Protein AF-A0A9P6FZC4-F1 (afdb_monomer_lite)

Secondary structure (DSSP, 8-state):
-PPPHHHHHHHHHHHHHHHTT-GGGHHHHHHHHHHH-TTTHHHHHHHHHHHHHHHHHHHHHHHTT--GGGGGG--SS-PPPPPPBPGGGTHHHHHHHHTTGGGS-HHHHHHHHHHHHHHHHHB--TTHHHHHHHHHTT--SS-SS---THHHHHHHHHHHHHHHHHHHTT-HHHHHHHHHHHHHHHHH-TT---HHHHHHHHHHHHHHHHHHHHTT-HHHHHHHHHHHHHHHTTS-TTTTHHHHHHHHHHHHHHHHHHHHHHHHHHHTT-S-S--SS-S-TTSGGGG-HHHHHHHHHHHHHHHHHHHHHHPPPPPTT---HHHHHHHHHHHHHHHHH-S--HHHHHHHHHHHHHHHTTSSS-HHHHHHHHHHHHHHT-HHHHHHHHHHHHHHHHHHHHHHTTS--PPPPHHHHHHHT---HHHHHHHHHHHHHIIIIIS--HHHHHHHHHHHHHHHHHH--HHHHHHHHHHHHHHHHHHHHHHHHH-S-TTHHHHHHHHHHHHHHHHHHH-TT-HHHHHHHHHHHHHTT-HHHHHHHHHHHHHH-TT-HHHHHHHHHHHHHTT-HHHHHHHHHHHHHTSGGG-TT--TTSS-HHHHHHHHHHHHHHHHHHHHHH-HHHHHHHHHHHHHHHHHHTPPPTT--S--TT-GGGGGGSS-------SS--------PPPP-S---------------------------------------------------PPPPP----------SS-------PPPHHHHHHHHHHHHHHHHHHHHHHHHHHHTT-HHHHHHHHHHHHHH-TT-HHHHHHHHHHHHHTT-HHHHHHHHHHHHHH-TT-HHHHHHHHHHHHHTT-HHHHHHHHHHHHHTGGGG-HHHHHHHHHHHHHTT-HHHHHHHHHHHHHHH----S-EEEEEEEEE-SSEEEEEETTTTTEEEEEEGGGS-SS--S-GGGT--TT-EEEEEEEEEETTTTEEEEESTT--HHHHHHHHHHHHHHHHHHHHHHHHHHHHT--HHHHIIIIIHHHHHHHSSHHHHHHHHHH-HHHHSTT----HHHHHHHHHHSPPPEEEEEEEEEE--STTHHHHHHHHHHHHHTT-BTTB-EEEEEEETTEEEEEEEESSHHHHHHHHHHHHHHHHHHHHHTT-EEEEEE-

Radius of gyration: 45.79 Å; chains: 1; bounding box: 102×119×135 Å

Organism: NCBI:txid979761

Structure (mmCIF, N/CA/C/O backbone):
data_AF-A0A9P6FZC4-F1
#
_entry.id   AF-A0A9P6FZC4-F1
#
loop_
_atom_site.group_PDB
_atom_site.id
_atom_site.type_symbol
_atom_site.label_atom_id
_atom_site.label_alt_id
_atom_site.label_comp_id
_atom_site.label_asym_id
_atom_site.label_entity_id
_atom_site.label_seq_id
_atom_site.pdbx_PDB_ins_code
_atom_site.Cartn_x
_atom_site.Cartn_y
_atom_site.Cartn_z
_atom_site.occupancy
_atom_site.B_iso_or_equiv
_atom_site.auth_seq_id
_atom_site.auth_comp_id
_atom_site.auth_asym_id
_atom_site.auth_atom_id
_atom_site.pdbx_PDB_model_num
ATOM 1 N N . MET A 1 1 ? 31.944 25.048 -71.766 1.00 45.25 1 MET A N 1
ATOM 2 C CA . MET A 1 1 ? 31.003 24.607 -72.821 1.00 45.25 1 MET A CA 1
ATOM 3 C C . MET A 1 1 ? 29.687 24.255 -72.150 1.00 45.25 1 MET A C 1
ATOM 5 O O . MET A 1 1 ? 29.721 23.552 -71.151 1.00 45.25 1 MET A O 1
ATOM 9 N N . ALA A 1 2 ? 28.556 24.783 -72.624 1.00 48.16 2 ALA A N 1
ATOM 10 C CA . ALA A 1 2 ? 27.257 24.478 -72.027 1.00 48.16 2 ALA A CA 1
ATOM 11 C C . ALA A 1 2 ? 26.899 23.003 -72.275 1.00 48.16 2 ALA A C 1
ATOM 13 O O . ALA A 1 2 ? 26.945 22.526 -73.409 1.00 48.16 2 ALA A O 1
ATOM 14 N N . MET A 1 3 ? 26.583 22.284 -71.200 1.00 60.06 3 MET A N 1
ATOM 15 C CA . MET A 1 3 ? 26.191 20.879 -71.238 1.00 60.06 3 MET A CA 1
ATOM 16 C C . MET A 1 3 ? 24.911 20.708 -72.079 1.00 60.06 3 MET A C 1
ATOM 18 O O . MET A 1 3 ? 24.000 21.530 -72.000 1.00 60.06 3 MET A O 1
ATOM 22 N N . SER A 1 4 ? 24.816 19.655 -72.900 1.00 73.00 4 SER A N 1
ATOM 23 C CA . SER A 1 4 ? 23.597 19.390 -73.683 1.00 73.00 4 SER A CA 1
ATOM 24 C C . SER A 1 4 ? 22.404 19.123 -72.754 1.00 73.00 4 SER A C 1
ATOM 26 O O . SER A 1 4 ? 22.538 18.355 -71.806 1.00 73.00 4 SER A O 1
ATOM 28 N N . VAL A 1 5 ? 21.214 19.655 -73.063 1.00 74.44 5 VAL A N 1
ATOM 29 C CA . VAL A 1 5 ? 19.967 19.415 -72.292 1.00 74.44 5 VAL A CA 1
ATOM 30 C C . VAL A 1 5 ? 19.691 17.914 -72.094 1.00 74.44 5 VAL A C 1
ATOM 32 O O . VAL A 1 5 ? 19.241 17.477 -71.034 1.00 74.44 5 VAL A O 1
ATOM 35 N N . LYS A 1 6 ? 20.033 17.086 -73.094 1.00 76.25 6 LYS A N 1
ATOM 36 C CA . LYS A 1 6 ? 19.938 15.620 -72.994 1.00 76.25 6 LYS A CA 1
ATOM 37 C C . LYS A 1 6 ? 20.945 15.032 -72.000 1.00 76.25 6 LYS A C 1
ATOM 39 O O . LYS A 1 6 ? 20.594 14.107 -71.279 1.00 76.25 6 LYS A O 1
ATOM 44 N N . ALA A 1 7 ? 22.165 15.566 -71.943 1.00 75.31 7 ALA A N 1
ATOM 45 C CA . ALA A 1 7 ? 23.179 15.140 -70.980 1.00 75.31 7 ALA A CA 1
ATOM 46 C C . ALA A 1 7 ? 22.784 15.509 -69.540 1.00 75.31 7 ALA A C 1
ATOM 48 O O . ALA A 1 7 ? 22.883 14.653 -68.671 1.00 75.31 7 ALA A O 1
ATOM 49 N N . GLN A 1 8 ? 22.235 16.709 -69.319 1.00 78.50 8 GLN A N 1
ATOM 50 C CA . GLN A 1 8 ? 21.722 17.145 -68.009 1.00 78.50 8 GLN A CA 1
ATOM 51 C C . GLN A 1 8 ? 20.563 16.269 -67.511 1.00 78.50 8 GLN A C 1
ATOM 53 O O . GLN A 1 8 ? 20.477 15.948 -66.329 1.00 78.50 8 GLN A O 1
ATOM 58 N N . THR A 1 9 ? 19.677 15.843 -68.418 1.00 82.81 9 THR A N 1
ATOM 59 C CA . THR A 1 9 ? 18.570 14.937 -68.068 1.00 82.81 9 THR A CA 1
ATOM 60 C C . THR A 1 9 ? 19.100 13.565 -67.638 1.00 82.81 9 THR A C 1
ATOM 62 O O . THR A 1 9 ? 18.697 13.050 -66.601 1.00 82.81 9 THR A O 1
ATOM 65 N N . ILE A 1 10 ? 20.057 13.005 -68.391 1.00 83.81 10 ILE A N 1
ATOM 66 C CA . ILE A 1 10 ? 20.676 11.706 -68.081 1.00 83.81 10 ILE A CA 1
ATOM 67 C C . ILE A 1 10 ? 21.492 11.772 -66.782 1.00 83.81 10 ILE A C 1
ATOM 69 O O . ILE A 1 10 ? 21.484 10.817 -66.012 1.00 83.81 10 ILE A O 1
ATOM 73 N N . GLU A 1 11 ? 22.180 12.884 -66.521 1.00 82.62 11 GLU A N 1
ATOM 74 C CA . GLU A 1 11 ? 22.896 13.112 -65.262 1.00 82.62 11 GLU A CA 1
ATOM 75 C C . GLU A 1 11 ? 21.939 13.119 -64.069 1.00 82.62 11 GLU A C 1
ATOM 77 O O . GLU A 1 11 ? 22.190 12.438 -63.075 1.00 82.62 11 GLU A O 1
ATOM 82 N N . ARG A 1 12 ? 20.801 13.813 -64.195 1.00 83.00 12 ARG A N 1
ATOM 83 C CA . ARG A 1 12 ? 19.753 13.821 -63.169 1.00 83.00 12 ARG A CA 1
ATOM 84 C C . ARG A 1 12 ? 19.180 12.425 -62.939 1.00 83.00 12 ARG A C 1
ATOM 86 O O . ARG A 1 12 ? 18.972 12.030 -61.796 1.00 83.00 12 ARG A O 1
ATOM 93 N N . ASP A 1 13 ? 18.941 11.667 -64.006 1.00 84.50 13 ASP A N 1
ATOM 94 C CA . ASP A 1 13 ? 18.450 10.289 -63.912 1.00 84.50 13 ASP A CA 1
ATOM 95 C C . ASP A 1 13 ? 19.483 9.363 -63.250 1.00 84.50 13 ASP A C 1
ATOM 97 O O . ASP A 1 13 ? 19.116 8.536 -62.416 1.00 84.50 13 ASP A O 1
ATOM 101 N N . LEU A 1 14 ? 20.776 9.542 -63.547 1.00 84.62 14 LEU A N 1
ATOM 102 C CA . LEU A 1 14 ? 21.874 8.813 -62.909 1.00 84.62 14 LEU A CA 1
ATOM 103 C C . LEU A 1 14 ? 21.989 9.152 -61.416 1.00 84.62 14 LEU A C 1
ATOM 105 O O . LEU A 1 14 ? 22.097 8.247 -60.594 1.00 84.62 14 LEU A O 1
ATOM 109 N N . GLN A 1 15 ? 21.924 10.430 -61.042 1.00 81.88 15 GLN A N 1
ATOM 110 C CA . GLN A 1 15 ? 21.951 10.859 -59.639 1.00 81.88 15 GLN A CA 1
ATOM 111 C C . GLN A 1 15 ? 20.711 10.383 -58.866 1.00 81.88 15 GLN A C 1
ATOM 113 O O . GLN A 1 15 ? 20.834 9.940 -57.727 1.00 81.88 15 GLN A O 1
ATOM 118 N N . ASN A 1 16 ? 19.530 10.386 -59.491 1.00 83.00 16 ASN A N 1
ATOM 119 C CA . ASN A 1 16 ? 18.314 9.815 -58.908 1.00 83.00 16 ASN A CA 1
ATOM 120 C C . ASN A 1 16 ? 18.419 8.295 -58.721 1.00 83.00 16 ASN A C 1
ATOM 122 O O . ASN A 1 16 ? 17.957 7.769 -57.709 1.00 83.00 16 ASN A O 1
ATOM 126 N N . ALA A 1 17 ? 19.021 7.584 -59.681 1.00 83.62 17 ALA A N 1
ATOM 127 C CA . ALA A 1 17 ? 19.270 6.149 -59.567 1.00 83.62 17 ALA A CA 1
ATOM 128 C C . ALA A 1 17 ? 20.257 5.842 -58.430 1.00 83.62 17 ALA A C 1
ATOM 130 O O . ALA A 1 17 ? 20.026 4.894 -57.679 1.00 83.62 17 ALA A O 1
ATOM 131 N N . ARG A 1 18 ? 21.300 6.669 -58.262 1.00 82.56 18 ARG A N 1
ATOM 132 C CA . ARG A 1 18 ? 22.241 6.602 -57.130 1.00 82.56 18 ARG A CA 1
ATOM 133 C C . ARG A 1 18 ? 21.545 6.854 -55.793 1.00 82.56 18 ARG A C 1
ATOM 135 O O . ARG A 1 18 ? 21.647 6.033 -54.893 1.00 82.56 18 ARG A O 1
ATOM 142 N N . ALA A 1 19 ? 20.715 7.891 -55.697 1.00 79.69 19 ALA A N 1
ATOM 143 C CA . ALA A 1 19 ? 19.947 8.188 -54.484 1.00 79.69 19 ALA A CA 1
ATOM 144 C C . ALA A 1 19 ? 18.959 7.076 -54.076 1.00 79.69 19 ALA A C 1
ATOM 146 O O . ALA A 1 19 ? 18.718 6.870 -52.889 1.00 79.69 19 ALA A O 1
ATOM 147 N N . LYS A 1 20 ? 18.391 6.346 -55.043 1.00 79.44 20 LYS A N 1
ATOM 148 C CA . LYS A 1 20 ? 17.453 5.234 -54.799 1.00 79.44 20 LYS A CA 1
ATOM 149 C C . LYS A 1 20 ? 18.121 3.856 -54.723 1.00 79.44 20 LYS A C 1
ATOM 151 O O . LYS A 1 20 ? 17.406 2.857 -54.737 1.00 79.44 20 LYS A O 1
ATOM 156 N N . ALA A 1 21 ? 19.455 3.783 -54.729 1.00 77.44 21 ALA A N 1
ATOM 157 C CA . ALA A 1 21 ? 20.206 2.524 -54.746 1.00 77.44 21 ALA A CA 1
ATOM 158 C C . ALA A 1 21 ? 19.789 1.562 -55.892 1.00 77.44 21 ALA A C 1
ATOM 160 O O . ALA A 1 21 ? 19.752 0.339 -55.742 1.00 77.44 21 ALA A O 1
ATOM 161 N N . GLN A 1 22 ? 19.451 2.100 -57.072 1.00 83.88 22 GLN A N 1
ATOM 162 C CA . GLN A 1 22 ? 19.023 1.323 -58.246 1.00 83.88 22 GLN A CA 1
ATOM 163 C C . GLN A 1 22 ? 20.218 0.902 -59.115 1.00 83.88 22 GLN A C 1
ATOM 165 O O . GLN A 1 22 ? 20.363 1.324 -60.265 1.00 83.88 22 GLN A O 1
ATOM 170 N N . TYR A 1 23 ? 21.074 0.041 -58.565 1.00 82.25 23 TYR A N 1
ATOM 171 C CA . TYR A 1 23 ? 22.364 -0.334 -59.161 1.00 82.25 23 TYR A CA 1
ATOM 172 C C . TYR A 1 23 ? 22.265 -1.014 -60.542 1.00 82.25 23 TYR A C 1
ATOM 174 O O . TYR A 1 23 ? 23.171 -0.883 -61.362 1.00 82.25 23 TYR A O 1
ATOM 182 N N . SER A 1 24 ? 21.146 -1.675 -60.863 1.00 82.94 24 SER A N 1
ATOM 183 C CA . SER A 1 24 ? 20.941 -2.331 -62.168 1.00 82.94 24 SER A CA 1
ATOM 184 C C . SER A 1 24 ? 20.888 -1.357 -63.351 1.00 82.94 24 SER A C 1
ATOM 186 O O . SER A 1 24 ? 21.183 -1.749 -64.479 1.00 82.94 24 SER A O 1
ATOM 188 N N . ALA A 1 25 ? 20.543 -0.089 -63.110 1.00 84.44 25 ALA A N 1
ATOM 189 C CA . ALA A 1 25 ? 20.461 0.936 -64.148 1.00 84.44 25 ALA A CA 1
ATOM 190 C C . ALA A 1 25 ? 21.814 1.624 -64.428 1.00 84.44 25 ALA A C 1
ATOM 192 O O . ALA A 1 25 ? 21.958 2.313 -65.442 1.00 84.44 25 ALA A O 1
ATOM 193 N N . PHE A 1 26 ? 22.819 1.445 -63.560 1.00 85.50 26 PHE A N 1
ATOM 194 C CA . PHE A 1 26 ? 24.077 2.200 -63.620 1.00 85.50 26 PHE A CA 1
ATOM 195 C C . PHE A 1 26 ? 24.881 1.939 -64.904 1.00 85.50 26 PHE A C 1
ATOM 197 O O . PHE A 1 26 ? 25.299 2.919 -65.527 1.00 85.50 26 PHE A O 1
ATOM 204 N N . PRO A 1 27 ? 25.076 0.691 -65.385 1.00 86.56 27 PRO A N 1
ATOM 205 C CA . PRO A 1 27 ? 25.880 0.442 -66.588 1.00 86.56 27 PRO A CA 1
ATOM 206 C C . PRO A 1 27 ? 25.305 1.082 -67.860 1.00 86.56 27 PRO A C 1
ATOM 208 O O . PRO A 1 27 ? 26.043 1.547 -68.731 1.00 86.56 27 PRO A O 1
ATOM 211 N N . GLU A 1 28 ? 23.976 1.135 -67.980 1.00 86.12 28 GLU A N 1
ATOM 212 C CA . GLU A 1 28 ? 23.313 1.726 -69.142 1.00 86.12 28 GLU A CA 1
ATOM 213 C C . GLU A 1 28 ? 23.305 3.260 -69.076 1.00 86.12 28 GLU A C 1
ATOM 215 O O . GLU A 1 28 ? 23.623 3.925 -70.069 1.00 86.12 28 GLU A O 1
ATOM 220 N N . LEU A 1 29 ? 22.987 3.828 -67.908 1.00 85.25 29 LEU A N 1
ATOM 221 C CA . LEU A 1 29 ? 22.948 5.277 -67.698 1.00 85.25 29 LEU A CA 1
ATOM 222 C C . LEU A 1 29 ? 24.336 5.911 -67.823 1.00 85.25 29 LEU A C 1
ATOM 224 O O . LEU A 1 29 ? 24.477 6.923 -68.505 1.00 85.25 29 LEU A O 1
ATOM 228 N N . THR A 1 30 ? 25.377 5.286 -67.266 1.00 85.19 30 THR A N 1
ATOM 229 C CA . THR A 1 30 ? 26.770 5.757 -67.388 1.00 85.19 30 THR A CA 1
ATOM 230 C C . THR A 1 30 ? 27.254 5.728 -68.840 1.00 85.19 30 THR A C 1
ATOM 232 O O . THR A 1 30 ? 27.820 6.710 -69.323 1.00 85.19 30 THR A O 1
ATOM 235 N N . ARG A 1 31 ? 26.949 4.662 -69.597 1.00 85.69 31 ARG A N 1
ATOM 236 C CA . ARG A 1 31 ? 27.270 4.579 -71.034 1.00 85.69 31 ARG A CA 1
ATOM 237 C C . ARG A 1 31 ? 26.568 5.670 -71.846 1.00 85.69 31 ARG A C 1
ATOM 239 O O . ARG A 1 31 ? 27.184 6.277 -72.726 1.00 85.69 31 ARG A O 1
ATOM 246 N N . ARG A 1 32 ? 25.281 5.921 -71.575 1.00 83.75 32 ARG A N 1
ATOM 247 C CA . ARG A 1 32 ? 24.506 6.994 -72.224 1.00 83.75 32 ARG A CA 1
ATOM 248 C C . ARG A 1 32 ? 25.035 8.379 -71.837 1.00 83.75 32 ARG A C 1
ATOM 250 O O . ARG A 1 32 ? 25.128 9.241 -72.708 1.00 83.75 32 ARG A O 1
ATOM 257 N N . TYR A 1 33 ? 25.437 8.568 -70.582 1.00 84.25 33 TYR A N 1
ATOM 258 C CA . TYR A 1 33 ? 25.995 9.820 -70.080 1.00 84.25 33 TYR A CA 1
ATOM 259 C C . TYR A 1 33 ? 27.316 10.169 -70.775 1.00 84.25 33 TYR A C 1
ATOM 261 O O . TYR A 1 33 ? 27.410 11.224 -71.399 1.00 84.25 33 TYR A O 1
ATOM 269 N N . VAL A 1 34 ? 28.281 9.242 -70.809 1.00 84.00 34 VAL A N 1
ATOM 270 C CA . VAL A 1 34 ? 29.589 9.445 -71.467 1.00 84.00 34 VAL A CA 1
ATOM 271 C C . VAL A 1 34 ? 29.448 9.703 -72.973 1.00 84.00 34 VAL A C 1
ATOM 273 O O . VAL A 1 34 ? 30.215 10.467 -73.558 1.00 84.00 34 VAL A O 1
ATOM 276 N N . LYS A 1 35 ? 28.435 9.112 -73.624 1.00 82.69 35 LYS A N 1
ATOM 277 C CA . LYS A 1 35 ? 28.147 9.354 -75.048 1.00 82.69 35 LYS A CA 1
ATOM 278 C C . LYS A 1 35 ? 27.730 10.804 -75.329 1.00 82.69 35 LYS A C 1
ATOM 280 O O . LYS A 1 35 ? 28.059 11.328 -76.393 1.00 82.69 35 LYS A O 1
ATOM 285 N N . HIS A 1 36 ? 26.989 11.428 -74.414 1.00 79.25 36 HIS A N 1
ATOM 286 C CA . HIS A 1 36 ? 26.444 12.781 -74.574 1.00 79.25 36 HIS A CA 1
ATOM 287 C C . HIS A 1 36 ? 27.256 13.866 -73.846 1.00 79.25 36 HIS A C 1
ATOM 289 O O . HIS A 1 36 ? 27.104 15.041 -74.179 1.00 79.25 36 HIS A O 1
ATOM 295 N N . ASN A 1 37 ? 28.135 13.483 -72.915 1.00 78.88 37 ASN A N 1
ATOM 296 C CA . ASN A 1 37 ? 29.068 14.354 -72.208 1.00 78.88 37 ASN A CA 1
ATOM 297 C C . ASN A 1 37 ? 30.448 13.678 -72.084 1.00 78.88 37 ASN A C 1
ATOM 299 O O . ASN A 1 37 ? 30.665 12.841 -71.208 1.00 78.88 37 ASN A O 1
ATOM 303 N N . LYS A 1 38 ? 31.393 14.055 -72.958 1.00 70.38 38 LYS A N 1
ATOM 304 C CA . LYS A 1 38 ? 32.759 13.497 -72.964 1.00 70.38 38 LYS A CA 1
ATOM 305 C C . LYS A 1 38 ? 33.607 13.940 -71.766 1.00 70.38 38 LYS A C 1
ATOM 307 O O . LYS A 1 38 ? 34.591 13.271 -71.479 1.00 70.38 38 LYS A O 1
ATOM 312 N N . ASP A 1 39 ? 33.211 14.999 -71.062 1.00 69.19 39 ASP A N 1
ATOM 313 C CA . ASP A 1 39 ? 33.913 15.505 -69.874 1.00 69.19 39 ASP A CA 1
ATOM 314 C C . ASP A 1 39 ? 33.372 14.863 -68.575 1.00 69.19 39 ASP A C 1
ATOM 316 O O . ASP A 1 39 ? 34.003 14.911 -67.524 1.00 69.19 39 ASP A O 1
ATOM 320 N N . GLY A 1 40 ? 32.230 14.165 -68.647 1.00 73.88 40 GLY A N 1
ATOM 321 C CA . GLY A 1 40 ? 31.575 13.481 -67.523 1.00 73.88 40 GLY A CA 1
ATOM 322 C C . GLY A 1 40 ? 32.153 12.104 -67.158 1.00 73.88 40 GLY A C 1
ATOM 323 O O . GLY A 1 40 ? 31.487 11.315 -66.487 1.00 73.88 40 GLY A O 1
ATOM 324 N N . ILE A 1 41 ? 33.367 11.771 -67.613 1.00 82.19 41 ILE A N 1
ATOM 325 C CA . ILE A 1 41 ? 33.946 10.420 -67.461 1.00 82.19 41 ILE A CA 1
ATOM 326 C C . ILE A 1 41 ? 34.233 10.093 -65.987 1.00 82.19 41 ILE A C 1
ATOM 328 O O . ILE A 1 41 ? 34.060 8.947 -65.576 1.00 82.19 41 ILE A O 1
ATOM 332 N N . VAL A 1 42 ? 34.616 11.086 -65.174 1.00 84.25 42 VAL A N 1
ATOM 333 C CA . VAL A 1 42 ? 34.869 10.887 -63.734 1.00 84.25 42 VAL A CA 1
ATOM 334 C C . VAL A 1 42 ? 33.598 10.430 -63.019 1.00 84.25 42 VAL A C 1
ATOM 336 O O . VAL A 1 42 ? 33.615 9.381 -62.387 1.00 84.25 42 VAL A O 1
ATOM 339 N N . LEU A 1 43 ? 32.475 11.132 -63.205 1.00 83.75 43 LEU A N 1
ATOM 340 C CA . LEU A 1 43 ? 31.184 10.773 -62.601 1.00 83.75 43 LEU A CA 1
ATOM 341 C C . LEU A 1 43 ? 30.672 9.392 -63.056 1.00 83.75 43 LEU A C 1
ATOM 343 O O . LEU A 1 43 ? 30.041 8.663 -62.295 1.00 83.75 43 LEU A O 1
ATOM 347 N N . ALA A 1 44 ? 30.939 9.016 -64.308 1.00 85.12 44 ALA A N 1
ATOM 348 C CA . ALA A 1 44 ? 30.576 7.694 -64.808 1.00 85.12 44 ALA A CA 1
ATOM 349 C C . ALA A 1 44 ? 31.399 6.582 -64.136 1.00 85.12 44 ALA A C 1
ATOM 351 O O . ALA A 1 44 ? 30.840 5.564 -63.732 1.00 85.12 44 ALA A O 1
ATOM 352 N N . ASN A 1 45 ? 32.712 6.782 -63.983 1.00 87.50 45 ASN A N 1
ATOM 353 C CA . ASN A 1 45 ? 33.590 5.812 -63.331 1.00 87.50 45 ASN A CA 1
ATOM 354 C C . ASN A 1 45 ? 33.371 5.738 -61.812 1.00 87.50 45 ASN A C 1
ATOM 356 O O . ASN A 1 45 ? 33.512 4.653 -61.256 1.00 87.50 45 ASN A O 1
ATOM 360 N N . THR A 1 46 ? 32.980 6.830 -61.144 1.00 87.50 46 THR A N 1
ATOM 361 C CA . THR A 1 46 ? 32.605 6.782 -59.718 1.00 87.50 46 THR A CA 1
ATOM 362 C C . THR A 1 46 ? 31.353 5.941 -59.494 1.00 87.50 46 THR A C 1
ATOM 364 O O . THR A 1 46 ? 31.353 5.085 -58.615 1.00 87.50 46 THR A O 1
ATOM 367 N N . ALA A 1 47 ? 30.323 6.095 -60.332 1.00 85.94 47 ALA A N 1
ATOM 368 C CA . ALA A 1 47 ? 29.123 5.259 -60.259 1.00 85.94 47 ALA A CA 1
ATOM 369 C C . ALA A 1 47 ? 29.423 3.774 -60.556 1.00 85.94 47 ALA A C 1
ATOM 371 O O . ALA A 1 47 ? 28.871 2.883 -59.914 1.00 85.94 47 ALA A O 1
ATOM 372 N N . LEU A 1 48 ? 30.322 3.481 -61.504 1.00 88.25 48 LEU A N 1
ATOM 373 C CA . LEU A 1 48 ? 30.756 2.102 -61.776 1.00 88.25 48 LEU A CA 1
ATOM 374 C C . LEU A 1 48 ? 31.573 1.501 -60.623 1.00 88.25 48 LEU A C 1
ATOM 376 O O . LEU A 1 48 ? 31.461 0.305 -60.362 1.00 88.25 48 LEU A O 1
ATOM 380 N N . LEU A 1 49 ? 32.365 2.314 -59.922 1.00 89.44 49 LEU A N 1
ATOM 381 C CA . LEU A 1 49 ? 33.078 1.889 -58.721 1.00 89.44 49 LEU A CA 1
ATOM 382 C C . LEU A 1 49 ? 32.101 1.562 -57.583 1.00 89.44 49 LEU A C 1
ATOM 384 O O . LEU A 1 49 ? 32.241 0.521 -56.953 1.00 89.44 49 LEU A O 1
ATOM 388 N N . GLU A 1 50 ? 31.070 2.383 -57.368 1.00 87.50 50 GLU A N 1
ATOM 389 C CA . GLU A 1 50 ? 29.998 2.098 -56.399 1.00 87.50 50 GLU A CA 1
ATOM 390 C C . GLU A 1 50 ? 29.270 0.784 -56.701 1.00 87.50 50 GLU A C 1
ATOM 392 O O . GLU A 1 50 ? 29.030 -0.008 -55.790 1.00 87.50 50 GLU A O 1
ATOM 397 N N . LEU A 1 51 ? 28.974 0.516 -57.978 1.00 89.25 51 LEU A N 1
ATOM 398 C CA . LEU A 1 51 ? 28.401 -0.762 -58.406 1.00 89.25 51 LEU A CA 1
ATOM 399 C C . LEU A 1 51 ? 29.325 -1.935 -58.046 1.00 89.25 51 LEU A C 1
ATOM 401 O O . LEU A 1 51 ? 28.862 -2.915 -57.464 1.00 89.25 51 LEU A O 1
ATOM 405 N N . ALA A 1 52 ? 30.625 -1.818 -58.337 1.00 88.19 52 ALA A N 1
ATOM 406 C CA . ALA A 1 52 ? 31.607 -2.858 -58.034 1.00 88.19 52 ALA A CA 1
ATOM 407 C C . ALA A 1 52 ? 31.715 -3.141 -56.523 1.00 88.19 52 ALA A C 1
ATOM 409 O O . ALA A 1 52 ? 31.823 -4.301 -56.126 1.00 88.19 52 ALA A O 1
ATOM 410 N N . ILE A 1 53 ? 31.630 -2.106 -55.675 1.00 87.00 53 ILE A N 1
ATOM 411 C CA . ILE A 1 53 ? 31.579 -2.265 -54.212 1.00 87.00 53 ILE A CA 1
ATOM 412 C C . ILE A 1 53 ? 30.362 -3.101 -53.821 1.00 87.00 53 ILE A C 1
ATOM 414 O O . ILE A 1 53 ? 30.505 -4.111 -53.140 1.00 87.00 53 ILE A O 1
ATOM 418 N N . VAL A 1 54 ? 29.168 -2.709 -54.270 1.00 85.62 54 VAL A N 1
ATOM 419 C CA . VAL A 1 54 ? 27.910 -3.347 -53.857 1.00 85.62 54 VAL A CA 1
ATOM 420 C C . VAL A 1 54 ? 27.817 -4.790 -54.355 1.00 85.62 54 VAL A C 1
ATOM 422 O O . VAL A 1 54 ? 27.344 -5.672 -53.637 1.00 85.62 54 VAL A O 1
ATOM 425 N N . GLU A 1 55 ? 28.283 -5.077 -55.570 1.00 86.56 55 GLU A N 1
ATOM 426 C CA . GLU A 1 55 ? 28.372 -6.449 -56.080 1.00 86.56 55 GLU A CA 1
ATOM 427 C C . GLU A 1 55 ? 29.302 -7.311 -55.219 1.00 86.56 55 GLU A C 1
ATOM 429 O O . GLU A 1 55 ? 28.962 -8.452 -54.881 1.00 86.56 55 GLU A O 1
ATOM 434 N N . ALA A 1 56 ? 30.437 -6.751 -54.802 1.00 84.75 56 ALA A N 1
ATOM 435 C CA . ALA A 1 56 ? 31.396 -7.444 -53.961 1.00 84.75 56 ALA A CA 1
ATOM 436 C C . ALA A 1 56 ? 30.887 -7.632 -52.514 1.00 84.75 56 ALA A C 1
ATOM 438 O O . ALA A 1 56 ? 31.008 -8.732 -51.972 1.00 84.75 56 ALA A O 1
ATOM 439 N N . GLU A 1 57 ? 30.223 -6.636 -51.915 1.00 82.00 57 GLU A N 1
ATOM 440 C CA . GLU A 1 57 ? 29.547 -6.746 -50.608 1.00 82.00 57 GLU A CA 1
ATOM 441 C C . GLU A 1 57 ? 28.458 -7.829 -50.624 1.00 82.00 57 GLU A C 1
ATOM 443 O O . GLU A 1 57 ? 28.362 -8.650 -49.705 1.00 82.00 57 GLU A O 1
ATOM 448 N N . ASN A 1 58 ? 27.661 -7.888 -51.696 1.00 82.62 58 ASN A N 1
ATOM 449 C CA . ASN A 1 58 ? 26.625 -8.906 -51.872 1.00 82.62 58 ASN A CA 1
ATOM 450 C C . ASN A 1 58 ? 27.216 -10.314 -52.030 1.00 82.62 58 ASN A C 1
ATOM 452 O O . ASN A 1 58 ? 26.656 -11.283 -51.508 1.00 82.62 58 ASN A O 1
ATOM 456 N N . ALA A 1 59 ? 28.348 -10.448 -52.728 1.00 82.06 59 ALA A N 1
ATOM 457 C CA . ALA A 1 59 ? 29.050 -11.721 -52.867 1.00 82.06 59 ALA A CA 1
ATOM 458 C C . ALA A 1 59 ? 29.601 -12.217 -51.516 1.00 82.06 59 ALA A C 1
ATOM 460 O O . ALA A 1 59 ? 29.420 -13.388 -51.162 1.00 82.06 59 ALA A O 1
ATOM 461 N N . VAL A 1 60 ? 30.212 -11.328 -50.727 1.00 79.88 60 VAL A N 1
ATOM 462 C CA . VAL A 1 60 ? 30.726 -11.649 -49.384 1.00 79.88 60 VAL A CA 1
ATOM 463 C C . VAL A 1 60 ? 29.584 -11.994 -48.421 1.00 79.88 60 VAL A C 1
ATOM 465 O O . VAL A 1 60 ? 29.633 -13.018 -47.741 1.00 79.88 60 VAL A O 1
ATOM 468 N N . SER A 1 61 ? 28.496 -11.225 -48.436 1.00 73.94 61 SER A N 1
ATOM 469 C CA . SER A 1 61 ? 27.333 -11.472 -47.573 1.00 73.94 61 SER A CA 1
ATOM 470 C C . SER A 1 61 ? 26.685 -12.840 -47.831 1.00 73.94 61 SER A C 1
ATOM 472 O O . SER A 1 61 ? 26.340 -13.553 -46.887 1.00 73.94 61 SER A O 1
ATOM 474 N N . ARG A 1 62 ? 26.570 -13.257 -49.104 1.00 74.94 62 ARG A N 1
ATOM 475 C CA . ARG A 1 62 ? 26.040 -14.583 -49.485 1.00 74.94 62 ARG A CA 1
ATOM 476 C C . ARG A 1 62 ? 26.954 -15.730 -49.060 1.00 74.94 62 ARG A C 1
ATOM 478 O O . ARG A 1 62 ? 26.464 -16.775 -48.643 1.00 74.94 62 ARG A O 1
ATOM 485 N N . THR A 1 63 ? 28.266 -15.545 -49.186 1.00 69.75 63 THR A N 1
ATOM 486 C CA . THR A 1 63 ? 29.260 -16.589 -48.885 1.00 69.75 63 THR A CA 1
ATOM 487 C C . THR A 1 63 ? 29.462 -16.795 -47.389 1.00 69.75 63 THR A C 1
ATOM 489 O O . THR A 1 63 ? 29.571 -17.935 -46.949 1.00 69.75 63 THR A O 1
ATOM 492 N N . GLN A 1 64 ? 29.446 -15.722 -46.597 1.00 62.56 64 GLN A N 1
ATOM 493 C CA . GLN A 1 64 ? 29.646 -15.781 -45.146 1.00 62.56 64 GLN A CA 1
ATOM 494 C C . GLN A 1 64 ? 28.342 -15.923 -44.343 1.00 62.56 64 GLN A C 1
ATOM 496 O O . GLN A 1 64 ? 28.384 -15.889 -43.117 1.00 62.56 64 GLN A O 1
ATOM 501 N N . LYS A 1 65 ? 27.185 -16.087 -45.010 1.00 60.09 65 LYS A N 1
ATOM 502 C CA . LYS A 1 65 ? 25.848 -16.065 -44.377 1.00 60.09 65 LYS A CA 1
ATOM 503 C C . LYS A 1 65 ? 25.698 -14.877 -43.416 1.00 60.09 65 LYS A C 1
ATOM 505 O O . LYS A 1 65 ? 25.147 -15.016 -42.326 1.00 60.09 65 LYS A O 1
ATOM 510 N N . TRP A 1 66 ? 26.217 -13.715 -43.809 1.00 55.75 66 TRP A N 1
ATOM 511 C CA . TRP A 1 66 ? 26.175 -12.531 -42.964 1.00 55.75 66 TRP A CA 1
ATOM 512 C C . TRP A 1 66 ? 24.728 -12.049 -42.860 1.00 55.75 66 TRP A C 1
ATOM 514 O O . TRP A 1 66 ? 24.118 -11.633 -43.847 1.00 55.75 66 TRP A O 1
ATOM 524 N N . THR A 1 67 ? 24.159 -12.144 -41.662 1.00 59.94 67 THR A N 1
ATOM 525 C CA . THR A 1 67 ? 22.822 -11.637 -41.359 1.00 59.94 67 THR A CA 1
ATOM 526 C C . THR A 1 67 ? 22.943 -10.379 -40.522 1.00 59.94 67 THR A C 1
ATOM 528 O O . THR A 1 67 ? 23.696 -10.364 -39.551 1.00 59.94 67 THR A O 1
ATOM 531 N N . GLN A 1 68 ? 22.118 -9.369 -40.812 1.00 59.19 68 GLN A N 1
ATOM 532 C CA . GLN A 1 68 ? 22.006 -8.164 -39.978 1.00 59.19 68 GLN A CA 1
ATOM 533 C C . GLN A 1 68 ? 21.711 -8.488 -38.500 1.00 59.19 68 GLN A C 1
ATOM 535 O O . GLN A 1 68 ? 21.976 -7.663 -37.640 1.00 59.19 68 GLN A O 1
ATOM 540 N N . ALA A 1 69 ? 21.213 -9.691 -38.191 1.00 57.62 69 ALA A N 1
ATOM 541 C CA . ALA A 1 69 ? 21.005 -10.174 -36.829 1.00 57.62 69 ALA A CA 1
ATOM 542 C C . ALA A 1 69 ? 22.286 -10.251 -35.972 1.00 57.62 69 ALA A C 1
ATOM 544 O O . ALA A 1 69 ? 22.172 -10.243 -34.755 1.00 57.62 69 ALA A O 1
ATOM 545 N N . ILE A 1 70 ? 23.484 -10.285 -36.570 1.00 65.31 70 ILE A N 1
ATOM 546 C CA . ILE A 1 70 ? 24.760 -10.319 -35.830 1.00 65.31 70 ILE A CA 1
ATOM 547 C C . ILE A 1 70 ? 24.978 -9.018 -35.036 1.00 65.31 70 ILE A C 1
ATOM 549 O O . ILE A 1 70 ? 25.568 -9.051 -33.964 1.00 65.31 70 ILE A O 1
ATOM 553 N N . SER A 1 71 ? 24.429 -7.885 -35.494 1.00 69.88 71 SER A N 1
ATOM 554 C CA . SER A 1 71 ? 24.554 -6.610 -34.771 1.00 69.88 71 SER A CA 1
ATOM 555 C C . SER A 1 71 ? 23.688 -6.525 -33.506 1.00 69.88 71 SER A C 1
ATOM 557 O O . SER A 1 71 ? 23.715 -5.509 -32.819 1.00 69.88 71 SER A O 1
ATOM 559 N N . LEU A 1 72 ? 22.887 -7.554 -33.198 1.00 72.25 72 LEU A N 1
ATOM 560 C CA . LEU A 1 72 ? 22.206 -7.676 -31.900 1.00 72.25 72 LEU A CA 1
ATOM 561 C C . LEU A 1 72 ? 23.179 -8.004 -30.760 1.00 72.25 72 LEU A C 1
ATOM 563 O O . LEU A 1 72 ? 22.800 -7.867 -29.603 1.00 72.25 72 LEU A O 1
ATOM 567 N N . ASP A 1 73 ? 24.384 -8.478 -31.084 1.00 74.19 73 ASP A N 1
ATOM 568 C CA . ASP A 1 73 ? 25.435 -8.793 -30.110 1.00 74.19 73 ASP A CA 1
ATOM 569 C C . ASP A 1 73 ? 26.432 -7.637 -29.929 1.00 74.19 73 ASP A C 1
ATOM 571 O O . ASP A 1 73 ? 27.432 -7.788 -29.228 1.00 74.19 73 ASP A O 1
ATOM 575 N N . ASP A 1 74 ? 26.164 -6.485 -30.553 1.00 84.31 74 ASP A N 1
ATOM 576 C CA . ASP A 1 74 ? 26.984 -5.287 -30.403 1.00 84.31 74 ASP A CA 1
ATOM 577 C C . ASP A 1 74 ? 26.918 -4.759 -28.967 1.00 84.31 74 ASP A C 1
ATOM 579 O O . ASP A 1 74 ? 25.842 -4.592 -28.390 1.00 84.31 74 ASP A O 1
ATOM 583 N N . THR A 1 75 ? 28.082 -4.419 -28.425 1.00 84.06 75 THR A N 1
ATOM 584 C CA . THR A 1 75 ? 28.229 -3.724 -27.144 1.00 84.06 75 THR A CA 1
ATOM 585 C C . THR A 1 75 ? 28.994 -2.412 -27.353 1.00 84.06 75 THR A C 1
ATOM 587 O O . THR A 1 75 ? 29.652 -2.242 -28.382 1.00 84.06 75 THR A O 1
ATOM 590 N N . PRO A 1 76 ? 28.973 -1.464 -26.395 1.00 84.25 76 PRO A N 1
ATOM 591 C CA . PRO A 1 76 ? 29.784 -0.248 -26.475 1.00 84.25 76 PRO A CA 1
ATOM 592 C C . PRO A 1 76 ? 31.282 -0.517 -26.680 1.00 84.25 76 PRO A C 1
ATOM 594 O O . PRO A 1 76 ? 31.992 0.324 -27.228 1.00 84.25 76 PRO A O 1
ATOM 597 N N . GLU A 1 77 ? 31.766 -1.684 -26.246 1.00 83.12 77 GLU A N 1
ATOM 598 C CA . GLU A 1 77 ? 33.157 -2.112 -26.405 1.00 83.12 77 GLU A CA 1
ATOM 599 C C . GLU A 1 77 ? 33.413 -2.815 -27.742 1.00 83.12 77 GLU A C 1
ATOM 601 O O . GLU A 1 77 ? 34.494 -2.662 -28.311 1.00 83.12 77 GLU A O 1
ATOM 606 N N . LEU A 1 78 ? 32.426 -3.553 -28.259 1.00 84.38 78 LEU A N 1
ATOM 607 C CA . LEU A 1 78 ? 32.539 -4.332 -29.486 1.00 84.38 78 LEU A CA 1
ATOM 608 C C . LEU A 1 78 ? 31.412 -3.977 -30.462 1.00 84.38 78 LEU A C 1
ATOM 610 O O . LEU A 1 78 ? 30.299 -4.488 -30.364 1.00 84.38 78 LEU A O 1
ATOM 614 N N . ILE A 1 79 ? 31.734 -3.144 -31.452 1.00 83.81 79 ILE A N 1
ATOM 615 C CA . ILE A 1 79 ? 30.822 -2.783 -32.542 1.00 83.81 79 ILE A CA 1
ATOM 616 C C . ILE A 1 79 ? 31.133 -3.660 -33.757 1.00 83.81 79 ILE A C 1
ATOM 618 O O . ILE A 1 79 ? 32.222 -3.572 -34.333 1.00 83.81 79 ILE A O 1
ATOM 622 N N . THR A 1 80 ? 30.182 -4.491 -34.190 1.00 80.00 80 THR A N 1
ATOM 623 C CA . THR A 1 80 ? 30.381 -5.356 -35.357 1.00 80.00 80 THR A CA 1
ATOM 624 C C . THR A 1 80 ? 30.602 -4.536 -36.630 1.00 80.00 80 THR A C 1
ATOM 626 O O . THR A 1 80 ? 29.884 -3.587 -36.969 1.00 80.00 80 THR A O 1
ATOM 629 N N . THR A 1 81 ? 31.648 -4.906 -37.367 1.00 76.12 81 THR A N 1
ATOM 630 C CA . THR A 1 81 ? 31.962 -4.338 -38.679 1.00 76.12 81 THR A CA 1
ATOM 631 C C . THR A 1 81 ? 31.401 -5.233 -39.778 1.00 76.12 81 THR A C 1
ATOM 633 O O . THR A 1 81 ? 31.283 -6.451 -39.625 1.00 76.12 81 THR A O 1
ATOM 636 N N . SER A 1 82 ? 31.006 -4.624 -40.898 1.00 72.19 82 SER A N 1
ATOM 637 C CA . SER A 1 82 ? 30.616 -5.377 -42.089 1.00 72.19 82 SER A CA 1
ATOM 638 C C . SER A 1 82 ? 31.794 -6.223 -42.582 1.00 72.19 82 SER A C 1
ATOM 640 O O . SER A 1 82 ? 32.944 -5.783 -42.478 1.00 72.19 82 SER A O 1
ATOM 642 N N . PRO A 1 83 ? 31.536 -7.416 -43.140 1.00 77.25 83 PRO A N 1
ATOM 643 C CA . PRO A 1 83 ? 32.601 -8.285 -43.604 1.00 77.25 83 PRO A CA 1
ATOM 644 C C . PRO A 1 83 ? 33.383 -7.610 -44.734 1.00 77.25 83 PRO A C 1
ATOM 646 O O . PRO A 1 83 ? 32.801 -7.051 -45.665 1.00 77.25 83 PRO A O 1
ATOM 649 N N . LYS A 1 84 ? 34.712 -7.648 -44.628 1.00 83.69 84 LYS A N 1
ATOM 650 C CA . LYS A 1 84 ? 35.610 -6.936 -45.541 1.00 83.69 84 LYS A CA 1
ATOM 651 C C . LYS A 1 84 ? 35.665 -7.610 -46.909 1.00 83.69 84 LYS A C 1
ATOM 653 O O . LYS A 1 84 ? 35.653 -8.836 -47.038 1.00 83.69 84 LYS A O 1
ATOM 658 N N . ILE A 1 85 ? 35.740 -6.786 -47.946 1.00 87.06 85 ILE A N 1
ATOM 659 C CA . ILE A 1 85 ? 35.781 -7.204 -49.343 1.00 87.06 85 ILE A CA 1
ATOM 660 C C . ILE A 1 85 ? 37.222 -7.544 -49.740 1.00 87.06 85 ILE A C 1
ATOM 662 O O . ILE A 1 85 ? 38.174 -6.858 -49.363 1.00 87.06 85 ILE A O 1
ATOM 666 N N . LYS A 1 86 ? 37.405 -8.571 -50.578 1.00 84.50 86 LYS A N 1
ATOM 667 C CA . LYS A 1 86 ? 38.716 -8.867 -51.176 1.00 84.50 86 LYS A CA 1
ATOM 668 C C . LYS A 1 86 ? 39.142 -7.730 -52.107 1.00 84.50 86 LYS A C 1
ATOM 670 O O . LYS A 1 86 ? 38.470 -7.487 -53.109 1.00 84.50 86 LYS A O 1
ATOM 675 N N . GLN A 1 87 ? 40.298 -7.117 -51.848 1.00 83.19 87 GLN A N 1
ATOM 676 C CA . GLN A 1 87 ? 40.822 -5.988 -52.634 1.00 83.19 87 GLN A CA 1
ATOM 677 C C . GLN A 1 87 ? 40.848 -6.268 -54.151 1.00 83.19 87 GLN A C 1
ATOM 679 O O . GLN A 1 87 ? 40.457 -5.417 -54.947 1.00 83.19 87 GLN A O 1
ATOM 684 N N . ALA A 1 88 ? 41.211 -7.491 -54.555 1.00 82.38 88 ALA A N 1
ATOM 685 C CA . ALA A 1 88 ? 41.287 -7.899 -55.961 1.00 82.38 88 ALA A CA 1
ATOM 686 C C . ALA A 1 88 ? 39.968 -7.738 -56.745 1.00 82.38 88 ALA A C 1
ATOM 688 O O . ALA A 1 88 ? 40.005 -7.567 -57.958 1.00 82.38 88 ALA A O 1
ATOM 689 N N . SER A 1 89 ? 38.811 -7.780 -56.073 1.00 84.19 89 SER A N 1
ATOM 690 C CA . SER A 1 89 ? 37.500 -7.670 -56.732 1.00 84.19 89 SER A CA 1
ATOM 691 C C . SER A 1 89 ? 37.143 -6.248 -57.177 1.00 84.19 89 SER A C 1
ATOM 693 O O . SER A 1 89 ? 36.359 -6.086 -58.105 1.00 84.19 89 SER A O 1
ATOM 695 N N . VAL A 1 90 ? 37.738 -5.227 -56.552 1.00 86.19 90 VAL A N 1
ATOM 696 C CA . VAL A 1 90 ? 37.426 -3.809 -56.812 1.00 86.19 90 VAL A CA 1
ATOM 697 C C . VAL A 1 90 ? 38.616 -3.077 -57.454 1.00 86.19 90 VAL A C 1
ATOM 699 O O . VAL A 1 90 ? 38.437 -2.016 -58.051 1.00 86.19 90 VAL A O 1
ATOM 702 N N . GLN A 1 91 ? 39.821 -3.662 -57.413 1.00 86.25 91 GLN A N 1
ATOM 703 C CA . GLN A 1 91 ? 41.064 -3.036 -57.881 1.00 86.25 91 GLN A CA 1
ATOM 704 C C . GLN A 1 91 ? 40.986 -2.526 -59.329 1.00 86.25 91 GLN A C 1
ATOM 706 O O . GLN A 1 91 ? 41.404 -1.407 -59.601 1.00 86.25 91 GLN A O 1
ATOM 711 N N . GLU A 1 92 ? 40.381 -3.284 -60.250 1.00 87.94 92 GLU A N 1
ATOM 712 C CA . GLU A 1 92 ? 40.255 -2.846 -61.647 1.00 87.94 92 GLU A CA 1
ATOM 713 C C . GLU A 1 92 ? 39.426 -1.555 -61.783 1.00 87.94 92 GLU A C 1
ATOM 715 O O . GLU A 1 92 ? 39.747 -0.683 -62.595 1.00 87.94 92 GLU A O 1
ATOM 720 N N . ALA A 1 93 ? 38.362 -1.413 -60.989 1.00 85.75 93 ALA A N 1
ATOM 721 C CA . ALA A 1 93 ? 37.521 -0.221 -60.987 1.00 85.75 93 ALA A CA 1
ATOM 722 C C . ALA A 1 93 ? 38.228 0.973 -60.320 1.00 85.75 93 ALA A C 1
ATOM 724 O O . ALA A 1 93 ? 38.119 2.093 -60.824 1.00 85.75 93 ALA A O 1
ATOM 725 N N . VAL A 1 94 ? 39.001 0.730 -59.253 1.00 87.69 94 VAL A N 1
ATOM 726 C CA . VAL A 1 94 ? 39.848 1.742 -58.592 1.00 87.69 94 VAL A CA 1
ATOM 727 C C . VAL A 1 94 ? 40.886 2.292 -59.573 1.00 87.69 94 VAL A C 1
ATOM 729 O O . VAL A 1 94 ? 40.904 3.495 -59.831 1.00 87.69 94 VAL A O 1
ATOM 732 N N . ASP A 1 95 ? 41.651 1.415 -60.231 1.00 88.81 95 ASP A N 1
ATOM 733 C CA . ASP A 1 95 ? 42.695 1.805 -61.187 1.00 88.81 95 ASP A CA 1
ATOM 734 C C . ASP A 1 95 ? 42.123 2.590 -62.381 1.00 88.81 95 ASP A C 1
ATOM 736 O O . ASP A 1 95 ? 42.794 3.433 -62.984 1.00 88.81 95 ASP A O 1
ATOM 740 N N . ARG A 1 96 ? 40.886 2.279 -62.800 1.00 86.75 96 ARG A N 1
ATOM 741 C CA . ARG A 1 96 ? 40.182 3.013 -63.865 1.00 86.75 96 ARG A CA 1
ATOM 742 C C . ARG A 1 96 ? 39.796 4.424 -63.422 1.00 86.75 96 ARG A C 1
ATOM 744 O O . ARG A 1 96 ? 39.902 5.342 -64.235 1.00 86.75 96 ARG A O 1
ATOM 751 N N . LEU A 1 97 ? 39.359 4.602 -62.175 1.00 86.94 97 LEU A N 1
ATOM 752 C CA . LEU A 1 97 ? 38.979 5.909 -61.644 1.00 86.94 97 LEU A CA 1
ATOM 753 C C . LEU A 1 97 ? 40.206 6.797 -61.391 1.00 86.94 97 LEU A C 1
ATOM 755 O O . LEU A 1 97 ? 40.216 7.941 -61.842 1.00 86.94 97 LEU A O 1
ATOM 759 N N . GLU A 1 98 ? 41.265 6.266 -60.772 1.00 87.81 98 GLU A N 1
ATOM 760 C CA . GLU A 1 98 ? 42.497 7.018 -60.478 1.00 87.81 98 GLU A CA 1
ATOM 761 C C . GLU A 1 98 ? 43.165 7.568 -61.748 1.00 87.81 98 GLU A C 1
ATOM 763 O O . GLU A 1 98 ? 43.569 8.730 -61.791 1.00 87.81 98 GLU A O 1
ATOM 768 N N . ARG A 1 99 ? 43.184 6.787 -62.839 1.00 87.31 99 ARG A N 1
ATOM 769 C CA . ARG A 1 99 ? 43.710 7.227 -64.148 1.00 87.31 99 ARG A CA 1
ATOM 770 C C . ARG A 1 99 ? 42.959 8.409 -64.761 1.00 87.31 99 ARG A C 1
ATOM 772 O O . ARG A 1 99 ? 43.506 9.104 -65.618 1.00 87.31 99 ARG A O 1
ATOM 779 N N . VAL A 1 100 ? 41.690 8.593 -64.402 1.00 85.00 100 VAL A N 1
ATOM 780 C CA . VAL A 1 100 ? 40.805 9.601 -65.004 1.00 85.00 100 VAL A CA 1
ATOM 781 C C . VAL A 1 100 ? 40.551 10.780 -64.060 1.00 85.00 100 VAL A C 1
ATOM 783 O O . VAL A 1 100 ? 40.062 11.812 -64.515 1.00 85.00 100 VAL A O 1
ATOM 786 N N . LEU A 1 101 ? 40.943 10.678 -62.787 1.00 82.94 101 LEU A N 1
ATOM 787 C CA . LEU A 1 101 ? 40.678 11.670 -61.742 1.00 82.94 101 LEU A CA 1
ATOM 788 C C . LEU A 1 101 ? 41.116 13.094 -62.143 1.00 82.94 101 LEU A C 1
ATOM 790 O O . LEU A 1 101 ? 40.344 14.039 -62.000 1.00 82.94 101 LEU A O 1
ATOM 794 N N . SER A 1 102 ? 42.287 13.244 -62.773 1.00 80.12 102 SER A N 1
ATOM 795 C CA . SER A 1 102 ? 42.822 14.544 -63.225 1.00 80.12 102 SER A CA 1
ATOM 796 C C . SER A 1 102 ? 42.023 15.228 -64.344 1.00 80.12 102 SER A C 1
ATOM 798 O O . SER A 1 102 ? 42.253 16.401 -64.621 1.00 80.12 102 SER A O 1
ATOM 800 N N . LYS A 1 103 ? 41.082 14.525 -64.991 1.00 80.31 103 LYS A N 1
ATOM 801 C CA . LYS A 1 103 ? 40.266 15.045 -66.105 1.00 80.31 103 LYS A CA 1
ATOM 802 C C . LYS A 1 103 ? 38.909 15.617 -65.667 1.00 80.31 103 LYS A C 1
ATOM 804 O O . LYS A 1 103 ? 38.171 16.105 -66.518 1.00 80.31 103 LYS A O 1
ATOM 809 N N . GLY A 1 104 ? 38.551 15.501 -64.386 1.00 74.56 104 GLY A N 1
ATOM 810 C CA . GLY A 1 104 ? 37.284 15.995 -63.833 1.00 74.56 104 GLY A CA 1
ATOM 811 C C . GLY A 1 104 ? 37.328 17.451 -63.371 1.00 74.56 104 GLY A C 1
ATOM 812 O O . GLY A 1 104 ? 38.395 18.043 -63.247 1.00 74.56 104 GLY A O 1
ATOM 813 N N . THR A 1 105 ? 36.153 18.012 -63.080 1.00 79.25 105 THR A N 1
ATOM 814 C CA . THR A 1 105 ? 36.019 19.265 -62.318 1.00 79.25 105 THR A CA 1
ATOM 815 C C . THR A 1 105 ? 36.432 19.053 -60.859 1.00 79.25 105 THR A C 1
ATOM 817 O O . THR A 1 105 ? 36.357 17.924 -60.372 1.00 79.25 105 THR A O 1
ATOM 820 N N . GLU A 1 106 ? 36.809 20.124 -60.152 1.00 78.81 106 GLU A N 1
ATOM 821 C CA . GLU A 1 106 ? 37.194 20.073 -58.727 1.00 78.81 106 GLU A CA 1
ATOM 822 C C . GLU A 1 106 ? 36.123 19.367 -57.871 1.00 78.81 106 GLU A C 1
ATOM 824 O O . GLU A 1 106 ? 36.430 18.398 -57.182 1.00 78.81 106 GLU A O 1
ATOM 829 N N . GLU A 1 107 ? 34.840 19.718 -58.034 1.00 78.50 107 GLU A N 1
ATOM 830 C CA . GLU A 1 107 ? 33.726 19.056 -57.328 1.00 78.50 107 GLU A CA 1
ATOM 831 C C . GLU A 1 107 ? 33.656 17.538 -57.610 1.00 78.50 107 GLU A C 1
ATOM 833 O O . GLU A 1 107 ? 33.465 16.726 -56.706 1.00 78.50 107 GLU A O 1
ATOM 838 N N . HIS A 1 108 ? 33.845 17.109 -58.865 1.00 81.31 108 HIS A N 1
ATOM 839 C CA . HIS A 1 108 ? 33.826 15.682 -59.203 1.00 81.31 108 HIS A CA 1
ATOM 840 C C . HIS A 1 108 ? 35.044 14.931 -58.652 1.00 81.31 108 HIS A C 1
ATOM 842 O O . HIS A 1 108 ? 34.925 13.738 -58.371 1.00 81.31 108 HIS A O 1
ATOM 848 N N . GLN A 1 109 ? 36.192 15.597 -58.505 1.00 82.94 109 GLN A N 1
ATOM 849 C CA . GLN A 1 109 ? 37.391 15.021 -57.895 1.00 82.94 109 GLN A CA 1
ATOM 850 C C . GLN A 1 109 ? 37.199 14.800 -56.394 1.00 82.94 109 GLN A C 1
ATOM 852 O O . GLN A 1 109 ? 37.512 13.715 -55.905 1.00 82.94 109 GLN A O 1
ATOM 857 N N . GLU A 1 110 ? 36.617 15.771 -55.688 1.00 84.69 110 GLU A N 1
ATOM 858 C CA . GLU A 1 110 ? 36.300 15.659 -54.259 1.00 84.69 110 GLU A CA 1
ATOM 859 C C . GLU A 1 110 ? 35.338 14.493 -53.984 1.00 84.69 110 GLU A C 1
ATOM 861 O O . GLU A 1 110 ? 35.620 13.619 -53.160 1.00 84.69 110 GLU A O 1
ATOM 866 N N . TYR A 1 111 ? 34.227 14.404 -54.724 1.00 87.31 111 TYR A N 1
ATOM 867 C CA . TYR A 1 111 ? 33.268 13.309 -54.548 1.00 87.31 111 TYR A CA 1
ATOM 868 C C . TYR A 1 111 ? 33.834 11.947 -54.971 1.00 87.31 111 TYR A C 1
ATOM 870 O O . TYR A 1 111 ? 33.535 10.934 -54.337 1.00 87.31 111 TYR A O 1
ATOM 878 N N . ALA A 1 112 ? 34.675 11.899 -56.010 1.00 87.06 112 ALA A N 1
ATOM 879 C CA . ALA A 1 112 ? 35.370 10.674 -56.403 1.00 87.06 112 ALA A CA 1
ATOM 880 C C . ALA A 1 112 ? 36.337 10.187 -55.316 1.00 87.06 112 ALA A C 1
ATOM 882 O O . ALA A 1 112 ? 36.388 8.988 -55.039 1.00 87.06 112 ALA A O 1
ATOM 883 N N . ALA A 1 113 ? 37.055 11.104 -54.666 1.00 89.06 113 ALA A N 1
ATOM 884 C CA . ALA A 1 113 ? 37.956 10.795 -53.563 1.00 89.06 113 ALA A CA 1
ATOM 885 C C . ALA A 1 113 ? 37.211 10.259 -52.327 1.00 89.06 113 ALA A C 1
ATOM 887 O O . ALA A 1 113 ? 37.695 9.329 -51.685 1.00 89.06 113 ALA A O 1
ATOM 888 N N . ILE A 1 114 ? 35.997 10.743 -52.040 1.00 89.81 114 ILE A N 1
ATOM 889 C CA . ILE A 1 114 ? 35.135 10.168 -50.991 1.00 89.81 114 ILE A CA 1
ATOM 890 C C . ILE A 1 114 ? 34.759 8.712 -51.307 1.00 89.81 114 ILE A C 1
ATOM 892 O O . ILE A 1 114 ? 34.822 7.849 -50.429 1.00 89.81 114 ILE A O 1
ATOM 896 N N . VAL A 1 115 ? 34.383 8.413 -52.555 1.00 89.88 115 VAL A N 1
ATOM 897 C CA . VAL A 1 115 ? 34.055 7.038 -52.970 1.00 89.88 115 VAL A CA 1
ATOM 898 C C . VAL A 1 115 ? 35.300 6.145 -52.913 1.00 89.88 115 VAL A C 1
ATOM 900 O O . VAL A 1 115 ? 35.209 5.013 -52.443 1.00 89.88 115 VAL A O 1
ATOM 903 N N . LEU A 1 116 ? 36.477 6.651 -53.295 1.00 90.31 116 LEU A N 1
ATOM 904 C CA . LEU A 1 116 ? 37.752 5.941 -53.134 1.00 90.31 116 LEU A CA 1
ATOM 905 C C . LEU A 1 116 ? 38.071 5.667 -51.656 1.00 90.31 116 LEU A C 1
ATOM 907 O O . LEU A 1 116 ? 38.406 4.537 -51.302 1.00 90.31 116 LEU A O 1
ATOM 911 N N . ALA A 1 117 ? 37.866 6.638 -50.767 1.00 89.81 117 ALA A N 1
ATOM 912 C CA . ALA A 1 117 ? 38.002 6.440 -49.325 1.00 89.81 117 ALA A CA 1
ATOM 913 C C . ALA A 1 117 ? 37.032 5.364 -48.797 1.00 89.81 117 ALA A C 1
ATOM 915 O O . ALA A 1 117 ? 37.443 4.471 -48.053 1.00 89.81 117 ALA A O 1
ATOM 916 N N . ARG A 1 118 ? 35.765 5.374 -49.240 1.00 90.44 118 ARG A N 1
ATOM 917 C CA . ARG A 1 118 ? 34.794 4.308 -48.928 1.00 90.44 118 ARG A CA 1
ATOM 918 C C . ARG A 1 118 ? 35.300 2.942 -49.394 1.00 90.44 118 ARG A C 1
ATOM 920 O O . ARG A 1 118 ? 35.222 1.982 -48.629 1.00 90.44 118 ARG A O 1
ATOM 927 N N . THR A 1 119 ? 35.826 2.842 -50.618 1.00 89.25 119 THR A N 1
ATOM 928 C CA . THR A 1 119 ? 36.359 1.569 -51.138 1.00 89.25 119 THR A CA 1
ATOM 929 C C . THR A 1 119 ? 37.529 1.069 -50.308 1.00 89.25 119 THR A C 1
ATOM 931 O O . THR A 1 119 ? 37.557 -0.106 -49.958 1.00 89.25 119 THR A O 1
ATOM 934 N N . ALA A 1 120 ? 38.455 1.955 -49.935 1.00 88.50 120 ALA A N 1
ATOM 935 C CA . ALA A 1 120 ? 39.610 1.597 -49.131 1.00 88.50 120 ALA A CA 1
ATOM 936 C C . ALA A 1 120 ? 39.173 1.014 -47.778 1.00 88.50 120 ALA A C 1
ATOM 938 O O . ALA A 1 120 ? 39.616 -0.084 -47.440 1.00 88.50 120 ALA A O 1
ATOM 939 N N . MET A 1 121 ? 38.234 1.658 -47.070 1.00 87.56 121 MET A N 1
ATOM 940 C CA . MET A 1 121 ? 37.694 1.126 -45.807 1.00 87.56 121 MET A CA 1
ATOM 941 C C . MET A 1 121 ? 36.948 -0.202 -45.960 1.00 87.56 121 MET A C 1
ATOM 943 O O . MET A 1 121 ? 37.009 -1.037 -45.062 1.00 87.56 121 MET A O 1
ATOM 947 N N . ALA A 1 122 ? 36.240 -0.411 -47.072 1.00 85.81 122 ALA A N 1
ATOM 948 C CA . ALA A 1 122 ? 35.492 -1.645 -47.307 1.00 85.81 122 ALA A CA 1
ATOM 949 C C . ALA A 1 122 ? 36.399 -2.849 -47.633 1.00 85.81 122 ALA A C 1
ATOM 951 O O . ALA A 1 122 ? 35.969 -3.996 -47.502 1.00 85.81 122 ALA A O 1
ATOM 952 N N . THR A 1 123 ? 37.644 -2.615 -48.065 1.00 87.31 123 THR A N 1
ATOM 953 C CA . THR A 1 123 ? 38.591 -3.680 -48.434 1.00 87.31 123 THR A CA 1
ATOM 954 C C . THR A 1 123 ? 39.382 -4.241 -47.252 1.00 87.31 123 THR A C 1
ATOM 956 O O . THR A 1 123 ? 39.688 -3.543 -46.289 1.00 87.31 123 THR A O 1
ATOM 959 N N . ASP A 1 124 ? 39.800 -5.503 -47.360 1.00 83.94 124 ASP A N 1
ATOM 960 C CA . ASP A 1 124 ? 40.654 -6.188 -46.375 1.00 83.94 124 ASP A CA 1
ATOM 961 C C . ASP A 1 124 ? 42.152 -5.817 -46.471 1.00 83.94 124 ASP A C 1
ATOM 963 O O . ASP A 1 124 ? 43.035 -6.603 -46.142 1.00 83.94 124 ASP A O 1
ATOM 967 N N . ALA A 1 125 ? 42.476 -4.623 -46.976 1.00 83.38 125 ALA A N 1
ATOM 968 C CA . ALA A 1 125 ? 43.864 -4.185 -47.108 1.00 83.38 125 ALA A CA 1
ATOM 969 C C . ALA A 1 125 ? 44.461 -3.800 -45.733 1.00 83.38 125 ALA A C 1
ATOM 971 O O . ALA A 1 125 ? 43.758 -3.181 -44.922 1.00 83.38 125 ALA A O 1
ATOM 972 N N . PRO A 1 126 ? 45.750 -4.107 -45.467 1.00 78.44 126 PRO A N 1
ATOM 973 C CA . PRO A 1 126 ? 46.422 -3.706 -44.228 1.00 78.44 126 PRO A CA 1
ATOM 974 C C . PRO A 1 126 ? 46.612 -2.182 -44.141 1.00 78.44 126 PRO A C 1
ATOM 976 O O . PRO A 1 126 ? 46.392 -1.603 -43.083 1.00 78.44 126 PRO A O 1
ATOM 979 N N . ASP A 1 127 ? 46.886 -1.513 -45.267 1.00 85.50 127 ASP A N 1
ATOM 980 C CA . ASP A 1 127 ? 47.149 -0.062 -45.321 1.00 85.50 127 ASP A CA 1
ATOM 981 C C . ASP A 1 127 ? 45.876 0.782 -45.541 1.00 85.50 127 ASP A C 1
ATOM 983 O O . ASP A 1 127 ? 45.937 1.933 -45.981 1.00 85.50 127 ASP A O 1
ATOM 987 N N . ARG A 1 128 ? 44.685 0.216 -45.302 1.00 84.69 128 ARG A N 1
ATOM 988 C CA . ARG A 1 128 ? 43.401 0.853 -45.659 1.00 84.69 128 ARG A CA 1
ATOM 989 C C . ARG A 1 128 ? 43.186 2.216 -44.997 1.00 84.69 128 ARG A C 1
ATOM 991 O O . ARG A 1 128 ? 42.752 3.147 -45.667 1.00 84.69 128 ARG A O 1
ATOM 998 N N . VAL A 1 129 ? 43.544 2.350 -43.721 1.00 85.81 129 VAL A N 1
ATOM 999 C CA . VAL A 1 129 ? 43.386 3.591 -42.946 1.00 85.81 129 VAL A CA 1
ATOM 1000 C C . VAL A 1 129 ? 44.272 4.697 -43.524 1.00 85.81 129 VAL A C 1
ATOM 1002 O O . VAL A 1 129 ? 43.812 5.814 -43.757 1.00 85.81 129 VAL A O 1
ATOM 1005 N N . GLN A 1 130 ? 45.517 4.361 -43.874 1.00 87.31 130 GLN A N 1
ATOM 1006 C CA . GLN A 1 130 ? 46.457 5.294 -44.499 1.00 87.31 130 GLN A CA 1
ATOM 1007 C C . GLN A 1 130 ? 45.967 5.753 -45.878 1.00 87.31 130 GLN A C 1
ATOM 1009 O O . GLN A 1 130 ? 46.070 6.934 -46.209 1.00 87.31 130 GLN A O 1
ATOM 1014 N N . ARG A 1 131 ? 45.370 4.850 -46.672 1.00 85.19 131 ARG A N 1
ATOM 1015 C CA . ARG A 1 131 ? 44.753 5.212 -47.961 1.00 85.19 131 ARG A CA 1
ATOM 1016 C C . ARG A 1 131 ? 43.572 6.162 -47.786 1.00 85.19 131 ARG A C 1
ATOM 1018 O O . ARG A 1 131 ? 43.436 7.111 -48.549 1.00 85.19 131 ARG A O 1
ATOM 1025 N N . VAL A 1 132 ? 42.740 5.947 -46.772 1.00 87.12 132 VAL A N 1
ATOM 1026 C CA . VAL A 1 132 ? 41.607 6.834 -46.461 1.00 87.12 132 VAL A CA 1
ATOM 1027 C C . VAL A 1 132 ? 42.094 8.220 -46.066 1.00 87.12 132 VAL A C 1
ATOM 1029 O O . VAL A 1 132 ? 41.595 9.211 -46.597 1.00 87.12 132 VAL A O 1
ATOM 1032 N N . ALA A 1 133 ? 43.105 8.292 -45.198 1.00 86.06 133 ALA A N 1
ATOM 1033 C CA . ALA A 1 133 ? 43.737 9.550 -44.826 1.00 86.06 133 ALA A CA 1
ATOM 1034 C C . ALA A 1 133 ? 44.319 10.273 -46.053 1.00 86.06 133 ALA A C 1
ATOM 1036 O O . ALA A 1 133 ? 44.114 11.475 -46.194 1.00 86.06 133 ALA A O 1
ATOM 1037 N N . HIS A 1 134 ? 44.963 9.543 -46.972 1.00 88.56 134 HIS A N 1
ATOM 1038 C CA . HIS A 1 134 ? 45.505 10.095 -48.216 1.00 88.56 134 HIS A CA 1
ATOM 1039 C C . HIS A 1 134 ? 44.421 10.698 -49.123 1.00 88.56 134 HIS A C 1
ATOM 1041 O O . HIS A 1 134 ? 44.553 11.842 -49.553 1.00 88.56 134 HIS A O 1
ATOM 1047 N N . TYR A 1 135 ? 43.327 9.971 -49.384 1.00 87.00 135 TYR A N 1
ATOM 1048 C CA . TYR A 1 135 ? 42.254 10.474 -50.251 1.00 87.00 135 TYR A CA 1
ATOM 1049 C C . TYR A 1 135 ? 41.488 11.653 -49.634 1.00 87.00 135 TYR A C 1
ATOM 1051 O O . TYR A 1 135 ? 41.017 12.522 -50.365 1.00 87.00 135 TYR A O 1
ATOM 1059 N N . LEU A 1 136 ? 41.366 11.709 -48.304 1.00 86.50 136 LEU A N 1
ATOM 1060 C CA . LEU A 1 136 ? 40.630 12.767 -47.604 1.00 86.50 136 LEU A CA 1
ATOM 1061 C C . LEU A 1 136 ? 41.502 13.964 -47.178 1.00 86.50 136 LEU A C 1
ATOM 1063 O O . LEU A 1 136 ? 40.956 14.947 -46.682 1.00 86.50 136 LEU A O 1
ATOM 1067 N N . GLN A 1 137 ? 42.825 13.922 -47.375 1.00 82.19 137 GLN A N 1
ATOM 1068 C CA . GLN A 1 137 ? 43.770 14.937 -46.880 1.00 82.19 137 GLN A CA 1
ATOM 1069 C C . GLN A 1 137 ? 43.480 16.354 -47.398 1.00 82.19 137 GLN A C 1
ATOM 1071 O O . GLN A 1 137 ? 43.627 17.326 -46.658 1.00 82.19 137 GLN A O 1
ATOM 1076 N N . ASN A 1 138 ? 43.061 16.463 -48.660 1.00 78.06 138 ASN A N 1
ATOM 1077 C CA . ASN A 1 138 ? 42.866 17.742 -49.349 1.00 78.06 138 ASN A CA 1
ATOM 1078 C C . ASN A 1 138 ? 41.400 18.208 -49.362 1.00 78.06 138 ASN A C 1
ATOM 1080 O O . ASN A 1 138 ? 41.098 19.225 -49.978 1.00 78.06 138 ASN A O 1
ATOM 1084 N N . ILE A 1 139 ? 40.490 17.477 -48.705 1.00 81.00 139 ILE A N 1
ATOM 1085 C CA . ILE A 1 139 ? 39.053 17.775 -48.708 1.00 81.00 139 ILE A CA 1
ATOM 1086 C C . ILE A 1 139 ? 38.661 18.396 -47.370 1.00 81.00 139 ILE A C 1
ATOM 1088 O O . ILE A 1 139 ? 38.835 17.795 -46.307 1.00 81.00 139 ILE A O 1
ATOM 1092 N N . GLN A 1 140 ? 38.055 19.581 -47.415 1.00 79.50 140 GLN A N 1
ATOM 1093 C CA . GLN A 1 140 ? 37.440 20.169 -46.232 1.00 79.50 140 GLN A CA 1
ATOM 1094 C C . GLN A 1 140 ? 36.082 19.498 -45.972 1.00 79.50 140 GLN A C 1
ATOM 1096 O O . GLN A 1 140 ? 35.125 19.687 -46.718 1.00 79.50 140 GLN A O 1
ATOM 1101 N N . LEU A 1 141 ? 35.999 18.700 -44.904 1.00 77.44 141 LEU A N 1
ATOM 1102 C CA . LEU A 1 141 ? 34.767 18.054 -44.442 1.00 77.44 141 LEU A CA 1
ATOM 1103 C C . LEU A 1 141 ? 34.390 18.615 -43.060 1.00 77.44 141 LEU A C 1
ATOM 1105 O O . LEU A 1 141 ? 35.134 18.360 -42.107 1.00 77.44 141 LEU A O 1
ATOM 1109 N N . PRO A 1 142 ? 33.257 19.332 -42.910 1.00 76.12 142 PRO A N 1
ATOM 1110 C CA . PRO A 1 142 ? 32.253 19.678 -43.930 1.00 76.12 142 PRO A CA 1
ATOM 1111 C C . PRO A 1 142 ? 32.700 20.742 -44.957 1.00 76.12 142 PRO A C 1
ATOM 1113 O O . PRO A 1 142 ? 33.487 21.621 -44.603 1.00 76.12 142 PRO A O 1
ATOM 1116 N N . PRO A 1 143 ? 32.174 20.705 -46.200 1.00 78.56 143 PRO A N 1
ATOM 1117 C CA . PRO A 1 143 ? 32.503 21.686 -47.234 1.00 78.56 143 PRO A CA 1
ATOM 1118 C C . PRO A 1 143 ? 31.885 23.058 -46.930 1.00 78.56 143 PRO A C 1
ATOM 1120 O O . PRO A 1 143 ? 30.794 23.148 -46.366 1.00 78.56 143 PRO A O 1
ATOM 1123 N N . ALA A 1 144 ? 32.545 24.137 -47.367 1.00 77.62 144 ALA A N 1
ATOM 1124 C CA . ALA A 1 144 ? 32.062 25.511 -47.171 1.00 77.62 144 ALA A CA 1
ATOM 1125 C C . ALA A 1 144 ? 30.707 25.785 -47.857 1.00 77.62 144 ALA A C 1
ATOM 1127 O O . ALA A 1 144 ? 29.924 26.610 -47.389 1.00 77.62 144 ALA A O 1
ATOM 1128 N N . LYS A 1 145 ? 30.416 25.076 -48.956 1.00 81.25 145 LYS A N 1
ATOM 1129 C CA . LYS A 1 145 ? 29.128 25.094 -49.656 1.00 81.25 145 LYS A CA 1
ATOM 1130 C C . LYS A 1 145 ? 28.487 23.712 -49.556 1.00 81.25 145 LYS A C 1
ATOM 1132 O O . LYS A 1 145 ? 29.032 22.739 -50.069 1.00 81.25 145 LYS A O 1
ATOM 1137 N N . ILE A 1 146 ? 27.324 23.633 -48.912 1.00 81.75 146 ILE A N 1
ATOM 1138 C CA . ILE A 1 146 ? 26.601 22.371 -48.715 1.00 81.75 146 ILE A CA 1
ATOM 1139 C C . ILE A 1 146 ? 25.940 21.956 -50.045 1.00 81.75 146 ILE A C 1
ATOM 1141 O O . ILE A 1 146 ? 25.160 22.739 -50.598 1.00 81.75 146 ILE A O 1
ATOM 1145 N N . PRO A 1 147 ? 26.247 20.763 -50.589 1.00 82.62 147 PRO A N 1
ATOM 1146 C CA . PRO A 1 147 ? 25.618 20.268 -51.810 1.00 82.62 147 PRO A CA 1
ATOM 1147 C C . PRO A 1 147 ? 24.206 19.722 -51.548 1.00 82.62 147 PRO A C 1
ATOM 1149 O O . PRO A 1 147 ? 23.859 19.405 -50.415 1.00 82.62 147 PRO A O 1
ATOM 1152 N N . THR A 1 148 ? 23.411 19.579 -52.611 1.00 81.81 148 THR A N 1
ATOM 1153 C CA . THR A 1 148 ? 22.051 19.003 -52.579 1.00 81.81 148 THR A CA 1
ATOM 1154 C C . THR A 1 148 ? 22.010 17.629 -53.258 1.00 81.81 148 THR A C 1
ATOM 1156 O O . THR A 1 148 ? 22.922 17.261 -54.009 1.00 81.81 148 THR A O 1
ATOM 1159 N N . GLY A 1 149 ? 20.968 16.841 -52.992 1.00 82.75 149 GLY A N 1
ATOM 1160 C CA . GLY A 1 149 ? 20.764 15.516 -53.576 1.00 82.75 149 GLY A CA 1
ATOM 1161 C C . GLY A 1 149 ? 21.816 14.477 -53.165 1.00 82.75 149 GLY A C 1
ATOM 1162 O O . GLY A 1 149 ? 22.287 14.436 -52.032 1.00 82.75 149 GLY A O 1
ATOM 1163 N N . TYR A 1 150 ? 22.211 13.600 -54.093 1.00 84.25 150 TYR A N 1
ATOM 1164 C CA . TYR A 1 150 ? 23.122 12.483 -53.791 1.00 84.25 150 TYR A CA 1
ATOM 1165 C C . TYR A 1 150 ? 24.517 12.925 -53.316 1.00 84.25 150 TYR A C 1
ATOM 1167 O O . TYR A 1 150 ? 25.144 12.258 -52.496 1.00 84.25 150 TYR A O 1
ATOM 1175 N N . ASN A 1 151 ? 24.994 14.081 -53.777 1.00 86.75 151 ASN A N 1
ATOM 1176 C CA . ASN A 1 151 ? 26.284 14.624 -53.349 1.00 86.75 151 ASN A CA 1
ATOM 1177 C C . ASN A 1 151 ? 26.291 14.958 -51.848 1.00 86.75 151 ASN A C 1
ATOM 1179 O O . ASN A 1 151 ? 27.320 14.811 -51.192 1.00 86.75 151 ASN A O 1
ATOM 1183 N N . PHE A 1 152 ? 25.138 15.326 -51.278 1.00 87.88 152 PHE A N 1
ATOM 1184 C CA . PHE A 1 152 ? 24.976 15.473 -49.832 1.00 87.88 152 PHE A CA 1
ATOM 1185 C C . PHE A 1 152 ? 25.181 14.138 -49.101 1.00 87.88 152 PHE A C 1
ATOM 1187 O O . PHE A 1 152 ? 25.916 14.078 -48.115 1.00 87.88 152 PHE A O 1
ATOM 1194 N N . ALA A 1 153 ? 24.619 13.044 -49.627 1.00 87.38 153 ALA A N 1
ATOM 1195 C CA . ALA A 1 153 ? 24.828 11.702 -49.081 1.00 87.38 153 ALA A CA 1
ATOM 1196 C C . ALA A 1 153 ? 26.308 11.283 -49.121 1.00 87.38 153 ALA A C 1
ATOM 1198 O O . ALA A 1 153 ? 26.789 10.657 -48.176 1.00 87.38 153 ALA A O 1
ATOM 1199 N N . LEU A 1 154 ? 27.053 11.684 -50.159 1.00 88.19 154 LEU A N 1
ATOM 1200 C CA . LEU A 1 154 ? 28.500 11.463 -50.234 1.00 88.19 154 LEU A CA 1
ATOM 1201 C C . LEU A 1 154 ? 29.265 12.258 -49.171 1.00 88.19 154 LEU A C 1
ATOM 1203 O O . LEU A 1 154 ? 30.156 11.701 -48.543 1.00 88.19 154 LEU A O 1
ATOM 1207 N N . VAL A 1 155 ? 28.912 13.515 -48.891 1.00 89.81 155 VAL A N 1
ATOM 1208 C CA . VAL A 1 155 ? 29.557 14.282 -47.804 1.00 89.81 155 VAL A CA 1
ATOM 1209 C C . VAL A 1 155 ? 29.370 13.589 -46.450 1.00 89.81 155 VAL A C 1
ATOM 1211 O O . VAL A 1 155 ? 30.337 13.431 -45.701 1.00 89.81 155 VAL A O 1
ATOM 1214 N N . ILE A 1 156 ? 28.155 13.112 -46.158 1.00 90.88 156 ILE A N 1
ATOM 1215 C CA . ILE A 1 156 ? 27.878 12.318 -44.952 1.00 90.88 156 ILE A CA 1
ATOM 1216 C C . ILE A 1 156 ? 28.694 11.020 -44.965 1.00 90.88 156 ILE A C 1
ATOM 1218 O O . ILE A 1 156 ? 29.354 10.708 -43.975 1.00 90.88 156 ILE A O 1
ATOM 1222 N N . CYS A 1 157 ? 28.729 10.301 -46.091 1.00 91.12 157 CYS A N 1
ATOM 1223 C CA . CYS A 1 157 ? 29.571 9.117 -46.262 1.00 91.12 157 CYS A CA 1
ATOM 1224 C C . CYS A 1 157 ? 31.043 9.428 -45.939 1.00 91.12 157 CYS A C 1
ATOM 1226 O O . CYS A 1 157 ? 31.654 8.712 -45.152 1.00 91.12 157 CYS A O 1
ATOM 1228 N N . GLY A 1 158 ? 31.605 10.518 -46.467 1.00 90.62 158 GLY A N 1
ATOM 1229 C CA . GLY A 1 158 ? 32.986 10.934 -46.213 1.00 90.62 158 GLY A CA 1
ATOM 1230 C C . GLY A 1 158 ? 33.273 11.188 -44.733 1.00 90.62 158 GLY A C 1
ATOM 1231 O O . GLY A 1 158 ? 34.265 10.685 -44.208 1.00 90.62 158 GLY A O 1
ATOM 1232 N N . LEU A 1 159 ? 32.378 11.893 -44.032 1.00 91.56 159 LEU A N 1
ATOM 1233 C CA . LEU A 1 159 ? 32.486 12.118 -42.585 1.00 91.56 159 LEU A CA 1
ATOM 1234 C C . LEU A 1 159 ? 32.421 10.809 -41.787 1.00 91.56 159 LEU A C 1
ATOM 1236 O O . LEU A 1 159 ? 33.213 10.609 -40.867 1.00 91.56 159 LEU A O 1
ATOM 1240 N N . THR A 1 160 ? 31.525 9.892 -42.160 1.00 92.69 160 THR A N 1
ATOM 1241 C CA . THR A 1 160 ? 31.415 8.589 -41.484 1.00 92.69 160 THR A CA 1
ATOM 1242 C C . THR A 1 160 ? 32.617 7.688 -41.728 1.00 92.69 160 THR A C 1
ATOM 1244 O O . THR A 1 160 ? 33.117 7.081 -40.790 1.00 92.69 160 THR A O 1
ATOM 1247 N N . VAL A 1 161 ? 33.126 7.638 -42.959 1.00 91.94 161 VAL A N 1
ATOM 1248 C CA . VAL A 1 161 ? 34.317 6.864 -43.331 1.00 91.94 161 VAL A CA 1
ATOM 1249 C C . VAL A 1 161 ? 35.553 7.413 -42.622 1.00 91.94 161 VAL A C 1
ATOM 1251 O O . VAL A 1 161 ? 36.350 6.635 -42.103 1.00 91.94 161 VAL A O 1
ATOM 1254 N N . LYS A 1 162 ? 35.678 8.744 -42.520 1.00 91.00 162 LYS A N 1
ATOM 1255 C CA . LYS A 1 162 ? 36.713 9.399 -41.711 1.00 91.00 162 LYS A CA 1
ATOM 1256 C C . LYS A 1 162 ? 36.616 8.991 -40.239 1.00 91.00 162 LYS A C 1
ATOM 1258 O O . LYS A 1 162 ? 37.628 8.629 -39.649 1.00 91.00 162 LYS A O 1
ATOM 1263 N N . GLY A 1 163 ? 35.411 9.005 -39.665 1.00 91.12 163 GLY A N 1
ATOM 1264 C CA . GLY A 1 163 ? 35.172 8.542 -38.296 1.00 91.12 163 GLY A CA 1
ATOM 1265 C C . GLY A 1 163 ? 35.568 7.076 -38.090 1.00 91.12 163 GLY A C 1
ATOM 1266 O O . GLY A 1 163 ? 36.251 6.766 -37.121 1.00 91.12 163 GLY A O 1
ATOM 1267 N N . MET A 1 164 ? 35.226 6.192 -39.033 1.00 90.25 164 MET A N 1
ATOM 1268 C CA . MET A 1 164 ? 35.570 4.764 -38.961 1.00 90.25 164 MET A CA 1
ATOM 1269 C C . MET A 1 164 ? 37.079 4.518 -39.067 1.00 90.25 164 MET A C 1
ATOM 1271 O O . MET A 1 164 ? 37.599 3.633 -38.397 1.00 90.25 164 MET A O 1
ATOM 1275 N N . ALA A 1 165 ? 37.788 5.296 -39.888 1.00 90.31 165 ALA A N 1
ATOM 1276 C CA . ALA A 1 165 ? 39.244 5.223 -39.980 1.00 90.31 165 ALA A CA 1
ATOM 1277 C C . ALA A 1 165 ? 39.912 5.653 -38.663 1.00 90.31 165 ALA A C 1
ATOM 1279 O O . ALA A 1 165 ? 40.790 4.955 -38.171 1.00 90.31 165 ALA A O 1
ATOM 1280 N N . LEU A 1 166 ? 39.442 6.749 -38.054 1.00 90.69 166 LEU A N 1
ATOM 1281 C CA . LEU A 1 166 ? 39.923 7.222 -36.748 1.00 90.69 166 LEU A CA 1
ATOM 1282 C C . LEU A 1 166 ? 39.605 6.240 -35.611 1.00 90.69 166 LEU A C 1
ATOM 1284 O O . LEU A 1 166 ? 40.372 6.133 -34.658 1.00 90.69 166 LEU A O 1
ATOM 1288 N N . GLU A 1 167 ? 38.487 5.521 -35.709 1.00 89.00 167 GLU A N 1
ATOM 1289 C CA . GLU A 1 167 ? 38.116 4.460 -34.771 1.00 89.00 167 GLU A CA 1
ATOM 1290 C C . GLU A 1 167 ? 39.079 3.266 -34.848 1.00 89.00 167 GLU A C 1
ATOM 1292 O O . GLU A 1 167 ? 39.474 2.759 -33.804 1.00 89.00 167 GLU A O 1
ATOM 1297 N N . GLU A 1 168 ? 39.517 2.855 -36.047 1.00 87.38 168 GLU A N 1
ATOM 1298 C CA . GLU A 1 168 ? 40.553 1.816 -36.201 1.00 87.38 168 GLU A CA 1
ATOM 1299 C C . GLU A 1 168 ? 41.950 2.279 -35.725 1.00 87.38 168 GLU A C 1
ATOM 1301 O O . GLU A 1 168 ? 42.784 1.435 -35.406 1.00 87.38 168 GLU A O 1
ATOM 1306 N N . GLU A 1 169 ? 42.207 3.593 -35.647 1.00 88.69 169 GLU A N 1
ATOM 1307 C CA . GLU A 1 169 ? 43.415 4.188 -35.036 1.00 88.69 169 GLU A CA 1
ATOM 1308 C C . GLU A 1 169 ? 43.292 4.411 -33.512 1.00 88.69 169 GLU A C 1
ATOM 1310 O O . GLU A 1 169 ? 44.170 5.035 -32.917 1.00 88.69 169 GLU A O 1
ATOM 1315 N N . ASP A 1 170 ? 42.198 3.970 -32.877 1.00 86.19 170 ASP A N 1
ATOM 1316 C CA . ASP A 1 170 ? 41.867 4.223 -31.463 1.00 86.19 170 ASP A CA 1
ATOM 1317 C C . ASP A 1 170 ? 41.753 5.722 -31.074 1.00 86.19 170 ASP A C 1
ATOM 1319 O O . ASP A 1 170 ? 41.730 6.087 -29.893 1.00 86.19 170 ASP A O 1
ATOM 1323 N N . ARG A 1 171 ? 41.579 6.633 -32.043 1.00 90.81 171 ARG A N 1
ATOM 1324 C CA . ARG A 1 171 ? 41.374 8.083 -31.820 1.00 90.81 171 ARG A CA 1
ATOM 1325 C C . ARG A 1 171 ? 39.897 8.421 -31.601 1.00 90.81 171 ARG A C 1
ATOM 1327 O O . ARG A 1 171 ? 39.282 9.196 -32.337 1.00 90.81 171 ARG A O 1
ATOM 1334 N N . ILE A 1 172 ? 39.320 7.841 -30.548 1.00 88.69 172 ILE A N 1
ATOM 1335 C CA . ILE A 1 172 ? 37.868 7.840 -30.293 1.00 88.69 172 ILE A CA 1
ATOM 1336 C C . ILE A 1 172 ? 37.241 9.253 -30.209 1.00 88.69 172 ILE A C 1
ATOM 1338 O O . ILE A 1 172 ? 36.207 9.457 -30.847 1.00 88.69 172 ILE A O 1
ATOM 1342 N N . PRO A 1 173 ? 37.802 10.255 -29.492 1.00 90.44 173 PRO A N 1
ATOM 1343 C CA . PRO A 1 173 ? 37.179 11.584 -29.408 1.00 90.44 173 PRO A CA 1
ATOM 1344 C C . PRO A 1 173 ? 37.036 12.275 -30.772 1.00 90.44 173 PRO A C 1
ATOM 1346 O O . PRO A 1 173 ? 36.013 12.890 -31.063 1.00 90.44 173 PRO A O 1
ATOM 1349 N N . GLU A 1 174 ? 38.033 12.131 -31.644 1.00 90.69 174 GLU A N 1
ATOM 1350 C CA . GLU A 1 174 ? 38.015 12.721 -32.987 1.00 90.69 174 GLU A CA 1
ATOM 1351 C C . GLU A 1 174 ? 37.060 11.982 -33.933 1.00 90.69 174 GLU A C 1
ATOM 1353 O O . GLU A 1 174 ? 36.410 12.600 -34.787 1.00 90.69 174 GLU A O 1
ATOM 1358 N N . ALA A 1 175 ? 36.938 10.662 -33.757 1.00 91.06 175 ALA A N 1
ATOM 1359 C CA . ALA A 1 175 ? 35.934 9.860 -34.441 1.00 91.06 175 ALA A CA 1
ATOM 1360 C C . ALA A 1 175 ? 34.515 10.323 -34.065 1.00 91.06 175 ALA A C 1
ATOM 1362 O O . ALA A 1 175 ? 33.705 10.575 -34.957 1.00 91.06 175 ALA A O 1
ATOM 1363 N N . ILE A 1 176 ? 34.238 10.532 -32.769 1.00 91.31 176 ILE A N 1
ATOM 1364 C CA . ILE A 1 176 ? 32.946 11.040 -32.274 1.00 91.31 176 ILE A CA 1
ATOM 1365 C C . ILE A 1 176 ? 32.613 12.398 -32.896 1.00 91.31 176 ILE A C 1
ATOM 1367 O O . ILE A 1 176 ? 31.512 12.560 -33.414 1.00 91.31 176 ILE A O 1
ATOM 1371 N N . VAL A 1 177 ? 33.559 13.343 -32.924 1.00 91.69 177 VAL A N 1
ATOM 1372 C CA . VAL A 1 177 ? 33.350 14.659 -33.557 1.00 91.69 177 VAL A CA 1
ATOM 1373 C C . VAL A 1 177 ? 33.015 14.513 -35.045 1.00 91.69 177 VAL A C 1
ATOM 1375 O O . VAL A 1 177 ? 32.122 15.191 -35.553 1.00 91.69 177 VAL A O 1
ATOM 1378 N N . SER A 1 178 ? 33.691 13.604 -35.753 1.00 91.69 178 SER A N 1
ATOM 1379 C CA . SER A 1 178 ? 33.413 13.341 -37.172 1.00 91.69 178 SER A CA 1
ATOM 1380 C C . SER A 1 178 ? 32.001 12.779 -37.387 1.00 91.69 178 SER A C 1
ATOM 1382 O O . SER A 1 178 ? 31.302 13.212 -38.307 1.00 91.69 178 SER A O 1
ATOM 1384 N N . TYR A 1 179 ? 31.548 11.872 -36.519 1.00 93.25 179 TYR A N 1
ATOM 1385 C CA . TYR A 1 179 ? 30.187 11.334 -36.559 1.00 93.25 179 TYR A CA 1
ATOM 1386 C C . TYR A 1 179 ? 29.120 12.363 -36.144 1.00 93.25 179 TYR A C 1
ATOM 1388 O O . TYR A 1 179 ? 28.069 12.444 -36.782 1.00 93.25 179 TYR A O 1
ATOM 1396 N N . ASP A 1 180 ? 29.384 13.186 -35.127 1.00 89.31 180 ASP A N 1
ATOM 1397 C CA . ASP A 1 180 ? 28.476 14.249 -34.682 1.00 89.31 180 ASP A CA 1
ATOM 1398 C C . ASP A 1 180 ? 28.298 15.312 -35.769 1.00 89.31 180 ASP A C 1
ATOM 1400 O O . ASP A 1 180 ? 27.172 15.727 -36.038 1.00 89.31 180 ASP A O 1
ATOM 1404 N N . ASN A 1 181 ? 29.370 15.683 -36.477 1.00 90.56 181 ASN A N 1
ATOM 1405 C CA . ASN A 1 181 ? 29.285 16.574 -37.634 1.00 90.56 181 ASN A CA 1
ATOM 1406 C C . ASN A 1 181 ? 28.369 15.998 -38.725 1.00 90.56 181 ASN A C 1
ATOM 1408 O O . ASN A 1 181 ? 27.552 16.728 -39.285 1.00 90.56 181 ASN A O 1
ATOM 1412 N N . ALA A 1 182 ? 28.450 14.691 -38.999 1.00 89.62 182 ALA A N 1
ATOM 1413 C CA . ALA A 1 182 ? 27.549 14.031 -39.944 1.00 89.62 182 ALA A CA 1
ATOM 1414 C C . ALA A 1 182 ? 26.080 14.106 -39.480 1.00 89.62 182 ALA A C 1
ATOM 1416 O O . ALA A 1 182 ? 25.190 14.418 -40.273 1.00 89.62 182 ALA A O 1
ATOM 1417 N N . SER A 1 183 ? 25.827 13.886 -38.187 1.00 87.06 183 SER A N 1
ATOM 1418 C CA . SER A 1 183 ? 24.492 14.007 -37.591 1.00 87.06 183 SER A CA 1
ATOM 1419 C C . SER A 1 183 ? 23.940 15.436 -37.659 1.00 87.06 183 SER A C 1
ATOM 1421 O O . SER A 1 183 ? 22.812 15.641 -38.107 1.00 87.06 183 SER A O 1
ATOM 1423 N N . ILE A 1 184 ? 24.724 16.433 -37.239 1.00 87.44 184 ILE A N 1
ATOM 1424 C CA . ILE A 1 184 ? 24.317 17.846 -37.202 1.00 87.44 184 ILE A CA 1
ATOM 1425 C C . ILE A 1 184 ? 23.978 18.340 -38.612 1.00 87.44 184 ILE A C 1
ATOM 1427 O O . ILE A 1 184 ? 22.953 18.992 -38.808 1.00 87.44 184 ILE A O 1
ATOM 1431 N N . LEU A 1 185 ? 24.786 17.983 -39.615 1.00 88.12 185 LEU A N 1
ATOM 1432 C CA . LEU A 1 185 ? 24.524 18.349 -41.010 1.00 88.12 185 LEU A CA 1
ATOM 1433 C C . LEU A 1 185 ? 23.236 17.721 -41.543 1.00 88.12 185 LEU A C 1
ATOM 1435 O O . LEU A 1 185 ? 22.477 18.399 -42.238 1.00 88.12 185 LEU A O 1
ATOM 1439 N N . ALA A 1 186 ? 22.977 16.453 -41.211 1.00 86.12 186 ALA A N 1
ATOM 1440 C CA . ALA A 1 186 ? 21.744 15.773 -41.592 1.00 86.12 186 ALA A CA 1
ATOM 1441 C C . ALA A 1 186 ? 20.509 16.411 -40.929 1.00 86.12 186 ALA A C 1
ATOM 1443 O O . ALA A 1 186 ? 19.484 16.587 -41.583 1.00 86.12 186 ALA A O 1
ATOM 1444 N N . GLN A 1 187 ? 20.610 16.822 -39.660 1.00 84.19 187 GLN A N 1
ATOM 1445 C CA . GLN A 1 187 ? 19.533 17.525 -38.951 1.00 84.19 187 GLN A CA 1
ATOM 1446 C C . GLN A 1 187 ? 19.275 18.931 -39.506 1.00 84.19 187 GLN A C 1
ATOM 1448 O O . GLN A 1 187 ? 18.121 19.341 -39.609 1.00 84.19 187 GLN A O 1
ATOM 1453 N N . ALA A 1 188 ? 20.328 19.652 -39.899 1.00 86.38 188 ALA A N 1
ATOM 1454 C CA . ALA A 1 188 ? 20.217 20.987 -40.482 1.00 86.38 188 ALA A CA 1
ATOM 1455 C C . ALA A 1 188 ? 19.545 20.992 -41.871 1.00 86.38 188 ALA A C 1
ATOM 1457 O O . ALA A 1 188 ? 19.040 22.029 -42.298 1.00 86.38 188 ALA A O 1
ATOM 1458 N N . ASN A 1 189 ? 19.508 19.849 -42.570 1.00 86.38 189 ASN A N 1
ATOM 1459 C CA . ASN A 1 189 ? 18.977 19.724 -43.932 1.00 86.38 189 ASN A CA 1
ATOM 1460 C C . ASN A 1 189 ? 17.875 18.641 -44.039 1.00 86.38 189 ASN A C 1
ATOM 1462 O O . ASN A 1 189 ? 18.050 17.649 -44.746 1.00 86.38 189 ASN A O 1
ATOM 1466 N N . PRO A 1 190 ? 16.700 18.824 -43.402 1.00 78.44 190 PRO A N 1
ATOM 1467 C CA . PRO A 1 190 ? 15.644 17.800 -43.323 1.00 78.44 190 PRO A CA 1
ATOM 1468 C C . PRO A 1 190 ? 14.915 17.512 -44.653 1.00 78.44 190 PRO A C 1
ATOM 1470 O O . PRO A 1 190 ? 14.149 16.546 -44.757 1.00 78.44 190 PRO A O 1
ATOM 1473 N N . ASN A 1 191 ? 15.115 18.367 -45.662 1.00 81.31 191 ASN A N 1
ATOM 1474 C CA . ASN A 1 191 ? 14.497 18.242 -46.984 1.00 81.31 191 ASN A CA 1
ATOM 1475 C C . ASN A 1 191 ? 15.209 17.212 -47.876 1.00 81.31 191 ASN A C 1
ATOM 1477 O O . ASN A 1 191 ? 14.602 16.698 -48.814 1.00 81.31 191 ASN A O 1
ATOM 1481 N N . GLU A 1 192 ? 16.472 16.897 -47.585 1.00 79.81 192 GLU A N 1
ATOM 1482 C CA . GLU A 1 192 ? 17.251 15.911 -48.330 1.00 79.81 192 GLU A CA 1
ATOM 1483 C C . GLU A 1 192 ? 16.935 14.502 -47.820 1.00 79.81 192 GLU A C 1
ATOM 1485 O O . GLU A 1 192 ? 17.153 14.184 -46.651 1.00 79.81 192 GLU A O 1
ATOM 1490 N N . ARG A 1 193 ? 16.393 13.641 -48.690 1.00 78.44 193 ARG A N 1
ATOM 1491 C CA . ARG A 1 193 ? 15.989 12.273 -48.326 1.00 78.44 193 ARG A CA 1
ATOM 1492 C C . ARG A 1 193 ? 16.432 11.277 -49.385 1.00 78.44 193 ARG A C 1
ATOM 1494 O O . ARG A 1 193 ? 16.059 11.387 -50.551 1.00 78.44 193 ARG A O 1
ATOM 1501 N N . SER A 1 194 ? 17.219 10.290 -48.969 1.00 81.44 194 SER A N 1
ATOM 1502 C CA . SER A 1 194 ? 17.595 9.140 -49.792 1.00 81.44 194 SER A CA 1
ATOM 1503 C C . SER A 1 194 ? 17.895 7.928 -48.913 1.00 81.44 194 SER A C 1
ATOM 1505 O O . SER A 1 194 ? 18.305 8.082 -47.760 1.00 81.44 194 SER A O 1
ATOM 1507 N N . ASP A 1 195 ? 17.707 6.722 -49.451 1.00 79.88 195 ASP A N 1
ATOM 1508 C CA . ASP A 1 195 ? 17.918 5.479 -48.698 1.00 79.88 195 ASP A CA 1
ATOM 1509 C C . ASP A 1 195 ? 19.390 5.320 -48.287 1.00 79.88 195 ASP A C 1
ATOM 1511 O O . ASP A 1 195 ? 19.695 4.903 -47.167 1.00 79.88 195 ASP A O 1
ATOM 1515 N N . GLU A 1 196 ? 20.313 5.724 -49.167 1.00 81.81 196 GLU A N 1
ATOM 1516 C CA . GLU A 1 196 ? 21.745 5.729 -48.866 1.00 81.81 196 GLU A CA 1
ATOM 1517 C C . GLU A 1 196 ? 22.113 6.781 -47.813 1.00 81.81 196 GLU A C 1
ATOM 1519 O O . GLU A 1 196 ? 22.890 6.483 -46.906 1.00 81.81 196 GLU A O 1
ATOM 1524 N N . LEU A 1 197 ? 21.522 7.982 -47.865 1.00 86.56 197 LEU A N 1
ATOM 1525 C CA . LEU A 1 197 ? 21.713 8.994 -46.821 1.00 86.56 197 LEU A CA 1
ATOM 1526 C C . LEU A 1 197 ? 21.271 8.455 -45.459 1.00 86.56 197 LEU A C 1
ATOM 1528 O O . LEU A 1 197 ? 22.029 8.549 -44.498 1.00 86.56 197 LEU A O 1
ATOM 1532 N N . HIS A 1 198 ? 20.089 7.839 -45.372 1.00 87.75 198 HIS A N 1
ATOM 1533 C CA . HIS A 1 198 ? 19.612 7.235 -44.127 1.00 87.75 198 HIS A CA 1
ATOM 1534 C C . HIS A 1 198 ? 20.559 6.140 -43.619 1.00 87.75 198 HIS A C 1
ATOM 1536 O O . HIS A 1 198 ? 20.837 6.086 -42.425 1.00 87.75 198 HIS A O 1
ATOM 1542 N N . ALA A 1 199 ? 21.119 5.313 -44.507 1.00 87.25 199 ALA A N 1
ATOM 1543 C CA . ALA A 1 199 ? 22.093 4.282 -44.147 1.00 87.25 199 ALA A CA 1
ATOM 1544 C C . ALA A 1 199 ? 23.402 4.836 -43.566 1.00 87.25 199 ALA A C 1
ATOM 1546 O O . ALA A 1 199 ? 23.932 4.236 -42.624 1.00 87.25 199 ALA A O 1
ATOM 1547 N N . TRP A 1 200 ? 23.917 5.945 -44.102 1.00 90.19 200 TRP A N 1
ATOM 1548 C CA . TRP A 1 200 ? 25.133 6.588 -43.596 1.00 90.19 200 TRP A CA 1
ATOM 1549 C C . TRP A 1 200 ? 24.882 7.376 -42.314 1.00 90.19 200 TRP A C 1
ATOM 1551 O O . TRP A 1 200 ? 25.641 7.228 -41.359 1.00 90.19 200 TRP A O 1
ATOM 1561 N N . VAL A 1 201 ? 23.791 8.144 -42.255 1.00 90.62 201 VAL A N 1
ATOM 1562 C CA . VAL A 1 201 ? 23.381 8.874 -41.045 1.00 90.62 201 VAL A CA 1
ATOM 1563 C C . VAL A 1 201 ? 23.139 7.904 -39.887 1.00 90.62 201 VAL A C 1
ATOM 1565 O O . VAL A 1 201 ? 23.635 8.134 -38.786 1.00 90.62 201 VAL A O 1
ATOM 1568 N N . GLU A 1 202 ? 22.445 6.787 -40.134 1.00 91.19 202 GLU A N 1
ATOM 1569 C CA . GLU A 1 202 ? 22.234 5.739 -39.131 1.00 91.19 202 GLU A CA 1
ATOM 1570 C C . GLU A 1 202 ? 23.557 5.159 -38.636 1.00 91.19 202 GLU A C 1
ATOM 1572 O O . GLU A 1 202 ? 23.740 5.036 -37.432 1.00 91.19 202 GLU A O 1
ATOM 1577 N N . ASN A 1 203 ? 24.502 4.861 -39.533 1.00 90.62 203 ASN A N 1
ATOM 1578 C CA . ASN A 1 203 ? 25.801 4.312 -39.145 1.00 90.62 203 ASN A CA 1
ATOM 1579 C C . ASN A 1 203 ? 26.623 5.305 -38.303 1.00 90.62 203 ASN A C 1
ATOM 1581 O O . ASN A 1 203 ? 27.261 4.895 -37.334 1.00 90.62 203 ASN A O 1
ATOM 1585 N N . ALA A 1 204 ? 26.572 6.599 -38.645 1.00 91.69 204 ALA A N 1
ATOM 1586 C CA . ALA A 1 204 ? 27.210 7.670 -37.881 1.00 91.69 204 ALA A CA 1
ATOM 1587 C C . ALA A 1 204 ? 26.649 7.742 -36.458 1.00 91.69 204 ALA A C 1
ATOM 1589 O O . ALA A 1 204 ? 27.395 7.673 -35.485 1.00 91.69 204 ALA A O 1
ATOM 1590 N N . LEU A 1 205 ? 25.321 7.844 -36.346 1.00 91.44 205 LEU A N 1
ATOM 1591 C CA . LEU A 1 205 ? 24.620 7.969 -35.071 1.00 91.44 205 LEU A CA 1
ATOM 1592 C C . LEU A 1 205 ? 24.782 6.713 -34.213 1.00 91.44 205 LEU A C 1
ATOM 1594 O O . LEU A 1 205 ? 25.023 6.820 -33.011 1.00 91.44 205 LEU A O 1
ATOM 1598 N N . TYR A 1 206 ? 24.696 5.534 -34.831 1.00 92.31 206 TYR A N 1
ATOM 1599 C CA . TYR A 1 206 ? 24.876 4.252 -34.160 1.00 92.31 206 TYR A CA 1
ATOM 1600 C C . TYR A 1 206 ? 26.248 4.179 -33.484 1.00 92.31 206 TYR A C 1
ATOM 1602 O O . TYR A 1 206 ? 26.337 4.002 -32.271 1.00 92.31 206 TYR A O 1
ATOM 1610 N N . ARG A 1 207 ? 27.321 4.435 -34.242 1.00 91.19 207 ARG A N 1
ATOM 1611 C CA . ARG A 1 207 ? 28.693 4.415 -33.718 1.00 91.19 207 ARG A CA 1
ATOM 1612 C C . ARG A 1 207 ? 28.950 5.534 -32.714 1.00 91.19 207 ARG A C 1
ATOM 1614 O O . ARG A 1 207 ? 29.495 5.264 -31.650 1.00 91.19 207 ARG A O 1
ATOM 1621 N N . ALA A 1 208 ? 28.511 6.762 -32.997 1.00 91.56 208 ALA A N 1
ATOM 1622 C CA . ALA A 1 208 ? 28.660 7.885 -32.070 1.00 91.56 208 ALA A CA 1
ATOM 1623 C C . ALA A 1 208 ? 28.027 7.591 -30.706 1.00 91.56 208 ALA A C 1
ATOM 1625 O O . ALA A 1 208 ? 28.645 7.839 -29.675 1.00 91.56 208 ALA A O 1
ATOM 1626 N N . SER A 1 209 ? 26.809 7.046 -30.697 1.00 91.19 209 SER A N 1
ATOM 1627 C CA . SER A 1 209 ? 26.076 6.779 -29.459 1.00 91.19 209 SER A CA 1
ATOM 1628 C C . SER A 1 209 ? 26.751 5.704 -28.596 1.00 91.19 209 SER A C 1
ATOM 1630 O O . SER A 1 209 ? 26.977 5.929 -27.407 1.00 91.19 209 SER A O 1
ATOM 1632 N N . LEU A 1 210 ? 27.175 4.589 -29.200 1.00 90.81 210 LEU A N 1
ATOM 1633 C CA . LEU A 1 210 ? 27.887 3.516 -28.502 1.00 90.81 210 LEU A CA 1
ATOM 1634 C C . LEU A 1 210 ? 29.279 3.954 -28.020 1.00 90.81 210 LEU A C 1
ATOM 1636 O O . LEU A 1 210 ? 29.657 3.653 -26.889 1.00 90.81 210 LEU A O 1
ATOM 1640 N N . LEU A 1 211 ? 30.026 4.722 -28.820 1.00 90.88 211 LEU A N 1
ATOM 1641 C CA . LEU A 1 211 ? 31.349 5.221 -28.425 1.00 90.88 211 LEU A CA 1
ATOM 1642 C C . LEU A 1 211 ? 31.276 6.252 -27.287 1.00 90.88 211 LEU A C 1
ATOM 1644 O O . LEU A 1 211 ? 32.135 6.242 -26.405 1.00 90.88 211 LEU A O 1
ATOM 1648 N N . LYS A 1 212 ? 30.243 7.104 -27.253 1.00 89.81 212 LYS A N 1
ATOM 1649 C CA . LYS A 1 212 ? 29.995 8.010 -26.115 1.00 89.81 212 LYS A CA 1
ATOM 1650 C C . LYS A 1 212 ? 29.686 7.233 -24.836 1.00 89.81 212 LYS A C 1
ATOM 1652 O O . LYS A 1 212 ? 30.218 7.561 -23.776 1.00 89.81 212 LYS A O 1
ATOM 1657 N N . MET A 1 213 ? 28.914 6.149 -24.952 1.00 88.56 213 MET A N 1
ATOM 1658 C CA . MET A 1 213 ? 28.661 5.228 -23.840 1.00 88.56 213 MET A CA 1
ATOM 1659 C C . MET A 1 213 ? 29.961 4.563 -23.350 1.00 88.56 213 MET A C 1
ATOM 1661 O O . MET A 1 213 ? 30.199 4.498 -22.146 1.00 88.56 213 MET A O 1
ATOM 1665 N N . ARG A 1 214 ? 30.855 4.156 -24.268 1.00 90.06 214 ARG A N 1
ATOM 1666 C CA . ARG A 1 214 ? 32.193 3.617 -23.947 1.00 90.06 214 ARG A CA 1
ATOM 1667 C C . ARG A 1 214 ? 33.069 4.623 -23.189 1.00 90.06 214 ARG A C 1
ATOM 1669 O O . ARG A 1 214 ? 33.780 4.231 -22.269 1.00 90.06 214 ARG A O 1
ATOM 1676 N N . GLN A 1 215 ? 32.997 5.912 -23.531 1.00 88.50 215 GLN A N 1
ATOM 1677 C CA . GLN A 1 215 ? 33.699 6.989 -22.814 1.00 88.50 215 GLN A CA 1
ATOM 1678 C C . GLN A 1 215 ? 33.058 7.364 -21.464 1.00 88.50 215 GLN A C 1
ATOM 1680 O O . GLN A 1 215 ? 33.615 8.188 -20.743 1.00 88.50 215 GLN A O 1
ATOM 1685 N N . ARG A 1 216 ? 31.921 6.748 -21.099 1.00 83.25 216 ARG A N 1
ATOM 1686 C CA . ARG A 1 216 ? 31.116 7.053 -19.900 1.00 83.25 216 ARG A CA 1
ATOM 1687 C C . ARG A 1 216 ? 30.560 8.485 -19.856 1.00 83.25 216 ARG A C 1
ATOM 1689 O O . ARG A 1 216 ? 30.170 8.953 -18.789 1.00 83.25 216 ARG A O 1
ATOM 1696 N N . ASP A 1 217 ? 30.458 9.161 -21.002 1.00 83.56 217 ASP A N 1
ATOM 1697 C CA . ASP A 1 217 ? 29.754 10.445 -21.111 1.00 83.56 217 ASP A CA 1
ATOM 1698 C C . ASP A 1 217 ? 28.253 10.200 -21.332 1.00 83.56 217 ASP A C 1
ATOM 1700 O O . ASP A 1 217 ? 27.752 10.140 -22.459 1.00 83.56 217 ASP A O 1
ATOM 1704 N N . LEU A 1 218 ? 27.532 10.014 -20.223 1.00 80.38 218 LEU A N 1
ATOM 1705 C CA . LEU A 1 218 ? 26.112 9.650 -20.223 1.00 80.38 218 LEU A CA 1
ATOM 1706 C C . LEU A 1 218 ? 25.214 10.752 -20.803 1.00 80.38 218 LEU A C 1
ATOM 1708 O O . LEU A 1 218 ? 24.216 10.455 -21.465 1.00 80.38 218 LEU A O 1
ATOM 1712 N N . ILE A 1 219 ? 25.559 12.026 -20.592 1.00 80.19 219 ILE A N 1
ATOM 1713 C CA . ILE A 1 219 ? 24.751 13.160 -21.061 1.00 80.19 219 ILE A CA 1
ATOM 1714 C C . ILE A 1 219 ? 24.884 13.285 -22.578 1.00 80.19 219 ILE A C 1
ATOM 1716 O O . ILE A 1 219 ? 23.875 13.378 -23.286 1.00 80.19 219 ILE A O 1
ATOM 1720 N N . ALA A 1 220 ? 26.113 13.241 -23.104 1.00 81.38 220 ALA A N 1
ATOM 1721 C CA . ALA A 1 220 ? 26.326 13.279 -24.545 1.00 81.38 220 ALA A CA 1
ATOM 1722 C C . ALA A 1 220 ? 25.760 12.029 -25.236 1.00 81.38 220 ALA A C 1
ATOM 1724 O O . ALA A 1 220 ? 25.178 12.152 -26.318 1.00 81.38 220 ALA A O 1
ATOM 1725 N N . ALA A 1 221 ? 25.869 10.849 -24.612 1.00 84.25 221 ALA A N 1
ATOM 1726 C CA . ALA A 1 221 ? 25.260 9.619 -25.115 1.00 84.25 221 ALA A CA 1
ATOM 1727 C C . ALA A 1 221 ? 23.730 9.746 -25.209 1.00 84.25 221 ALA A C 1
ATOM 1729 O O . ALA A 1 221 ? 23.161 9.496 -26.270 1.00 84.25 221 ALA A O 1
ATOM 1730 N N . THR A 1 222 ? 23.068 10.238 -24.156 1.00 83.38 222 THR A N 1
ATOM 1731 C CA . THR A 1 222 ? 21.608 10.455 -24.131 1.00 83.38 222 THR A CA 1
ATOM 1732 C C . THR A 1 222 ? 21.152 11.419 -25.230 1.00 83.38 222 THR A C 1
ATOM 1734 O O . THR A 1 222 ? 20.162 11.162 -25.916 1.00 83.38 222 THR A O 1
ATOM 1737 N N . ARG A 1 223 ? 21.903 12.502 -25.477 1.00 84.38 223 ARG A N 1
ATOM 1738 C CA . ARG A 1 223 ? 21.634 13.426 -26.597 1.00 84.38 223 ARG A CA 1
ATOM 1739 C C . ARG A 1 223 ? 21.751 12.730 -27.955 1.00 84.38 223 ARG A C 1
ATOM 1741 O O . ARG A 1 223 ? 20.894 12.927 -28.816 1.00 84.38 223 ARG A O 1
ATOM 1748 N N . SER A 1 224 ? 22.769 11.891 -28.141 1.00 86.56 224 SER A N 1
ATOM 1749 C CA . SER A 1 224 ? 22.928 11.092 -29.361 1.00 86.56 224 SER A CA 1
ATOM 1750 C C . SER A 1 224 ? 21.821 10.051 -29.538 1.00 86.56 224 SER A C 1
ATOM 1752 O O . SER A 1 224 ? 21.363 9.854 -30.662 1.00 86.56 224 SER A O 1
ATOM 1754 N N . PHE A 1 225 ? 21.333 9.435 -28.460 1.00 89.25 225 PHE A N 1
ATOM 1755 C CA . PHE A 1 225 ? 20.201 8.511 -28.524 1.00 89.25 225 PHE A CA 1
ATOM 1756 C C . PHE A 1 225 ? 18.884 9.216 -28.876 1.00 89.25 225 PHE A C 1
ATOM 1758 O O . PHE A 1 225 ? 18.160 8.737 -29.749 1.00 89.25 225 PHE A O 1
ATOM 1765 N N . ARG A 1 226 ? 18.615 10.401 -28.309 1.00 87.62 226 ARG A N 1
ATOM 1766 C CA . ARG A 1 226 ? 17.478 11.257 -28.708 1.00 87.62 226 ARG A CA 1
ATOM 1767 C C . ARG A 1 226 ? 17.553 11.647 -30.186 1.00 87.62 226 ARG A C 1
ATOM 1769 O O . ARG A 1 226 ? 16.556 11.567 -30.901 1.00 87.62 226 ARG A O 1
ATOM 1776 N N . ALA A 1 227 ? 18.746 12.009 -30.664 1.00 86.69 227 ALA A N 1
ATOM 1777 C CA . ALA A 1 227 ? 18.989 12.295 -32.077 1.00 86.69 227 ALA A CA 1
ATOM 1778 C C . ALA A 1 227 ? 18.734 11.070 -32.973 1.00 86.69 227 ALA A C 1
ATOM 1780 O O . ALA A 1 227 ? 18.094 11.204 -34.018 1.00 86.69 227 ALA A O 1
ATOM 1781 N N . TYR A 1 228 ? 19.179 9.878 -32.554 1.00 90.00 228 TYR A N 1
ATOM 1782 C CA . TYR A 1 228 ? 18.889 8.623 -33.251 1.00 90.00 228 TYR A CA 1
ATOM 1783 C C . TYR A 1 228 ? 17.385 8.352 -33.299 1.00 90.00 228 TYR A C 1
ATOM 1785 O O . TYR A 1 228 ? 16.854 8.097 -34.376 1.00 90.00 228 TYR A O 1
ATOM 1793 N N . HIS A 1 229 ? 16.685 8.455 -32.166 1.00 88.56 229 HIS A N 1
ATOM 1794 C CA . HIS A 1 229 ? 15.241 8.236 -32.095 1.00 88.56 229 HIS A CA 1
ATOM 1795 C C . HIS A 1 229 ? 14.475 9.209 -33.007 1.00 88.56 229 HIS A C 1
ATOM 1797 O O . HIS A 1 229 ? 13.653 8.772 -33.811 1.00 88.56 229 HIS A O 1
ATOM 1803 N N . GLY A 1 230 ? 14.806 10.505 -32.974 1.00 85.81 230 GLY A N 1
ATOM 1804 C CA . GLY A 1 230 ? 14.180 11.514 -33.833 1.00 85.81 230 GLY A CA 1
ATOM 1805 C C . GLY A 1 230 ? 14.373 11.260 -35.334 1.00 85.81 230 GLY A C 1
ATOM 1806 O O . GLY A 1 230 ? 13.455 11.487 -36.122 1.00 85.81 230 GLY A O 1
ATOM 1807 N N . GLN A 1 231 ? 15.538 10.743 -35.742 1.00 84.62 231 GLN A N 1
ATOM 1808 C CA . GLN A 1 231 ? 15.795 10.341 -37.132 1.00 84.62 231 GLN A CA 1
ATOM 1809 C C . GLN A 1 231 ? 15.114 9.012 -37.488 1.00 84.62 231 GLN A C 1
ATOM 1811 O O . GLN A 1 231 ? 14.586 8.864 -38.591 1.00 84.62 231 GLN A O 1
ATOM 1816 N N . ALA A 1 232 ? 15.050 8.066 -36.548 1.00 86.31 232 ALA A N 1
ATOM 1817 C CA . ALA A 1 232 ? 14.425 6.763 -36.748 1.00 86.31 232 ALA A CA 1
ATOM 1818 C C . ALA A 1 232 ? 12.926 6.852 -37.064 1.00 86.31 232 ALA A C 1
ATOM 1820 O O . ALA A 1 232 ? 12.429 6.029 -37.833 1.00 86.31 232 ALA A O 1
ATOM 1821 N N . LEU A 1 233 ? 12.232 7.879 -36.557 1.00 85.06 233 LEU A N 1
ATOM 1822 C CA . LEU A 1 233 ? 10.830 8.168 -36.891 1.00 85.06 233 LEU A CA 1
ATOM 1823 C C . LEU A 1 233 ? 10.609 8.488 -38.380 1.00 85.06 233 LEU A C 1
ATOM 1825 O O . LEU A 1 233 ? 9.498 8.336 -38.883 1.00 85.06 233 LEU A O 1
ATOM 1829 N N . GLN A 1 234 ? 11.647 8.936 -39.094 1.00 83.75 234 GLN A N 1
ATOM 1830 C CA . GLN A 1 234 ? 11.566 9.258 -40.523 1.00 83.75 234 GLN A CA 1
ATOM 1831 C C . GLN A 1 234 ? 11.847 8.046 -41.420 1.00 83.75 234 GLN A C 1
ATOM 1833 O O . GLN A 1 234 ? 11.531 8.062 -42.610 1.00 83.75 234 GLN A O 1
ATOM 1838 N N . TRP A 1 235 ? 12.466 7.003 -40.871 1.00 86.00 235 TRP A N 1
ATOM 1839 C CA . TRP A 1 235 ? 12.880 5.818 -41.611 1.00 86.00 235 TRP A CA 1
ATOM 1840 C C . TRP A 1 235 ? 11.744 4.790 -41.721 1.00 86.00 235 TRP A C 1
ATOM 1842 O O . TRP A 1 235 ? 10.822 4.749 -40.910 1.00 86.00 235 TRP A O 1
ATOM 1852 N N . SER A 1 236 ? 11.847 3.876 -42.692 1.00 83.25 236 SER A N 1
ATOM 1853 C CA . SER A 1 236 ? 10.921 2.738 -42.809 1.00 83.25 236 SER A CA 1
ATOM 1854 C C . SER A 1 236 ? 10.912 1.880 -41.528 1.00 83.25 236 SER A C 1
ATOM 1856 O O . SER A 1 236 ? 11.982 1.685 -40.941 1.00 83.25 236 SER A O 1
ATOM 1858 N N . PRO A 1 237 ? 9.765 1.311 -41.100 1.00 79.62 237 PRO A N 1
ATOM 1859 C CA . PRO A 1 237 ? 9.691 0.466 -39.905 1.00 79.62 237 PRO A CA 1
ATOM 1860 C C . PRO A 1 237 ? 10.662 -0.721 -39.924 1.00 79.62 237 PRO A C 1
ATOM 1862 O O . PRO A 1 237 ? 11.278 -1.015 -38.911 1.00 79.62 237 PRO A O 1
ATOM 1865 N N . ASN A 1 238 ? 10.877 -1.350 -41.085 1.00 82.19 238 ASN A N 1
ATOM 1866 C CA . ASN A 1 238 ? 11.726 -2.545 -41.219 1.00 82.19 238 ASN A CA 1
ATOM 1867 C C . ASN A 1 238 ? 13.219 -2.236 -41.428 1.00 82.19 238 ASN A C 1
ATOM 1869 O O . ASN A 1 238 ? 14.019 -3.136 -41.689 1.00 82.19 238 ASN A O 1
ATOM 1873 N N . PHE A 1 239 ? 13.616 -0.966 -41.383 1.00 85.06 239 PHE A N 1
ATOM 1874 C CA . PHE A 1 239 ? 14.985 -0.573 -41.690 1.00 85.06 239 PHE A CA 1
ATOM 1875 C C . PHE A 1 239 ? 15.928 -0.875 -40.515 1.00 85.06 239 PHE A C 1
ATOM 1877 O O . PHE A 1 239 ? 15.841 -0.238 -39.468 1.00 85.06 239 PHE A O 1
ATOM 1884 N N . ARG A 1 240 ? 16.846 -1.837 -40.712 1.00 82.69 240 ARG A N 1
ATOM 1885 C CA . ARG A 1 240 ? 17.922 -2.224 -39.772 1.00 82.69 240 ARG A CA 1
ATOM 1886 C C . ARG A 1 240 ? 17.443 -2.436 -38.326 1.00 82.69 240 ARG A C 1
ATOM 1888 O O . ARG A 1 240 ? 18.054 -1.951 -37.376 1.00 82.69 240 ARG A O 1
ATOM 1895 N N . LEU A 1 241 ? 16.369 -3.209 -38.165 1.00 85.50 241 LEU A N 1
ATOM 1896 C CA . LEU A 1 241 ? 15.766 -3.538 -36.865 1.00 85.50 241 LEU A CA 1
ATOM 1897 C C . LEU A 1 241 ? 16.769 -4.015 -35.787 1.00 85.50 241 LEU A C 1
ATOM 1899 O O . LEU A 1 241 ? 16.670 -3.522 -34.664 1.00 85.50 241 LEU A O 1
ATOM 1903 N N . PRO A 1 242 ? 17.765 -4.879 -36.093 1.00 86.69 242 PRO A N 1
ATOM 1904 C CA . PRO A 1 242 ? 18.795 -5.288 -35.132 1.00 86.69 242 PRO A CA 1
ATOM 1905 C C . PRO A 1 242 ? 19.510 -4.123 -34.437 1.00 86.69 242 PRO A C 1
ATOM 1907 O O . PRO A 1 242 ? 19.555 -4.077 -33.214 1.00 86.69 242 PRO A O 1
ATOM 1910 N N . ARG A 1 243 ? 20.000 -3.141 -35.206 1.00 87.38 243 ARG A N 1
ATOM 1911 C CA . ARG A 1 243 ? 20.706 -1.970 -34.663 1.00 87.38 243 ARG A CA 1
ATOM 1912 C C . ARG A 1 243 ? 19.785 -1.070 -33.851 1.00 87.38 243 ARG A C 1
ATOM 1914 O O . ARG A 1 243 ? 20.188 -0.578 -32.804 1.00 87.38 243 ARG A O 1
ATOM 1921 N N . ARG A 1 244 ? 18.535 -0.896 -34.293 1.00 88.81 244 ARG A N 1
ATOM 1922 C CA . ARG A 1 244 ? 17.535 -0.127 -33.535 1.00 88.81 244 ARG A CA 1
ATOM 1923 C C . ARG A 1 244 ? 17.268 -0.739 -32.166 1.00 88.81 244 ARG A C 1
ATOM 1925 O O . ARG A 1 244 ? 17.230 -0.010 -31.184 1.00 88.81 244 ARG A O 1
ATOM 1932 N N . SER A 1 245 ? 17.125 -2.064 -32.101 1.00 89.50 245 SER A N 1
ATOM 1933 C CA . SER A 1 245 ? 16.951 -2.779 -30.834 1.00 89.50 245 SER A CA 1
ATOM 1934 C C . SER A 1 245 ? 18.135 -2.539 -29.893 1.00 89.50 245 SER A C 1
ATOM 1936 O O . SER A 1 245 ? 17.923 -2.200 -28.733 1.00 89.50 245 SER A O 1
ATOM 1938 N N . THR A 1 246 ? 19.371 -2.659 -30.390 1.00 89.06 246 THR A N 1
ATOM 1939 C CA . THR A 1 246 ? 20.584 -2.390 -29.598 1.00 89.06 246 THR A CA 1
ATOM 1940 C C . THR A 1 246 ? 20.618 -0.945 -29.092 1.00 89.06 246 THR A C 1
ATOM 1942 O O . THR A 1 246 ? 20.924 -0.694 -27.929 1.00 89.06 246 THR A O 1
ATOM 1945 N N . ILE A 1 247 ? 20.241 0.020 -29.935 1.00 91.12 247 ILE A N 1
ATOM 1946 C CA . ILE A 1 247 ? 20.159 1.426 -29.532 1.00 91.12 247 ILE A CA 1
ATOM 1947 C C . ILE A 1 247 ? 19.132 1.640 -28.426 1.00 91.12 247 ILE A C 1
ATOM 1949 O O . ILE A 1 247 ? 19.462 2.281 -27.435 1.00 91.12 247 ILE A O 1
ATOM 1953 N N . TYR A 1 248 ? 17.912 1.116 -28.559 1.00 91.56 248 TYR A N 1
ATOM 1954 C CA . TYR A 1 248 ? 16.885 1.330 -27.538 1.00 91.56 248 TYR A CA 1
ATOM 1955 C C . TYR A 1 248 ? 17.234 0.669 -26.200 1.00 91.56 248 TYR A C 1
ATOM 1957 O O . TYR A 1 248 ? 16.975 1.267 -25.156 1.00 91.56 248 TYR A O 1
ATOM 1965 N N . GLN A 1 249 ? 17.911 -0.484 -26.222 1.00 89.25 249 GLN A N 1
ATOM 1966 C CA . GLN A 1 249 ? 18.472 -1.103 -25.020 1.00 89.25 249 GLN A CA 1
ATOM 1967 C C . GLN A 1 249 ? 19.414 -0.143 -24.276 1.00 89.25 249 GLN A C 1
ATOM 1969 O O . GLN A 1 249 ? 19.205 0.155 -23.098 1.00 89.25 249 GLN A O 1
ATOM 1974 N N . TYR A 1 250 ? 20.446 0.365 -24.957 1.00 90.44 250 TYR A N 1
ATOM 1975 C CA . TYR A 1 250 ? 21.434 1.248 -24.328 1.00 90.44 250 TYR A CA 1
ATOM 1976 C C . TYR A 1 250 ? 20.894 2.648 -24.044 1.00 90.44 250 TYR A C 1
ATOM 1978 O O . TYR A 1 250 ? 21.351 3.296 -23.106 1.00 90.44 250 TYR A O 1
ATOM 1986 N N . TYR A 1 251 ? 19.893 3.100 -24.795 1.00 90.12 251 TYR A N 1
ATOM 1987 C CA . TYR A 1 251 ? 19.199 4.349 -24.522 1.00 90.12 251 TYR A CA 1
ATOM 1988 C C . TYR A 1 251 ? 18.446 4.284 -23.190 1.00 90.12 251 TYR A C 1
ATOM 1990 O O . TYR A 1 251 ? 18.608 5.187 -22.370 1.00 90.12 251 TYR A O 1
ATOM 1998 N N . SER A 1 252 ? 17.715 3.194 -22.925 1.00 87.38 252 SER A N 1
ATOM 1999 C CA . SER A 1 252 ? 17.050 2.984 -21.629 1.00 87.38 252 SER A CA 1
ATOM 2000 C C . SER A 1 252 ? 18.060 3.008 -20.477 1.00 87.38 252 SER A C 1
ATOM 2002 O O . SER A 1 252 ? 17.893 3.734 -19.498 1.00 87.38 252 SER A O 1
ATOM 2004 N N . GLN A 1 253 ? 19.183 2.302 -20.644 1.00 86.88 253 GLN A N 1
ATOM 2005 C CA . GLN A 1 253 ? 20.258 2.260 -19.649 1.00 86.88 253 GLN A CA 1
ATOM 2006 C C . GLN A 1 253 ? 20.931 3.625 -19.431 1.00 86.88 253 GLN A C 1
ATOM 2008 O O . GLN A 1 253 ? 21.235 3.996 -18.294 1.00 86.88 253 GLN A O 1
ATOM 2013 N N . ALA A 1 254 ? 21.169 4.391 -20.498 1.00 84.44 254 ALA A N 1
ATOM 2014 C CA . ALA A 1 254 ? 21.754 5.729 -20.423 1.00 84.44 254 ALA A CA 1
ATOM 2015 C C . ALA A 1 254 ? 20.817 6.720 -19.716 1.00 84.44 254 ALA A C 1
ATOM 2017 O O . ALA A 1 254 ? 21.262 7.456 -18.835 1.00 84.44 254 ALA A O 1
ATOM 2018 N N . LEU A 1 255 ? 19.515 6.685 -20.025 1.00 81.81 255 LEU A N 1
ATOM 2019 C CA . LEU A 1 255 ? 18.511 7.490 -19.326 1.00 81.81 255 LEU A CA 1
ATOM 2020 C C . LEU A 1 255 ? 18.493 7.169 -17.833 1.00 81.81 255 LEU A C 1
ATOM 2022 O O . LEU A 1 255 ? 18.628 8.074 -17.010 1.00 81.81 255 LEU A O 1
ATOM 2026 N N . LEU A 1 256 ? 18.424 5.886 -17.479 1.00 77.88 256 LEU A N 1
ATOM 2027 C CA . LEU A 1 256 ? 18.382 5.462 -16.085 1.00 77.88 256 LEU A CA 1
ATOM 2028 C C . LEU A 1 256 ? 19.644 5.860 -15.314 1.00 77.88 256 LEU A C 1
ATOM 2030 O O . LEU A 1 256 ? 19.569 6.388 -14.207 1.00 77.88 256 LEU A O 1
ATOM 2034 N N . SER A 1 257 ? 20.818 5.612 -15.895 1.00 81.81 257 SER A N 1
ATOM 2035 C CA . SER A 1 257 ? 22.097 5.950 -15.264 1.00 81.81 257 SER A CA 1
ATOM 2036 C C . SER A 1 257 ? 22.279 7.462 -15.111 1.00 81.81 257 SER A C 1
ATOM 2038 O O . SER A 1 257 ? 22.762 7.904 -14.069 1.00 81.81 257 SER A O 1
ATOM 2040 N N . SER A 1 258 ? 21.823 8.262 -16.081 1.00 77.75 258 SER A N 1
ATOM 2041 C CA . SER A 1 258 ? 21.805 9.724 -15.957 1.00 77.75 258 SER A CA 1
ATOM 2042 C C . SER A 1 258 ? 20.874 10.204 -14.835 1.00 77.75 258 SER A C 1
ATOM 2044 O O . SER A 1 258 ? 21.253 11.079 -14.058 1.00 77.75 258 SER A O 1
ATOM 2046 N N . TYR A 1 259 ? 19.708 9.571 -14.674 1.00 76.06 259 TYR A N 1
ATOM 2047 C CA . TYR A 1 259 ? 18.776 9.867 -13.587 1.00 76.06 259 TYR A CA 1
ATOM 2048 C C . TYR A 1 259 ? 19.336 9.468 -12.210 1.00 76.06 259 TYR A C 1
ATOM 2050 O O . TYR A 1 259 ? 19.271 10.255 -11.267 1.00 76.06 259 TYR A O 1
ATOM 2058 N N . LYS A 1 260 ? 19.978 8.294 -12.094 1.00 76.12 260 LYS A N 1
ATOM 2059 C CA . LYS A 1 260 ? 20.687 7.874 -10.867 1.00 76.12 260 LYS A CA 1
ATOM 2060 C C . LYS A 1 260 ? 21.788 8.869 -10.483 1.00 76.12 260 LYS A C 1
ATOM 2062 O O . LYS A 1 260 ? 21.903 9.233 -9.313 1.00 76.12 260 LYS A O 1
ATOM 2067 N N . ALA A 1 261 ? 22.574 9.334 -11.458 1.00 72.50 261 ALA A N 1
ATOM 2068 C CA . ALA A 1 261 ? 23.607 10.343 -11.228 1.00 72.50 261 ALA A CA 1
ATOM 2069 C C . ALA A 1 261 ? 23.000 11.656 -10.704 1.00 72.50 261 ALA A C 1
ATOM 2071 O O . ALA A 1 261 ? 23.477 12.185 -9.699 1.00 72.50 261 ALA A O 1
ATOM 2072 N N . PHE A 1 262 ? 21.900 12.120 -11.306 1.00 69.38 262 PHE A N 1
ATOM 2073 C CA . PHE A 1 262 ? 21.166 13.303 -10.851 1.00 69.38 262 PHE A CA 1
ATOM 2074 C C . PHE A 1 262 ? 20.665 13.169 -9.401 1.00 69.38 262 PHE A C 1
ATOM 2076 O O . PHE A 1 262 ? 20.922 14.050 -8.578 1.00 69.38 262 PHE A O 1
ATOM 2083 N N . LEU A 1 263 ? 20.030 12.042 -9.056 1.00 67.81 263 LEU A N 1
ATOM 2084 C CA . LEU A 1 263 ? 19.563 11.771 -7.690 1.00 67.81 263 LEU A CA 1
ATOM 2085 C C . LEU A 1 263 ? 20.713 11.795 -6.674 1.00 67.81 263 LEU A C 1
ATOM 2087 O O . LEU A 1 263 ? 20.600 12.430 -5.627 1.00 67.81 263 LEU A O 1
ATOM 2091 N N . SER A 1 264 ? 21.845 11.159 -6.991 1.00 65.88 264 SER A N 1
ATOM 2092 C CA . SER A 1 264 ? 23.006 11.122 -6.090 1.00 65.88 264 SER A CA 1
ATOM 2093 C C . SER A 1 264 ? 23.605 12.510 -5.814 1.00 65.88 264 SER A C 1
ATOM 2095 O O . SER A 1 264 ? 24.028 12.794 -4.693 1.00 65.88 264 SER A O 1
ATOM 2097 N N . GLN A 1 265 ? 23.580 13.405 -6.807 1.00 60.44 265 GLN A N 1
ATOM 2098 C CA . GLN A 1 265 ? 24.069 14.781 -6.686 1.00 60.44 265 GLN A CA 1
ATOM 2099 C C . GLN A 1 265 ? 23.121 15.660 -5.852 1.00 60.44 265 GLN A C 1
ATOM 2101 O O . GLN A 1 265 ? 23.575 16.516 -5.089 1.00 60.44 265 GLN A O 1
ATOM 2106 N N . SER A 1 266 ? 21.812 15.409 -5.947 1.00 53.06 266 SER A N 1
ATOM 2107 C CA . SER A 1 266 ? 20.795 16.050 -5.106 1.00 53.06 266 SER A CA 1
ATOM 2108 C C . SER A 1 266 ? 20.904 15.614 -3.638 1.00 53.06 266 SER A C 1
ATOM 2110 O O . SER A 1 266 ? 20.905 16.460 -2.748 1.00 53.06 266 SER A O 1
ATOM 2112 N N . ILE A 1 267 ? 21.093 14.320 -3.364 1.00 50.62 267 ILE A N 1
ATOM 2113 C CA . ILE A 1 267 ? 21.200 13.800 -1.988 1.00 50.62 267 ILE A CA 1
ATOM 2114 C C . ILE A 1 267 ? 22.452 14.342 -1.275 1.00 50.62 267 ILE A C 1
ATOM 2116 O O . ILE A 1 267 ? 22.393 14.670 -0.092 1.00 50.62 267 ILE A O 1
ATOM 2120 N N . ALA A 1 268 ? 23.565 14.524 -1.994 1.00 47.59 268 ALA A N 1
ATOM 2121 C CA . ALA A 1 268 ? 24.804 15.078 -1.439 1.00 47.59 268 ALA A CA 1
ATOM 2122 C C . ALA A 1 268 ? 24.710 16.564 -1.023 1.00 47.59 268 ALA A C 1
ATOM 2124 O O . ALA A 1 268 ? 25.583 17.050 -0.306 1.00 47.59 268 ALA A O 1
ATOM 2125 N N . THR A 1 269 ? 23.675 17.292 -1.460 1.00 44.72 269 THR A N 1
ATOM 2126 C CA . THR A 1 269 ? 23.505 18.736 -1.204 1.00 44.72 269 THR A CA 1
ATOM 2127 C C . THR A 1 269 ? 22.363 19.067 -0.242 1.00 44.72 269 THR A C 1
ATOM 2129 O O . THR A 1 269 ? 22.125 20.243 0.039 1.00 44.72 269 THR A O 1
ATOM 2132 N N . ASN A 1 270 ? 21.698 18.063 0.340 1.00 37.91 270 ASN A N 1
ATOM 2133 C CA . ASN A 1 270 ? 20.557 18.278 1.230 1.00 37.91 270 ASN A CA 1
ATOM 2134 C C . ASN A 1 270 ? 20.972 18.694 2.645 1.00 37.91 270 ASN A C 1
ATOM 2136 O O . ASN A 1 270 ? 20.901 17.954 3.622 1.00 37.91 270 ASN A O 1
ATOM 2140 N N . GLY A 1 271 ? 21.344 19.963 2.712 1.00 34.88 271 GLY A N 1
ATOM 2141 C CA . GLY A 1 271 ? 21.320 20.810 3.883 1.00 34.88 271 GLY A CA 1
ATOM 2142 C C . GLY A 1 271 ? 21.108 22.261 3.467 1.00 34.88 271 GLY A C 1
ATOM 2143 O O . GLY A 1 271 ? 21.849 23.093 3.953 1.00 34.88 271 GLY A O 1
ATOM 2144 N N . ILE A 1 272 ? 20.175 22.557 2.548 1.00 29.84 272 ILE A N 1
ATOM 2145 C CA . ILE A 1 272 ? 19.508 23.864 2.377 1.00 29.84 272 ILE A CA 1
ATOM 2146 C C . ILE A 1 272 ? 18.229 23.652 1.549 1.00 29.84 272 ILE A C 1
ATOM 2148 O O . ILE A 1 272 ? 18.254 23.298 0.372 1.00 29.84 272 ILE A O 1
ATOM 2152 N N . SER A 1 273 ? 17.096 23.928 2.190 1.00 31.39 273 SER A N 1
ATOM 2153 C CA . SER A 1 273 ? 15.810 24.213 1.557 1.00 31.39 273 SER A CA 1
ATOM 2154 C C . SER A 1 273 ? 15.902 25.547 0.805 1.00 31.39 273 SER A C 1
ATOM 2156 O O . SER A 1 273 ? 15.514 26.567 1.362 1.00 31.39 273 SER A O 1
ATOM 2158 N N . SER A 1 274 ? 16.454 25.556 -0.413 1.00 31.94 274 SER A N 1
ATOM 2159 C CA . SER A 1 274 ? 16.244 26.595 -1.444 1.00 31.94 274 SER A CA 1
ATOM 2160 C C . SER A 1 274 ? 17.210 26.412 -2.623 1.00 31.94 274 SER A C 1
ATOM 2162 O O . SER A 1 274 ? 18.235 27.086 -2.680 1.00 31.94 274 SER A O 1
ATOM 2164 N N . ILE A 1 275 ? 16.886 25.555 -3.595 1.00 31.08 275 ILE A N 1
ATOM 2165 C CA . ILE A 1 275 ? 17.368 25.721 -4.980 1.00 31.08 275 ILE A CA 1
ATOM 2166 C C . ILE A 1 275 ? 16.212 25.364 -5.927 1.00 31.08 275 ILE A C 1
ATOM 2168 O O . ILE A 1 275 ? 16.185 24.307 -6.546 1.00 31.08 275 ILE A O 1
ATOM 2172 N N . ILE A 1 276 ? 15.217 26.254 -5.986 1.00 33.59 276 ILE A N 1
ATOM 2173 C CA . ILE A 1 276 ? 14.271 26.359 -7.115 1.00 33.59 276 ILE A CA 1
ATOM 2174 C C . ILE A 1 276 ? 14.633 27.551 -8.022 1.00 33.59 276 ILE A C 1
ATOM 2176 O O . ILE A 1 276 ? 14.072 27.702 -9.100 1.00 33.59 276 ILE A O 1
ATOM 2180 N N . GLU A 1 277 ? 15.640 28.360 -7.690 1.00 30.44 277 GLU A N 1
ATOM 2181 C CA . GLU A 1 277 ? 16.015 29.504 -8.523 1.00 30.44 277 GLU A CA 1
ATOM 2182 C C . GLU A 1 277 ? 17.456 29.405 -9.031 1.00 30.44 277 GLU A C 1
ATOM 2184 O O . GLU A 1 277 ? 18.377 29.105 -8.277 1.00 30.44 277 GLU A O 1
ATOM 2189 N N . TYR A 1 278 ? 17.602 29.712 -10.328 1.00 30.84 278 TYR A N 1
ATOM 2190 C CA . TYR A 1 278 ? 18.816 29.821 -11.151 1.00 30.84 278 TYR A CA 1
ATOM 2191 C C . TYR A 1 278 ? 19.346 28.572 -11.880 1.00 30.84 278 TYR A C 1
ATOM 2193 O O . TYR A 1 278 ? 20.465 28.124 -11.655 1.00 30.84 278 TYR A O 1
ATOM 2201 N N . VAL A 1 279 ? 18.606 28.133 -12.910 1.00 26.27 279 VAL A N 1
ATOM 2202 C CA . VAL A 1 279 ? 19.166 27.555 -14.156 1.00 26.27 279 VAL A CA 1
ATOM 2203 C C . VAL A 1 279 ? 18.315 28.074 -15.336 1.00 26.27 279 VAL A C 1
ATOM 2205 O O . VAL A 1 279 ? 17.092 28.061 -15.218 1.00 26.27 279 VAL A O 1
ATOM 2208 N N . PRO A 1 280 ? 18.884 28.589 -16.444 1.00 25.73 280 PRO A N 1
ATOM 2209 C CA . PRO A 1 280 ? 18.116 29.279 -17.484 1.00 25.73 280 PRO A CA 1
ATOM 2210 C C . PRO A 1 280 ? 17.126 28.367 -18.238 1.00 25.73 280 PRO A C 1
ATOM 2212 O O . PRO A 1 280 ? 17.412 27.222 -18.585 1.00 25.73 280 PRO A O 1
ATOM 2215 N N . LEU A 1 281 ? 15.953 28.938 -18.520 1.00 28.58 281 LEU A N 1
ATOM 2216 C CA . LEU A 1 281 ? 14.678 28.326 -18.929 1.00 28.58 281 LEU A CA 1
ATOM 2217 C C . LEU A 1 281 ? 14.609 27.563 -20.276 1.00 28.58 281 LEU A C 1
ATOM 2219 O O . LEU A 1 281 ? 13.511 27.207 -20.687 1.00 28.58 281 LEU A O 1
ATOM 2223 N N . ASN A 1 282 ? 15.718 27.244 -20.951 1.00 34.41 282 ASN A N 1
ATOM 2224 C CA . ASN A 1 282 ? 15.675 26.468 -22.211 1.00 34.41 282 ASN A CA 1
ATOM 2225 C C . ASN A 1 282 ? 16.280 25.052 -22.124 1.00 34.41 282 ASN A C 1
ATOM 2227 O O . ASN A 1 282 ? 16.269 24.326 -23.115 1.00 34.41 282 ASN A O 1
ATOM 2231 N N . GLU A 1 283 ? 16.745 24.619 -20.947 1.00 39.38 283 GLU A N 1
ATOM 2232 C CA . GLU A 1 283 ? 17.298 23.266 -20.724 1.00 39.38 283 GLU A CA 1
ATOM 2233 C C . GLU A 1 283 ? 16.578 22.471 -19.613 1.00 39.38 283 GLU A C 1
ATOM 2235 O O . GLU A 1 283 ? 16.844 21.285 -19.422 1.00 39.38 283 GLU A O 1
ATOM 2240 N N . GLN A 1 284 ? 15.615 23.088 -18.915 1.00 39.72 284 GLN A N 1
ATOM 2241 C CA . GLN A 1 284 ? 14.945 22.522 -17.732 1.00 39.72 284 GLN A CA 1
ATOM 2242 C C . GLN A 1 284 ? 13.963 21.368 -18.021 1.00 39.72 284 GLN A C 1
ATOM 2244 O O . GLN A 1 284 ? 13.573 20.655 -17.101 1.00 39.72 284 GLN A O 1
ATOM 2249 N N . SER A 1 285 ? 13.589 21.115 -19.278 1.00 43.78 285 SER A N 1
ATOM 2250 C CA . SER A 1 285 ? 12.681 20.011 -19.636 1.00 43.78 285 SER A CA 1
ATOM 2251 C C . SER A 1 285 ? 13.345 18.627 -19.644 1.00 43.78 285 SER A C 1
ATOM 2253 O O . SER A 1 285 ? 12.660 17.625 -19.835 1.00 43.78 285 SER A O 1
ATOM 2255 N N . GLN A 1 286 ? 14.667 18.545 -19.438 1.00 48.88 286 GLN A N 1
ATOM 2256 C CA . GLN A 1 286 ? 15.434 17.307 -19.632 1.00 48.88 286 GLN A CA 1
ATOM 2257 C C . GLN A 1 286 ? 15.260 16.262 -18.518 1.00 48.88 286 GLN A C 1
ATOM 2259 O O . GLN A 1 286 ? 15.535 15.093 -18.781 1.00 48.88 286 GLN A O 1
ATOM 2264 N N . PHE A 1 287 ? 14.784 16.654 -17.327 1.00 53.16 287 PHE A N 1
ATOM 2265 C CA . PHE A 1 287 ? 14.639 15.767 -16.159 1.00 53.16 287 PHE A CA 1
ATOM 2266 C C . PHE A 1 287 ? 13.383 16.063 -15.323 1.00 53.16 287 PHE A C 1
ATOM 2268 O O . PHE A 1 287 ? 13.384 15.914 -14.103 1.00 53.16 287 PHE A O 1
ATOM 2275 N N . TYR A 1 288 ? 12.290 16.485 -15.963 1.00 59.53 288 TYR A N 1
ATOM 2276 C CA . TYR A 1 288 ? 10.984 16.462 -15.302 1.00 59.53 288 TYR A CA 1
ATOM 2277 C C . TYR A 1 288 ? 10.507 15.003 -15.223 1.00 59.53 288 TYR A C 1
ATOM 2279 O O . TYR A 1 288 ? 10.427 14.333 -16.253 1.00 59.53 288 TYR A O 1
ATOM 2287 N N . LEU A 1 289 ? 10.232 14.491 -14.018 1.00 62.38 289 LEU A N 1
ATOM 2288 C CA . LEU A 1 289 ? 9.923 13.070 -13.783 1.00 62.38 289 LEU A CA 1
ATOM 2289 C C . LEU A 1 289 ? 8.742 12.551 -14.644 1.00 62.38 289 LEU A C 1
ATOM 2291 O O . LEU A 1 289 ? 8.878 11.480 -15.241 1.00 62.38 289 LEU A O 1
ATOM 2295 N N . PRO A 1 290 ? 7.639 13.305 -14.834 1.00 63.75 290 PRO A N 1
ATOM 2296 C CA . PRO A 1 290 ? 6.589 12.943 -15.796 1.00 63.75 290 PRO A CA 1
ATOM 2297 C C . PRO A 1 290 ? 7.056 12.860 -17.259 1.00 63.75 290 PRO A C 1
ATOM 2299 O O . PRO A 1 290 ? 6.659 11.962 -17.996 1.00 63.75 290 PRO A O 1
ATOM 2302 N N . THR A 1 291 ? 7.946 13.753 -17.694 1.00 71.06 291 THR A N 1
ATOM 2303 C CA . THR A 1 291 ? 8.495 13.705 -19.060 1.00 71.06 291 THR A CA 1
ATOM 2304 C C . THR A 1 291 ? 9.412 12.495 -19.238 1.00 71.06 291 THR A C 1
ATOM 2306 O O . THR A 1 291 ? 9.366 11.833 -20.271 1.00 71.06 291 THR A O 1
ATOM 2309 N N . LEU A 1 292 ? 10.212 12.165 -18.217 1.00 74.50 292 LEU A N 1
ATOM 2310 C CA . LEU A 1 292 ? 11.113 11.011 -18.229 1.00 74.50 292 LEU A CA 1
ATOM 2311 C C . LEU A 1 292 ? 10.346 9.680 -18.230 1.00 74.50 292 LEU A C 1
ATOM 2313 O O . LEU A 1 292 ? 10.696 8.764 -18.973 1.00 74.50 292 LEU A O 1
ATOM 2317 N N . THR A 1 293 ? 9.287 9.565 -17.428 1.00 74.00 293 THR A N 1
ATOM 2318 C CA . THR A 1 293 ? 8.415 8.374 -17.410 1.00 74.00 293 THR A CA 1
ATOM 2319 C C . THR A 1 293 ? 7.710 8.179 -18.752 1.00 74.00 293 THR A C 1
ATOM 2321 O O . THR A 1 293 ? 7.663 7.064 -19.269 1.00 74.00 293 THR A O 1
ATOM 2324 N N . GLN A 1 294 ? 7.252 9.261 -19.386 1.00 78.69 294 GLN A N 1
ATOM 2325 C CA . GLN A 1 294 ? 6.685 9.196 -20.732 1.00 78.69 294 GLN A CA 1
ATOM 2326 C C . GLN A 1 294 ? 7.729 8.792 -21.789 1.00 78.69 294 GLN A C 1
ATOM 2328 O O . GLN A 1 294 ? 7.447 7.946 -22.640 1.00 78.69 294 GLN A O 1
ATOM 2333 N N . GLU A 1 295 ? 8.928 9.382 -21.746 1.00 82.00 295 GLU A N 1
ATOM 2334 C CA . GLU A 1 295 ? 10.031 9.082 -22.671 1.00 82.00 295 GLU A CA 1
ATOM 2335 C C . GLU A 1 295 ? 10.456 7.608 -22.559 1.00 82.00 295 GLU A C 1
ATOM 2337 O O . GLU A 1 295 ? 10.532 6.903 -23.567 1.00 82.00 295 GLU A O 1
ATOM 2342 N N . THR A 1 296 ? 10.651 7.106 -21.338 1.00 83.44 296 THR A N 1
ATOM 2343 C CA . THR A 1 296 ? 11.021 5.702 -21.081 1.00 83.44 296 THR A CA 1
ATOM 2344 C C . THR A 1 296 ? 9.938 4.722 -21.530 1.00 83.44 296 THR A C 1
ATOM 2346 O O . THR A 1 296 ? 10.254 3.758 -22.228 1.00 83.44 296 THR A O 1
ATOM 2349 N N . ALA A 1 297 ? 8.660 5.001 -21.252 1.00 82.75 297 ALA A N 1
ATOM 2350 C CA . ALA A 1 297 ? 7.550 4.166 -21.714 1.00 82.75 297 ALA A CA 1
ATOM 2351 C C . ALA A 1 297 ? 7.480 4.068 -23.250 1.00 82.75 297 ALA A C 1
ATOM 2353 O O . ALA A 1 297 ? 7.235 2.990 -23.799 1.00 82.75 297 ALA A O 1
ATOM 2354 N N . GLN A 1 298 ? 7.732 5.174 -23.961 1.00 84.62 298 GLN A N 1
ATOM 2355 C CA . GLN A 1 298 ? 7.810 5.164 -25.424 1.00 84.62 298 GLN A CA 1
ATOM 2356 C C . GLN A 1 298 ? 8.979 4.304 -25.910 1.00 84.62 298 GLN A C 1
ATOM 2358 O O . GLN A 1 298 ? 8.796 3.462 -26.789 1.00 84.62 298 GLN A O 1
ATOM 2363 N N . ILE A 1 299 ? 10.169 4.484 -25.333 1.00 87.38 299 ILE A N 1
ATOM 2364 C CA . ILE A 1 299 ? 11.373 3.732 -25.714 1.00 87.38 299 ILE A CA 1
ATOM 2365 C C . ILE A 1 299 ? 11.173 2.232 -25.507 1.00 87.38 299 ILE A C 1
ATOM 2367 O O . ILE A 1 299 ? 11.513 1.459 -26.401 1.00 87.38 299 ILE A O 1
ATOM 2371 N N . HIS A 1 300 ? 10.579 1.818 -24.384 1.00 88.19 300 HIS A N 1
ATOM 2372 C CA . HIS A 1 300 ? 10.264 0.413 -24.116 1.00 88.19 300 HIS A CA 1
ATOM 2373 C C . HIS A 1 300 ? 9.357 -0.186 -25.194 1.00 88.19 300 HIS A C 1
ATOM 2375 O O . HIS A 1 300 ? 9.640 -1.281 -25.676 1.00 88.19 300 HIS A O 1
ATOM 2381 N N . ALA A 1 301 ? 8.328 0.544 -25.637 1.00 87.25 301 ALA A N 1
ATOM 2382 C CA . ALA A 1 301 ? 7.434 0.083 -26.701 1.00 87.25 301 ALA A CA 1
ATOM 2383 C C . ALA A 1 301 ? 8.160 -0.071 -28.052 1.00 87.25 301 ALA A C 1
ATOM 2385 O O . ALA A 1 301 ? 8.023 -1.097 -28.718 1.00 87.25 301 ALA A O 1
ATOM 2386 N N . TYR A 1 302 ? 8.984 0.909 -28.443 1.00 88.69 302 TYR A N 1
ATOM 2387 C CA . TYR A 1 302 ? 9.771 0.815 -29.681 1.00 88.69 302 TYR A CA 1
ATOM 2388 C C . TYR A 1 302 ? 10.833 -0.288 -29.624 1.00 88.69 302 TYR A C 1
ATOM 2390 O O . TYR A 1 302 ? 11.124 -0.923 -30.642 1.00 88.69 302 TYR A O 1
ATOM 2398 N N . TRP A 1 303 ? 11.416 -0.522 -28.447 1.00 89.88 303 TRP A N 1
ATOM 2399 C CA . TRP A 1 303 ? 12.355 -1.614 -28.231 1.00 89.88 303 TRP A CA 1
ATOM 2400 C C . TRP A 1 303 ? 11.669 -2.972 -28.383 1.00 89.88 303 TRP A C 1
ATOM 2402 O O . TRP A 1 303 ? 12.172 -3.820 -29.122 1.00 89.88 303 TRP A O 1
ATOM 2412 N N . GLU A 1 304 ? 10.500 -3.146 -27.759 1.00 89.44 304 GLU A N 1
ATOM 2413 C CA . GLU A 1 304 ? 9.676 -4.355 -27.857 1.00 89.44 304 GLU A CA 1
ATOM 2414 C C . GLU A 1 304 ? 9.357 -4.685 -29.323 1.00 89.44 304 GLU A C 1
ATOM 2416 O O . GLU A 1 304 ? 9.644 -5.792 -29.791 1.00 89.44 304 GLU A O 1
ATOM 2421 N N . ASP A 1 305 ? 8.848 -3.705 -30.076 1.00 87.31 305 ASP A N 1
ATOM 2422 C CA . ASP A 1 305 ? 8.493 -3.870 -31.488 1.00 87.31 305 ASP A CA 1
ATOM 2423 C C . ASP A 1 305 ? 9.709 -4.252 -32.346 1.00 87.31 305 ASP A C 1
ATOM 2425 O O . ASP A 1 305 ? 9.647 -5.183 -33.160 1.00 87.31 305 ASP A O 1
ATOM 2429 N N . ALA A 1 306 ? 10.841 -3.567 -32.149 1.00 85.81 306 ALA A N 1
ATOM 2430 C CA . ALA A 1 306 ? 12.066 -3.845 -32.889 1.00 85.81 306 ALA A CA 1
ATOM 2431 C C . ALA A 1 306 ? 12.625 -5.240 -32.571 1.00 85.81 306 ALA A C 1
ATOM 2433 O O . ALA A 1 306 ? 13.041 -5.964 -33.481 1.00 85.81 306 ALA A O 1
ATOM 2434 N N . LEU A 1 307 ? 12.608 -5.643 -31.297 1.00 86.19 307 LEU A N 1
ATOM 2435 C CA . LEU A 1 307 ? 13.134 -6.928 -30.851 1.00 86.19 307 LEU A CA 1
ATOM 2436 C C . LEU A 1 307 ? 12.242 -8.093 -31.299 1.00 86.19 307 LEU A C 1
ATOM 2438 O O . LEU A 1 307 ? 12.750 -9.114 -31.768 1.00 86.19 307 LEU A O 1
ATOM 2442 N N . TYR A 1 308 ? 10.918 -7.974 -31.196 1.00 86.56 308 TYR A N 1
ATOM 2443 C CA . TYR A 1 308 ? 9.986 -9.050 -31.563 1.00 86.56 308 TYR A CA 1
ATOM 2444 C C . TYR A 1 308 ? 9.801 -9.238 -33.063 1.00 86.56 308 TYR A C 1
ATOM 2446 O O . TYR A 1 308 ? 9.425 -10.337 -33.484 1.00 86.56 308 TYR A O 1
ATOM 2454 N N . ALA A 1 309 ? 10.116 -8.220 -33.865 1.00 84.31 309 ALA A N 1
ATOM 2455 C CA . ALA A 1 309 ? 10.225 -8.362 -35.311 1.00 84.31 309 ALA A CA 1
ATOM 2456 C C . ALA A 1 309 ? 11.443 -9.211 -35.728 1.00 84.31 309 ALA A C 1
ATOM 2458 O O . ALA A 1 309 ? 11.410 -9.862 -36.772 1.00 84.31 309 ALA A O 1
ATOM 2459 N N . VAL A 1 310 ? 12.506 -9.233 -34.913 1.00 80.56 310 VAL A N 1
ATOM 2460 C CA . VAL A 1 310 ? 13.740 -9.990 -35.192 1.00 80.56 310 VAL A CA 1
ATOM 2461 C C . VAL A 1 310 ? 13.753 -11.354 -34.492 1.00 80.56 310 VAL A C 1
ATOM 2463 O O . VAL A 1 310 ? 14.287 -12.323 -35.032 1.00 80.56 310 VAL A O 1
ATOM 2466 N N . THR A 1 311 ? 13.159 -11.456 -33.302 1.00 80.69 311 THR A N 1
ATOM 2467 C CA . THR A 1 311 ? 13.170 -12.679 -32.487 1.00 80.69 311 THR A CA 1
ATOM 2468 C C . THR A 1 311 ? 12.015 -13.626 -32.825 1.00 80.69 311 THR A C 1
ATOM 2470 O O . THR A 1 311 ? 10.842 -13.249 -32.927 1.00 80.69 311 THR A O 1
ATOM 2473 N N . GLN A 1 312 ? 12.360 -14.905 -32.975 1.00 78.88 312 GLN A N 1
ATOM 2474 C CA . GLN A 1 312 ? 11.416 -16.000 -33.195 1.00 78.88 312 GLN A CA 1
ATOM 2475 C C . GLN A 1 312 ? 11.195 -16.787 -31.901 1.00 78.88 312 GLN A C 1
ATOM 2477 O O . GLN A 1 312 ? 11.969 -16.669 -30.951 1.00 78.88 312 GLN A O 1
ATOM 2482 N N . PHE A 1 313 ? 10.123 -17.579 -31.865 1.00 78.06 313 PHE A N 1
ATOM 2483 C CA . PHE A 1 313 ? 9.879 -18.483 -30.747 1.00 78.06 313 PHE A CA 1
ATOM 2484 C C . PHE A 1 313 ? 11.021 -19.513 -30.641 1.00 78.06 313 PHE A C 1
ATOM 2486 O O . PHE A 1 313 ? 11.430 -20.049 -31.678 1.00 78.06 313 PHE A O 1
ATOM 2493 N N . PRO A 1 314 ? 11.547 -19.778 -29.430 1.00 80.12 314 PRO A N 1
ATOM 2494 C CA . PRO A 1 314 ? 12.677 -20.679 -29.237 1.00 80.12 314 PRO A CA 1
ATOM 2495 C C . PRO A 1 314 ? 12.391 -22.107 -29.722 1.00 80.12 314 PRO A C 1
ATOM 2497 O O . PRO A 1 314 ? 11.289 -22.633 -29.562 1.00 80.12 314 PRO A O 1
ATOM 2500 N N . LYS A 1 315 ? 13.411 -22.759 -30.288 1.00 76.94 315 LYS A N 1
ATOM 2501 C CA . LYS A 1 315 ? 13.413 -24.216 -30.510 1.00 76.94 315 LYS A CA 1
ATOM 2502 C C . LYS A 1 315 ? 13.662 -24.951 -29.186 1.00 76.94 315 LYS A C 1
ATOM 2504 O O . LYS A 1 315 ? 14.073 -24.327 -28.218 1.00 76.94 315 LYS A O 1
ATOM 2509 N N . ALA A 1 316 ? 13.455 -26.271 -29.156 1.00 65.75 316 ALA A N 1
ATOM 2510 C CA . ALA A 1 316 ? 13.487 -27.087 -27.932 1.00 65.75 316 ALA A CA 1
ATOM 2511 C C . ALA A 1 316 ? 14.751 -26.925 -27.050 1.00 65.75 316 ALA A C 1
ATOM 2513 O O . ALA A 1 316 ? 14.635 -27.048 -25.836 1.00 65.75 316 ALA A O 1
ATOM 2514 N N . ASP A 1 317 ? 15.906 -26.582 -27.637 1.00 71.31 317 ASP A N 1
ATOM 2515 C CA . ASP A 1 317 ? 17.183 -26.394 -26.921 1.00 71.31 317 ASP A CA 1
ATOM 2516 C C . ASP A 1 317 ? 17.645 -24.924 -26.843 1.00 71.31 317 ASP A C 1
ATOM 2518 O O . ASP A 1 317 ? 18.690 -24.615 -26.270 1.00 71.31 317 ASP A O 1
ATOM 2522 N N . GLU A 1 318 ? 16.891 -23.994 -27.432 1.00 75.25 318 GLU A N 1
ATOM 2523 C CA . GLU A 1 318 ? 17.235 -22.573 -27.461 1.00 75.25 318 GLU A CA 1
ATOM 2524 C C . GLU A 1 318 ? 16.408 -21.810 -26.422 1.00 75.25 318 GLU A C 1
ATOM 2526 O O . GLU A 1 318 ? 15.228 -22.077 -26.218 1.00 75.25 318 GLU A O 1
ATOM 2531 N N . LYS A 1 319 ? 17.009 -20.808 -25.775 1.00 79.75 319 LYS A N 1
ATOM 2532 C CA . LYS A 1 319 ? 16.291 -19.884 -24.888 1.00 79.75 319 LYS A CA 1
ATOM 2533 C C . LYS A 1 319 ? 16.332 -18.479 -25.460 1.00 79.75 319 LYS A C 1
ATOM 2535 O O . LYS A 1 319 ? 17.384 -17.993 -25.880 1.00 79.75 319 LYS A O 1
ATOM 2540 N N . ASN A 1 320 ? 15.191 -17.797 -25.436 1.00 84.12 320 ASN A N 1
ATOM 2541 C CA . ASN A 1 320 ? 15.102 -16.410 -25.878 1.00 84.12 320 ASN A CA 1
ATOM 2542 C C . ASN A 1 320 ? 15.502 -15.444 -24.750 1.00 84.12 320 ASN A C 1
ATOM 2544 O O . ASN A 1 320 ? 14.682 -14.699 -24.219 1.00 84.12 320 ASN A O 1
ATOM 2548 N N . TRP A 1 321 ? 16.783 -15.469 -24.378 1.00 83.12 321 TRP A N 1
ATOM 2549 C CA . TRP A 1 321 ? 17.326 -14.658 -23.283 1.00 83.12 321 TRP A CA 1
ATOM 2550 C C . TRP A 1 321 ? 17.239 -13.147 -23.541 1.00 83.12 321 TRP A C 1
ATOM 2552 O O . TRP A 1 321 ? 17.192 -12.371 -22.595 1.00 83.12 321 TRP A O 1
ATOM 2562 N N . ARG A 1 322 ? 17.169 -12.708 -24.806 1.00 84.88 322 ARG A N 1
ATOM 2563 C CA . ARG A 1 322 ? 17.042 -11.280 -25.153 1.00 84.88 322 ARG A CA 1
ATOM 2564 C C . ARG A 1 322 ? 15.697 -10.708 -24.719 1.00 84.88 322 ARG A C 1
ATOM 2566 O O . ARG A 1 322 ? 15.648 -9.606 -24.185 1.00 84.88 322 ARG A O 1
ATOM 2573 N N . ALA A 1 323 ? 14.622 -11.476 -24.901 1.00 86.50 323 ALA A N 1
ATOM 2574 C CA . ALA A 1 323 ? 13.312 -11.101 -24.380 1.00 86.50 323 ALA A CA 1
ATOM 2575 C C . ALA A 1 323 ? 13.328 -11.018 -22.842 1.00 86.50 323 ALA A C 1
ATOM 2577 O O . ALA A 1 323 ? 12.722 -10.110 -22.284 1.00 86.50 323 ALA A O 1
ATOM 2578 N N . LEU A 1 324 ? 14.064 -11.911 -22.167 1.00 87.19 324 LEU A N 1
ATOM 2579 C CA . LEU A 1 324 ? 14.227 -11.878 -20.707 1.00 87.19 324 LEU A CA 1
ATOM 2580 C C . LEU A 1 324 ? 15.001 -10.638 -20.243 1.00 87.19 324 LEU A C 1
ATOM 2582 O O . LEU A 1 324 ? 14.541 -9.942 -19.345 1.00 87.19 324 LEU A O 1
ATOM 2586 N N . ALA A 1 325 ? 16.136 -10.341 -20.881 1.00 85.94 325 ALA A N 1
ATOM 2587 C CA . ALA A 1 325 ? 16.970 -9.183 -20.561 1.00 85.94 325 ALA A CA 1
ATOM 2588 C C . ALA A 1 325 ? 16.224 -7.855 -20.769 1.00 85.94 325 ALA A C 1
ATOM 2590 O O . ALA A 1 325 ? 16.381 -6.928 -19.979 1.00 85.94 325 ALA A O 1
ATOM 2591 N N . MET A 1 326 ? 15.373 -7.776 -21.799 1.00 90.31 326 MET A N 1
ATOM 2592 C CA . MET A 1 326 ? 14.513 -6.615 -22.026 1.00 90.31 326 MET A CA 1
ATOM 2593 C C . MET A 1 326 ? 13.522 -6.412 -20.875 1.00 90.31 326 MET A C 1
ATOM 2595 O O . MET A 1 326 ? 13.440 -5.317 -20.329 1.00 90.31 326 MET A O 1
ATOM 2599 N N . ILE A 1 327 ? 12.794 -7.460 -20.478 1.00 91.25 327 ILE A N 1
ATOM 2600 C CA . ILE A 1 327 ? 11.823 -7.369 -19.377 1.00 91.25 327 ILE A CA 1
ATOM 2601 C C . ILE A 1 327 ? 12.516 -7.036 -18.051 1.00 91.25 327 ILE A C 1
ATOM 2603 O O . ILE A 1 327 ? 12.017 -6.210 -17.294 1.00 91.25 327 ILE A O 1
ATOM 2607 N N . GLU A 1 328 ? 13.681 -7.626 -17.791 1.00 88.50 328 GLU A N 1
ATOM 2608 C CA . GLU A 1 328 ? 14.491 -7.324 -16.610 1.00 88.50 328 GLU A CA 1
ATOM 2609 C C . GLU A 1 328 ? 14.889 -5.842 -16.552 1.00 88.50 328 GLU A C 1
ATOM 2611 O O . GLU A 1 328 ? 14.712 -5.206 -15.513 1.00 88.50 328 GLU A O 1
ATOM 2616 N N . GLN A 1 329 ? 15.326 -5.263 -17.677 1.00 87.81 329 GLN A N 1
ATOM 2617 C CA . GLN A 1 329 ? 15.634 -3.833 -17.760 1.00 87.81 329 GLN A CA 1
ATOM 2618 C C . GLN A 1 329 ? 14.390 -2.963 -17.528 1.00 87.81 329 GLN A C 1
ATOM 2620 O O . GLN A 1 329 ? 14.457 -2.010 -16.761 1.00 87.81 329 GLN A O 1
ATOM 2625 N N . ILE A 1 330 ? 13.248 -3.300 -18.139 1.00 89.44 330 ILE A N 1
ATOM 2626 C CA . ILE A 1 330 ? 11.988 -2.550 -17.969 1.00 89.44 330 ILE A CA 1
ATOM 2627 C C . ILE A 1 330 ? 11.553 -2.530 -16.496 1.00 89.44 330 ILE A C 1
ATOM 2629 O O . ILE A 1 330 ? 11.050 -1.519 -16.003 1.00 89.44 330 ILE A O 1
ATOM 2633 N N . ILE A 1 331 ? 11.735 -3.642 -15.785 1.00 87.88 331 ILE A N 1
ATOM 2634 C CA . ILE A 1 331 ? 11.360 -3.760 -14.373 1.00 87.88 331 ILE A CA 1
ATOM 2635 C C . ILE A 1 331 ? 12.313 -2.972 -13.478 1.00 87.88 331 ILE A C 1
ATOM 2637 O O . ILE A 1 331 ? 11.847 -2.288 -12.570 1.00 87.88 331 ILE A O 1
ATOM 2641 N N . GLU A 1 332 ? 13.618 -3.007 -13.750 1.00 84.88 332 GLU A N 1
ATOM 2642 C CA . GLU A 1 332 ? 14.596 -2.169 -13.046 1.00 84.88 332 GLU A CA 1
ATOM 2643 C C . GLU A 1 332 ? 14.315 -0.675 -13.273 1.00 84.88 332 GLU A C 1
ATOM 2645 O O . GLU A 1 332 ? 14.283 0.098 -12.315 1.00 84.88 332 GLU A O 1
ATOM 2650 N N . ASP A 1 333 ? 14.022 -0.275 -14.516 1.00 83.69 333 ASP A N 1
ATOM 2651 C CA . ASP A 1 333 ? 13.668 1.106 -14.859 1.00 83.69 333 ASP A CA 1
ATOM 2652 C C . ASP A 1 333 ? 12.445 1.572 -14.044 1.00 83.69 333 ASP A C 1
ATOM 2654 O O . ASP A 1 333 ? 12.439 2.663 -13.470 1.00 83.69 333 ASP A O 1
ATOM 2658 N N . ARG A 1 334 ? 11.426 0.713 -13.911 1.00 83.06 334 ARG A N 1
ATOM 2659 C CA . ARG A 1 334 ? 10.225 0.997 -13.109 1.00 83.06 334 ARG A CA 1
ATOM 2660 C C . ARG A 1 334 ? 10.470 0.994 -11.611 1.00 83.06 334 ARG A C 1
ATOM 2662 O O . ARG A 1 334 ? 9.885 1.813 -10.911 1.00 83.06 334 ARG A O 1
ATOM 2669 N N . ARG A 1 335 ? 11.339 0.122 -11.097 1.00 82.12 335 ARG A N 1
ATOM 2670 C CA . ARG A 1 335 ? 11.695 0.121 -9.670 1.00 82.12 335 ARG A CA 1
ATOM 2671 C C . ARG A 1 335 ? 12.246 1.481 -9.233 1.00 82.12 335 ARG A C 1
ATOM 2673 O O . ARG A 1 335 ? 12.025 1.888 -8.099 1.00 82.12 335 ARG A O 1
ATOM 2680 N N . LEU A 1 336 ? 12.933 2.181 -10.136 1.00 78.94 336 LEU A N 1
ATOM 2681 C CA . LEU A 1 336 ? 13.552 3.482 -9.873 1.00 78.94 336 LEU A CA 1
ATOM 2682 C C . LEU A 1 336 ? 12.634 4.668 -10.153 1.00 78.94 336 LEU A C 1
ATOM 2684 O O . LEU A 1 336 ? 12.668 5.641 -9.407 1.00 78.94 336 LEU A O 1
ATOM 2688 N N . LEU A 1 337 ? 11.833 4.603 -11.218 1.00 75.88 337 LEU A N 1
ATOM 2689 C CA . LEU A 1 337 ? 10.865 5.653 -11.553 1.00 75.88 337 LEU A CA 1
ATOM 2690 C C . LEU A 1 337 ? 9.606 5.603 -10.674 1.00 75.88 337 LEU A C 1
ATOM 2692 O O . LEU A 1 337 ? 8.863 6.580 -10.604 1.00 75.88 337 LEU A O 1
ATOM 2696 N N . GLY A 1 338 ? 9.375 4.474 -10.007 1.00 70.88 338 GLY A N 1
ATOM 2697 C CA . GLY A 1 338 ? 8.180 4.191 -9.230 1.00 70.88 338 GLY A CA 1
ATOM 2698 C C . GLY A 1 338 ? 7.128 3.398 -10.021 1.00 70.88 338 GLY A C 1
ATOM 2699 O O . GLY A 1 338 ? 7.230 3.216 -11.237 1.00 70.88 338 GLY A O 1
ATOM 2700 N N . PRO A 1 339 ? 6.082 2.912 -9.331 1.00 63.84 339 PRO A N 1
ATOM 2701 C CA . PRO A 1 339 ? 5.083 2.005 -9.903 1.00 63.84 339 PRO A CA 1
ATOM 2702 C C . PRO A 1 339 ? 4.215 2.620 -11.017 1.00 63.84 339 PRO A C 1
ATOM 2704 O O . PRO A 1 339 ? 3.566 1.873 -11.752 1.00 63.84 339 PRO A O 1
ATOM 2707 N N . GLY A 1 340 ? 4.214 3.949 -11.161 1.00 71.88 340 GLY A N 1
ATOM 2708 C CA . GLY A 1 340 ? 3.436 4.672 -12.168 1.00 71.88 340 GLY A CA 1
ATOM 2709 C C . GLY A 1 340 ? 1.923 4.592 -11.946 1.00 71.88 340 GLY A C 1
ATOM 2710 O O . G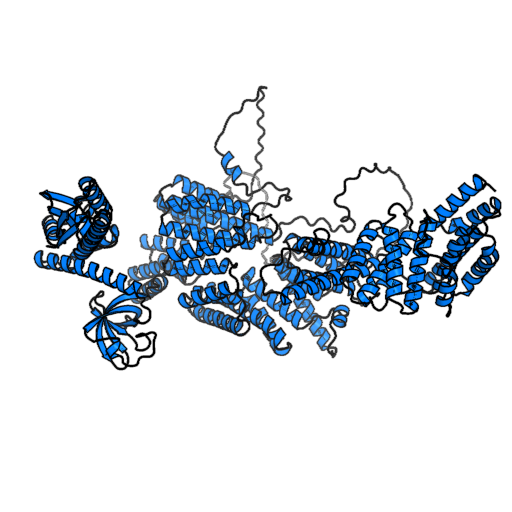LY A 1 340 ? 1.442 4.141 -10.901 1.00 71.88 340 GLY A O 1
ATOM 2711 N N . SER A 1 341 ? 1.165 5.035 -12.949 1.00 70.12 341 SER A N 1
ATOM 2712 C CA . SER A 1 341 ? -0.299 4.979 -12.926 1.00 70.12 341 SER A CA 1
ATOM 2713 C C . SER A 1 341 ? -0.812 3.537 -13.051 1.00 70.12 341 SER A C 1
ATOM 2715 O O . SER A 1 341 ? -0.116 2.632 -13.519 1.00 70.12 341 SER A O 1
ATOM 2717 N N . ASP A 1 342 ? -2.079 3.297 -12.702 1.00 69.00 342 ASP A N 1
ATOM 2718 C CA . ASP A 1 342 ? -2.703 1.982 -12.919 1.00 69.00 342 ASP A CA 1
ATOM 2719 C C . ASP A 1 342 ? -2.735 1.592 -14.415 1.00 69.00 342 ASP A C 1
ATOM 2721 O O . ASP A 1 342 ? -2.702 0.403 -14.742 1.00 69.00 342 ASP A O 1
ATOM 2725 N N . ALA A 1 343 ? -2.739 2.565 -15.337 1.00 74.19 343 ALA A N 1
ATOM 2726 C CA . ALA A 1 343 ? -2.592 2.308 -16.769 1.00 74.19 343 ALA A CA 1
ATOM 2727 C C . ALA A 1 343 ? -1.193 1.770 -17.100 1.00 74.19 343 ALA A C 1
ATOM 2729 O O . ALA A 1 343 ? -1.074 0.783 -17.826 1.00 74.19 343 ALA A O 1
ATOM 2730 N N . ASP A 1 344 ? -0.147 2.340 -16.501 1.00 76.19 344 ASP A N 1
ATOM 2731 C CA . ASP A 1 344 ? 1.229 1.881 -16.696 1.00 76.19 344 ASP A CA 1
ATOM 2732 C C . ASP A 1 344 ? 1.438 0.474 -16.138 1.00 76.19 344 ASP A C 1
ATOM 2734 O O . ASP A 1 344 ? 2.146 -0.342 -16.729 1.00 76.19 344 ASP A O 1
ATOM 2738 N N . LYS A 1 345 ? 0.815 0.128 -15.009 1.00 81.12 345 LYS A N 1
ATOM 2739 C CA . LYS A 1 345 ? 0.857 -1.247 -14.480 1.00 81.12 345 LYS A CA 1
ATOM 2740 C C . LYS A 1 345 ? 0.202 -2.243 -15.441 1.00 81.12 345 LYS A C 1
ATOM 2742 O O . LYS A 1 345 ? 0.734 -3.330 -15.656 1.00 81.12 345 LYS A O 1
ATOM 2747 N N . ARG A 1 346 ? -0.914 -1.866 -16.079 1.00 83.06 346 ARG A N 1
ATOM 2748 C CA . ARG A 1 346 ? -1.571 -2.698 -17.105 1.00 83.06 346 ARG A CA 1
ATOM 2749 C C . ARG A 1 346 ? -0.695 -2.876 -18.340 1.00 83.06 346 ARG A C 1
ATOM 2751 O O . ARG A 1 346 ? -0.583 -3.998 -18.826 1.00 83.06 346 ARG A O 1
ATOM 2758 N N . THR A 1 347 ? -0.051 -1.811 -18.824 1.00 84.56 347 THR A N 1
ATOM 2759 C CA . THR A 1 347 ? 0.849 -1.920 -19.984 1.00 84.56 347 THR A CA 1
ATOM 2760 C C . THR A 1 347 ? 2.020 -2.856 -19.700 1.00 84.56 347 THR A C 1
ATOM 2762 O O . THR A 1 347 ? 2.369 -3.650 -20.567 1.00 84.56 347 THR A O 1
ATOM 2765 N N . LEU A 1 348 ? 2.561 -2.856 -18.476 1.00 86.44 348 LEU A N 1
ATOM 2766 C CA . LEU A 1 348 ? 3.597 -3.811 -18.074 1.00 86.44 348 LEU A CA 1
ATOM 2767 C C . LEU A 1 348 ? 3.108 -5.255 -18.137 1.00 86.44 348 LEU A C 1
ATOM 2769 O O . LEU A 1 348 ? 3.781 -6.100 -18.719 1.00 86.44 348 LEU A O 1
ATOM 2773 N N . VAL A 1 349 ? 1.936 -5.536 -17.564 1.00 87.62 349 VAL A N 1
ATOM 2774 C CA . VAL A 1 349 ? 1.340 -6.878 -17.601 1.00 87.62 349 VAL A CA 1
ATOM 2775 C C . VAL A 1 349 ? 1.114 -7.325 -19.052 1.00 87.62 349 VAL A C 1
ATOM 2777 O O . VAL A 1 349 ? 1.466 -8.449 -19.404 1.00 87.62 349 VAL A O 1
ATOM 2780 N N . GLU A 1 350 ? 0.625 -6.441 -19.931 1.00 87.50 350 GLU A N 1
ATOM 2781 C CA . GLU A 1 350 ? 0.500 -6.722 -21.370 1.00 87.50 350 GLU A CA 1
ATOM 2782 C C . GLU A 1 350 ? 1.851 -7.045 -22.029 1.00 87.50 350 GLU A C 1
ATOM 2784 O O . GLU A 1 350 ? 1.952 -8.019 -22.782 1.00 87.50 350 GLU A O 1
ATOM 2789 N N . THR A 1 351 ? 2.890 -6.256 -21.748 1.00 87.81 351 THR A N 1
ATOM 2790 C CA . THR A 1 351 ? 4.244 -6.470 -22.279 1.00 87.81 351 THR A CA 1
ATOM 2791 C C . THR A 1 351 ? 4.833 -7.796 -21.781 1.00 87.81 351 THR A C 1
ATOM 2793 O O . THR A 1 351 ? 5.391 -8.555 -22.575 1.00 87.81 351 THR A O 1
ATOM 2796 N N . ILE A 1 352 ? 4.631 -8.159 -20.509 1.00 89.38 352 ILE A N 1
ATOM 2797 C CA . ILE A 1 352 ? 5.069 -9.453 -19.959 1.00 89.38 352 ILE A CA 1
ATOM 2798 C C . ILE A 1 352 ? 4.293 -10.616 -20.601 1.00 89.38 352 ILE A C 1
ATOM 2800 O O . ILE A 1 352 ? 4.895 -11.629 -20.968 1.00 89.38 352 ILE A O 1
ATOM 2804 N N . TYR A 1 353 ? 2.983 -10.479 -20.826 1.00 89.38 353 TYR A N 1
ATOM 2805 C CA . TYR A 1 353 ? 2.207 -11.492 -21.547 1.00 89.38 353 TYR A CA 1
ATOM 2806 C C . TYR A 1 353 ? 2.717 -11.696 -22.979 1.00 89.38 353 TYR A C 1
ATOM 2808 O O . TYR A 1 353 ? 2.831 -12.837 -23.430 1.00 89.38 353 TYR A O 1
ATOM 2816 N N . ARG A 1 354 ? 3.097 -10.638 -23.699 1.00 87.44 354 ARG A N 1
ATOM 2817 C CA . ARG A 1 354 ? 3.721 -10.782 -25.028 1.00 87.44 354 ARG A CA 1
ATOM 2818 C C . ARG A 1 354 ? 5.099 -11.429 -24.957 1.00 87.44 354 ARG A C 1
ATOM 2820 O O . ARG A 1 354 ? 5.405 -12.284 -25.787 1.00 87.44 354 ARG A O 1
ATOM 2827 N N . ALA A 1 355 ? 5.891 -11.115 -23.933 1.00 87.75 355 ALA A N 1
ATOM 2828 C CA . ALA A 1 355 ? 7.156 -11.800 -23.680 1.00 87.75 355 ALA A CA 1
ATOM 2829 C C . ALA A 1 355 ? 6.958 -13.299 -23.414 1.00 87.75 355 ALA A C 1
ATOM 2831 O O . ALA A 1 355 ? 7.741 -14.120 -23.902 1.00 87.75 355 ALA A O 1
ATOM 2832 N N . SER A 1 356 ? 5.874 -13.680 -22.732 1.00 87.00 356 SER A N 1
ATOM 2833 C CA . SER A 1 356 ? 5.517 -15.088 -22.515 1.00 87.00 356 SER A CA 1
ATOM 2834 C C . SER A 1 356 ? 5.229 -15.835 -23.826 1.00 87.00 356 SER A C 1
ATOM 2836 O O . SER A 1 356 ? 5.553 -17.009 -23.945 1.00 87.00 356 SER A O 1
ATOM 2838 N N . GLN A 1 357 ? 4.726 -15.152 -24.864 1.00 86.38 357 GLN A N 1
ATOM 2839 C CA . GLN A 1 357 ? 4.516 -15.748 -26.194 1.00 86.38 357 GLN A CA 1
ATOM 2840 C C . GLN A 1 357 ? 5.818 -15.959 -26.974 1.00 86.38 357 GLN A C 1
ATOM 2842 O O . GLN A 1 357 ? 5.828 -16.659 -27.984 1.00 86.38 357 GLN A O 1
ATOM 2847 N N . LYS A 1 358 ? 6.908 -15.317 -26.547 1.00 84.12 358 LYS A N 1
ATOM 2848 C CA . LYS A 1 358 ? 8.230 -15.365 -27.187 1.00 84.12 358 LYS A CA 1
ATOM 2849 C C . LYS A 1 358 ? 9.247 -16.177 -26.388 1.00 84.12 358 LYS A C 1
ATOM 2851 O O . LYS A 1 358 ? 10.378 -16.341 -26.848 1.00 84.12 358 LYS A O 1
ATOM 2856 N N . THR A 1 359 ? 8.861 -16.670 -25.217 1.00 85.56 359 THR A N 1
ATOM 2857 C CA . THR A 1 359 ? 9.681 -17.469 -24.303 1.00 85.56 359 THR A CA 1
ATOM 2858 C C . THR A 1 359 ? 8.983 -18.802 -24.031 1.00 85.56 359 THR A C 1
ATOM 2860 O O . THR A 1 359 ? 7.781 -18.938 -24.240 1.00 85.56 359 THR A O 1
ATOM 2863 N N . PHE A 1 360 ? 9.732 -19.822 -23.618 1.00 83.75 360 PHE A N 1
ATOM 2864 C CA . PHE A 1 360 ? 9.176 -21.136 -23.300 1.00 83.75 360 PHE A CA 1
ATOM 2865 C C . PHE A 1 360 ? 9.531 -21.496 -21.862 1.00 83.75 360 PHE A C 1
ATOM 2867 O O . PHE A 1 360 ? 10.708 -21.492 -21.516 1.00 83.75 360 PHE A O 1
ATOM 2874 N N . GLN A 1 361 ? 8.511 -21.789 -21.046 1.00 81.00 361 GLN A N 1
ATOM 2875 C CA . GLN A 1 361 ? 8.657 -22.261 -19.662 1.00 81.00 361 GLN A CA 1
ATOM 2876 C C . GLN A 1 361 ? 9.636 -21.428 -18.810 1.00 81.00 361 GLN A C 1
ATOM 2878 O O . GLN A 1 361 ? 10.429 -21.974 -18.045 1.00 81.00 361 GLN A O 1
ATOM 2883 N N . SER A 1 362 ? 9.583 -20.098 -18.942 1.00 86.69 362 SER A N 1
ATOM 2884 C CA . SER A 1 362 ? 10.499 -19.210 -18.223 1.00 86.69 362 SER A CA 1
ATOM 2885 C C . SER A 1 362 ? 10.011 -18.914 -16.799 1.00 86.69 362 SER A C 1
ATOM 2887 O O . SER A 1 362 ? 8.956 -18.286 -16.646 1.00 86.69 362 SER A O 1
ATOM 2889 N N . PRO A 1 363 ? 10.758 -19.304 -15.745 1.00 88.38 363 PRO A N 1
ATOM 2890 C CA . PRO A 1 363 ? 10.404 -18.955 -14.373 1.00 88.38 363 PRO A CA 1
ATOM 2891 C C . PRO A 1 363 ? 10.514 -17.444 -14.124 1.00 88.38 363 PRO A C 1
ATOM 2893 O O . PRO A 1 363 ? 9.645 -16.890 -13.457 1.00 88.38 363 PRO A O 1
ATOM 2896 N N . ARG A 1 364 ? 11.491 -16.751 -14.729 1.00 89.06 364 ARG A N 1
ATOM 2897 C CA . ARG A 1 364 ? 11.678 -15.299 -14.547 1.00 89.06 364 ARG A CA 1
ATOM 2898 C C . ARG A 1 364 ? 10.479 -14.504 -15.051 1.00 89.06 364 ARG A C 1
ATOM 2900 O O . ARG A 1 364 ? 9.993 -13.615 -14.358 1.00 89.06 364 ARG A O 1
ATOM 2907 N N . ILE A 1 365 ? 9.950 -14.864 -16.224 1.00 90.75 365 ILE A N 1
ATOM 2908 C CA . ILE A 1 365 ? 8.726 -14.246 -16.758 1.00 90.75 365 ILE A CA 1
ATOM 2909 C C . ILE A 1 365 ? 7.539 -14.488 -15.827 1.00 90.75 365 ILE A C 1
ATOM 2911 O O . ILE A 1 365 ? 6.787 -13.554 -15.573 1.00 90.75 365 ILE A O 1
ATOM 2915 N N . LEU A 1 366 ? 7.380 -15.701 -15.286 1.00 91.19 366 LEU A N 1
ATOM 2916 C CA . LEU A 1 366 ? 6.297 -16.003 -14.345 1.00 91.19 366 LEU A CA 1
ATOM 2917 C C . LEU A 1 366 ? 6.432 -15.229 -13.028 1.00 91.19 366 LEU A C 1
ATOM 2919 O O . LEU A 1 366 ? 5.430 -14.724 -12.531 1.00 91.19 366 LEU A O 1
ATOM 2923 N N . ARG A 1 367 ? 7.650 -15.074 -12.495 1.00 92.62 367 ARG A N 1
ATOM 2924 C CA . ARG A 1 367 ? 7.919 -14.231 -11.323 1.00 92.62 367 ARG A CA 1
ATOM 2925 C C . ARG A 1 367 ? 7.541 -12.779 -11.581 1.00 92.62 367 ARG A C 1
ATOM 2927 O O . ARG A 1 367 ? 6.817 -12.184 -10.790 1.00 92.62 367 ARG A O 1
ATOM 2934 N N . PHE A 1 368 ? 8.015 -12.211 -12.685 1.00 92.12 368 PHE A N 1
ATOM 2935 C CA . PHE A 1 368 ? 7.709 -10.831 -13.047 1.00 92.12 368 PHE A CA 1
ATOM 2936 C C . PHE A 1 368 ? 6.218 -10.620 -13.303 1.00 92.12 368 PHE A C 1
ATOM 2938 O O . PHE A 1 368 ? 5.660 -9.624 -12.853 1.00 92.12 368 PHE A O 1
ATOM 2945 N N . LEU A 1 369 ? 5.565 -11.579 -13.964 1.00 91.56 369 LEU A N 1
ATOM 2946 C CA . LEU A 1 369 ? 4.124 -11.570 -14.175 1.00 91.56 369 LEU A CA 1
ATOM 2947 C C . LEU A 1 369 ? 3.381 -11.598 -12.838 1.00 91.56 369 LEU A C 1
ATOM 2949 O O . LEU A 1 369 ? 2.503 -10.775 -12.618 1.00 91.56 369 LEU A O 1
ATOM 2953 N N . PHE A 1 370 ? 3.759 -12.497 -11.928 1.00 93.25 370 PHE A N 1
ATOM 2954 C CA . PHE A 1 370 ? 3.172 -12.589 -10.595 1.00 93.25 370 PHE A CA 1
ATOM 2955 C C . PHE A 1 370 ? 3.286 -11.269 -9.825 1.00 93.25 370 PHE A C 1
ATOM 2957 O O . PHE A 1 370 ? 2.270 -10.746 -9.373 1.00 93.25 370 PHE A O 1
ATOM 2964 N N . LEU A 1 371 ? 4.492 -10.701 -9.723 1.00 91.12 371 LEU A N 1
ATOM 2965 C CA . LEU A 1 371 ? 4.717 -9.440 -9.011 1.00 91.12 371 LEU A CA 1
ATOM 2966 C C . LEU A 1 371 ? 3.915 -8.290 -9.641 1.00 91.12 371 LEU A C 1
ATOM 2968 O O . LEU A 1 371 ? 3.207 -7.574 -8.935 1.00 91.12 371 LEU A O 1
ATOM 2972 N N . ALA A 1 372 ? 3.933 -8.177 -10.973 1.00 88.81 372 ALA A N 1
ATOM 2973 C CA . ALA A 1 372 ? 3.171 -7.159 -11.691 1.00 88.81 372 ALA A CA 1
ATOM 2974 C C . ALA A 1 372 ? 1.649 -7.321 -11.511 1.00 88.81 372 ALA A C 1
ATOM 2976 O O . ALA A 1 372 ? 0.939 -6.325 -11.388 1.00 88.81 372 ALA A O 1
ATOM 2977 N N . LEU A 1 373 ? 1.134 -8.556 -11.461 1.00 87.44 373 LEU A N 1
ATOM 2978 C CA . LEU A 1 373 ? -0.285 -8.835 -11.212 1.00 87.44 373 LEU A CA 1
ATOM 2979 C C . LEU A 1 373 ? -0.695 -8.499 -9.773 1.00 87.44 373 LEU A C 1
ATOM 2981 O O . LEU A 1 373 ? -1.790 -7.970 -9.571 1.00 87.44 373 LEU A O 1
ATOM 2985 N N . VAL A 1 374 ? 0.170 -8.761 -8.786 1.00 86.31 374 VAL A N 1
ATOM 2986 C CA . VAL A 1 374 ? -0.060 -8.373 -7.384 1.00 86.31 374 VAL A CA 1
ATOM 2987 C C . VAL A 1 374 ? -0.116 -6.851 -7.252 1.00 86.31 374 VAL A C 1
ATOM 2989 O O . VAL A 1 374 ? -1.073 -6.338 -6.673 1.00 86.31 374 VAL A O 1
ATOM 2992 N N . ASP A 1 375 ? 0.832 -6.125 -7.850 1.00 83.25 375 ASP A N 1
ATOM 2993 C CA . ASP A 1 375 ? 0.858 -4.654 -7.824 1.00 83.25 375 ASP A CA 1
ATOM 2994 C C . ASP A 1 375 ? -0.298 -4.026 -8.614 1.00 83.25 375 ASP A C 1
ATOM 2996 O O . ASP A 1 375 ? -0.821 -2.964 -8.254 1.00 83.25 375 ASP A O 1
ATOM 3000 N N . LEU A 1 376 ? -0.732 -4.693 -9.687 1.00 82.50 376 LEU A N 1
ATOM 3001 C CA . LEU A 1 376 ? -1.930 -4.316 -10.422 1.00 82.50 376 LEU A CA 1
ATOM 3002 C C . LEU A 1 376 ? -3.205 -4.639 -9.633 1.00 82.50 376 LEU A C 1
ATOM 3004 O O . LEU A 1 376 ? -4.215 -3.996 -9.890 1.00 82.50 376 LEU A O 1
ATOM 3008 N N . GLY A 1 377 ? -3.194 -5.577 -8.684 1.00 76.69 377 GLY A N 1
ATOM 3009 C CA . GLY A 1 377 ? -4.364 -6.022 -7.916 1.00 76.69 377 GLY A CA 1
ATOM 3010 C C . GLY A 1 377 ? -5.228 -7.079 -8.618 1.00 76.69 377 GLY A C 1
ATOM 3011 O O . GLY A 1 377 ? -6.408 -7.225 -8.305 1.00 76.69 377 GLY A O 1
ATOM 3012 N N . GLN A 1 378 ? -4.682 -7.798 -9.602 1.00 82.50 378 GLN A N 1
ATOM 3013 C CA . GLN A 1 378 ? -5.345 -8.923 -10.273 1.00 82.50 378 GLN A CA 1
ATOM 3014 C C . GLN A 1 378 ? -5.017 -10.239 -9.556 1.00 82.50 378 GLN A C 1
ATOM 3016 O O . GLN A 1 378 ? -4.216 -11.048 -10.022 1.00 82.50 378 GLN A O 1
ATOM 3021 N N . TYR A 1 379 ? -5.632 -10.446 -8.391 1.00 84.94 379 TYR A N 1
ATOM 3022 C CA . TYR A 1 379 ? -5.237 -11.524 -7.481 1.00 84.94 379 TYR A CA 1
ATOM 3023 C C . TYR A 1 379 ? -5.527 -12.938 -8.004 1.00 84.94 379 TYR A C 1
ATOM 3025 O O . TYR A 1 379 ? -4.717 -13.831 -7.776 1.00 84.94 379 TYR A O 1
ATOM 3033 N N . ASP A 1 380 ? -6.622 -13.152 -8.740 1.00 82.38 380 ASP A N 1
ATOM 3034 C CA . ASP A 1 380 ? -6.972 -14.485 -9.262 1.00 82.38 380 ASP A CA 1
ATOM 3035 C C . ASP A 1 380 ? -5.928 -14.994 -10.270 1.00 82.38 380 ASP A C 1
ATOM 3037 O O . ASP A 1 380 ? -5.457 -16.128 -10.179 1.00 82.38 380 ASP A O 1
ATOM 3041 N N . GLU A 1 381 ? -5.512 -14.130 -11.201 1.00 86.56 381 GLU A N 1
ATOM 3042 C CA . GLU A 1 381 ? -4.438 -14.437 -12.151 1.00 86.56 381 GLU A CA 1
ATOM 3043 C C . GLU A 1 381 ? -3.087 -14.556 -11.436 1.00 86.56 381 GLU A C 1
ATOM 3045 O O . GLU A 1 381 ? -2.300 -15.445 -11.762 1.00 86.56 381 GLU A O 1
ATOM 3050 N N . ALA A 1 382 ? -2.831 -13.728 -10.414 1.00 88.94 382 ALA A N 1
ATOM 3051 C CA . ALA A 1 382 ? -1.607 -13.808 -9.619 1.00 88.94 382 ALA A CA 1
ATOM 3052 C C . ALA A 1 382 ? -1.470 -15.161 -8.899 1.00 88.94 382 ALA A C 1
ATOM 3054 O O . ALA A 1 382 ? -0.386 -15.741 -8.892 1.00 88.94 382 ALA A O 1
ATOM 3055 N N . VAL A 1 383 ? -2.557 -15.713 -8.347 1.00 89.06 383 VAL A N 1
ATOM 3056 C CA . VAL A 1 383 ? -2.560 -17.050 -7.722 1.00 89.06 383 VAL A CA 1
ATOM 3057 C C . VAL A 1 383 ? -2.186 -18.142 -8.735 1.00 89.06 383 VAL A C 1
ATOM 3059 O O . VAL A 1 383 ? -1.402 -19.048 -8.429 1.00 89.06 383 VAL A O 1
ATOM 3062 N N . LEU A 1 384 ? -2.701 -18.050 -9.964 1.00 89.62 384 LEU A N 1
ATOM 3063 C CA . LEU A 1 384 ? -2.364 -18.985 -11.043 1.00 89.62 384 LEU A CA 1
ATOM 3064 C C . LEU A 1 384 ? -0.905 -18.836 -11.500 1.00 89.62 384 LEU A C 1
ATOM 3066 O O . LEU A 1 384 ? -0.218 -19.839 -11.708 1.00 89.62 384 LEU A O 1
ATOM 3070 N N . ALA A 1 385 ? -0.408 -17.603 -11.613 1.00 90.62 385 ALA A N 1
ATOM 3071 C CA . ALA A 1 385 ? 0.987 -17.331 -11.951 1.00 90.62 385 ALA A CA 1
ATOM 3072 C C . ALA A 1 385 ? 1.943 -17.866 -10.871 1.00 90.62 385 ALA A C 1
ATOM 3074 O O . ALA A 1 385 ? 2.932 -18.520 -11.200 1.00 90.62 385 ALA A O 1
ATOM 3075 N N . LEU A 1 386 ? 1.611 -17.665 -9.590 1.00 92.25 386 LEU A N 1
ATOM 3076 C CA . LEU A 1 386 ? 2.390 -18.155 -8.453 1.00 92.25 386 LEU A CA 1
ATOM 3077 C C . LEU A 1 386 ? 2.441 -19.685 -8.412 1.00 92.25 386 LEU A C 1
ATOM 3079 O O . LEU A 1 386 ? 3.521 -20.258 -8.311 1.00 92.25 386 LEU A O 1
ATOM 3083 N N . SER A 1 387 ? 1.297 -20.363 -8.524 1.00 91.12 387 SER A N 1
ATOM 3084 C CA . SER A 1 387 ? 1.264 -21.836 -8.541 1.00 91.12 387 SER A CA 1
ATOM 3085 C C . SER A 1 387 ? 2.072 -22.411 -9.710 1.00 91.12 387 SER A C 1
ATOM 3087 O O . SER A 1 387 ? 2.912 -23.286 -9.501 1.00 91.12 387 SER A O 1
ATOM 3089 N N . SER A 1 388 ? 1.918 -21.839 -10.908 1.00 90.88 388 SER A N 1
ATOM 3090 C CA . SER A 1 388 ? 2.700 -22.220 -12.092 1.00 90.88 388 SER A CA 1
ATOM 3091 C C . SER A 1 388 ? 4.205 -22.000 -11.892 1.00 90.88 388 SER A C 1
ATOM 3093 O O . SER A 1 388 ? 5.017 -22.841 -12.278 1.00 90.88 388 SER A O 1
ATOM 3095 N N . TYR A 1 389 ? 4.594 -20.887 -11.264 1.00 92.12 389 TYR A N 1
ATOM 3096 C CA . TYR A 1 389 ? 5.989 -20.581 -10.941 1.00 92.12 389 TYR A CA 1
ATOM 3097 C C . TYR A 1 389 ? 6.598 -21.609 -9.978 1.00 92.12 389 TYR A C 1
ATOM 3099 O O . TYR A 1 389 ? 7.696 -22.117 -10.216 1.00 92.12 389 TYR A O 1
ATOM 3107 N N . LEU A 1 390 ? 5.870 -21.968 -8.920 1.00 88.31 390 LEU A N 1
ATOM 3108 C CA . LEU A 1 390 ? 6.328 -22.940 -7.927 1.00 88.31 390 LEU A CA 1
ATOM 3109 C C . LEU A 1 390 ? 6.475 -24.347 -8.509 1.00 88.31 390 LEU A C 1
ATOM 3111 O O . LEU A 1 390 ? 7.449 -25.039 -8.200 1.00 88.31 390 LEU A O 1
ATOM 3115 N N . ASP A 1 391 ? 5.557 -24.762 -9.380 1.00 87.50 391 ASP A N 1
ATOM 3116 C CA . ASP A 1 391 ? 5.656 -26.044 -10.080 1.00 87.50 391 ASP A CA 1
ATOM 3117 C C . ASP A 1 391 ? 6.892 -26.091 -10.989 1.00 87.50 391 ASP A C 1
ATOM 3119 O O . ASP A 1 391 ? 7.625 -27.087 -10.995 1.00 87.50 391 ASP A O 1
ATOM 3123 N N . MET A 1 392 ? 7.193 -24.986 -11.680 1.00 85.12 392 MET A N 1
ATOM 3124 C CA . MET A 1 392 ? 8.400 -24.850 -12.500 1.00 85.12 392 MET A CA 1
ATOM 3125 C C . MET A 1 392 ? 9.688 -24.900 -11.671 1.00 85.12 392 MET A C 1
ATOM 3127 O O . MET A 1 392 ? 10.639 -25.580 -12.062 1.00 85.12 392 MET A O 1
ATOM 3131 N N . ILE A 1 393 ? 9.735 -24.245 -10.507 1.00 85.38 393 ILE A N 1
ATOM 3132 C CA . ILE A 1 393 ? 10.900 -24.326 -9.609 1.00 85.38 393 ILE A CA 1
ATOM 3133 C C . ILE A 1 393 ? 11.095 -25.749 -9.098 1.00 85.38 393 ILE A C 1
ATOM 3135 O O . ILE A 1 393 ? 12.213 -26.262 -9.125 1.00 85.38 393 ILE A O 1
ATOM 3139 N N . LYS A 1 394 ? 10.021 -26.414 -8.656 1.00 83.56 394 LYS A N 1
ATOM 3140 C CA . LYS A 1 394 ? 10.086 -27.805 -8.187 1.00 83.56 394 LYS A CA 1
ATOM 3141 C C . LYS A 1 394 ? 10.622 -28.730 -9.278 1.00 83.56 394 LYS A C 1
ATOM 3143 O O . LYS A 1 394 ? 11.408 -29.629 -8.979 1.00 83.56 394 LYS A O 1
ATOM 3148 N N . LEU A 1 395 ? 10.232 -28.506 -10.534 1.00 77.56 395 LEU A N 1
ATOM 3149 C CA . LEU A 1 395 ? 10.760 -29.247 -11.677 1.00 77.56 395 LEU A CA 1
ATOM 3150 C C . LEU A 1 395 ? 12.252 -28.950 -11.901 1.00 77.56 395 LEU A C 1
ATOM 3152 O O . LEU A 1 395 ? 13.048 -29.883 -11.997 1.00 77.56 395 LEU A O 1
ATOM 3156 N N . ASN A 1 396 ? 12.650 -27.676 -11.897 1.00 75.56 396 ASN A N 1
ATOM 3157 C CA . ASN A 1 396 ? 14.043 -27.263 -12.088 1.00 75.56 396 ASN A CA 1
ATOM 3158 C C . ASN A 1 396 ? 14.969 -27.771 -10.975 1.00 75.56 396 ASN A C 1
ATOM 3160 O O . ASN A 1 396 ? 16.080 -28.206 -11.263 1.00 75.56 396 ASN A O 1
ATOM 3164 N N . ASN A 1 397 ? 14.517 -27.783 -9.720 1.00 72.88 397 ASN A N 1
ATOM 3165 C CA . ASN A 1 397 ? 15.297 -28.299 -8.593 1.00 72.88 397 ASN A CA 1
ATOM 3166 C C . ASN A 1 397 ? 15.486 -29.821 -8.678 1.00 72.88 397 ASN A C 1
ATOM 3168 O O . ASN A 1 397 ? 16.569 -30.321 -8.381 1.00 72.88 397 ASN A O 1
ATOM 3172 N N . LYS A 1 398 ? 14.482 -30.567 -9.166 1.00 68.38 398 LYS A N 1
ATOM 3173 C CA . LYS A 1 398 ? 14.638 -32.005 -9.456 1.00 68.38 398 LYS A CA 1
ATOM 3174 C C . LYS A 1 398 ? 15.689 -32.268 -10.537 1.00 68.38 398 LYS A C 1
ATOM 3176 O O . LYS A 1 398 ? 16.418 -33.247 -10.430 1.00 68.38 398 LYS A O 1
ATOM 3181 N N . VAL A 1 399 ? 15.771 -31.403 -11.550 1.00 61.19 399 VAL A N 1
ATOM 3182 C CA . VAL A 1 399 ? 16.763 -31.507 -12.633 1.00 61.19 399 VAL A CA 1
ATOM 3183 C C . VAL A 1 399 ? 18.159 -31.089 -12.153 1.00 61.19 399 VAL A C 1
ATOM 3185 O O . VAL A 1 399 ? 19.125 -31.789 -12.438 1.00 61.19 399 VAL A O 1
ATOM 3188 N N . LYS A 1 400 ? 18.276 -30.006 -11.371 1.00 58.62 400 LYS A N 1
ATOM 3189 C CA . LYS A 1 400 ? 19.551 -29.526 -10.803 1.00 58.62 400 LYS A CA 1
ATOM 3190 C C . LYS A 1 400 ? 20.214 -30.541 -9.873 1.00 58.62 400 LYS A C 1
ATOM 3192 O O . LYS A 1 400 ? 21.426 -30.695 -9.933 1.00 58.62 400 LYS A O 1
ATOM 3197 N N . ASN A 1 401 ? 19.445 -31.288 -9.081 1.00 53.59 401 ASN A N 1
ATOM 3198 C CA . ASN A 1 401 ? 19.994 -32.339 -8.214 1.00 53.59 401 ASN A CA 1
ATOM 3199 C C . ASN A 1 401 ? 20.675 -33.492 -8.990 1.00 53.59 401 ASN A C 1
ATOM 3201 O O . ASN A 1 401 ? 21.298 -34.348 -8.369 1.00 53.59 401 ASN A O 1
ATOM 3205 N N . ALA A 1 402 ? 20.575 -33.524 -10.327 1.00 46.56 402 ALA A N 1
ATOM 3206 C CA . ALA A 1 402 ? 21.277 -34.470 -11.195 1.00 46.56 402 ALA A CA 1
ATOM 3207 C C . ALA A 1 402 ? 22.577 -33.912 -11.821 1.00 46.56 402 ALA A C 1
ATOM 3209 O O . ALA A 1 402 ? 23.313 -34.670 -12.451 1.00 46.56 402 ALA A O 1
ATOM 3210 N N . SER A 1 403 ? 22.878 -32.617 -11.665 1.00 46.44 403 SER A N 1
ATOM 3211 C CA . SER A 1 403 ? 24.054 -31.957 -12.251 1.00 46.44 403 SER A CA 1
ATOM 3212 C C . SER A 1 403 ? 24.708 -31.011 -11.237 1.00 46.44 403 SER A C 1
ATOM 3214 O O . SER A 1 403 ? 24.123 -29.988 -10.888 1.00 46.44 403 SER A O 1
ATOM 3216 N N . GLU A 1 404 ? 25.917 -31.338 -10.771 1.00 40.16 404 GLU A N 1
ATOM 3217 C CA . GLU A 1 404 ? 26.686 -30.526 -9.813 1.00 40.16 404 GLU A CA 1
ATOM 3218 C C . GLU A 1 404 ? 26.936 -29.105 -10.360 1.00 40.16 404 GLU A C 1
ATOM 3220 O O . GLU A 1 404 ? 27.514 -28.935 -11.435 1.00 40.16 404 GLU A O 1
ATOM 3225 N N . GLY A 1 405 ? 26.461 -28.078 -9.647 1.00 40.94 405 GLY A N 1
ATOM 3226 C CA . GLY A 1 405 ? 26.470 -26.686 -10.105 1.00 40.94 405 GLY A CA 1
ATOM 3227 C C . GLY A 1 405 ? 27.376 -25.792 -9.264 1.00 40.94 405 GLY A C 1
ATOM 3228 O O . GLY A 1 405 ? 27.141 -25.623 -8.072 1.00 40.94 405 GLY A O 1
ATOM 3229 N N . GLY A 1 406 ? 28.384 -25.189 -9.899 1.00 46.19 406 GLY A N 1
ATOM 3230 C CA . GLY A 1 406 ? 29.104 -24.035 -9.355 1.00 46.19 406 GLY A CA 1
ATOM 3231 C C . GLY A 1 406 ? 28.286 -22.740 -9.458 1.00 46.19 406 GLY A C 1
ATOM 3232 O O . GLY A 1 406 ? 27.298 -22.669 -10.193 1.00 46.19 406 GLY A O 1
ATOM 3233 N N . GLU A 1 407 ? 28.700 -21.701 -8.731 1.00 52.16 407 GLU A N 1
ATOM 3234 C CA . GLU A 1 407 ? 28.045 -20.388 -8.740 1.00 52.16 407 GLU A CA 1
ATOM 3235 C C . GLU A 1 407 ? 28.145 -19.708 -10.121 1.00 52.16 407 GLU A C 1
ATOM 3237 O O . GLU A 1 407 ? 29.231 -19.445 -10.635 1.00 52.16 407 GLU A O 1
ATOM 3242 N N . LEU A 1 408 ? 26.991 -19.412 -10.727 1.00 59.28 408 LEU A N 1
ATOM 3243 C CA . LEU A 1 408 ? 26.870 -18.715 -12.016 1.00 59.28 408 LEU A CA 1
ATOM 3244 C C . LEU A 1 408 ? 26.728 -17.198 -11.809 1.00 59.28 408 LEU A C 1
ATOM 3246 O O . LEU A 1 408 ? 26.005 -16.775 -10.900 1.00 59.28 408 LEU A O 1
ATOM 3250 N N . SER A 1 409 ? 27.329 -16.383 -12.686 1.00 59.75 409 SER A N 1
ATOM 3251 C CA . SER A 1 409 ? 27.154 -14.917 -12.688 1.00 59.75 409 SER A CA 1
ATOM 3252 C C . SER A 1 409 ? 25.738 -14.494 -13.124 1.00 59.75 409 SER A C 1
ATOM 3254 O O . SER A 1 409 ? 25.042 -15.258 -13.793 1.00 59.75 409 SER A O 1
ATOM 3256 N N . ASN A 1 410 ? 25.292 -13.270 -12.801 1.00 58.56 410 ASN A N 1
ATOM 3257 C CA . ASN A 1 410 ? 23.939 -12.788 -13.151 1.00 58.56 410 ASN A CA 1
ATOM 3258 C C . ASN A 1 410 ? 23.641 -12.833 -14.661 1.00 58.56 410 ASN A C 1
ATOM 3260 O O . ASN A 1 410 ? 22.554 -13.244 -15.070 1.00 58.56 410 ASN A O 1
ATOM 3264 N N . GLU A 1 411 ? 24.615 -12.497 -15.507 1.00 58.56 411 GLU A N 1
ATOM 3265 C CA . GLU A 1 411 ? 24.460 -12.577 -16.965 1.00 58.56 411 GLU A CA 1
ATOM 3266 C C . GLU A 1 411 ? 24.342 -14.027 -17.453 1.00 58.56 411 GLU A C 1
ATOM 3268 O O . GLU A 1 411 ? 23.542 -14.336 -18.340 1.00 58.56 411 GL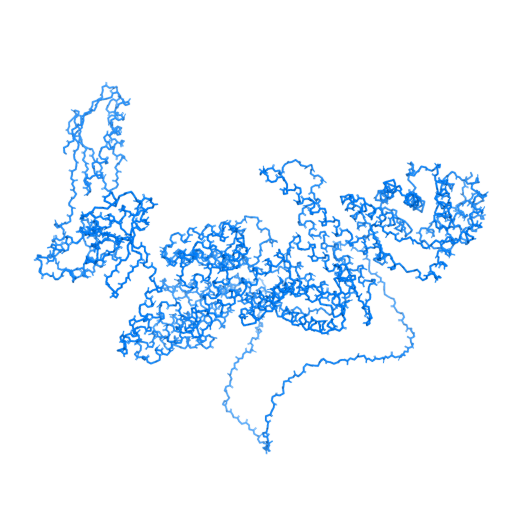U A O 1
ATOM 3273 N N . GLN A 1 412 ? 25.102 -14.943 -16.846 1.00 66.56 412 GLN A N 1
ATOM 3274 C CA . GLN A 1 412 ? 25.021 -16.372 -17.145 1.00 66.56 412 GLN A CA 1
ATOM 3275 C C . GLN A 1 412 ? 23.682 -16.961 -16.685 1.00 66.56 412 GLN A C 1
ATOM 3277 O O . GLN A 1 412 ? 23.098 -17.767 -17.410 1.00 66.56 412 GLN A O 1
ATOM 3282 N N . ARG A 1 413 ? 23.149 -16.507 -15.544 1.00 68.00 413 ARG A N 1
ATOM 3283 C CA . ARG A 1 413 ? 21.815 -16.883 -15.046 1.00 68.00 413 ARG A CA 1
ATOM 3284 C C . ARG A 1 413 ? 20.702 -16.398 -15.964 1.00 68.00 413 ARG A C 1
ATOM 3286 O O . ARG A 1 413 ? 19.796 -17.171 -16.248 1.00 68.00 413 ARG A O 1
ATOM 3293 N N . SER A 1 414 ? 20.789 -15.169 -16.477 1.00 63.78 414 SER A N 1
ATOM 3294 C CA . SER A 1 414 ? 19.811 -14.634 -17.435 1.00 63.78 414 SER A CA 1
ATOM 3295 C C . SER A 1 414 ? 19.839 -15.409 -18.759 1.00 63.78 414 SER A C 1
ATOM 3297 O O . SER A 1 414 ? 18.796 -15.808 -19.277 1.00 63.78 414 SER A O 1
ATOM 3299 N N . ARG A 1 415 ? 21.037 -15.749 -19.261 1.00 71.31 415 ARG A N 1
ATOM 3300 C CA . ARG A 1 415 ? 21.198 -16.592 -20.462 1.00 71.31 415 ARG A CA 1
ATOM 3301 C C . ARG A 1 415 ? 20.671 -18.014 -20.276 1.00 71.31 415 ARG A C 1
ATOM 3303 O O . ARG A 1 415 ? 20.104 -18.579 -21.208 1.00 71.31 415 ARG A O 1
ATOM 3310 N N . GLN A 1 416 ? 20.863 -18.590 -19.091 1.00 71.19 416 GLN A N 1
ATOM 3311 C CA . GLN A 1 416 ? 20.404 -19.939 -18.760 1.00 71.19 416 GLN A CA 1
ATOM 3312 C C . GLN A 1 416 ? 18.985 -19.971 -18.177 1.00 71.19 416 GLN A C 1
ATOM 3314 O O . GLN A 1 416 ? 18.462 -21.062 -17.963 1.00 71.19 416 GLN A O 1
ATOM 3319 N N . ASP A 1 417 ? 18.347 -18.817 -17.970 1.00 75.31 417 ASP A N 1
ATOM 3320 C CA . ASP A 1 417 ? 17.032 -18.647 -17.339 1.00 75.31 417 ASP A CA 1
ATOM 3321 C C . ASP A 1 417 ? 16.904 -19.402 -16.002 1.00 75.31 417 ASP A C 1
ATOM 3323 O O . ASP A 1 417 ? 16.019 -20.236 -15.801 1.00 75.31 417 ASP A O 1
ATOM 3327 N N . VAL A 1 418 ? 17.872 -19.164 -15.113 1.00 77.31 418 VAL A N 1
ATOM 3328 C CA . VAL A 1 418 ? 17.958 -19.787 -13.787 1.00 77.31 418 VAL A CA 1
ATOM 3329 C C . VAL A 1 418 ? 17.645 -18.749 -12.714 1.00 77.31 418 VAL A C 1
ATOM 3331 O O . VAL A 1 418 ? 18.282 -17.699 -12.665 1.00 77.31 418 VAL A O 1
ATOM 3334 N N . GLU A 1 419 ? 16.693 -19.063 -11.834 1.00 79.25 419 GLU A N 1
ATOM 3335 C CA . GLU A 1 419 ? 16.336 -18.201 -10.700 1.00 79.25 419 GLU A CA 1
ATOM 3336 C C . GLU A 1 419 ? 17.355 -18.275 -9.561 1.00 79.25 419 GLU A C 1
ATOM 3338 O O . GLU A 1 419 ? 17.944 -19.330 -9.294 1.00 79.25 419 GLU A O 1
ATOM 3343 N N . SER A 1 420 ? 17.529 -17.136 -8.887 1.00 82.00 420 SER A N 1
ATOM 3344 C CA . SER A 1 420 ? 18.298 -17.019 -7.650 1.00 82.00 420 SER A CA 1
ATOM 3345 C C . SER A 1 420 ? 17.472 -17.487 -6.450 1.00 82.00 420 SER A C 1
ATOM 3347 O O . SER A 1 420 ? 16.261 -17.282 -6.414 1.00 82.00 420 SER A O 1
ATOM 3349 N N . GLU A 1 421 ? 18.116 -18.034 -5.420 1.00 81.62 421 GLU A N 1
ATOM 3350 C CA . GLU A 1 421 ? 17.439 -18.391 -4.161 1.00 81.62 421 GLU A CA 1
ATOM 3351 C C . GLU A 1 421 ? 16.816 -17.156 -3.484 1.00 81.62 421 GLU A C 1
ATOM 3353 O O . GLU A 1 421 ? 15.707 -17.240 -2.959 1.00 81.62 421 GLU A O 1
ATOM 3358 N N . ARG A 1 422 ? 17.448 -15.978 -3.622 1.00 83.81 422 ARG A N 1
ATOM 3359 C CA . ARG A 1 422 ? 16.878 -14.679 -3.214 1.00 83.81 422 ARG A CA 1
ATOM 3360 C C . ARG A 1 422 ? 15.590 -14.338 -3.967 1.00 83.81 422 ARG A C 1
ATOM 3362 O O . ARG A 1 422 ? 14.631 -13.869 -3.360 1.00 83.81 422 ARG A O 1
ATOM 3369 N N . ASP A 1 423 ? 15.556 -14.579 -5.277 1.00 85.19 423 ASP A N 1
ATOM 3370 C CA . ASP A 1 423 ? 14.383 -14.281 -6.105 1.00 85.19 423 ASP A CA 1
ATOM 3371 C C . ASP A 1 423 ? 13.218 -15.204 -5.729 1.00 85.19 423 ASP A C 1
ATOM 3373 O O . ASP A 1 423 ? 12.091 -14.737 -5.571 1.00 85.19 423 ASP A O 1
ATOM 3377 N N . ILE A 1 424 ? 13.500 -16.487 -5.479 1.00 87.69 424 ILE A N 1
ATOM 3378 C CA . ILE A 1 424 ? 12.506 -17.457 -5.002 1.00 87.69 424 ILE A CA 1
ATOM 3379 C C . ILE A 1 424 ? 11.956 -17.023 -3.639 1.00 87.69 424 ILE A C 1
ATOM 3381 O O . ILE A 1 424 ? 10.739 -16.965 -3.468 1.00 87.69 424 ILE A O 1
ATOM 3385 N N . ALA A 1 425 ? 12.830 -16.667 -2.692 1.00 87.50 425 ALA A N 1
ATOM 3386 C CA . ALA A 1 425 ? 12.416 -16.174 -1.382 1.00 87.50 425 ALA A CA 1
ATOM 3387 C C . ALA A 1 425 ? 11.536 -14.920 -1.505 1.00 87.50 425 ALA A C 1
ATOM 3389 O O . ALA A 1 425 ? 10.458 -14.881 -0.918 1.00 87.50 425 ALA A O 1
ATOM 3390 N N . SER A 1 426 ? 11.918 -13.938 -2.332 1.00 88.81 426 SER A N 1
ATOM 3391 C CA . SER A 1 426 ? 11.115 -12.721 -2.531 1.00 88.81 426 SER A CA 1
ATOM 3392 C C . SER A 1 426 ? 9.724 -13.005 -3.116 1.00 88.81 426 SER A C 1
ATOM 3394 O O . SER A 1 426 ? 8.742 -12.403 -2.679 1.00 88.81 426 SER A O 1
ATOM 3396 N N . VAL A 1 427 ? 9.597 -13.976 -4.029 1.00 91.00 427 VAL A N 1
ATOM 3397 C CA . VAL A 1 427 ? 8.289 -14.428 -4.528 1.00 91.00 427 VAL A CA 1
ATOM 3398 C C . VAL A 1 427 ? 7.461 -15.079 -3.426 1.00 91.00 427 VAL A C 1
ATOM 3400 O O . VAL A 1 427 ? 6.264 -14.812 -3.344 1.00 91.00 427 VAL A O 1
ATOM 3403 N N . MET A 1 428 ? 8.070 -15.884 -2.554 1.00 90.50 428 MET A N 1
ATOM 3404 C CA . MET A 1 428 ? 7.361 -16.479 -1.417 1.00 90.50 428 MET A CA 1
ATOM 3405 C C . MET A 1 428 ? 6.867 -15.412 -0.436 1.00 90.50 428 MET A C 1
ATOM 3407 O O . MET A 1 428 ? 5.719 -15.478 0.003 1.00 90.50 428 MET A O 1
ATOM 3411 N N . VAL A 1 429 ? 7.679 -14.388 -0.147 1.00 90.69 429 VAL A N 1
ATOM 3412 C CA . VAL A 1 429 ? 7.270 -13.237 0.679 1.00 90.69 429 VAL A CA 1
ATOM 3413 C C . VAL A 1 429 ? 6.104 -12.483 0.033 1.00 90.69 429 VAL A C 1
ATOM 3415 O O . VAL A 1 429 ? 5.103 -12.199 0.692 1.00 90.69 429 VAL A O 1
ATOM 3418 N N . ALA A 1 430 ? 6.172 -12.216 -1.272 1.00 90.00 430 ALA A N 1
ATOM 3419 C CA . ALA A 1 430 ? 5.067 -11.610 -2.012 1.00 90.00 430 ALA A CA 1
ATOM 3420 C C . ALA A 1 430 ? 3.816 -12.515 -2.050 1.00 90.00 430 ALA A C 1
ATOM 3422 O O . ALA A 1 430 ? 2.691 -12.018 -1.993 1.00 90.00 430 ALA A O 1
ATOM 3423 N N . GLY A 1 431 ? 3.987 -13.840 -2.053 1.00 90.69 431 GLY A N 1
ATOM 3424 C CA . GLY A 1 431 ? 2.916 -14.815 -1.840 1.00 90.69 431 GLY A CA 1
ATOM 3425 C C . GLY A 1 431 ? 2.278 -14.687 -0.453 1.00 90.69 431 GLY A C 1
ATOM 3426 O O . GLY A 1 431 ? 1.053 -14.644 -0.342 1.00 90.69 431 GLY A O 1
ATOM 3427 N N . CYS A 1 432 ? 3.083 -14.528 0.602 1.00 90.88 432 CYS A N 1
ATOM 3428 C CA . CYS A 1 432 ? 2.594 -14.269 1.962 1.00 90.88 432 CYS A CA 1
ATOM 3429 C C . CYS A 1 432 ? 1.776 -12.977 2.027 1.00 90.88 432 CYS A C 1
ATOM 3431 O O . CYS A 1 432 ? 0.695 -12.970 2.615 1.00 90.88 432 CYS A O 1
ATOM 3433 N N . ARG A 1 433 ? 2.248 -11.905 1.375 1.00 91.19 433 ARG A N 1
ATOM 3434 C CA . ARG A 1 433 ? 1.505 -10.644 1.233 1.00 91.19 433 ARG A CA 1
ATOM 3435 C C . ARG A 1 433 ? 0.157 -10.871 0.551 1.00 91.19 433 ARG A C 1
ATOM 3437 O O . ARG A 1 433 ? -0.867 -10.442 1.079 1.00 91.19 433 ARG A O 1
ATOM 3444 N N . LEU A 1 434 ? 0.149 -11.561 -0.590 1.00 89.44 434 LEU A N 1
ATOM 3445 C CA . LEU A 1 434 ? -1.060 -11.839 -1.366 1.00 89.44 434 LEU A CA 1
ATOM 3446 C C . LEU A 1 434 ? -2.097 -12.611 -0.540 1.00 89.44 434 LEU A C 1
ATOM 3448 O O . LEU A 1 434 ? -3.249 -12.190 -0.437 1.00 89.44 434 LEU A O 1
ATOM 3452 N N . TYR A 1 435 ? -1.699 -13.726 0.074 1.00 89.94 435 TYR A N 1
ATOM 3453 C CA . TYR A 1 435 ? -2.626 -14.559 0.837 1.00 89.94 435 TYR A CA 1
ATOM 3454 C C . TYR A 1 435 ? -3.014 -13.937 2.180 1.00 89.94 435 TYR A C 1
ATOM 3456 O O . TYR A 1 435 ? -4.182 -13.996 2.559 1.00 89.94 435 TYR A O 1
ATOM 3464 N N . GLY A 1 436 ? -2.071 -13.317 2.888 1.00 85.94 436 GLY A N 1
ATOM 3465 C CA . GLY A 1 436 ? -2.296 -12.731 4.206 1.00 85.94 436 GLY A CA 1
ATOM 3466 C C . GLY A 1 436 ? -3.109 -11.439 4.149 1.00 85.94 436 GLY A C 1
ATOM 3467 O O . GLY A 1 436 ? -4.166 -11.354 4.776 1.00 85.94 436 GLY A O 1
ATOM 3468 N N . LYS A 1 437 ? -2.637 -10.450 3.379 1.00 84.69 437 LYS A N 1
ATOM 3469 C CA . LYS A 1 437 ? -3.218 -9.099 3.327 1.00 84.69 437 LYS A CA 1
ATOM 3470 C C . LYS A 1 437 ? -4.409 -9.015 2.372 1.00 84.69 437 LYS A C 1
ATOM 3472 O O . LYS A 1 437 ? -5.482 -8.567 2.771 1.00 84.69 437 LYS A O 1
ATOM 3477 N N . GLU A 1 438 ? -4.236 -9.465 1.129 1.00 84.69 438 GLU A N 1
ATOM 3478 C CA . GLU A 1 438 ? -5.203 -9.193 0.053 1.00 84.69 438 GLU A CA 1
ATOM 3479 C C . GLU A 1 438 ? -6.350 -10.217 0.023 1.00 84.69 438 GLU A C 1
ATOM 3481 O O . GLU A 1 438 ? -7.524 -9.848 0.077 1.00 84.69 438 GLU A O 1
ATOM 3486 N N . LEU A 1 439 ? -6.031 -11.517 0.002 1.00 84.81 439 LEU A N 1
ATOM 3487 C CA . LEU A 1 439 ? -7.028 -12.598 -0.058 1.00 84.81 439 LEU A CA 1
ATOM 3488 C C . LEU A 1 439 ? -7.582 -13.001 1.312 1.00 84.81 439 LEU A C 1
ATOM 3490 O O . LEU A 1 439 ? -8.581 -13.720 1.386 1.00 84.81 439 LEU A O 1
ATOM 3494 N N . LYS A 1 440 ? -6.939 -12.561 2.400 1.00 86.38 440 LYS A N 1
ATOM 3495 C CA . LYS A 1 440 ? -7.298 -12.899 3.782 1.00 86.38 440 LYS A CA 1
ATOM 3496 C C . LYS A 1 440 ? -7.440 -14.416 3.992 1.00 86.38 440 LYS A C 1
ATOM 3498 O O . LYS A 1 440 ? -8.436 -14.879 4.550 1.00 86.38 440 LYS A O 1
ATOM 3503 N N . LYS A 1 441 ? -6.464 -15.207 3.549 1.00 90.50 441 LYS A N 1
ATOM 3504 C CA . LYS A 1 441 ? -6.360 -16.661 3.752 1.00 90.50 441 LYS A CA 1
ATOM 3505 C C . LYS A 1 441 ? -5.124 -16.981 4.608 1.00 90.50 441 LYS A C 1
ATOM 3507 O O . LYS A 1 441 ? -4.029 -17.151 4.071 1.00 90.50 441 LYS A O 1
ATOM 3512 N N . PRO A 1 442 ? -5.272 -17.070 5.943 1.00 90.12 442 PRO A N 1
ATOM 3513 C CA . PRO A 1 442 ? -4.122 -17.137 6.844 1.00 90.12 442 PRO A CA 1
ATOM 3514 C C . PRO A 1 442 ? -3.358 -18.467 6.762 1.00 90.12 442 PRO A C 1
ATOM 3516 O O . PRO A 1 442 ? -2.139 -18.478 6.885 1.00 90.12 442 PRO A O 1
ATOM 3519 N N . SER A 1 443 ? -4.042 -19.588 6.511 1.00 91.06 443 SER A N 1
ATOM 3520 C CA . SER A 1 443 ? -3.419 -20.918 6.439 1.00 91.06 443 SER A CA 1
ATOM 3521 C C . SER A 1 443 ? -2.397 -21.037 5.307 1.00 91.06 443 SER A C 1
ATOM 3523 O O . SER A 1 443 ? -1.301 -21.548 5.518 1.00 91.06 443 SER A O 1
ATOM 3525 N N . GLU A 1 444 ? -2.751 -20.546 4.119 1.00 90.44 444 GLU A N 1
ATOM 3526 C CA . GLU A 1 444 ? -1.877 -20.533 2.942 1.00 90.44 444 GLU A CA 1
ATOM 3527 C C . GLU A 1 444 ? -0.706 -19.564 3.160 1.00 90.44 444 GLU A C 1
ATOM 3529 O O . GLU A 1 444 ? 0.443 -19.934 2.939 1.00 90.44 444 GLU A O 1
ATOM 3534 N N . ALA A 1 445 ? -0.966 -18.368 3.704 1.00 92.06 445 ALA A N 1
ATOM 3535 C CA . ALA A 1 445 ? 0.082 -17.395 4.020 1.00 92.06 445 ALA A CA 1
ATOM 3536 C C . ALA A 1 445 ? 1.139 -17.951 4.994 1.00 92.06 445 ALA A C 1
ATOM 3538 O O . ALA A 1 445 ? 2.334 -17.787 4.766 1.00 92.06 445 ALA A O 1
ATOM 3539 N N . LEU A 1 446 ? 0.715 -18.659 6.048 1.00 92.62 446 LEU A N 1
ATOM 3540 C CA . LEU A 1 446 ? 1.628 -19.272 7.020 1.00 92.62 446 LEU A CA 1
ATOM 3541 C C . LEU A 1 446 ? 2.448 -20.428 6.430 1.00 92.62 446 LEU A C 1
ATOM 3543 O O . LEU A 1 446 ? 3.556 -20.682 6.900 1.00 92.62 446 LEU A O 1
ATOM 3547 N N . LEU A 1 447 ? 1.921 -21.142 5.431 1.00 92.19 447 LEU A N 1
ATOM 3548 C CA . LEU A 1 447 ? 2.677 -22.174 4.721 1.00 92.19 447 LEU A CA 1
ATOM 3549 C C . LEU A 1 447 ? 3.827 -21.543 3.930 1.00 92.19 447 LEU A C 1
ATOM 3551 O O . LEU A 1 447 ? 4.975 -21.949 4.099 1.00 92.19 447 LEU A O 1
ATOM 3555 N N . TYR A 1 448 ? 3.531 -20.508 3.140 1.00 91.00 448 TYR A N 1
ATOM 3556 C CA . TYR A 1 448 ? 4.549 -19.791 2.370 1.00 91.00 448 TYR A CA 1
ATOM 3557 C C . TYR A 1 448 ? 5.570 -19.085 3.262 1.00 91.00 448 TYR A C 1
ATOM 3559 O O . TYR A 1 448 ? 6.750 -19.070 2.927 1.00 91.00 448 TYR A O 1
ATOM 3567 N N . ALA A 1 449 ? 5.151 -18.567 4.421 1.00 91.56 449 ALA A N 1
ATOM 3568 C CA . ALA A 1 449 ? 6.064 -17.940 5.374 1.00 91.56 449 ALA A CA 1
ATOM 3569 C C . ALA A 1 449 ? 7.102 -18.944 5.898 1.00 91.56 449 ALA A C 1
ATOM 3571 O O . ALA A 1 449 ? 8.286 -18.625 5.971 1.00 91.56 449 ALA A O 1
ATOM 3572 N N . LYS A 1 450 ? 6.679 -20.182 6.194 1.00 91.50 450 LYS A N 1
ATOM 3573 C CA . LYS A 1 450 ? 7.585 -21.263 6.612 1.00 91.50 450 LYS A CA 1
ATOM 3574 C C . LYS A 1 450 ? 8.550 -21.664 5.499 1.00 91.50 450 LYS A C 1
ATOM 3576 O O . LYS A 1 450 ? 9.745 -21.767 5.751 1.00 91.50 450 LYS A O 1
ATOM 3581 N N . GLU A 1 451 ? 8.050 -21.854 4.276 1.00 89.44 451 GLU A N 1
ATOM 3582 C CA . GLU A 1 451 ? 8.901 -22.189 3.124 1.00 89.44 451 GLU A CA 1
ATOM 3583 C C . GLU A 1 451 ? 9.919 -21.073 2.826 1.00 89.44 451 GLU A C 1
ATOM 3585 O O . GLU A 1 451 ? 11.087 -21.360 2.572 1.00 89.44 451 GLU A O 1
ATOM 3590 N N . ALA A 1 452 ? 9.510 -19.802 2.914 1.00 88.75 452 ALA A N 1
ATOM 3591 C CA . ALA A 1 452 ? 10.402 -18.655 2.753 1.00 88.75 452 ALA A CA 1
ATOM 3592 C C . ALA A 1 452 ? 11.497 -18.631 3.827 1.00 88.75 452 ALA A C 1
ATOM 3594 O O . ALA A 1 452 ? 12.669 -18.443 3.507 1.00 88.75 452 ALA A O 1
ATOM 3595 N N . PHE A 1 453 ? 11.124 -18.862 5.088 1.00 87.94 453 PHE A N 1
ATOM 3596 C CA . PHE A 1 453 ? 12.047 -18.876 6.220 1.00 87.94 453 PHE A CA 1
ATOM 3597 C C . PHE A 1 453 ? 13.145 -19.936 6.053 1.00 87.94 453 PHE A C 1
ATOM 3599 O O . PHE A 1 453 ? 14.327 -19.628 6.195 1.00 87.94 453 PHE A O 1
ATOM 3606 N N . GLU A 1 454 ? 12.775 -21.158 5.650 1.00 87.44 454 GLU A N 1
ATOM 3607 C CA . GLU A 1 454 ? 13.740 -22.235 5.402 1.00 87.44 454 GLU A CA 1
ATOM 3608 C C . GLU A 1 454 ? 14.746 -21.906 4.289 1.00 87.44 454 GLU A C 1
ATOM 3610 O O . GLU A 1 454 ? 15.895 -22.345 4.359 1.00 87.44 454 GLU A O 1
ATOM 3615 N N . ILE A 1 455 ? 14.324 -21.165 3.259 1.00 85.00 455 ILE A N 1
ATOM 3616 C CA . ILE A 1 455 ? 15.205 -20.737 2.164 1.00 85.00 455 ILE A CA 1
ATOM 3617 C C . ILE A 1 455 ? 16.150 -19.635 2.653 1.00 85.00 455 ILE A C 1
ATOM 3619 O O . ILE A 1 455 ? 17.350 -19.703 2.394 1.00 85.00 455 ILE A O 1
ATOM 3623 N N . ILE A 1 456 ? 15.627 -18.644 3.381 1.00 85.56 456 ILE A N 1
ATOM 3624 C CA . ILE A 1 456 ? 16.403 -17.490 3.850 1.00 85.56 456 ILE A CA 1
ATOM 3625 C C . ILE A 1 456 ? 17.507 -17.929 4.821 1.00 85.56 456 ILE A C 1
ATOM 3627 O O . ILE A 1 456 ? 18.657 -17.539 4.631 1.00 85.56 456 ILE A O 1
ATOM 3631 N N . GLU A 1 457 ? 17.198 -18.781 5.805 1.00 82.44 457 GLU A N 1
ATOM 3632 C CA . GLU A 1 457 ? 18.184 -19.222 6.805 1.00 82.44 457 GLU A CA 1
ATOM 3633 C C . GLU A 1 457 ? 19.332 -20.053 6.218 1.00 82.44 457 GLU A C 1
ATOM 3635 O O . GLU A 1 457 ? 20.460 -19.985 6.707 1.00 82.44 457 GLU A O 1
ATOM 3640 N N . LYS A 1 458 ? 19.059 -20.864 5.190 1.00 81.81 458 LYS A N 1
ATOM 3641 C CA . LYS A 1 458 ? 20.050 -21.799 4.633 1.00 81.81 458 LYS A CA 1
ATOM 3642 C C . LYS A 1 458 ? 20.984 -21.154 3.608 1.00 81.81 458 LYS A C 1
ATOM 3644 O O . LYS A 1 458 ? 22.106 -21.631 3.454 1.00 81.81 458 LYS A O 1
ATOM 3649 N N . HIS A 1 459 ? 20.520 -20.129 2.892 1.00 74.50 459 HIS A N 1
ATOM 3650 C CA . HIS A 1 459 ? 21.114 -19.751 1.606 1.00 74.50 459 HIS A CA 1
ATOM 3651 C C . HIS A 1 459 ? 21.486 -18.268 1.444 1.00 74.50 459 HIS A C 1
ATOM 3653 O O . HIS A 1 459 ? 22.247 -17.942 0.532 1.00 74.50 459 HIS A O 1
ATOM 3659 N N . LEU A 1 460 ? 20.971 -17.349 2.273 1.00 75.12 460 LEU A N 1
ATOM 3660 C CA . LEU A 1 460 ? 21.192 -15.907 2.079 1.00 75.12 460 LEU A CA 1
ATOM 3661 C C . LEU A 1 460 ? 22.288 -15.321 2.989 1.00 75.12 460 LEU A C 1
ATOM 3663 O O . LEU A 1 460 ? 22.504 -15.759 4.117 1.00 75.12 460 LEU A O 1
ATOM 3667 N N . GLN A 1 461 ? 22.965 -14.283 2.482 1.00 69.25 461 GLN A N 1
ATOM 3668 C CA . GLN A 1 461 ? 23.904 -13.443 3.239 1.00 69.25 461 GLN A CA 1
ATOM 3669 C C . GLN A 1 461 ? 23.162 -12.556 4.253 1.00 69.25 461 GLN A C 1
ATOM 3671 O O . GLN A 1 461 ? 21.993 -12.234 4.050 1.00 69.25 461 GLN A O 1
ATOM 3676 N N . GLN A 1 462 ? 23.850 -12.121 5.316 1.00 69.06 462 GLN A N 1
ATOM 3677 C CA . GLN A 1 462 ? 23.223 -11.449 6.468 1.00 69.06 462 GLN A CA 1
ATOM 3678 C C . GLN A 1 462 ? 22.418 -10.183 6.118 1.00 69.06 462 GLN A C 1
ATOM 3680 O O . GLN A 1 462 ? 21.341 -10.013 6.677 1.00 69.06 462 GLN A O 1
ATOM 3685 N N . GLU A 1 463 ? 22.882 -9.321 5.207 1.00 69.44 463 GLU A N 1
ATOM 3686 C CA . GLU A 1 463 ? 22.178 -8.066 4.872 1.00 69.44 463 GLU A CA 1
ATOM 3687 C C . GLU A 1 463 ? 20.895 -8.308 4.057 1.00 69.44 463 GLU A C 1
ATOM 3689 O O . GLU A 1 463 ? 19.816 -7.865 4.442 1.00 69.44 463 GLU A O 1
ATOM 3694 N N . ASP A 1 464 ? 20.981 -9.080 2.969 1.00 67.06 464 ASP A N 1
ATOM 3695 C CA . ASP A 1 464 ? 19.820 -9.405 2.125 1.00 67.06 464 ASP A CA 1
ATOM 3696 C C . ASP A 1 464 ? 18.793 -10.291 2.851 1.00 67.06 464 ASP A C 1
ATOM 3698 O O . ASP A 1 464 ? 17.594 -10.234 2.565 1.00 67.06 464 ASP A O 1
ATOM 3702 N N . ALA A 1 465 ? 19.256 -11.128 3.786 1.00 77.38 465 ALA A N 1
ATOM 3703 C CA . ALA A 1 465 ? 18.389 -11.946 4.620 1.00 77.38 465 ALA A CA 1
ATOM 3704 C C . ALA A 1 465 ? 17.544 -11.087 5.566 1.00 77.38 465 ALA A C 1
ATOM 3706 O O . ALA A 1 465 ? 16.381 -11.414 5.773 1.00 77.38 465 ALA A O 1
ATOM 3707 N N . GLN A 1 466 ? 18.085 -9.993 6.115 1.00 82.88 466 GLN A N 1
ATOM 3708 C CA . GLN A 1 466 ? 17.381 -9.155 7.092 1.00 82.88 466 GLN A CA 1
ATOM 3709 C C . GLN A 1 466 ? 16.132 -8.487 6.505 1.00 82.88 466 GLN A C 1
ATOM 3711 O O . GLN A 1 466 ? 15.070 -8.546 7.126 1.00 82.88 466 GLN A O 1
ATOM 3716 N N . GLU A 1 467 ? 16.220 -7.915 5.300 1.00 83.31 467 GLU A N 1
ATOM 3717 C CA . GLU A 1 467 ? 15.077 -7.259 4.644 1.00 83.31 467 GLU A CA 1
ATOM 3718 C C . GLU A 1 467 ? 13.926 -8.254 4.413 1.00 83.31 467 GLU A C 1
ATOM 3720 O O . GLU A 1 467 ? 12.804 -8.049 4.882 1.00 83.31 467 GLU A O 1
ATOM 3725 N N . LEU A 1 468 ? 14.225 -9.388 3.768 1.00 85.69 468 LEU A N 1
ATOM 3726 C CA . LEU A 1 468 ? 13.224 -10.417 3.476 1.00 85.69 468 LEU A CA 1
ATOM 3727 C C . LEU A 1 468 ? 12.679 -11.070 4.750 1.00 85.69 468 LEU A C 1
ATOM 3729 O O . LEU A 1 468 ? 11.489 -11.370 4.826 1.00 85.69 468 LEU A O 1
ATOM 3733 N N . LEU A 1 469 ? 13.523 -11.279 5.761 1.00 89.38 469 LEU A N 1
ATOM 3734 C CA . LEU A 1 469 ? 13.127 -11.880 7.029 1.00 89.38 469 LEU A CA 1
ATOM 3735 C C . LEU A 1 469 ? 12.180 -10.973 7.823 1.00 89.38 469 LEU A C 1
ATOM 3737 O O . LEU A 1 469 ? 11.200 -11.466 8.384 1.00 89.38 469 LEU A O 1
ATOM 3741 N N . SER A 1 470 ? 12.432 -9.659 7.838 1.00 90.56 470 SER A N 1
ATOM 3742 C CA . SER A 1 470 ? 11.525 -8.682 8.451 1.00 90.56 470 SER A CA 1
ATOM 3743 C C . SER A 1 470 ? 10.134 -8.746 7.809 1.00 90.56 470 SER A C 1
ATOM 3745 O O . SER A 1 470 ? 9.125 -8.835 8.516 1.00 90.56 470 SER A O 1
ATOM 3747 N N . ASP A 1 471 ? 10.063 -8.818 6.475 1.00 90.00 471 ASP A N 1
ATOM 3748 C CA . ASP A 1 471 ? 8.791 -8.952 5.764 1.00 90.00 471 ASP A CA 1
ATOM 3749 C C . ASP A 1 471 ? 8.088 -10.294 6.029 1.00 90.00 471 ASP A C 1
ATOM 3751 O O . ASP A 1 471 ? 6.868 -10.315 6.216 1.00 90.00 471 ASP A O 1
ATOM 3755 N N . VAL A 1 472 ? 8.823 -11.414 6.094 1.00 92.50 472 VAL A N 1
ATOM 3756 C CA . VAL A 1 472 ? 8.248 -12.725 6.458 1.00 92.50 472 VAL A CA 1
ATOM 3757 C C . VAL A 1 472 ? 7.589 -12.653 7.830 1.00 92.50 472 VAL A C 1
ATOM 3759 O O . VAL A 1 472 ? 6.420 -13.018 7.969 1.00 92.50 472 VAL A O 1
ATOM 3762 N N . TYR A 1 473 ? 8.303 -12.141 8.833 1.00 94.00 473 TYR A N 1
ATOM 3763 C CA . TYR A 1 473 ? 7.782 -12.007 10.190 1.00 94.00 473 TYR A CA 1
ATOM 3764 C C . TYR A 1 473 ? 6.570 -11.071 10.267 1.00 94.00 473 TYR A C 1
ATOM 3766 O O . TYR A 1 473 ? 5.591 -11.390 10.950 1.00 94.00 473 TYR A O 1
ATOM 3774 N N . LYS A 1 474 ? 6.581 -9.971 9.504 1.00 93.44 474 LYS A N 1
ATOM 3775 C CA . LYS A 1 474 ? 5.437 -9.061 9.369 1.00 93.44 474 LYS A CA 1
ATOM 3776 C C . LYS A 1 474 ? 4.196 -9.788 8.843 1.00 93.44 474 LYS A C 1
ATOM 3778 O O . LYS A 1 474 ? 3.152 -9.766 9.493 1.00 93.44 474 LYS A O 1
ATOM 3783 N N . TYR A 1 475 ? 4.289 -10.462 7.693 1.00 93.00 475 TYR A N 1
ATOM 3784 C CA . TYR A 1 475 ? 3.134 -11.153 7.101 1.00 93.00 475 TYR A CA 1
ATOM 3785 C C . TYR A 1 475 ? 2.694 -12.379 7.905 1.00 93.00 475 TYR A C 1
ATOM 3787 O O . TYR A 1 475 ? 1.501 -12.681 7.954 1.00 93.00 475 TYR A O 1
ATOM 3795 N N . GLN A 1 476 ? 3.624 -13.048 8.585 1.00 93.25 476 GLN A N 1
ATOM 3796 C CA . GLN A 1 476 ? 3.316 -14.099 9.548 1.00 93.25 476 GLN A CA 1
ATOM 3797 C C . GLN A 1 476 ? 2.496 -13.556 10.728 1.00 93.25 476 GLN A C 1
ATOM 3799 O O . GLN A 1 476 ? 1.501 -14.174 11.109 1.00 93.25 476 GLN A O 1
ATOM 3804 N N . GLY A 1 477 ? 2.863 -12.388 11.265 1.00 93.56 477 GLY A N 1
ATOM 3805 C CA . GLY A 1 477 ? 2.099 -11.697 12.304 1.00 93.56 477 GLY A CA 1
ATOM 3806 C C . GLY A 1 477 ? 0.669 -11.378 11.868 1.00 93.56 477 GLY A C 1
ATOM 3807 O O . GLY A 1 477 ? -0.284 -11.782 12.535 1.00 93.56 477 GLY A O 1
ATOM 3808 N N . ILE A 1 478 ? 0.520 -10.769 10.686 1.00 93.19 478 ILE A N 1
ATOM 3809 C CA . ILE A 1 478 ? -0.788 -10.454 10.082 1.00 93.19 478 ILE A CA 1
ATOM 3810 C C . ILE A 1 478 ? -1.633 -11.724 9.907 1.00 93.19 478 ILE A C 1
ATOM 3812 O O . ILE A 1 478 ? -2.825 -11.736 10.222 1.00 93.19 478 ILE A O 1
ATOM 3816 N N . ALA A 1 479 ? -1.029 -12.815 9.425 1.00 93.62 479 ALA A N 1
ATOM 3817 C CA . ALA A 1 479 ? -1.728 -14.078 9.220 1.00 93.62 479 ALA A CA 1
ATOM 3818 C C . ALA A 1 479 ? -2.195 -14.710 10.542 1.00 93.62 479 ALA A C 1
ATOM 3820 O O . ALA A 1 479 ? -3.331 -15.185 10.614 1.00 93.62 479 ALA A O 1
ATOM 3821 N N . TYR A 1 480 ? -1.373 -14.683 11.598 1.00 94.31 480 TYR A N 1
ATOM 3822 C CA . TYR A 1 480 ? -1.784 -15.160 12.922 1.00 94.31 480 TYR A CA 1
ATOM 3823 C C . TYR A 1 480 ? -2.892 -14.305 13.536 1.00 94.31 480 TYR A C 1
ATOM 3825 O O . TYR A 1 480 ? -3.840 -14.871 14.080 1.00 94.31 480 TYR A O 1
ATOM 3833 N N . GLY A 1 481 ? -2.825 -12.977 13.405 1.00 91.44 481 GLY A N 1
ATOM 3834 C CA . GLY A 1 481 ? -3.895 -12.089 13.863 1.00 91.44 481 GLY A CA 1
ATOM 3835 C C . GLY A 1 481 ? -5.213 -12.367 13.138 1.00 91.44 481 GLY A C 1
ATOM 3836 O O . GLY A 1 481 ? -6.241 -12.591 13.770 1.00 91.44 481 GLY A O 1
ATOM 3837 N N . LEU A 1 482 ? -5.175 -12.514 11.810 1.00 90.31 482 LEU A N 1
ATOM 3838 C CA . LEU A 1 482 ? -6.357 -12.878 11.026 1.00 90.31 482 LEU A CA 1
ATOM 3839 C C . LEU A 1 482 ? -6.925 -14.256 11.414 1.00 90.31 482 LEU A C 1
ATOM 3841 O O . LEU A 1 482 ? -8.144 -14.448 11.425 1.00 90.31 482 LEU A O 1
ATOM 3845 N N . GLN A 1 483 ? -6.058 -15.225 11.718 1.00 90.44 483 GLN A N 1
ATOM 3846 C CA . GLN A 1 483 ? -6.475 -16.536 12.213 1.00 90.44 483 GLN A CA 1
ATOM 3847 C C . GLN A 1 483 ? -7.123 -16.432 13.601 1.00 90.44 483 GLN A C 1
ATOM 3849 O O . GLN A 1 483 ? -8.129 -17.097 13.840 1.00 90.44 483 GLN A O 1
ATOM 3854 N N . ALA A 1 484 ? -6.593 -15.585 14.488 1.00 89.62 484 ALA A N 1
ATOM 3855 C CA . ALA A 1 484 ? -7.143 -15.338 15.820 1.00 89.62 484 ALA A CA 1
ATOM 3856 C C . ALA A 1 484 ? -8.541 -14.703 15.751 1.00 89.62 484 ALA A C 1
ATOM 3858 O O . ALA A 1 484 ? -9.471 -15.189 16.401 1.00 89.62 484 ALA A O 1
ATOM 3859 N N . SER A 1 485 ? -8.719 -13.690 14.899 1.00 84.75 485 SER A N 1
ATOM 3860 C CA . SER A 1 485 ? -9.993 -12.979 14.725 1.00 84.75 485 SER A CA 1
ATOM 3861 C C . SER A 1 485 ? -11.090 -13.854 14.096 1.00 84.75 485 SER A C 1
ATOM 3863 O O . SER A 1 485 ? -12.275 -13.589 14.283 1.00 84.75 485 SER A O 1
ATOM 3865 N N . ARG A 1 486 ? -10.723 -14.937 13.392 1.00 84.50 486 ARG A N 1
ATOM 3866 C CA . ARG A 1 486 ? -11.663 -15.918 12.809 1.00 84.50 486 ARG A CA 1
ATOM 3867 C C . ARG A 1 486 ? -11.826 -17.205 13.617 1.00 84.50 486 ARG A C 1
ATOM 3869 O O . ARG A 1 486 ? -12.655 -18.039 13.255 1.00 84.50 486 ARG A O 1
ATOM 3876 N N . ALA A 1 487 ? -11.037 -17.407 14.669 1.00 85.00 487 ALA A N 1
ATOM 3877 C CA . ALA A 1 487 ? -11.119 -18.614 15.479 1.00 85.00 487 ALA A CA 1
ATOM 3878 C C . ALA A 1 487 ? -12.460 -18.658 16.229 1.00 85.00 487 ALA A C 1
ATOM 3880 O O . ALA A 1 487 ? -12.809 -17.705 16.921 1.00 85.00 487 ALA A O 1
ATOM 3881 N N . HIS A 1 488 ? -13.190 -19.773 16.122 1.00 79.06 488 HIS A N 1
ATOM 3882 C CA . HIS A 1 488 ? -14.428 -20.012 16.880 1.00 79.06 488 HIS A CA 1
ATOM 3883 C C . HIS A 1 488 ? -14.175 -20.473 18.321 1.00 79.06 488 HIS A C 1
ATOM 3885 O O . HIS A 1 488 ? -15.092 -20.468 19.140 1.00 79.06 488 HIS A O 1
ATOM 3891 N N . GLU A 1 489 ? -12.947 -20.896 18.623 1.00 80.06 489 GLU A N 1
ATOM 3892 C CA . GLU A 1 489 ? -12.538 -21.378 19.939 1.00 80.06 489 GLU A CA 1
ATOM 3893 C C . GL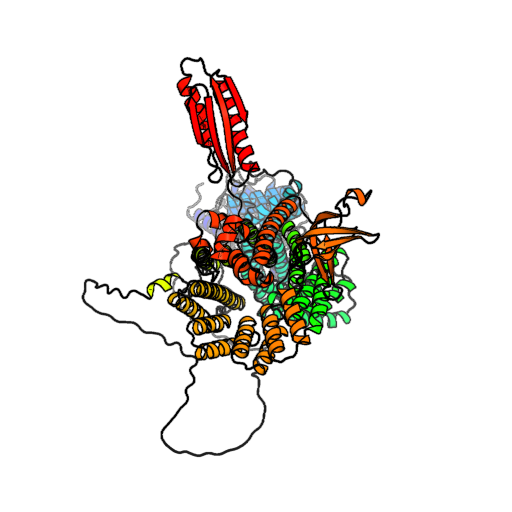U A 1 489 ? -11.901 -20.232 20.740 1.00 80.06 489 GLU A C 1
ATOM 3895 O O . GLU A 1 489 ? -10.809 -19.775 20.382 1.00 80.06 489 GLU A O 1
ATOM 3900 N N . PRO A 1 490 ? -12.539 -19.764 21.832 1.00 76.56 490 PRO A N 1
ATOM 3901 C CA . PRO A 1 490 ? -12.008 -18.662 22.635 1.00 76.56 490 PRO A CA 1
ATOM 3902 C C . PRO A 1 490 ? -10.652 -18.973 23.282 1.00 76.56 490 PRO A C 1
ATOM 3904 O O . PRO A 1 490 ? -9.859 -18.063 23.489 1.00 76.56 490 PRO A O 1
ATOM 3907 N N . GLU A 1 491 ? -10.360 -20.245 23.574 1.00 82.31 491 GLU A N 1
ATOM 3908 C CA . GLU A 1 491 ? -9.132 -20.670 24.266 1.00 82.31 491 GLU A CA 1
ATOM 3909 C C . GLU A 1 491 ? -7.873 -20.536 23.398 1.00 82.31 491 GLU A C 1
ATOM 3911 O O . GLU A 1 491 ? -6.806 -20.172 23.893 1.00 82.31 491 GLU A O 1
ATOM 3916 N N . LEU A 1 492 ? -7.985 -20.787 22.090 1.00 85.56 492 LEU A N 1
ATOM 3917 C CA . LEU A 1 492 ? -6.853 -20.692 21.163 1.00 85.56 492 LEU A CA 1
ATOM 3918 C C . LEU A 1 492 ? -6.511 -19.243 20.799 1.00 85.56 492 LEU A C 1
ATOM 3920 O O . LEU A 1 492 ? -5.381 -18.952 20.401 1.00 85.56 492 LEU A O 1
ATOM 3924 N N . ARG A 1 493 ? -7.474 -18.327 20.935 1.00 85.69 493 ARG A N 1
ATOM 3925 C CA . ARG A 1 493 ? -7.366 -16.945 20.461 1.00 85.69 493 ARG A CA 1
ATOM 3926 C C . ARG A 1 493 ? -6.237 -16.150 21.146 1.00 85.69 493 ARG A C 1
ATOM 3928 O O . ARG A 1 493 ? -5.412 -15.606 20.411 1.00 85.69 493 ARG A O 1
ATOM 3935 N N . PRO A 1 494 ? -6.087 -16.131 22.490 1.00 87.00 494 PRO A N 1
ATOM 3936 C CA . PRO A 1 494 ? -4.969 -15.441 23.144 1.00 87.00 494 PRO A CA 1
ATOM 3937 C C . PRO A 1 494 ? -3.596 -15.973 22.719 1.00 87.00 494 PRO A C 1
ATOM 3939 O O . PRO A 1 494 ? -2.662 -15.197 22.532 1.00 87.00 494 PRO A O 1
ATOM 3942 N N . GLY A 1 495 ? -3.478 -17.291 22.519 1.00 90.00 495 GLY A N 1
ATOM 3943 C CA . GLY A 1 495 ? -2.234 -17.928 22.080 1.00 90.00 495 GLY A CA 1
ATOM 3944 C C . GLY A 1 495 ? -1.862 -17.632 20.623 1.00 90.00 495 GLY A C 1
ATOM 3945 O O . GLY A 1 495 ? -0.691 -17.711 20.258 1.00 90.00 495 GLY A O 1
ATOM 3946 N N . LEU A 1 496 ? -2.839 -17.301 19.774 1.00 91.38 496 LEU A N 1
ATOM 3947 C CA . LEU A 1 496 ? -2.590 -16.846 18.405 1.00 91.38 496 LEU A CA 1
ATOM 3948 C C . LEU A 1 496 ? -2.216 -15.360 18.371 1.00 91.38 496 LEU A C 1
ATOM 3950 O O . LEU A 1 496 ? -1.272 -15.001 17.670 1.00 91.38 496 LEU A O 1
ATOM 3954 N N . PHE A 1 497 ? -2.882 -14.515 19.164 1.00 91.19 497 PHE A N 1
ATOM 3955 C CA . PHE A 1 497 ? -2.513 -13.101 19.279 1.00 91.19 497 PHE A CA 1
ATOM 3956 C C . PHE A 1 497 ? -1.111 -12.905 19.862 1.00 91.19 497 PHE A C 1
ATOM 3958 O O . PHE A 1 497 ? -0.367 -12.064 19.365 1.00 91.19 497 PHE A O 1
ATOM 3965 N N . SER A 1 498 ? -0.702 -13.712 20.848 1.00 93.06 498 SER A N 1
ATOM 3966 C CA . SER A 1 498 ? 0.665 -13.643 21.379 1.00 93.06 498 SER A CA 1
ATOM 3967 C C . SER A 1 498 ? 1.714 -13.973 20.314 1.00 93.06 498 SER A C 1
ATOM 3969 O O . SER A 1 498 ? 2.693 -13.246 20.179 1.00 93.06 498 SER A O 1
ATOM 3971 N N . LYS A 1 499 ? 1.475 -15.001 19.488 1.00 93.81 499 LYS A N 1
ATOM 3972 C CA . LYS A 1 499 ? 2.340 -15.336 18.342 1.00 93.81 499 LYS A CA 1
ATOM 3973 C C . LYS A 1 499 ? 2.359 -14.245 17.275 1.00 93.81 499 LYS A C 1
ATOM 3975 O O . LYS A 1 499 ? 3.395 -14.040 16.642 1.00 93.81 499 LYS A O 1
ATOM 3980 N N . ALA A 1 500 ? 1.228 -13.574 17.050 1.00 94.56 500 ALA A N 1
ATOM 3981 C CA . ALA A 1 500 ? 1.137 -12.461 16.111 1.00 94.56 500 ALA A CA 1
ATOM 3982 C C . ALA A 1 500 ? 2.019 -11.289 16.566 1.00 94.56 500 ALA A C 1
ATOM 3984 O O . ALA A 1 500 ? 2.856 -10.824 15.795 1.00 94.56 500 ALA A O 1
ATOM 3985 N N . ILE A 1 501 ? 1.883 -10.882 17.833 1.00 94.31 501 ILE A N 1
ATOM 3986 C CA . ILE A 1 501 ? 2.672 -9.802 18.441 1.00 94.31 501 ILE A CA 1
ATOM 3987 C C . ILE A 1 501 ? 4.160 -10.166 18.457 1.00 94.31 501 ILE A C 1
ATOM 3989 O O . ILE A 1 501 ? 4.960 -9.391 17.947 1.00 94.31 501 ILE A O 1
ATOM 3993 N N . GLU A 1 502 ? 4.527 -11.369 18.916 1.00 95.06 502 GLU A N 1
ATOM 3994 C CA . GLU A 1 502 ? 5.927 -11.828 18.949 1.00 95.06 502 GLU A CA 1
ATOM 3995 C C . GLU A 1 502 ? 6.572 -11.809 17.553 1.00 95.06 502 GLU A C 1
ATOM 3997 O O . GLU A 1 502 ? 7.730 -11.424 17.393 1.00 95.06 502 GLU A O 1
ATOM 4002 N N . SER A 1 503 ? 5.828 -12.215 16.517 1.00 94.44 503 SER A N 1
ATOM 4003 C CA . SER A 1 503 ? 6.336 -12.181 15.140 1.00 94.44 503 SER A CA 1
ATOM 4004 C C . SER A 1 503 ? 6.590 -10.740 14.684 1.00 94.44 503 SER A C 1
ATOM 4006 O O . SER A 1 503 ? 7.604 -10.467 14.054 1.00 94.44 503 SER A O 1
ATOM 4008 N N . ILE A 1 504 ? 5.716 -9.795 15.029 1.00 94.88 504 ILE A N 1
ATOM 4009 C CA . ILE A 1 504 ? 5.872 -8.393 14.621 1.00 94.88 504 ILE A CA 1
ATOM 4010 C C . ILE A 1 504 ? 6.960 -7.683 15.424 1.00 94.88 504 ILE A C 1
ATOM 4012 O O . ILE A 1 504 ? 7.713 -6.903 14.847 1.00 94.88 504 ILE A O 1
ATOM 4016 N N . GLU A 1 505 ? 7.100 -7.978 16.715 1.00 93.94 505 GLU A N 1
ATOM 4017 C CA . GLU A 1 505 ? 8.210 -7.478 17.531 1.00 93.94 505 GLU A CA 1
ATOM 4018 C C . GLU A 1 505 ? 9.557 -7.897 16.923 1.00 93.94 505 GLU A C 1
ATOM 4020 O O . GLU A 1 505 ? 10.418 -7.045 16.717 1.00 93.94 505 GLU A O 1
ATOM 4025 N N . LYS A 1 506 ? 9.698 -9.159 16.487 1.00 92.94 506 LYS A N 1
ATOM 4026 C CA . LYS A 1 506 ? 10.885 -9.620 15.737 1.00 92.94 506 LYS A CA 1
ATOM 4027 C C . LYS A 1 506 ? 11.086 -8.863 14.422 1.00 92.94 506 LYS A C 1
ATOM 4029 O O . LYS A 1 506 ? 12.218 -8.559 14.055 1.00 92.94 506 LYS A O 1
ATOM 4034 N N . ALA A 1 507 ? 10.009 -8.534 13.707 1.00 93.06 507 ALA A N 1
ATOM 4035 C CA . ALA A 1 507 ? 10.108 -7.729 12.489 1.00 93.06 507 ALA A CA 1
ATOM 4036 C C . ALA A 1 507 ? 10.631 -6.308 12.777 1.00 93.06 507 ALA A C 1
ATOM 4038 O O . ALA A 1 507 ? 11.438 -5.799 11.997 1.00 93.06 507 ALA A O 1
ATOM 4039 N N . ILE A 1 508 ? 10.209 -5.700 13.895 1.00 93.00 508 ILE A N 1
ATOM 4040 C CA . ILE A 1 508 ? 10.656 -4.377 14.363 1.00 93.00 508 ILE A CA 1
ATOM 4041 C C . ILE A 1 508 ? 12.115 -4.418 14.833 1.00 93.00 508 ILE A C 1
ATOM 4043 O O . ILE A 1 508 ? 12.861 -3.487 14.547 1.00 93.00 508 ILE A O 1
ATOM 4047 N N . GLU A 1 509 ? 12.545 -5.488 15.509 1.00 91.75 509 GLU A N 1
ATOM 4048 C CA . GLU A 1 509 ? 13.948 -5.670 15.912 1.00 91.75 509 GLU A CA 1
ATOM 4049 C C . GLU A 1 509 ? 14.898 -5.678 14.706 1.00 91.75 509 GLU A C 1
ATOM 4051 O O . GLU A 1 509 ? 15.998 -5.133 14.785 1.00 91.75 509 GLU A O 1
ATOM 4056 N N . ILE A 1 510 ? 14.463 -6.266 13.586 1.00 89.56 510 ILE A N 1
ATOM 4057 C CA . ILE A 1 510 ? 15.241 -6.315 12.343 1.00 89.56 510 ILE A CA 1
ATOM 4058 C C . ILE A 1 510 ? 15.148 -4.990 11.573 1.00 89.56 510 ILE A C 1
ATOM 4060 O O . ILE A 1 510 ? 16.160 -4.493 11.087 1.00 89.56 510 ILE A O 1
ATOM 4064 N N . SER A 1 511 ? 13.944 -4.417 11.453 1.00 87.56 511 SER A N 1
ATOM 4065 C CA . SER A 1 511 ? 13.693 -3.166 10.725 1.00 87.56 511 SER A CA 1
ATOM 4066 C C . SER A 1 511 ? 12.897 -2.166 11.578 1.00 87.56 511 SER A C 1
ATOM 4068 O O . SER A 1 511 ? 11.663 -2.105 11.492 1.00 87.56 511 SER A O 1
ATOM 4070 N N . PRO A 1 512 ? 13.591 -1.336 12.382 1.00 87.81 512 PRO A N 1
ATOM 4071 C CA . PRO A 1 512 ? 12.945 -0.335 13.231 1.00 87.81 512 PRO A CA 1
ATOM 4072 C C . PRO A 1 512 ? 12.362 0.856 12.461 1.00 87.81 512 PRO A C 1
ATOM 4074 O O . PRO A 1 512 ? 11.570 1.606 13.018 1.00 87.81 512 PRO A O 1
ATOM 4077 N N . GLU A 1 513 ? 12.759 1.066 11.205 1.00 87.50 513 GLU A N 1
ATOM 4078 C CA . GLU A 1 513 ? 12.374 2.247 10.413 1.00 87.50 513 GLU A CA 1
ATOM 4079 C C . GLU A 1 513 ? 11.073 2.045 9.618 1.00 87.50 513 GLU A C 1
ATOM 4081 O O . GLU A 1 513 ? 10.522 2.989 9.052 1.00 87.50 513 GLU A O 1
ATOM 4086 N N . SER A 1 514 ? 10.551 0.815 9.562 1.00 89.00 514 SER A N 1
ATOM 4087 C CA . SER A 1 514 ? 9.358 0.504 8.776 1.00 89.00 514 SER A CA 1
ATOM 4088 C C . SER A 1 514 ? 8.083 1.015 9.458 1.00 89.00 514 SER A C 1
ATOM 4090 O O . SER A 1 514 ? 7.679 0.538 10.519 1.00 89.00 514 SER A O 1
ATOM 4092 N N . PHE A 1 515 ? 7.400 1.983 8.840 1.00 90.81 515 PHE A N 1
ATOM 4093 C CA . PHE A 1 515 ? 6.133 2.514 9.362 1.00 90.81 515 PHE A CA 1
ATOM 4094 C C . PHE A 1 515 ? 4.993 1.478 9.328 1.00 90.81 515 PHE A C 1
ATOM 4096 O O . PHE A 1 515 ? 4.107 1.510 10.186 1.00 90.81 515 PHE A O 1
ATOM 4103 N N . ASP A 1 516 ? 5.026 0.563 8.351 1.00 90.44 516 ASP A N 1
ATOM 4104 C CA . ASP A 1 516 ? 4.018 -0.477 8.101 1.00 90.44 516 ASP A CA 1
ATOM 4105 C C . ASP A 1 516 ? 4.043 -1.548 9.207 1.00 90.44 516 ASP A C 1
ATOM 4107 O O . ASP A 1 516 ? 2.999 -1.930 9.734 1.00 90.44 516 ASP A O 1
ATOM 4111 N N . THR A 1 517 ? 5.235 -1.974 9.653 1.00 93.19 517 THR A N 1
ATOM 4112 C CA . THR A 1 517 ? 5.369 -2.917 10.784 1.00 93.19 517 THR A CA 1
ATOM 4113 C C . THR A 1 517 ? 4.832 -2.318 12.082 1.00 93.19 517 THR A C 1
ATOM 4115 O O . THR A 1 517 ? 4.080 -2.982 12.796 1.00 93.19 517 THR A O 1
ATOM 4118 N N . HIS A 1 518 ? 5.142 -1.048 12.363 1.00 94.38 518 HIS A N 1
ATOM 4119 C CA . HIS A 1 518 ? 4.634 -0.332 13.538 1.00 94.38 518 HIS A CA 1
ATOM 4120 C C . HIS A 1 518 ? 3.110 -0.163 13.506 1.00 94.38 518 HIS A C 1
ATOM 4122 O O . HIS A 1 518 ? 2.458 -0.270 14.547 1.00 94.38 518 HIS A O 1
ATOM 4128 N N . TYR A 1 519 ? 2.531 0.057 12.321 1.00 95.38 519 TYR A N 1
ATOM 4129 C CA . TYR A 1 519 ? 1.082 0.106 12.144 1.00 95.38 519 TYR A CA 1
ATOM 4130 C C . TYR A 1 519 ? 0.427 -1.239 12.486 1.00 95.38 519 TYR A C 1
ATOM 4132 O O . TYR A 1 519 ? -0.482 -1.270 13.316 1.00 95.38 519 TYR A O 1
ATOM 4140 N N . TYR A 1 520 ? 0.904 -2.358 11.924 1.00 94.19 520 TYR A N 1
ATOM 4141 C CA . TYR A 1 520 ? 0.336 -3.674 12.248 1.00 94.19 520 TYR A CA 1
ATOM 4142 C C . TYR A 1 520 ? 0.572 -4.073 13.704 1.00 94.19 520 TYR A C 1
ATOM 4144 O O . TYR A 1 520 ? -0.305 -4.678 14.318 1.00 94.19 520 TYR A O 1
ATOM 4152 N N . HIS A 1 521 ? 1.709 -3.691 14.290 1.00 94.88 521 HIS A N 1
ATOM 4153 C CA . HIS A 1 521 ? 1.948 -3.880 15.718 1.00 94.88 521 HIS A CA 1
ATOM 4154 C C . HIS A 1 521 ? 0.865 -3.187 16.545 1.00 94.88 521 HIS A C 1
ATOM 4156 O O . HIS A 1 521 ? 0.219 -3.808 17.389 1.00 94.88 521 HIS A O 1
ATOM 4162 N N . ALA A 1 522 ? 0.608 -1.914 16.249 1.00 95.12 522 ALA A N 1
ATOM 4163 C CA . ALA A 1 522 ? -0.440 -1.162 16.910 1.00 95.12 522 ALA A CA 1
ATOM 4164 C C . ALA A 1 522 ? -1.838 -1.733 16.653 1.00 95.12 522 ALA A C 1
ATOM 4166 O O . ALA A 1 522 ? -2.664 -1.731 17.561 1.00 95.12 522 ALA A O 1
ATOM 4167 N N . TYR A 1 523 ? -2.099 -2.232 15.443 1.00 93.75 523 TYR A N 1
ATOM 4168 C CA . TYR A 1 523 ? -3.366 -2.855 15.079 1.00 93.75 523 TYR A CA 1
ATOM 4169 C C . TYR A 1 523 ? -3.641 -4.105 15.922 1.00 93.75 523 TYR A C 1
ATOM 4171 O O . TYR A 1 523 ? -4.698 -4.202 16.536 1.00 93.75 523 TYR A O 1
ATOM 4179 N N . HIS A 1 524 ? -2.679 -5.022 16.046 1.00 92.00 524 HIS A N 1
ATOM 4180 C CA . HIS A 1 524 ? -2.861 -6.215 16.879 1.00 92.00 524 HIS A CA 1
ATOM 4181 C C . HIS A 1 524 ? -2.891 -5.890 18.377 1.00 92.00 524 HIS A C 1
ATOM 4183 O O . HIS A 1 524 ? -3.655 -6.499 19.125 1.00 92.00 524 HIS A O 1
ATOM 4189 N N . LEU A 1 525 ? -2.134 -4.884 18.832 1.00 91.88 525 LEU A N 1
ATOM 4190 C CA . LEU A 1 525 ? -2.273 -4.373 20.199 1.00 91.88 525 LEU A CA 1
ATOM 4191 C C . LEU A 1 525 ? -3.675 -3.794 20.442 1.00 91.88 525 LEU A C 1
ATOM 4193 O O . LEU A 1 525 ? -4.257 -4.037 21.498 1.00 91.88 525 LEU A O 1
ATOM 4197 N N . ALA A 1 526 ? -4.251 -3.100 19.456 1.00 90.62 526 ALA A N 1
ATOM 4198 C CA . ALA A 1 526 ? -5.622 -2.604 19.510 1.00 90.62 526 ALA A CA 1
ATOM 4199 C C . ALA A 1 526 ? -6.647 -3.749 19.545 1.00 90.62 526 ALA A C 1
ATOM 4201 O O . ALA A 1 526 ? -7.570 -3.694 20.357 1.00 90.62 526 ALA A O 1
ATOM 4202 N N . GLU A 1 527 ? -6.456 -4.807 18.744 1.00 86.69 527 GLU A N 1
ATOM 4203 C CA . GLU A 1 527 ? -7.288 -6.020 18.792 1.00 86.69 527 GLU A CA 1
ATOM 4204 C C . GLU A 1 527 ? -7.236 -6.662 20.185 1.00 86.69 527 GLU A C 1
ATOM 4206 O O . GLU A 1 527 ? -8.276 -6.939 20.772 1.00 86.69 527 GLU A O 1
ATOM 4211 N N . THR A 1 528 ? -6.047 -6.810 20.780 1.00 86.69 528 THR A N 1
ATOM 4212 C CA . THR A 1 528 ? -5.895 -7.321 22.160 1.00 86.69 528 THR A CA 1
ATOM 4213 C C . THR A 1 528 ? -6.329 -6.341 23.258 1.00 86.69 528 THR A C 1
ATOM 4215 O O . THR A 1 528 ? -6.276 -6.691 24.436 1.00 86.69 528 THR A O 1
ATOM 4218 N N . ARG A 1 529 ? -6.776 -5.131 22.891 1.00 82.31 529 ARG A N 1
ATOM 4219 C CA . ARG A 1 529 ? -7.185 -4.038 23.789 1.00 82.31 529 ARG A CA 1
ATOM 4220 C C . ARG A 1 529 ? -6.074 -3.496 24.707 1.00 82.31 529 ARG A C 1
ATOM 4222 O O . ARG A 1 529 ? -6.373 -2.822 25.691 1.00 82.31 529 ARG A O 1
ATOM 4229 N N . ASP A 1 530 ? -4.796 -3.662 24.357 1.00 86.25 530 ASP A N 1
ATOM 4230 C CA . ASP A 1 530 ? -3.680 -2.944 25.002 1.00 86.25 530 ASP A CA 1
ATOM 4231 C C . ASP A 1 530 ? -3.546 -1.523 24.414 1.00 86.25 530 ASP A C 1
ATOM 4233 O O . ASP A 1 530 ? -2.614 -1.185 23.677 1.00 86.25 530 ASP A O 1
ATOM 4237 N N . ILE A 1 531 ? -4.541 -0.680 24.718 1.00 86.19 531 ILE A N 1
ATOM 4238 C CA . ILE A 1 531 ? -4.688 0.676 24.164 1.00 86.19 531 ILE A CA 1
ATOM 4239 C C . ILE A 1 531 ? -3.449 1.561 24.409 1.00 86.19 531 ILE A C 1
ATOM 4241 O O . ILE A 1 531 ? -3.012 2.229 23.468 1.00 86.19 531 ILE A O 1
ATOM 4245 N N . PRO A 1 532 ? -2.830 1.598 25.611 1.00 87.38 532 PRO A N 1
ATOM 4246 C CA . PRO A 1 532 ? -1.679 2.466 25.853 1.00 87.38 532 PRO A CA 1
ATOM 4247 C C . PRO A 1 532 ? -0.472 2.119 24.978 1.00 87.38 532 PRO A C 1
ATOM 4249 O O . PRO A 1 532 ? 0.157 3.025 24.424 1.00 87.38 532 PRO A O 1
ATOM 4252 N N . LYS A 1 533 ? -0.150 0.826 24.820 1.00 90.06 533 LYS A N 1
ATOM 4253 C CA . LYS A 1 533 ? 0.943 0.409 23.932 1.00 90.06 533 LYS A CA 1
ATOM 4254 C C . LYS A 1 533 ? 0.585 0.626 22.467 1.00 90.06 533 LYS A C 1
ATOM 4256 O O . LYS A 1 533 ? 1.441 1.085 21.713 1.00 90.06 533 LYS A O 1
ATOM 4261 N N . ALA A 1 534 ? -0.670 0.385 22.084 1.00 92.94 534 ALA A N 1
ATOM 4262 C CA . ALA A 1 534 ? -1.142 0.651 20.730 1.00 92.94 534 ALA A CA 1
ATOM 4263 C C . ALA A 1 534 ? -0.943 2.129 20.350 1.00 92.94 534 ALA A C 1
ATOM 4265 O O . ALA A 1 534 ? -0.360 2.415 19.310 1.00 92.94 534 ALA A O 1
ATOM 4266 N N . ILE A 1 535 ? -1.311 3.078 21.222 1.00 91.62 535 ILE A N 1
ATOM 4267 C CA . ILE A 1 535 ? -1.115 4.520 20.973 1.00 91.62 535 ILE A CA 1
ATOM 4268 C C . ILE A 1 535 ? 0.369 4.864 20.777 1.00 91.62 535 ILE A C 1
ATOM 4270 O O . ILE A 1 535 ? 0.695 5.695 19.928 1.00 91.62 535 ILE A O 1
ATOM 4274 N N . LEU A 1 536 ? 1.275 4.253 21.547 1.00 92.31 536 LEU A N 1
ATOM 4275 C CA . LEU A 1 536 ? 2.717 4.462 21.380 1.00 92.31 536 LEU A CA 1
ATOM 4276 C C . LEU A 1 536 ? 3.208 3.935 20.026 1.00 92.31 536 LEU A C 1
ATOM 4278 O O . LEU A 1 536 ? 3.909 4.659 19.320 1.00 92.31 536 LEU A O 1
ATOM 4282 N N . ALA A 1 537 ? 2.792 2.727 19.644 1.00 93.69 537 ALA A N 1
ATOM 4283 C CA . ALA A 1 537 ? 3.169 2.108 18.377 1.00 93.69 537 ALA A CA 1
ATOM 4284 C C . ALA A 1 537 ? 2.610 2.873 17.158 1.00 93.69 537 ALA A C 1
ATOM 4286 O O . ALA A 1 537 ? 3.348 3.122 16.205 1.00 93.69 537 ALA A O 1
ATOM 4287 N N . VAL A 1 538 ? 1.355 3.351 17.203 1.00 95.50 538 VAL A N 1
ATOM 4288 C CA . VAL A 1 538 ? 0.801 4.194 16.121 1.00 95.50 538 VAL A CA 1
ATOM 4289 C C . VAL A 1 538 ? 1.571 5.505 15.993 1.00 95.50 538 VAL A C 1
ATOM 4291 O O . VAL A 1 538 ? 1.879 5.934 14.884 1.00 95.50 538 VAL A O 1
ATOM 4294 N N . LYS A 1 539 ? 1.923 6.146 17.114 1.00 93.81 539 LYS A N 1
ATOM 4295 C CA . LYS A 1 539 ? 2.722 7.380 17.083 1.00 93.81 539 LYS A CA 1
ATOM 4296 C C . LYS A 1 539 ? 4.099 7.154 16.463 1.00 93.81 539 LYS A C 1
ATOM 4298 O O . LYS A 1 539 ? 4.571 8.019 15.738 1.00 93.81 539 LYS A O 1
ATOM 4303 N N . GLN A 1 540 ? 4.726 6.004 16.709 1.00 93.25 540 GLN A N 1
ATOM 4304 C CA . GLN A 1 540 ? 5.974 5.635 16.036 1.00 93.25 540 GLN A CA 1
ATOM 4305 C C . GLN A 1 540 ? 5.771 5.470 14.526 1.00 93.25 540 GLN A C 1
ATOM 4307 O O . GLN A 1 540 ? 6.542 6.036 13.761 1.00 93.25 540 GLN A O 1
ATOM 4312 N N . SER A 1 541 ? 4.699 4.795 14.095 1.00 93.81 541 SER A N 1
ATOM 4313 C CA . SER A 1 541 ? 4.341 4.690 12.670 1.00 93.81 541 SER A CA 1
ATOM 4314 C C . SER A 1 541 ? 4.198 6.073 12.012 1.00 93.81 541 SER A C 1
ATOM 4316 O O . SER A 1 541 ? 4.802 6.323 10.971 1.00 93.81 541 SER A O 1
ATOM 4318 N N . LEU A 1 542 ? 3.487 7.002 12.663 1.00 92.06 542 LEU A N 1
ATOM 4319 C CA . LEU A 1 542 ? 3.290 8.373 12.173 1.00 92.06 542 LEU A CA 1
ATOM 4320 C C . LEU A 1 542 ? 4.568 9.222 12.171 1.00 92.06 542 LEU A C 1
ATOM 4322 O O . LEU A 1 542 ? 4.713 10.095 11.322 1.00 92.06 542 LEU A O 1
ATOM 4326 N N . ASN A 1 543 ? 5.505 8.972 13.092 1.00 92.25 543 ASN A N 1
ATOM 4327 C CA . ASN A 1 543 ? 6.800 9.657 13.092 1.00 92.25 543 ASN A CA 1
ATOM 4328 C C . ASN A 1 543 ? 7.632 9.308 11.850 1.00 92.25 543 ASN A C 1
ATOM 4330 O O . ASN A 1 543 ? 8.378 10.157 11.369 1.00 92.25 543 ASN A O 1
ATOM 4334 N N . PHE A 1 544 ? 7.524 8.071 11.356 1.00 90.31 544 PHE A N 1
ATOM 4335 C CA . PHE A 1 544 ? 8.205 7.640 10.134 1.00 90.31 544 PHE A CA 1
ATOM 4336 C C . PHE A 1 544 ? 7.452 8.071 8.876 1.00 90.31 544 PHE A C 1
ATOM 4338 O O . PHE A 1 544 ? 8.077 8.502 7.910 1.00 90.31 544 PHE A O 1
ATOM 4345 N N . ASN A 1 545 ? 6.120 7.974 8.884 1.00 88.25 545 ASN A N 1
ATOM 4346 C CA . ASN A 1 545 ? 5.285 8.403 7.770 1.00 88.25 545 ASN A CA 1
ATOM 4347 C C . ASN A 1 545 ? 4.033 9.153 8.250 1.00 88.25 545 ASN A C 1
ATOM 4349 O O . ASN A 1 545 ? 3.035 8.545 8.645 1.00 88.25 545 ASN A O 1
ATOM 4353 N N . ALA A 1 546 ? 4.076 10.484 8.154 1.00 87.88 546 ALA A N 1
ATOM 4354 C CA . ALA A 1 546 ? 2.967 11.353 8.533 1.00 87.88 546 ALA A CA 1
ATOM 4355 C C . ALA A 1 546 ? 1.807 11.349 7.520 1.00 87.88 546 ALA A C 1
ATOM 4357 O O . ALA A 1 546 ? 0.687 11.665 7.911 1.00 87.88 546 ALA A O 1
ATOM 4358 N N . SER A 1 547 ? 2.026 10.956 6.257 1.00 85.88 547 SER A N 1
ATOM 4359 C CA . SER A 1 547 ? 0.959 10.906 5.242 1.00 85.88 547 SER A CA 1
ATOM 4360 C C . SER A 1 547 ? 0.134 9.613 5.293 1.00 85.88 547 SER A C 1
ATOM 4362 O O . SER A 1 547 ? -0.869 9.483 4.593 1.00 85.88 547 SER A O 1
ATOM 4364 N N . HIS A 1 548 ? 0.506 8.650 6.145 1.00 88.94 548 HIS A N 1
ATOM 4365 C CA . HIS A 1 548 ? -0.186 7.367 6.254 1.00 88.94 548 HIS A CA 1
ATOM 4366 C C . HIS A 1 548 ? -1.552 7.494 6.959 1.00 88.94 548 HIS A C 1
ATOM 4368 O O . HIS A 1 548 ? -1.660 7.454 8.191 1.00 88.94 548 HIS A O 1
ATOM 4374 N N . ILE A 1 549 ? -2.621 7.600 6.164 1.00 89.25 549 ILE A N 1
ATOM 4375 C CA . ILE A 1 549 ? -4.013 7.773 6.617 1.00 89.25 549 ILE A CA 1
ATOM 4376 C C . ILE A 1 549 ? -4.485 6.656 7.573 1.00 89.25 549 ILE A C 1
ATOM 4378 O O . ILE A 1 549 ? -5.089 6.986 8.600 1.00 89.25 549 ILE A O 1
ATOM 4382 N N . PRO A 1 550 ? -4.196 5.355 7.344 1.00 91.62 550 PRO A N 1
ATOM 4383 C CA . PRO A 1 550 ? -4.636 4.289 8.245 1.00 91.62 550 PRO A CA 1
ATOM 4384 C C . PRO A 1 550 ? -4.073 4.417 9.662 1.00 91.62 550 PRO A C 1
ATOM 4386 O O . PRO A 1 550 ? -4.766 4.078 10.623 1.00 91.62 550 PRO A O 1
ATOM 4389 N N . SER A 1 551 ? -2.851 4.942 9.819 1.00 94.50 551 SER A N 1
ATOM 4390 C CA . SER A 1 551 ? -2.269 5.196 11.143 1.00 94.50 551 SER A CA 1
ATOM 4391 C C . SER A 1 551 ? -3.008 6.320 11.870 1.00 94.50 551 SER A C 1
ATOM 4393 O O . SER A 1 551 ? -3.343 6.165 13.044 1.00 94.50 551 SER A O 1
ATOM 4395 N N . TRP A 1 552 ? -3.346 7.418 11.185 1.00 94.50 552 TRP A N 1
ATOM 4396 C CA . TRP A 1 552 ? -4.180 8.477 11.769 1.00 94.50 552 TRP A CA 1
ATOM 4397 C C . TRP A 1 552 ? -5.561 7.964 12.164 1.00 94.50 552 TRP A C 1
ATOM 4399 O O . TRP A 1 552 ? -6.017 8.221 13.278 1.00 94.50 552 TRP A O 1
ATOM 4409 N N . HIS A 1 553 ? -6.190 7.184 11.287 1.00 95.06 553 HIS A N 1
ATOM 4410 C CA . HIS A 1 553 ? -7.484 6.568 11.548 1.00 95.06 553 HIS A CA 1
ATOM 4411 C C . HIS A 1 553 ? -7.431 5.658 12.785 1.00 95.06 553 HIS A C 1
ATOM 4413 O O . HIS A 1 553 ? -8.252 5.804 13.691 1.00 95.06 553 HIS A O 1
ATOM 4419 N N . LEU A 1 554 ? -6.425 4.786 12.893 1.00 95.38 554 LEU A N 1
ATOM 4420 C CA . LEU A 1 554 ? -6.256 3.929 14.066 1.00 95.38 554 LEU A CA 1
ATOM 4421 C C . LEU A 1 554 ? -6.033 4.749 15.347 1.00 95.38 554 LEU A C 1
ATOM 4423 O O . LEU A 1 554 ? -6.635 4.440 16.373 1.00 95.38 554 LEU A O 1
ATOM 4427 N N . LEU A 1 555 ? -5.237 5.825 15.303 1.00 94.81 555 LEU A N 1
ATOM 4428 C CA . LEU A 1 555 ? -5.048 6.713 16.457 1.00 94.81 555 LEU A CA 1
ATOM 4429 C C . LEU A 1 555 ? -6.365 7.370 16.894 1.00 94.81 555 LEU A C 1
ATOM 4431 O O . LEU A 1 555 ? -6.659 7.418 18.089 1.00 94.81 555 LEU A O 1
ATOM 4435 N N . THR A 1 556 ? -7.165 7.846 15.938 1.00 94.75 556 THR A N 1
ATOM 4436 C CA . THR A 1 556 ? -8.496 8.408 16.193 1.00 94.75 556 THR A CA 1
ATOM 4437 C C . THR A 1 556 ? -9.409 7.383 16.867 1.00 94.75 556 THR A C 1
ATOM 4439 O O . THR A 1 556 ? -10.043 7.706 17.873 1.00 94.75 556 THR A O 1
ATOM 4442 N N . LEU A 1 557 ? -9.430 6.136 16.386 1.00 92.62 557 LEU A N 1
ATOM 4443 C CA . LEU A 1 557 ? -10.219 5.059 16.992 1.00 92.62 557 LEU A CA 1
ATOM 4444 C C . LEU A 1 557 ? -9.744 4.726 18.413 1.00 92.62 557 LEU A C 1
ATOM 4446 O O . LEU A 1 557 ? -10.569 4.617 19.321 1.00 92.62 557 LEU A O 1
ATOM 4450 N N . LEU A 1 558 ? -8.432 4.643 18.645 1.00 91.31 558 LEU A N 1
ATOM 4451 C CA . LEU A 1 558 ? -7.866 4.383 19.972 1.00 91.31 558 LEU A CA 1
ATOM 4452 C C . LEU A 1 558 ? -8.235 5.483 20.978 1.00 91.31 558 LEU A C 1
ATOM 4454 O O . LEU A 1 558 ? -8.660 5.171 22.089 1.00 91.31 558 LEU A O 1
ATOM 4458 N N . LEU A 1 559 ? -8.152 6.758 20.591 1.00 90.38 559 LEU A N 1
ATOM 4459 C CA . LEU A 1 559 ? -8.576 7.874 21.447 1.00 90.38 559 LEU A CA 1
ATOM 4460 C C . LEU A 1 559 ? -10.092 7.871 21.686 1.00 90.38 559 LEU A C 1
ATOM 4462 O O . LEU A 1 559 ? -10.539 8.105 22.809 1.00 90.38 559 LEU A O 1
ATOM 4466 N N . SER A 1 560 ? -10.885 7.526 20.666 1.00 88.81 560 SER A N 1
ATOM 4467 C CA . SER A 1 560 ? -12.338 7.384 20.817 1.00 88.81 560 SER A CA 1
ATOM 4468 C C . SER A 1 560 ? -12.712 6.266 21.795 1.00 88.81 560 SER A C 1
ATOM 4470 O O . SER A 1 560 ? -13.667 6.413 22.556 1.00 88.81 560 SER A O 1
ATOM 4472 N N . SER A 1 561 ? -11.918 5.187 21.846 1.00 85.06 561 SER A N 1
ATOM 4473 C CA . SER A 1 561 ? -12.122 4.087 22.796 1.00 85.06 561 SER A CA 1
ATOM 4474 C C . SER A 1 561 ? -11.880 4.511 24.248 1.00 85.06 561 SER A C 1
ATOM 4476 O O . SER A 1 561 ? -12.559 4.022 25.144 1.00 85.06 561 SER A O 1
ATOM 4478 N N . GLN A 1 562 ? -10.998 5.493 24.475 1.00 84.38 562 GLN A N 1
ATOM 4479 C CA . GLN A 1 562 ? -10.772 6.116 25.785 1.00 84.38 562 GLN A CA 1
ATOM 4480 C C . GLN A 1 562 ? -11.861 7.133 26.165 1.00 84.38 562 GLN A C 1
ATOM 4482 O O . GLN A 1 562 ? -11.762 7.769 27.212 1.00 84.38 562 GLN A O 1
ATOM 4487 N N . LYS A 1 563 ? -12.892 7.304 25.322 1.00 82.06 563 LYS A N 1
ATOM 4488 C CA . LYS A 1 563 ? -13.953 8.318 25.451 1.00 82.06 563 LYS A CA 1
ATOM 4489 C C . LYS A 1 563 ? -13.438 9.763 25.375 1.00 82.06 563 LYS A C 1
ATOM 4491 O O . LYS A 1 563 ? -14.154 10.697 25.726 1.00 82.06 563 LYS A O 1
ATOM 4496 N N . ASP A 1 564 ? -12.223 9.965 24.862 1.00 84.62 564 ASP A N 1
ATOM 4497 C CA . ASP A 1 564 ? -11.643 11.286 24.605 1.00 84.62 564 ASP A CA 1
ATOM 4498 C C . ASP A 1 564 ? -12.001 11.750 23.183 1.00 84.62 564 ASP A C 1
ATOM 4500 O O . ASP A 1 564 ? -11.171 11.801 22.268 1.00 84.62 564 ASP A O 1
ATOM 4504 N N . TYR A 1 565 ? -13.293 12.020 22.975 1.00 88.19 565 TYR A N 1
ATOM 4505 C CA . TYR A 1 565 ? -13.837 12.346 21.655 1.00 88.19 565 TYR A CA 1
ATOM 4506 C C . TYR A 1 565 ? -13.306 13.679 21.107 1.00 88.19 565 TYR A C 1
ATOM 4508 O O . TYR A 1 565 ? -13.104 13.798 19.900 1.00 88.19 565 TYR A O 1
ATOM 4516 N N . GLU A 1 566 ? -13.028 14.663 21.969 1.00 89.19 566 GLU A N 1
ATOM 4517 C CA . GLU A 1 566 ? -12.473 15.959 21.555 1.00 89.19 566 GLU A CA 1
ATOM 4518 C C . GLU A 1 566 ? -11.070 15.800 20.963 1.00 89.19 566 GLU A C 1
ATOM 4520 O O . GLU A 1 566 ? -10.787 16.297 19.868 1.00 89.19 566 GLU A O 1
ATOM 4525 N N . ARG A 1 567 ? -10.177 15.066 21.647 1.00 89.31 567 ARG A N 1
ATOM 4526 C CA . ARG A 1 567 ? -8.842 14.797 21.099 1.00 89.31 567 ARG A CA 1
ATOM 4527 C C . ARG A 1 567 ? -8.915 13.910 19.865 1.00 89.31 567 ARG A C 1
ATOM 4529 O O . ARG A 1 567 ? -8.186 14.179 18.913 1.00 89.31 567 ARG A O 1
ATOM 4536 N N . ALA A 1 568 ? -9.793 12.907 19.847 1.00 92.12 568 ALA A N 1
ATOM 4537 C CA . ALA A 1 568 ? -9.994 12.055 18.677 1.00 92.12 568 ALA A CA 1
ATOM 4538 C C . ALA A 1 568 ? -10.413 12.869 17.439 1.00 92.12 568 ALA A C 1
ATOM 4540 O O . ALA A 1 568 ? -9.853 12.671 16.358 1.00 92.12 568 ALA A O 1
ATOM 4541 N N . LEU A 1 569 ? -11.333 13.828 17.602 1.00 92.06 569 LEU A N 1
ATOM 4542 C CA . LEU A 1 569 ? -11.791 14.710 16.527 1.00 92.06 569 LEU A CA 1
ATOM 4543 C C . LEU A 1 569 ? -10.674 15.640 16.033 1.00 92.06 569 LEU A C 1
ATOM 4545 O O . LEU A 1 569 ? -10.500 15.803 14.826 1.00 92.06 569 LEU A O 1
ATOM 4549 N N . ASN A 1 570 ? -9.879 16.201 16.949 1.00 91.94 570 ASN A N 1
ATOM 4550 C CA . ASN A 1 570 ? -8.727 17.035 16.597 1.00 91.94 570 ASN A CA 1
ATOM 4551 C C . ASN A 1 570 ? -7.666 16.244 15.823 1.00 91.94 570 ASN A C 1
ATOM 4553 O O . ASN A 1 570 ? -7.179 16.713 14.798 1.00 91.94 570 ASN A O 1
ATOM 4557 N N . VAL A 1 571 ? -7.338 15.031 16.275 1.00 92.62 571 VAL A N 1
ATOM 4558 C CA . VAL A 1 571 ? -6.399 14.133 15.585 1.00 92.62 571 VAL A CA 1
ATOM 4559 C C . VAL A 1 571 ? -6.922 13.749 14.204 1.00 92.62 571 VAL A C 1
ATOM 4561 O O . VAL A 1 571 ? -6.167 13.801 13.238 1.00 92.62 571 VAL A O 1
ATOM 4564 N N . CYS A 1 572 ? -8.216 13.446 14.088 1.00 91.56 572 CYS A N 1
ATOM 4565 C CA . CYS A 1 572 ? -8.851 13.175 12.802 1.00 91.56 572 CYS A CA 1
ATOM 4566 C C . CYS A 1 572 ? -8.712 14.374 11.851 1.00 91.56 572 CYS A C 1
ATOM 4568 O O . CYS A 1 572 ? -8.347 14.205 10.692 1.00 91.56 572 CYS A O 1
ATOM 4570 N N . ALA A 1 573 ? -8.962 15.593 12.340 1.00 89.56 573 ALA A N 1
ATOM 4571 C CA . ALA A 1 573 ? -8.830 16.812 11.548 1.00 89.56 573 ALA A CA 1
ATOM 4572 C C . ALA A 1 573 ? -7.379 17.095 11.121 1.00 89.56 573 ALA A C 1
ATOM 4574 O O . ALA A 1 573 ? -7.167 17.628 10.035 1.00 89.56 573 ALA A O 1
ATOM 4575 N N . VAL A 1 574 ? -6.390 16.743 11.949 1.00 90.19 574 VAL A N 1
ATOM 4576 C CA . VAL A 1 574 ? -4.965 16.824 11.586 1.00 90.19 574 VAL A CA 1
ATOM 4577 C C . VAL A 1 574 ? -4.630 15.796 10.507 1.00 90.19 574 VAL A C 1
ATOM 4579 O O . VAL A 1 574 ? -4.101 16.181 9.473 1.00 90.19 574 VAL A O 1
ATOM 4582 N N . GLY A 1 575 ? -5.013 14.529 10.685 1.00 87.38 575 GLY A N 1
ATOM 4583 C CA . GLY A 1 575 ? -4.745 13.478 9.696 1.00 87.38 575 GLY A CA 1
ATOM 4584 C C . GLY A 1 575 ? -5.348 13.767 8.316 1.00 87.38 575 GLY A C 1
ATOM 4585 O O . GLY A 1 575 ? -4.744 13.446 7.300 1.00 87.38 575 GLY A O 1
ATOM 4586 N N . LEU A 1 576 ? -6.504 14.436 8.266 1.00 85.62 576 LEU A N 1
ATOM 4587 C CA . LEU A 1 576 ? -7.118 14.874 7.009 1.00 85.62 576 LEU A CA 1
ATOM 4588 C C . LEU A 1 576 ? -6.323 15.996 6.325 1.00 85.62 576 LEU A C 1
ATOM 4590 O O . LEU A 1 576 ? -6.170 15.967 5.109 1.00 85.62 576 LEU A O 1
ATOM 4594 N N . LYS A 1 577 ? -5.765 16.941 7.092 1.00 84.81 577 LYS A N 1
ATOM 4595 C CA . LYS A 1 577 ? -4.924 18.026 6.554 1.00 84.81 577 LYS A CA 1
ATOM 4596 C C . LYS A 1 577 ? -3.569 17.543 6.047 1.00 84.81 577 LYS A C 1
ATOM 4598 O O . LYS A 1 577 ? -3.061 18.099 5.084 1.00 84.81 577 LYS A O 1
ATOM 4603 N N . GLU A 1 578 ? -2.990 16.547 6.713 1.00 82.00 578 GLU A N 1
ATOM 4604 C CA . GLU A 1 578 ? -1.720 15.930 6.307 1.00 82.00 578 GLU A CA 1
ATOM 4605 C C . GLU A 1 578 ? -1.880 15.020 5.077 1.00 82.00 578 GLU A C 1
ATOM 4607 O O . GLU A 1 578 ? -0.891 14.612 4.471 1.00 82.00 578 GLU A O 1
ATOM 4612 N N . SER A 1 579 ? -3.117 14.692 4.690 1.00 74.62 579 SER A N 1
ATOM 4613 C CA . SER A 1 579 ? -3.374 13.905 3.487 1.00 74.62 579 SER A CA 1
ATOM 4614 C C . SER A 1 579 ? -3.237 14.753 2.219 1.00 74.62 579 SER A C 1
ATOM 4616 O O . SER A 1 579 ? -3.706 15.889 2.149 1.00 74.62 579 SER A O 1
ATOM 4618 N N . GLU A 1 580 ? -2.647 14.171 1.174 1.00 64.69 580 GLU A N 1
ATOM 4619 C CA . GLU A 1 580 ? -2.430 14.845 -0.116 1.00 64.69 580 GLU A CA 1
ATOM 4620 C C . GLU A 1 580 ? -3.747 15.231 -0.824 1.00 64.69 580 GLU A C 1
ATOM 4622 O O . GLU A 1 580 ? -3.753 16.107 -1.684 1.00 64.69 580 GLU A O 1
ATOM 4627 N N . TRP A 1 581 ? -4.876 14.635 -0.422 1.00 62.69 581 TRP A N 1
ATOM 4628 C CA . TRP A 1 581 ? -6.207 14.826 -1.013 1.00 62.69 581 TRP A CA 1
ATOM 4629 C C . TRP A 1 581 ? -6.836 16.212 -0.782 1.00 62.69 581 TRP A C 1
ATOM 4631 O O . TRP A 1 581 ? -7.706 16.607 -1.558 1.00 62.69 581 TRP A O 1
ATOM 4641 N N . ASP A 1 582 ? -6.417 16.962 0.244 1.00 56.56 582 ASP A N 1
ATOM 4642 C CA . ASP A 1 582 ? -6.939 18.313 0.535 1.00 56.56 582 ASP A CA 1
ATOM 4643 C C . ASP A 1 582 ? -6.190 19.431 -0.240 1.00 56.56 582 ASP A C 1
ATOM 4645 O O . ASP A 1 582 ? -6.498 20.617 -0.080 1.00 56.56 582 ASP A O 1
ATOM 4649 N N . LEU A 1 583 ? -5.218 19.092 -1.105 1.00 54.81 583 LEU A N 1
ATOM 4650 C CA . LEU A 1 583 ? -4.457 20.073 -1.888 1.00 54.81 583 LEU A CA 1
ATOM 4651 C C . LEU A 1 583 ? -5.299 20.673 -3.044 1.00 54.81 583 LEU A C 1
ATOM 4653 O O . LEU A 1 583 ? -5.872 19.928 -3.838 1.00 54.81 583 LEU A O 1
ATOM 4657 N N . PRO A 1 584 ? -5.331 22.015 -3.224 1.00 44.38 584 PRO A N 1
ATOM 4658 C CA . PRO A 1 584 ? -6.159 22.690 -4.240 1.00 44.38 584 PRO A CA 1
ATOM 4659 C C . PRO A 1 584 ? -5.874 22.319 -5.707 1.00 44.38 584 PRO A C 1
ATOM 4661 O O . PRO A 1 584 ? -6.696 22.619 -6.569 1.00 44.38 584 PRO A O 1
ATOM 4664 N N . ASN A 1 585 ? -4.725 21.693 -5.987 1.00 43.50 585 ASN A N 1
ATOM 4665 C CA . ASN A 1 585 ? -4.217 21.376 -7.327 1.00 43.50 585 ASN A CA 1
ATOM 4666 C C . ASN A 1 585 ? -4.072 19.859 -7.545 1.00 43.50 585 ASN A C 1
ATOM 4668 O O . ASN A 1 585 ? -3.063 19.406 -8.087 1.00 43.50 585 ASN A O 1
ATOM 4672 N N . LEU A 1 586 ? -5.037 19.055 -7.092 1.00 45.47 586 LEU A N 1
ATOM 4673 C CA . LEU A 1 586 ? -5.088 17.645 -7.476 1.00 45.47 586 LEU A CA 1
ATOM 4674 C C . LEU A 1 586 ? -5.548 17.544 -8.942 1.00 45.47 586 LEU A C 1
ATOM 4676 O O . LEU A 1 586 ? -6.722 17.316 -9.232 1.00 45.47 586 LEU A O 1
ATOM 4680 N N . ASP A 1 587 ? -4.622 17.752 -9.880 1.00 41.72 587 ASP A N 1
ATOM 4681 C CA . ASP A 1 587 ? -4.785 17.193 -11.220 1.00 41.72 587 ASP A CA 1
ATOM 4682 C C . ASP A 1 587 ? -4.925 15.668 -11.060 1.00 41.72 587 ASP A C 1
ATOM 4684 O O . ASP A 1 587 ? -4.232 15.060 -10.245 1.00 41.72 587 ASP A O 1
ATOM 4688 N N . GLU A 1 588 ? -5.837 15.060 -11.821 1.00 45.31 588 GLU A N 1
ATOM 4689 C CA . GLU A 1 588 ? -6.360 13.678 -11.729 1.00 45.31 588 GLU A CA 1
ATOM 4690 C C . GLU A 1 588 ? -5.316 12.528 -11.726 1.00 45.31 588 GLU A C 1
ATOM 4692 O O . GLU A 1 588 ? -5.683 11.356 -11.797 1.00 45.31 588 GLU A O 1
ATOM 4697 N N . PHE A 1 589 ? -4.016 12.821 -11.674 1.00 38.72 589 PHE A N 1
ATOM 4698 C CA . PHE A 1 589 ? -2.933 11.909 -12.029 1.00 38.72 589 PHE A CA 1
ATOM 4699 C C . PHE A 1 589 ? -2.090 11.345 -10.873 1.00 38.72 589 PHE A C 1
ATOM 4701 O O . PHE A 1 589 ? -1.361 10.386 -11.126 1.00 38.72 589 PHE A O 1
ATOM 4708 N N . THR A 1 590 ? -2.152 11.867 -9.639 1.00 43.16 590 THR A N 1
ATOM 4709 C CA . THR A 1 590 ? -1.196 11.459 -8.578 1.00 43.16 590 THR A CA 1
ATOM 4710 C C . THR A 1 590 ? -1.782 10.680 -7.403 1.00 43.16 590 THR A C 1
ATOM 4712 O O . THR A 1 590 ? -1.114 9.771 -6.917 1.00 43.16 590 THR A O 1
ATOM 4715 N N . ALA A 1 591 ? -3.003 10.973 -6.951 1.00 50.00 591 ALA A N 1
ATOM 4716 C CA . ALA A 1 591 ? -3.549 10.318 -5.762 1.00 50.00 591 ALA A CA 1
ATOM 4717 C C . ALA A 1 591 ? -4.093 8.918 -6.077 1.00 50.00 591 ALA A C 1
ATOM 4719 O O . ALA A 1 591 ? -4.896 8.729 -6.999 1.00 50.00 591 ALA A O 1
ATOM 4720 N N . SER A 1 592 ? -3.672 7.914 -5.306 1.00 58.59 592 SER A N 1
ATOM 4721 C CA . SER A 1 592 ? -4.134 6.548 -5.533 1.00 58.59 592 SER A CA 1
ATOM 4722 C C . SER A 1 592 ? -5.601 6.402 -5.101 1.00 58.59 592 SER A C 1
ATOM 4724 O O . SER A 1 592 ? -6.035 6.932 -4.078 1.00 58.59 592 SER A O 1
ATOM 4726 N N . ARG A 1 593 ? -6.409 5.647 -5.863 1.00 65.12 593 ARG A N 1
ATOM 4727 C CA . ARG A 1 593 ? -7.814 5.372 -5.480 1.00 65.12 593 ARG A CA 1
ATOM 4728 C C . ARG A 1 593 ? -7.924 4.699 -4.101 1.00 65.12 593 ARG A C 1
ATOM 4730 O O . ARG A 1 593 ? -8.926 4.887 -3.424 1.00 65.12 593 ARG A O 1
ATOM 4737 N N . GLN A 1 594 ? -6.895 3.953 -3.681 1.00 66.56 594 GLN A N 1
ATOM 4738 C CA . GLN A 1 594 ? -6.820 3.331 -2.352 1.00 66.56 594 GLN A CA 1
ATOM 4739 C C . GLN A 1 594 ? -6.691 4.376 -1.235 1.00 66.56 594 GLN A C 1
ATOM 4741 O O . GLN A 1 594 ? -7.424 4.294 -0.255 1.00 66.56 594 GLN A O 1
ATOM 4746 N N . GLU A 1 595 ? -5.857 5.403 -1.408 1.00 71.50 595 GLU A N 1
ATOM 4747 C CA . GLU A 1 595 ? -5.789 6.528 -0.460 1.00 71.50 595 GLU A CA 1
ATOM 4748 C C . GLU A 1 595 ? -7.121 7.281 -0.381 1.00 71.50 595 GLU A C 1
ATOM 4750 O O . GLU A 1 595 ? -7.525 7.704 0.699 1.00 71.50 595 GLU A O 1
ATOM 4755 N N . GLY A 1 596 ? -7.845 7.399 -1.500 1.00 74.12 596 GLY A N 1
ATOM 4756 C CA . GLY A 1 596 ? -9.188 7.986 -1.521 1.00 74.12 596 GLY A CA 1
ATOM 4757 C C . GLY A 1 596 ? -10.213 7.192 -0.705 1.00 74.12 596 GLY A C 1
ATOM 4758 O O . GLY A 1 596 ? -11.034 7.780 0.003 1.00 74.12 596 GLY A O 1
ATOM 4759 N N . GLU A 1 597 ? -10.153 5.856 -0.757 1.00 79.94 597 GLU A N 1
ATOM 4760 C CA . GLU A 1 597 ? -10.978 4.967 0.077 1.00 79.94 597 GLU A CA 1
ATOM 4761 C C . GLU A 1 597 ? -10.677 5.166 1.571 1.00 79.94 597 GLU A C 1
ATOM 4763 O O . GLU A 1 597 ? -11.590 5.307 2.391 1.00 79.94 597 GLU A O 1
ATOM 4768 N N . GLU A 1 598 ? -9.394 5.211 1.930 1.00 83.94 598 GLU A N 1
ATOM 4769 C CA . GLU A 1 598 ? -8.939 5.404 3.307 1.00 83.94 598 GLU A CA 1
ATOM 4770 C C . GLU A 1 598 ? -9.308 6.796 3.832 1.00 83.94 598 GLU A C 1
ATOM 4772 O O . GLU A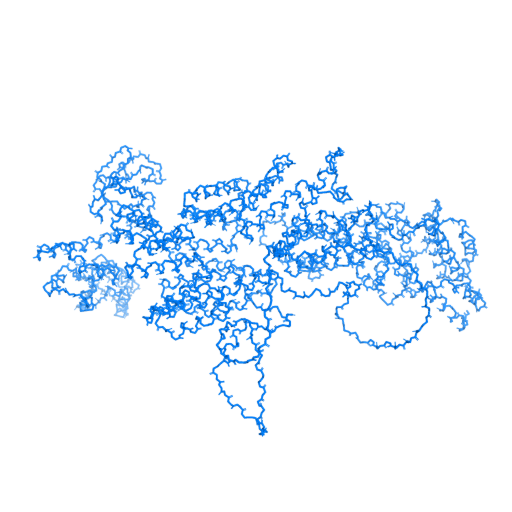 1 598 ? -9.823 6.918 4.948 1.00 83.94 598 GLU A O 1
ATOM 4777 N N . TYR A 1 599 ? -9.148 7.832 3.008 1.00 85.94 599 TYR A N 1
ATOM 4778 C CA . TYR A 1 599 ? -9.569 9.198 3.308 1.00 85.94 599 TYR A CA 1
ATOM 4779 C C . TYR A 1 599 ? -11.075 9.275 3.586 1.00 85.94 599 TYR A C 1
ATOM 4781 O O . TYR A 1 599 ? -11.509 9.867 4.579 1.00 85.94 599 TYR A O 1
ATOM 4789 N N . LEU A 1 600 ? -11.888 8.623 2.749 1.00 86.69 600 LEU A N 1
ATOM 4790 C CA . LEU A 1 600 ? -13.333 8.568 2.942 1.00 86.69 600 LEU A CA 1
ATOM 4791 C C . LEU A 1 600 ? -13.699 7.834 4.240 1.00 86.69 600 LEU A C 1
ATOM 4793 O O . LEU A 1 600 ? -14.577 8.293 4.970 1.00 86.69 600 LEU A O 1
ATOM 4797 N N . SER A 1 601 ? -12.993 6.750 4.578 1.00 88.19 601 SER A N 1
ATOM 4798 C CA . SER A 1 601 ? -13.192 6.040 5.849 1.00 88.19 601 SER A CA 1
ATOM 4799 C C . SER A 1 601 ? -12.902 6.929 7.066 1.00 88.19 601 SER A C 1
ATOM 4801 O O . SER A 1 601 ? -13.687 6.952 8.016 1.00 88.19 601 SER A O 1
ATOM 4803 N N . LEU A 1 602 ? -11.844 7.746 7.007 1.00 90.38 602 LEU A N 1
ATOM 4804 C CA . LEU A 1 602 ? -11.498 8.690 8.067 1.00 90.38 602 LEU A CA 1
ATOM 4805 C C . LEU A 1 602 ? -12.572 9.782 8.204 1.00 90.38 602 LEU A C 1
ATOM 4807 O O . LEU A 1 602 ? -13.025 10.067 9.314 1.00 90.38 602 LEU A O 1
ATOM 4811 N N . ARG A 1 603 ? -13.073 10.335 7.092 1.00 88.81 603 ARG A N 1
ATOM 4812 C CA . ARG A 1 603 ? -14.192 11.298 7.103 1.00 88.81 603 ARG A CA 1
ATOM 4813 C C . ARG A 1 603 ? -15.486 10.695 7.660 1.00 88.81 603 ARG A C 1
ATOM 4815 O O . ARG A 1 603 ? -16.201 11.365 8.403 1.00 88.81 603 ARG A O 1
ATOM 4822 N N . ILE A 1 604 ? -15.771 9.425 7.372 1.00 89.75 604 ILE A N 1
ATOM 4823 C CA . ILE A 1 604 ? -16.907 8.709 7.968 1.00 89.75 604 ILE A CA 1
ATOM 4824 C C . ILE A 1 604 ? -16.766 8.649 9.498 1.00 89.75 604 ILE A C 1
ATOM 4826 O O . ILE A 1 604 ? -17.729 8.925 10.219 1.00 89.75 604 ILE A O 1
ATOM 4830 N N . THR A 1 605 ? -15.565 8.362 10.015 1.00 91.38 605 THR A N 1
ATOM 4831 C CA . THR A 1 605 ? -15.335 8.393 11.470 1.00 91.38 605 THR A CA 1
ATOM 4832 C C . THR A 1 605 ? -15.432 9.792 12.068 1.00 91.38 605 THR A C 1
ATOM 4834 O O . THR A 1 605 ? -15.957 9.935 13.171 1.00 91.38 605 THR A O 1
ATOM 4837 N N . GLN A 1 606 ? -15.024 10.832 11.335 1.00 91.12 606 GLN A N 1
ATOM 4838 C CA . GLN A 1 606 ? -15.208 12.224 11.749 1.00 91.12 606 GLN A CA 1
ATOM 4839 C C . GLN A 1 606 ? -16.688 12.538 11.997 1.00 91.12 606 GLN A C 1
ATOM 4841 O O . GLN A 1 606 ? -17.038 13.045 13.063 1.00 91.12 606 GLN A O 1
ATOM 4846 N N . MET A 1 607 ? -17.558 12.173 11.050 1.00 89.12 607 MET A N 1
ATOM 4847 C CA . MET A 1 607 ? -19.006 12.355 11.178 1.00 89.12 607 MET A CA 1
ATOM 4848 C C . MET A 1 607 ? -19.567 11.568 12.372 1.00 89.12 607 MET A C 1
ATOM 4850 O O . MET A 1 607 ? -20.391 12.082 13.129 1.00 89.12 607 MET A O 1
ATOM 4854 N N . ALA A 1 608 ? -19.105 10.331 12.583 1.00 88.88 608 ALA A N 1
ATOM 4855 C CA . ALA A 1 608 ? -19.528 9.519 13.723 1.00 88.88 608 ALA A CA 1
ATOM 4856 C C . ALA A 1 608 ? -19.134 10.151 15.073 1.00 88.88 608 ALA A C 1
ATOM 4858 O O . ALA A 1 608 ? -19.946 10.168 15.998 1.00 88.88 608 ALA A O 1
ATOM 4859 N N . LEU A 1 609 ? -17.924 10.712 15.180 1.00 89.88 609 LEU A N 1
ATOM 4860 C CA . LEU A 1 609 ? -17.455 11.419 16.377 1.00 89.88 609 LEU A CA 1
ATOM 4861 C C . LEU A 1 609 ? -18.240 12.708 16.632 1.00 89.88 609 LEU A C 1
ATOM 4863 O O . LEU A 1 609 ? -18.592 13.002 17.772 1.00 89.88 609 LEU A O 1
ATOM 4867 N N . GLN A 1 610 ? -18.561 13.459 15.581 1.00 88.31 610 GLN A N 1
ATOM 4868 C CA . GLN A 1 610 ? -19.381 14.663 15.708 1.00 88.31 610 GLN A CA 1
ATOM 4869 C C . GLN A 1 610 ? -20.811 14.358 16.135 1.00 88.31 610 GLN A C 1
ATOM 4871 O O . GLN A 1 610 ? -21.342 15.073 16.977 1.00 88.31 610 GLN A O 1
ATOM 4876 N N . ASN A 1 611 ? -21.401 13.273 15.625 1.00 87.56 611 ASN A N 1
ATOM 4877 C CA . ASN A 1 611 ? -22.713 12.809 16.072 1.00 87.56 611 ASN A CA 1
ATOM 4878 C C . ASN A 1 611 ? -22.725 12.537 17.588 1.00 87.56 611 ASN A C 1
ATOM 4880 O O . ASN A 1 611 ? -23.701 12.844 18.264 1.00 87.56 611 ASN A O 1
ATOM 4884 N N . GLN A 1 612 ? -21.631 11.992 18.134 1.00 87.00 612 GLN A N 1
ATOM 4885 C CA . GLN A 1 612 ? -21.504 11.739 19.574 1.00 87.00 612 GLN A CA 1
ATOM 4886 C C . GLN A 1 612 ? -21.279 13.015 20.403 1.00 87.00 612 GLN A C 1
ATOM 4888 O O . GLN A 1 612 ? -21.784 13.103 21.517 1.00 87.00 612 GLN A O 1
ATOM 4893 N N . LEU A 1 613 ? -20.532 13.996 19.884 1.00 86.69 613 LEU A N 1
ATOM 4894 C CA . LEU A 1 613 ? -20.181 15.228 20.607 1.00 86.69 613 LEU A CA 1
ATOM 4895 C C . LEU A 1 613 ? -21.253 16.323 20.528 1.00 86.69 613 LEU A C 1
ATOM 4897 O O . LEU A 1 613 ? -21.588 16.938 21.537 1.00 86.69 613 LEU A O 1
ATOM 4901 N N . TYR A 1 614 ? -21.754 16.590 19.323 1.00 86.69 614 TYR A N 1
ATOM 4902 C CA . TYR A 1 614 ? -22.624 17.729 19.010 1.00 86.69 614 TYR A CA 1
ATOM 4903 C C . TYR A 1 614 ? -24.056 17.306 18.660 1.00 86.69 614 TYR A C 1
ATOM 4905 O O . TYR A 1 614 ? -24.921 18.156 18.464 1.00 86.69 614 TYR A O 1
ATOM 4913 N N . GLY A 1 615 ? -24.319 15.998 18.600 1.00 87.00 615 GLY A N 1
ATOM 4914 C CA . GLY A 1 615 ? -25.620 15.438 18.258 1.00 87.00 615 GLY A CA 1
ATOM 4915 C C . GLY A 1 615 ? -25.831 15.210 16.753 1.00 87.00 615 GLY A C 1
ATOM 4916 O O . GLY A 1 615 ? -24.961 15.502 15.926 1.00 87.00 615 GLY A O 1
ATOM 4917 N N . PRO A 1 616 ? -27.003 14.668 16.375 1.00 85.62 616 PRO A N 1
ATOM 4918 C CA . PRO A 1 616 ? -27.274 14.203 15.014 1.00 85.62 616 PRO A CA 1
ATOM 4919 C C . PRO A 1 616 ? -27.429 15.323 13.975 1.00 85.62 616 PRO A C 1
ATOM 4921 O O . PRO A 1 616 ? -27.226 15.065 12.791 1.00 85.62 616 PRO A O 1
ATOM 4924 N N . GLU A 1 617 ? -27.755 16.552 14.387 1.00 85.50 617 GLU A N 1
ATOM 4925 C CA . GLU A 1 617 ? -27.899 17.697 13.473 1.00 85.50 617 GLU A CA 1
ATOM 4926 C C . GLU A 1 617 ? -26.557 18.101 12.851 1.00 85.50 617 GLU A C 1
ATOM 4928 O O . GLU A 1 617 ? -26.457 18.223 11.632 1.00 85.50 617 GLU A O 1
ATOM 4933 N N . ALA A 1 618 ? -25.498 18.193 13.661 1.00 82.44 618 ALA A N 1
ATOM 4934 C CA . ALA A 1 618 ? -24.149 18.503 13.182 1.00 82.44 618 ALA A CA 1
ATOM 4935 C C . ALA A 1 618 ? -23.616 17.440 12.202 1.00 82.44 618 ALA A C 1
ATOM 4937 O O . ALA A 1 618 ? -22.895 17.753 11.257 1.00 82.44 618 ALA A O 1
ATOM 4938 N N . ALA A 1 619 ? -24.001 16.174 12.398 1.00 81.12 619 ALA A N 1
ATOM 4939 C CA . ALA A 1 619 ? -23.612 15.084 11.508 1.00 81.12 619 ALA A CA 1
ATOM 4940 C C . ALA A 1 619 ? -24.269 15.185 10.116 1.00 81.12 619 ALA A C 1
ATOM 4942 O O . ALA A 1 619 ? -23.653 14.786 9.128 1.00 81.12 619 ALA A O 1
ATOM 4943 N N . LEU A 1 620 ? -25.488 15.734 10.020 1.00 81.81 620 LEU A N 1
ATOM 4944 C CA . LEU A 1 620 ? -26.192 15.902 8.743 1.00 81.81 620 LEU A CA 1
ATOM 4945 C C . LEU A 1 620 ? -25.510 16.926 7.829 1.00 81.81 620 LEU A C 1
ATOM 4947 O O . LEU A 1 620 ? -25.437 16.695 6.623 1.00 81.81 620 LEU A O 1
ATOM 4951 N N . GLU A 1 621 ? -24.966 18.013 8.381 1.00 81.44 621 GLU A N 1
ATOM 4952 C CA . GLU A 1 621 ? -24.260 19.038 7.595 1.00 81.44 621 GLU A CA 1
ATOM 4953 C C . GLU A 1 621 ? -23.042 18.459 6.857 1.00 81.44 621 GLU A C 1
ATOM 4955 O O . GLU A 1 621 ? -22.754 18.819 5.715 1.00 81.44 621 GLU A O 1
ATOM 4960 N N . GLN A 1 622 ? -22.339 17.509 7.479 1.00 80.69 622 GLN A N 1
ATOM 4961 C CA . GLN A 1 622 ? -21.165 16.868 6.878 1.00 80.69 622 GLN A CA 1
ATOM 4962 C C . GLN A 1 622 ? -21.512 15.786 5.851 1.00 80.69 622 GLN A C 1
ATOM 4964 O O . GLN A 1 622 ? -20.654 15.360 5.072 1.00 80.69 622 GLN A O 1
ATOM 4969 N N . GLN A 1 623 ? -22.764 15.339 5.821 1.00 82.12 623 GLN A N 1
ATOM 4970 C CA . GLN A 1 623 ? -23.192 14.233 4.983 1.00 82.12 623 GLN A CA 1
ATOM 4971 C C . GLN A 1 623 ? -23.174 14.593 3.490 1.00 82.12 623 GLN A C 1
ATOM 4973 O O . GLN A 1 623 ? -22.731 13.788 2.672 1.00 82.12 623 GLN A O 1
ATOM 4978 N N . GLU A 1 624 ? -23.585 15.810 3.119 1.00 79.31 624 GLU A N 1
ATOM 4979 C CA . GLU A 1 624 ? -23.520 16.280 1.725 1.00 79.31 624 GLU A CA 1
ATOM 4980 C C . GLU A 1 624 ? -22.078 16.294 1.202 1.00 79.31 624 GLU A C 1
ATOM 4982 O O . GLU A 1 624 ? -21.800 15.865 0.077 1.00 79.31 624 GLU A O 1
ATOM 4987 N N . VAL A 1 625 ? -21.141 16.713 2.058 1.00 80.56 625 VAL A N 1
ATOM 4988 C CA . VAL A 1 625 ? -19.710 16.719 1.746 1.00 80.56 625 VAL A CA 1
ATOM 4989 C C . VAL A 1 625 ? -19.225 15.292 1.496 1.00 80.56 625 VAL A C 1
ATOM 4991 O O . VAL A 1 625 ? -18.558 15.057 0.490 1.00 80.56 625 VAL A O 1
ATOM 4994 N N . LEU A 1 626 ? -19.616 14.324 2.331 1.00 83.75 626 LEU A N 1
ATOM 4995 C CA . LEU A 1 626 ? -19.269 12.907 2.160 1.00 83.75 626 LEU A CA 1
ATOM 4996 C C . LEU A 1 626 ? -19.774 12.318 0.838 1.00 83.75 626 LEU A C 1
ATOM 4998 O O . LEU A 1 626 ? -19.007 11.651 0.146 1.00 83.75 626 LEU A O 1
ATOM 5002 N N . PHE A 1 627 ? -21.023 12.590 0.445 1.00 84.06 627 PHE A N 1
ATOM 5003 C CA . PHE A 1 627 ? -21.545 12.131 -0.848 1.00 84.06 627 PHE A CA 1
ATOM 5004 C C . PHE A 1 627 ? -20.806 12.786 -2.021 1.00 84.06 627 PHE A C 1
ATOM 5006 O O . PHE A 1 627 ? -20.479 12.113 -3.000 1.00 84.06 627 PHE A O 1
ATOM 5013 N N . SER A 1 628 ? -20.470 14.075 -1.913 1.00 82.44 628 SER A N 1
ATOM 5014 C CA . SER A 1 628 ? -19.677 14.760 -2.939 1.00 82.44 628 SER A CA 1
ATOM 5015 C C . SER A 1 628 ? -18.265 14.168 -3.056 1.00 82.44 628 SER A C 1
ATOM 5017 O O . SER A 1 628 ? -17.781 13.931 -4.162 1.00 82.44 628 SER A O 1
ATOM 5019 N N . LEU A 1 629 ? -17.626 13.852 -1.927 1.00 79.50 629 LEU A N 1
ATOM 5020 C CA . LEU A 1 629 ? -16.316 13.209 -1.879 1.00 79.50 629 LEU A CA 1
ATOM 5021 C C . LEU A 1 629 ? -16.375 11.801 -2.463 1.00 79.50 629 LEU A C 1
ATOM 5023 O O . LEU A 1 629 ? -15.534 11.464 -3.288 1.00 79.50 629 LEU A O 1
ATOM 5027 N N . TYR A 1 630 ? -17.402 11.018 -2.127 1.00 83.25 630 TYR A N 1
ATOM 5028 C CA . TYR A 1 630 ? -17.628 9.705 -2.728 1.00 83.25 630 TYR A CA 1
ATOM 5029 C C . TYR A 1 630 ? -17.673 9.793 -4.260 1.00 83.25 630 TYR A C 1
ATOM 5031 O O . TYR A 1 630 ? -16.959 9.057 -4.941 1.00 83.25 630 TYR A O 1
ATOM 5039 N N . THR A 1 631 ? -18.438 10.742 -4.815 1.00 79.19 631 THR A N 1
ATOM 5040 C CA . THR A 1 631 ? -18.510 10.912 -6.277 1.00 79.19 631 THR A CA 1
ATOM 5041 C C . THR A 1 631 ? -17.180 11.321 -6.903 1.00 79.19 631 THR A C 1
ATOM 5043 O O . THR A 1 631 ? -16.915 10.933 -8.035 1.00 79.19 631 THR A O 1
ATOM 5046 N N . LYS A 1 632 ? -16.328 12.060 -6.181 1.00 75.62 632 LYS A N 1
ATOM 5047 C CA . LYS A 1 632 ? -14.981 12.422 -6.646 1.00 75.62 632 LYS A CA 1
ATOM 5048 C C . LYS A 1 632 ? -14.030 11.225 -6.624 1.00 75.62 632 LYS A C 1
ATOM 5050 O O . LYS A 1 632 ? -13.327 10.999 -7.599 1.00 75.62 632 LYS A O 1
ATOM 5055 N N . VAL A 1 633 ? -14.033 10.447 -5.539 1.00 73.06 633 VAL A N 1
ATOM 5056 C CA . VAL A 1 633 ? -13.150 9.278 -5.360 1.00 73.06 633 VAL A CA 1
ATOM 5057 C C . VAL A 1 633 ? -13.458 8.186 -6.390 1.00 73.06 633 VAL A C 1
ATOM 5059 O O . VAL A 1 633 ? -12.542 7.567 -6.933 1.00 73.06 633 VAL A O 1
ATOM 5062 N N . PHE A 1 634 ? -14.741 7.966 -6.686 1.00 72.12 634 PHE A N 1
ATOM 5063 C CA . PHE A 1 634 ? -15.202 6.898 -7.577 1.00 72.12 634 PHE A CA 1
ATOM 5064 C C . PHE A 1 634 ? -15.706 7.395 -8.943 1.00 72.12 634 PHE A C 1
ATOM 5066 O O . PHE A 1 634 ? -16.415 6.657 -9.630 1.00 72.12 634 PHE A O 1
ATOM 5073 N N . ALA A 1 635 ? -15.349 8.618 -9.361 1.00 60.31 635 ALA A N 1
ATOM 5074 C CA . ALA A 1 635 ? -15.707 9.140 -10.681 1.00 60.31 635 ALA A CA 1
ATOM 5075 C C . ALA A 1 635 ? -15.250 8.178 -11.797 1.00 60.31 635 ALA A C 1
ATOM 5077 O O . ALA A 1 635 ? -14.121 7.678 -11.789 1.00 60.31 635 ALA A O 1
ATOM 5078 N N . ALA A 1 636 ? -16.145 7.887 -12.746 1.00 47.25 636 ALA A N 1
ATOM 5079 C CA . ALA A 1 636 ? -15.873 6.954 -13.836 1.00 47.25 636 ALA A CA 1
ATOM 5080 C C . ALA A 1 636 ? -14.800 7.502 -14.793 1.00 47.25 636 ALA A C 1
ATOM 5082 O O . ALA A 1 636 ? -14.813 8.685 -15.130 1.00 47.25 636 ALA A O 1
ATOM 5083 N N . ASP A 1 637 ? -13.918 6.619 -15.278 1.00 40.44 637 ASP A N 1
ATOM 5084 C CA . ASP A 1 637 ? -12.952 6.952 -16.329 1.00 40.44 637 ASP A CA 1
ATOM 5085 C C . ASP A 1 637 ? -13.703 7.525 -17.555 1.00 40.44 637 ASP A C 1
ATOM 5087 O O . ASP A 1 637 ? -14.565 6.828 -18.104 1.00 40.44 637 ASP A O 1
ATOM 5091 N N . PRO A 1 638 ? -13.361 8.728 -18.058 1.00 33.00 638 PRO A N 1
ATOM 5092 C CA . PRO A 1 638 ? -14.064 9.358 -19.184 1.00 33.00 638 PRO A CA 1
ATOM 5093 C C . PRO A 1 638 ? -14.050 8.540 -20.493 1.00 33.00 638 PRO A C 1
ATOM 5095 O O . PRO A 1 638 ? -14.810 8.826 -21.415 1.00 33.00 638 PRO A O 1
ATOM 5098 N N . ASN A 1 639 ? -13.206 7.504 -20.580 1.00 30.06 639 ASN A N 1
ATOM 5099 C CA . ASN A 1 639 ? -13.060 6.624 -21.743 1.00 30.06 639 ASN A CA 1
ATOM 5100 C C . ASN A 1 639 ? -13.896 5.328 -21.683 1.00 30.06 639 ASN A C 1
ATOM 5102 O O . ASN A 1 639 ? -13.882 4.555 -22.645 1.00 30.06 639 ASN A O 1
ATOM 5106 N N . ALA A 1 640 ? -14.624 5.054 -20.595 1.00 35.75 640 ALA A N 1
ATOM 5107 C CA . ALA A 1 640 ? -15.535 3.913 -20.537 1.00 35.75 640 ALA A CA 1
ATOM 5108 C C . ALA A 1 640 ? -16.871 4.282 -21.209 1.00 35.75 640 ALA A C 1
ATOM 5110 O O . ALA A 1 640 ? -17.699 4.969 -20.623 1.00 35.75 640 ALA A O 1
ATOM 5111 N N . GLN A 1 641 ? -17.105 3.821 -22.445 1.00 25.80 641 GLN A N 1
ATOM 5112 C CA . GLN A 1 641 ? -18.403 3.940 -23.134 1.00 25.80 641 GLN A CA 1
ATOM 5113 C C . GLN A 1 641 ? -19.466 3.001 -22.525 1.00 25.80 641 GLN A C 1
ATOM 5115 O O . GLN A 1 641 ? -19.983 2.099 -23.184 1.00 25.80 641 GLN A O 1
ATOM 5120 N N . GLY A 1 642 ? -19.779 3.201 -21.249 1.00 29.42 642 GLY A N 1
ATOM 5121 C CA . GLY A 1 642 ? -20.919 2.622 -20.552 1.00 29.42 642 GLY A CA 1
ATOM 5122 C C . GLY A 1 642 ? -21.563 3.717 -19.712 1.00 29.42 642 GLY A C 1
ATOM 5123 O O . GLY A 1 642 ? -20.855 4.486 -19.069 1.00 29.42 642 GLY A O 1
ATOM 5124 N N . GLU A 1 643 ? -22.891 3.829 -19.763 1.00 25.23 643 GLU A N 1
ATOM 5125 C CA . GLU A 1 643 ? -23.630 4.785 -18.934 1.00 25.23 643 GLU A CA 1
ATOM 5126 C C . GLU A 1 643 ? -23.235 4.614 -17.460 1.00 25.23 643 GLU A C 1
ATOM 5128 O O . GLU A 1 643 ? -23.169 3.495 -16.944 1.00 25.23 643 GLU A O 1
ATOM 5133 N N . SER A 1 644 ? -22.928 5.735 -16.803 1.00 31.58 644 SER A N 1
ATOM 5134 C CA . SER A 1 644 ? -22.574 5.782 -15.387 1.00 31.58 644 SER A CA 1
ATOM 5135 C C . SER A 1 644 ? -23.695 5.164 -14.552 1.00 31.58 644 SER A C 1
ATOM 5137 O O . SER A 1 644 ? -24.793 5.709 -14.467 1.00 31.58 644 SER A O 1
ATOM 5139 N N . VAL A 1 645 ? -23.402 4.045 -13.893 1.00 37.53 645 VAL A N 1
ATOM 5140 C CA . VAL A 1 645 ? -24.274 3.447 -12.865 1.00 37.53 645 VAL A CA 1
ATOM 5141 C C . VAL A 1 645 ? -24.286 4.307 -11.583 1.00 37.53 645 VAL A C 1
ATOM 5143 O O . VAL A 1 645 ? -25.106 4.091 -10.699 1.00 37.53 645 VAL A O 1
ATOM 5146 N N . TYR A 1 646 ? -23.409 5.314 -11.486 1.00 44.00 646 TYR A N 1
ATOM 5147 C CA . TYR A 1 646 ? -23.056 6.008 -10.243 1.00 44.00 646 TYR A CA 1
ATOM 5148 C C . TYR A 1 646 ? -23.376 7.510 -10.240 1.00 44.00 646 TYR A C 1
ATOM 5150 O O . TYR A 1 646 ? -22.827 8.266 -9.438 1.00 44.00 646 TYR A O 1
ATOM 5158 N N . ASP A 1 647 ? -24.258 7.976 -11.127 1.00 31.19 647 ASP A N 1
ATOM 5159 C CA . ASP A 1 647 ? -24.603 9.395 -11.198 1.00 31.19 647 ASP A CA 1
ATOM 5160 C C . ASP A 1 647 ? -25.689 9.755 -10.156 1.00 31.19 647 ASP A C 1
ATOM 5162 O O . ASP A 1 647 ? -26.888 9.536 -10.347 1.00 31.19 647 ASP A O 1
ATOM 5166 N N . VAL A 1 648 ? -25.273 10.349 -9.030 1.00 37.97 648 VAL A N 1
ATOM 5167 C CA . VAL A 1 648 ? -26.171 10.887 -7.978 1.00 37.97 648 VAL A CA 1
ATOM 5168 C C . VAL A 1 648 ? -27.139 11.936 -8.559 1.00 37.97 648 VAL A C 1
ATOM 5170 O O . VAL A 1 648 ? -28.233 12.150 -8.042 1.00 37.97 648 VAL A O 1
ATOM 5173 N N . ARG A 1 649 ? -26.798 12.554 -9.700 1.00 29.98 649 ARG A N 1
ATOM 5174 C CA . ARG A 1 649 ? -27.630 13.557 -10.389 1.00 29.98 649 ARG A CA 1
ATOM 5175 C C . ARG A 1 649 ? -28.879 12.975 -11.054 1.00 29.98 649 ARG A C 1
ATOM 5177 O O . ARG A 1 649 ? -29.864 13.696 -11.215 1.00 29.98 649 ARG A O 1
ATOM 5184 N N . THR A 1 650 ? -28.893 11.683 -11.387 1.00 32.53 650 THR A N 1
ATOM 5185 C CA . THR A 1 650 ? -30.099 11.002 -11.894 1.00 32.53 650 THR A CA 1
ATOM 5186 C C . THR A 1 650 ? -31.156 10.753 -10.815 1.00 32.53 650 THR A C 1
ATOM 5188 O O . THR A 1 650 ? -32.327 10.584 -11.152 1.00 32.53 650 THR A O 1
ATOM 5191 N N . ILE A 1 651 ? -30.789 10.827 -9.530 1.00 37.06 651 ILE A N 1
ATOM 5192 C CA . ILE A 1 651 ? -31.700 10.641 -8.385 1.00 37.06 651 ILE A CA 1
ATOM 5193 C C . ILE A 1 651 ? -32.708 11.805 -8.286 1.00 37.06 651 ILE A C 1
ATOM 5195 O O . ILE A 1 651 ? -33.850 11.614 -7.877 1.00 37.06 651 ILE A O 1
ATOM 5199 N N . SER A 1 652 ? -32.347 12.997 -8.780 1.00 30.58 652 SER A N 1
ATOM 5200 C CA . SER A 1 652 ? -33.205 14.193 -8.728 1.00 30.58 652 SER A CA 1
ATOM 5201 C C . SER A 1 652 ? -34.257 14.282 -9.852 1.00 30.58 652 SER A C 1
ATOM 5203 O O . SER A 1 652 ? -35.089 15.184 -9.857 1.00 30.58 652 SER A O 1
ATOM 5205 N N . ARG A 1 653 ? -34.262 13.355 -10.826 1.00 28.94 653 ARG A N 1
ATOM 5206 C CA . ARG A 1 653 ? -35.238 13.352 -11.943 1.00 28.94 653 ARG A CA 1
ATOM 5207 C C . ARG A 1 653 ? -36.452 12.441 -11.724 1.00 28.94 653 ARG A C 1
ATOM 5209 O O . ARG A 1 653 ? -37.292 12.328 -12.611 1.00 28.94 653 ARG A O 1
ATOM 5216 N N . GLY A 1 654 ? -36.573 11.817 -10.552 1.00 28.97 654 GLY A N 1
ATOM 5217 C CA . GLY A 1 654 ? -37.660 10.884 -10.238 1.00 28.97 654 GLY A CA 1
ATOM 5218 C C . GLY A 1 654 ? -38.964 11.505 -9.720 1.00 28.97 654 GLY A C 1
ATOM 5219 O O . GLY A 1 654 ? -39.925 10.764 -9.535 1.00 28.97 654 GLY A O 1
ATOM 5220 N N . SER A 1 655 ? -39.035 12.818 -9.465 1.00 27.66 655 SER A N 1
ATOM 5221 C CA . SER A 1 655 ? -40.145 13.385 -8.678 1.00 27.66 655 SER A CA 1
ATOM 5222 C C . SER A 1 655 ? -40.788 14.669 -9.210 1.00 27.66 655 SER A C 1
ATOM 5224 O O . SER A 1 655 ? -41.404 15.374 -8.422 1.00 27.66 655 SER A O 1
ATOM 5226 N N . HIS A 1 656 ? -40.728 14.963 -10.513 1.00 24.98 656 HIS A N 1
ATOM 5227 C CA . HIS A 1 656 ? -41.621 15.958 -11.125 1.00 24.98 656 HIS A CA 1
ATOM 5228 C C . HIS A 1 656 ? -42.020 15.546 -12.545 1.00 24.98 656 HIS A C 1
ATOM 5230 O O . HIS A 1 656 ? -41.245 15.630 -13.493 1.00 24.98 656 HIS A O 1
ATOM 5236 N N . SER A 1 657 ? -43.264 15.093 -12.690 1.00 25.11 657 SER A N 1
ATOM 5237 C CA . SER A 1 657 ? -43.956 15.023 -13.972 1.00 25.11 657 SER A CA 1
ATOM 5238 C C . SER A 1 657 ? -44.361 16.438 -14.397 1.00 25.11 657 SER A C 1
ATOM 5240 O O . SER A 1 657 ? -45.487 16.859 -14.131 1.00 25.11 657 SER A O 1
ATOM 5242 N N . GLU A 1 658 ? -43.459 17.182 -15.034 1.00 23.70 658 GLU A N 1
ATOM 5243 C CA . GLU A 1 658 ? -43.834 18.394 -15.766 1.00 23.70 658 GLU A CA 1
ATOM 5244 C C . GLU A 1 658 ? -44.061 18.063 -17.244 1.00 23.70 658 GLU A C 1
ATOM 5246 O O . GLU A 1 658 ? -43.187 17.590 -17.969 1.00 23.70 658 GLU A O 1
ATOM 5251 N N . LEU A 1 659 ? -45.313 18.261 -17.653 1.00 28.20 659 LEU A N 1
ATOM 5252 C CA . LEU A 1 659 ? -45.786 18.238 -19.028 1.00 28.20 659 LEU A CA 1
ATOM 5253 C C . LEU A 1 659 ? -45.252 19.476 -19.759 1.00 28.20 659 LEU A C 1
ATOM 5255 O O . LEU A 1 659 ? -45.815 20.558 -19.610 1.00 28.20 659 LEU A O 1
ATOM 5259 N N . GLU A 1 660 ? -44.233 19.319 -20.601 1.00 22.84 660 GLU A N 1
ATOM 5260 C CA . GLU A 1 660 ? -43.887 20.348 -21.586 1.00 22.84 660 GLU A CA 1
ATOM 5261 C C . GLU A 1 660 ? -44.564 20.060 -22.934 1.00 22.84 660 GLU A C 1
ATOM 5263 O O . GLU A 1 660 ? -44.247 19.113 -23.657 1.00 22.84 660 GLU A O 1
ATOM 5268 N N . LEU A 1 661 ? -45.533 20.915 -23.266 1.00 25.80 661 LEU A N 1
ATOM 5269 C CA . LEU A 1 661 ? -46.121 21.058 -24.595 1.00 25.80 661 LEU A CA 1
ATOM 5270 C C . LEU A 1 661 ? -45.108 21.732 -25.529 1.00 25.80 661 LEU A C 1
ATOM 5272 O O . LEU A 1 661 ? -44.722 22.876 -25.299 1.00 25.80 661 LEU A O 1
ATOM 5276 N N . THR A 1 662 ? -44.741 21.074 -26.630 1.00 26.56 662 THR A N 1
ATOM 5277 C CA . THR A 1 662 ? -44.037 21.730 -27.743 1.00 26.56 662 THR A CA 1
ATOM 5278 C C . THR A 1 662 ? -45.001 22.052 -28.884 1.00 26.56 662 THR A C 1
ATOM 5280 O O . THR A 1 662 ? -45.994 21.361 -29.116 1.00 26.56 662 THR A O 1
ATOM 5283 N N . ALA A 1 663 ? -44.713 23.151 -29.583 1.00 33.50 663 ALA A N 1
ATOM 5284 C CA . ALA A 1 663 ? -45.612 23.925 -30.442 1.00 33.50 663 ALA A CA 1
ATOM 5285 C C . ALA A 1 663 ? -46.137 23.245 -31.729 1.00 33.50 663 ALA A C 1
ATOM 5287 O O . ALA A 1 663 ? -46.707 23.925 -32.573 1.00 33.50 663 ALA A O 1
ATOM 5288 N N . ASN A 1 664 ? -46.009 21.927 -31.882 1.00 30.69 664 ASN A N 1
ATOM 5289 C CA . ASN A 1 664 ? -46.591 21.170 -32.991 1.00 30.69 664 ASN A CA 1
ATOM 5290 C C . ASN A 1 664 ? -47.287 19.928 -32.428 1.00 30.69 664 ASN A C 1
ATOM 5292 O O . ASN A 1 664 ? -46.654 18.891 -32.240 1.00 30.69 664 ASN A O 1
ATOM 5296 N N . GLY A 1 665 ? -48.584 20.058 -32.130 1.00 30.52 665 GLY A N 1
ATOM 5297 C CA . GLY A 1 665 ? -49.414 19.083 -31.414 1.00 30.52 665 GLY A CA 1
ATOM 5298 C C . GLY A 1 665 ? -49.378 17.649 -31.954 1.00 30.52 665 GLY A C 1
ATOM 5299 O O . GLY A 1 665 ? -50.288 17.218 -32.656 1.00 30.52 665 GLY A O 1
ATOM 5300 N N . THR A 1 666 ? -48.363 16.886 -31.552 1.00 24.56 666 THR A N 1
ATOM 5301 C CA . THR A 1 666 ? -48.255 15.439 -31.746 1.00 24.56 666 THR A CA 1
ATOM 5302 C C . THR A 1 666 ? -47.702 14.799 -30.474 1.00 24.56 666 THR A C 1
ATOM 5304 O O . THR A 1 666 ? -46.598 15.099 -30.031 1.00 24.56 666 THR A O 1
ATOM 5307 N N . ILE A 1 667 ? -48.507 13.924 -29.867 1.00 25.06 667 ILE A N 1
ATOM 5308 C CA . ILE A 1 667 ? -48.133 13.092 -28.720 1.00 25.06 667 ILE A CA 1
ATOM 5309 C C . ILE A 1 667 ? -47.415 11.859 -29.274 1.00 25.06 667 ILE A C 1
ATOM 5311 O O . ILE A 1 667 ? -48.032 11.056 -29.974 1.00 25.06 667 ILE A O 1
ATOM 5315 N N . VAL A 1 668 ? -46.133 11.682 -28.951 1.00 23.69 668 VAL A N 1
ATOM 5316 C CA . VAL A 1 668 ? -45.413 10.422 -29.188 1.00 23.69 668 VAL A CA 1
ATOM 5317 C C . VAL A 1 668 ? -44.974 9.860 -27.842 1.00 23.69 668 VAL A C 1
ATOM 5319 O O . VAL A 1 668 ? -44.004 10.311 -27.243 1.00 23.69 668 VAL A O 1
ATOM 5322 N N . MET A 1 669 ? -45.706 8.852 -27.364 1.00 24.50 669 MET A N 1
ATOM 5323 C CA . MET A 1 669 ? -45.214 7.933 -26.344 1.00 24.50 669 MET A CA 1
ATOM 5324 C C . MET A 1 669 ? -44.303 6.902 -27.013 1.00 24.50 669 MET A C 1
ATOM 5326 O O . MET A 1 669 ? -44.763 6.110 -27.833 1.00 24.50 669 MET A O 1
ATOM 5330 N N . SER A 1 670 ? -43.029 6.853 -26.634 1.00 22.50 670 SER A N 1
ATOM 5331 C CA . SER A 1 670 ? -42.174 5.701 -26.936 1.00 22.50 670 SER A CA 1
ATOM 5332 C C . SER A 1 670 ? -41.232 5.396 -25.774 1.00 22.50 670 SER A C 1
ATOM 5334 O O . SER A 1 670 ? -40.028 5.619 -25.849 1.00 22.50 670 SER A O 1
ATOM 5336 N N . GLY A 1 671 ? -41.796 4.863 -24.690 1.00 22.20 671 GLY A N 1
ATOM 5337 C CA . GLY A 1 671 ? -41.051 4.103 -23.691 1.00 22.20 671 GLY A CA 1
ATOM 5338 C C . GLY A 1 671 ? -41.148 2.609 -24.004 1.00 22.20 671 GLY A C 1
ATOM 5339 O O . GLY A 1 671 ? -42.245 2.057 -24.055 1.00 22.20 671 GLY A O 1
ATOM 5340 N N . ARG A 1 672 ? -40.009 1.939 -24.203 1.00 20.53 672 ARG A N 1
ATOM 5341 C CA . ARG A 1 672 ? -39.892 0.485 -24.009 1.00 20.53 672 ARG A CA 1
ATOM 5342 C C . ARG A 1 672 ? -39.100 0.257 -22.718 1.00 20.53 672 ARG A C 1
ATOM 5344 O O . ARG A 1 672 ? -37.906 0.546 -22.725 1.00 20.53 672 ARG A O 1
ATOM 5351 N N . PRO A 1 673 ? -39.697 -0.280 -21.643 1.00 22.45 673 PRO A N 1
ATOM 5352 C CA . PRO A 1 673 ? -38.921 -0.783 -20.519 1.00 22.45 673 PRO A CA 1
ATOM 5353 C C . PRO A 1 673 ? -38.288 -2.126 -20.917 1.00 22.45 673 PRO A C 1
ATOM 5355 O O . PRO A 1 673 ? -38.971 -3.015 -21.433 1.00 22.45 673 PRO A O 1
ATOM 5358 N N . ARG A 1 674 ? -36.973 -2.280 -20.718 1.00 21.92 674 ARG A N 1
ATOM 5359 C CA . ARG A 1 674 ? -36.305 -3.585 -20.825 1.00 21.92 674 ARG A CA 1
ATOM 5360 C C . ARG A 1 674 ? -36.409 -4.311 -19.487 1.00 21.92 674 ARG A C 1
ATOM 5362 O O . ARG A 1 674 ? -36.026 -3.781 -18.453 1.00 21.92 674 ARG A O 1
ATOM 5369 N N . ALA A 1 675 ? -36.953 -5.520 -19.560 1.00 22.69 675 ALA A N 1
ATOM 5370 C CA . ALA A 1 675 ? -37.164 -6.435 -18.453 1.00 22.69 675 ALA A CA 1
ATOM 5371 C C . ALA A 1 675 ? -35.842 -6.877 -17.804 1.00 22.69 675 ALA A C 1
ATOM 5373 O O . ALA A 1 675 ? -34.951 -7.385 -18.486 1.00 22.69 675 ALA A O 1
ATOM 5374 N N . SER A 1 676 ? -35.763 -6.749 -16.482 1.00 22.20 676 SER A N 1
ATOM 5375 C CA . SER A 1 676 ? -34.905 -7.559 -15.624 1.00 22.20 676 SER A CA 1
ATOM 5376 C C . SER A 1 676 ? -35.679 -8.822 -15.227 1.00 22.20 676 SER A C 1
ATOM 5378 O O . SER A 1 676 ? -36.790 -8.752 -14.704 1.00 22.20 676 SER A O 1
ATOM 5380 N N . SER A 1 677 ? -35.123 -10.003 -15.507 1.00 21.52 677 SER A N 1
ATOM 5381 C CA . SER A 1 677 ? -35.677 -11.267 -15.011 1.00 21.52 677 SER A CA 1
ATOM 5382 C C . SER A 1 677 ? -34.606 -12.347 -14.873 1.00 21.52 677 SER A C 1
ATOM 5384 O O . SER A 1 677 ? -34.308 -13.024 -15.852 1.00 21.52 677 SER A O 1
ATOM 5386 N N . VAL A 1 678 ? -34.087 -12.530 -13.657 1.00 23.84 678 VAL A N 1
ATOM 5387 C CA . VAL A 1 678 ? -33.549 -13.780 -13.074 1.00 23.84 678 VAL A CA 1
ATOM 5388 C C . VAL A 1 678 ? -33.557 -13.504 -11.553 1.00 23.84 678 VAL A C 1
ATOM 5390 O O . VAL A 1 678 ? -32.852 -12.603 -11.134 1.00 23.84 678 VAL A O 1
ATOM 5393 N N . LEU A 1 679 ? -34.348 -14.063 -10.636 1.00 22.08 679 LEU A N 1
ATOM 5394 C CA . LEU A 1 679 ? -35.221 -15.228 -10.545 1.00 22.08 679 LEU A CA 1
ATOM 5395 C C . LEU A 1 679 ? -36.483 -14.845 -9.745 1.00 22.08 679 LEU A C 1
ATOM 5397 O O . LEU A 1 679 ? -36.389 -14.179 -8.719 1.00 22.08 679 LEU A O 1
ATOM 5401 N N . SER A 1 680 ? -37.648 -15.355 -10.143 1.00 23.30 680 SER A N 1
ATOM 5402 C CA . SER A 1 680 ? -38.810 -15.479 -9.258 1.00 23.30 680 SER A CA 1
ATOM 5403 C C . SER A 1 680 ? -39.301 -16.920 -9.323 1.00 23.30 680 SER A C 1
ATOM 5405 O O . SER A 1 680 ? -39.587 -17.467 -10.389 1.00 23.30 680 SER A O 1
ATOM 5407 N N . SER A 1 681 ? -39.356 -17.529 -8.144 1.00 26.30 681 SER A N 1
ATOM 5408 C CA . SER A 1 681 ? -40.037 -18.778 -7.853 1.00 26.30 681 SER A CA 1
ATOM 5409 C C . SER A 1 681 ? -41.506 -18.684 -8.269 1.00 26.30 681 SER A C 1
ATOM 5411 O O . SER A 1 681 ? -42.210 -17.728 -7.938 1.00 26.30 681 SER A O 1
ATOM 5413 N N . ARG A 1 682 ? -42.000 -19.703 -8.976 1.00 25.48 682 ARG A N 1
ATOM 5414 C CA . ARG A 1 682 ? -43.438 -19.888 -9.175 1.00 25.48 682 ARG A CA 1
ATOM 5415 C C . ARG A 1 682 ? -43.833 -21.339 -8.960 1.00 25.48 682 ARG A C 1
ATOM 5417 O O . ARG A 1 682 ? -43.628 -22.204 -9.807 1.00 25.48 682 ARG A O 1
ATOM 5424 N N . SER A 1 683 ? -44.440 -21.539 -7.794 1.00 23.64 683 SER A N 1
ATOM 5425 C CA . SER A 1 683 ? -45.489 -22.521 -7.544 1.00 23.64 683 SER A CA 1
ATOM 5426 C C . SER A 1 683 ? -46.481 -22.548 -8.716 1.00 23.64 683 SER A C 1
ATOM 5428 O O . SER A 1 683 ? -46.931 -21.498 -9.184 1.00 23.64 683 SER A O 1
ATOM 5430 N N . ARG A 1 684 ? -46.795 -23.749 -9.208 1.00 26.95 684 ARG A N 1
ATOM 5431 C CA . ARG A 1 684 ? -47.816 -24.001 -10.231 1.00 26.95 684 ARG A CA 1
ATOM 5432 C C . ARG A 1 684 ? -48.951 -24.786 -9.585 1.00 26.95 684 ARG A C 1
ATOM 5434 O O . ARG A 1 684 ? -48.770 -25.949 -9.242 1.00 26.95 684 ARG A O 1
ATOM 5441 N N . ASN A 1 685 ? -50.119 -24.159 -9.497 1.00 25.16 685 ASN A N 1
ATOM 5442 C CA . ASN A 1 685 ? -51.394 -24.851 -9.371 1.00 25.16 685 ASN A CA 1
ATOM 5443 C C . ASN A 1 685 ? -52.089 -24.860 -10.739 1.00 25.16 685 ASN A C 1
ATOM 5445 O O . ASN A 1 685 ? -52.265 -23.805 -11.343 1.00 25.16 685 ASN A O 1
ATOM 5449 N N . GLY A 1 686 ? -52.507 -26.057 -11.163 1.00 22.83 686 GLY A N 1
ATOM 5450 C CA . GLY A 1 686 ? -53.782 -26.289 -11.849 1.00 22.83 686 GLY A CA 1
ATOM 5451 C C . GLY A 1 686 ? -53.844 -26.198 -13.378 1.00 22.83 686 GLY A C 1
ATOM 5452 O O . GLY A 1 686 ? -54.030 -25.118 -13.921 1.00 22.83 686 GLY A O 1
ATOM 5453 N N . GLY A 1 687 ? -53.909 -27.368 -14.031 1.00 22.17 687 GLY A N 1
ATOM 5454 C CA . GLY A 1 687 ? -55.099 -27.689 -14.839 1.00 22.17 687 GLY A CA 1
ATOM 5455 C C . GLY A 1 687 ? -54.934 -28.005 -16.332 1.00 22.17 687 GLY A C 1
ATOM 5456 O O . GLY A 1 687 ? -55.050 -27.101 -17.146 1.00 22.17 687 GLY A O 1
ATOM 5457 N N . GLY A 1 688 ? -54.842 -29.310 -16.647 1.00 21.55 688 GLY A N 1
ATOM 5458 C CA . GLY A 1 688 ? -55.358 -29.969 -17.870 1.00 21.55 688 GLY A CA 1
ATOM 5459 C C . GLY A 1 688 ? -54.526 -29.819 -19.153 1.00 21.55 688 GLY A C 1
ATOM 5460 O O . GLY A 1 688 ? -54.021 -28.747 -19.444 1.00 21.55 688 GLY A O 1
ATOM 5461 N N . SER A 1 689 ? -54.340 -30.826 -20.001 1.00 23.16 689 SER A N 1
ATOM 5462 C CA . SER A 1 689 ? -54.718 -32.243 -20.021 1.00 23.16 689 SER A CA 1
ATOM 5463 C C . SER A 1 689 ? -53.858 -32.935 -21.098 1.00 23.16 689 SER A C 1
ATOM 5465 O O . SER A 1 689 ? -53.274 -32.261 -21.942 1.00 23.16 689 SER A O 1
ATOM 5467 N N . ASP A 1 690 ? -53.831 -34.269 -21.047 1.00 24.48 690 ASP A N 1
ATOM 5468 C CA . ASP A 1 690 ? -53.427 -35.216 -22.107 1.00 24.48 690 ASP A CA 1
ATOM 5469 C C . ASP A 1 690 ? -52.078 -35.943 -21.926 1.00 24.48 690 ASP A C 1
ATOM 5471 O O . ASP A 1 690 ? -51.028 -35.580 -22.442 1.00 24.48 690 ASP A O 1
ATOM 5475 N N . ILE A 1 691 ? -52.176 -37.013 -21.121 1.00 22.81 691 ILE A N 1
ATOM 5476 C CA . ILE A 1 691 ? -51.937 -38.426 -21.487 1.00 22.81 691 ILE A CA 1
ATOM 5477 C C . ILE A 1 691 ? -50.655 -38.740 -22.279 1.00 22.81 691 ILE A C 1
ATOM 5479 O O . ILE A 1 691 ? -50.547 -38.434 -23.461 1.00 22.81 691 ILE A O 1
ATOM 5483 N N . GLY A 1 692 ? -49.771 -39.548 -21.669 1.00 22.55 692 GLY A N 1
ATOM 5484 C CA . GLY A 1 692 ? -48.798 -40.325 -22.445 1.00 22.55 692 GLY A CA 1
ATOM 5485 C C . GLY A 1 692 ? -47.609 -40.952 -21.714 1.00 22.55 692 GLY A C 1
ATOM 5486 O O . GLY A 1 692 ? -46.479 -40.683 -22.088 1.00 22.55 692 GLY A O 1
ATOM 5487 N N . THR A 1 693 ? -47.867 -41.881 -20.785 1.00 24.86 693 THR A N 1
ATOM 5488 C CA . THR A 1 693 ? -47.002 -43.039 -20.424 1.00 24.86 693 THR A CA 1
ATOM 5489 C C . THR A 1 693 ? -45.628 -42.840 -19.753 1.00 24.86 693 THR A C 1
ATOM 5491 O O . THR A 1 693 ? -44.651 -42.377 -20.328 1.00 24.86 693 THR A O 1
ATOM 5494 N N . MET A 1 694 ? -45.566 -43.369 -18.527 1.00 22.92 694 MET A N 1
ATOM 5495 C CA . MET A 1 694 ? -44.384 -43.721 -17.738 1.00 22.92 694 MET A CA 1
ATOM 5496 C C . MET A 1 694 ? -43.681 -44.972 -18.282 1.00 22.92 694 MET A C 1
ATOM 5498 O O . MET A 1 694 ? -44.351 -45.970 -18.540 1.00 22.92 694 MET A O 1
ATOM 5502 N N . THR A 1 695 ? -42.346 -44.982 -18.257 1.00 24.50 695 THR A N 1
ATOM 5503 C CA . THR A 1 695 ? -41.558 -46.178 -17.907 1.00 24.50 695 THR A CA 1
ATOM 5504 C C . THR A 1 695 ? -40.337 -45.777 -17.084 1.00 24.50 695 THR A C 1
ATOM 5506 O O . THR A 1 695 ? -39.604 -44.858 -17.440 1.00 24.50 695 THR A O 1
ATOM 5509 N N . ALA A 1 696 ? -40.170 -46.476 -15.965 1.00 24.16 696 ALA A N 1
ATOM 5510 C CA . ALA A 1 696 ? -39.171 -46.280 -14.925 1.00 24.16 696 ALA A CA 1
ATOM 5511 C C . ALA A 1 696 ? -37.820 -46.945 -15.243 1.00 24.16 696 ALA A C 1
ATOM 5513 O O . ALA A 1 696 ? -37.773 -47.922 -15.988 1.00 24.16 696 ALA A O 1
ATOM 5514 N N . GLY A 1 697 ? -36.760 -46.504 -14.553 1.00 24.00 697 GLY A N 1
ATOM 5515 C CA . GLY A 1 697 ? -35.617 -47.366 -14.238 1.00 24.00 697 GLY A CA 1
ATOM 5516 C C . GLY A 1 697 ? -34.276 -46.658 -14.031 1.00 24.00 697 GLY A C 1
ATOM 5517 O O . GLY A 1 697 ? -33.673 -46.204 -14.993 1.00 24.00 697 GLY A O 1
ATOM 5518 N N . GLY A 1 698 ? -33.763 -46.701 -12.794 1.00 24.47 698 GLY A N 1
ATOM 5519 C CA . GLY A 1 698 ? -32.324 -46.878 -12.550 1.00 24.47 698 GLY A CA 1
ATOM 5520 C C . GLY A 1 698 ? -31.557 -45.700 -11.950 1.00 24.47 698 GLY A C 1
ATOM 5521 O O . GLY A 1 698 ? -31.065 -44.832 -12.658 1.00 24.47 698 GLY A O 1
ATOM 5522 N N . SER A 1 699 ? -31.368 -45.745 -10.632 1.00 24.42 699 SER A N 1
ATOM 5523 C CA . SER A 1 699 ? -30.337 -45.020 -9.889 1.00 24.42 699 SER A CA 1
ATOM 5524 C C . SER A 1 699 ? -28.920 -45.452 -10.294 1.00 24.42 699 SER A C 1
ATOM 5526 O O . SER A 1 699 ? -28.677 -46.654 -10.393 1.00 24.42 699 SER A O 1
ATOM 5528 N N . ASN A 1 700 ? -27.978 -44.507 -10.398 1.00 25.34 700 ASN A N 1
ATOM 5529 C CA . ASN A 1 700 ? -26.671 -44.588 -9.730 1.00 25.34 700 ASN A CA 1
ATOM 5530 C C . ASN A 1 700 ? -25.891 -43.264 -9.812 1.00 25.34 700 ASN A C 1
ATOM 5532 O O . ASN A 1 700 ? -25.869 -42.584 -10.832 1.00 25.34 700 ASN A O 1
ATOM 5536 N N . ASN A 1 701 ? -25.255 -42.937 -8.687 1.00 26.88 701 ASN A N 1
ATOM 5537 C CA . ASN A 1 701 ? -24.336 -41.828 -8.455 1.00 26.88 701 ASN A CA 1
ATOM 5538 C C . ASN A 1 701 ? -23.180 -41.775 -9.466 1.00 26.88 701 ASN A C 1
ATOM 5540 O O . ASN A 1 701 ? -22.413 -42.728 -9.519 1.00 26.88 701 ASN A O 1
ATOM 5544 N N . THR A 1 702 ? -22.986 -40.621 -10.114 1.00 25.06 702 THR A N 1
ATOM 5545 C CA . THR A 1 702 ? -21.691 -39.932 -10.310 1.00 25.06 702 THR A CA 1
ATOM 5546 C C . THR A 1 702 ? -21.966 -38.551 -10.910 1.00 25.06 702 THR A C 1
ATOM 5548 O O . THR A 1 702 ? -22.374 -38.445 -12.062 1.00 25.06 702 THR A O 1
ATOM 5551 N N . LEU A 1 703 ? -21.755 -37.485 -10.130 1.00 27.30 703 LEU A N 1
ATOM 5552 C CA . LEU A 1 703 ? -21.704 -36.115 -10.645 1.00 27.30 703 LEU A CA 1
ATOM 5553 C C . LEU A 1 703 ? -20.415 -35.962 -11.461 1.00 27.30 703 LEU A C 1
ATOM 5555 O O . LEU A 1 703 ? -19.325 -35.819 -10.908 1.00 27.30 703 LEU A O 1
ATOM 5559 N N . GLU A 1 704 ? -20.548 -36.045 -12.781 1.00 23.11 704 GLU A N 1
ATOM 5560 C CA . GLU A 1 704 ? -19.496 -35.691 -13.724 1.00 23.11 704 GLU A CA 1
ATOM 5561 C C . GLU A 1 704 ? -19.245 -34.179 -13.678 1.00 23.11 704 GLU A C 1
ATOM 5563 O O . GLU A 1 704 ? -20.099 -33.356 -14.004 1.00 23.11 704 GLU A O 1
ATOM 5568 N N . VAL A 1 705 ? -18.033 -33.824 -13.259 1.00 25.12 705 VAL A N 1
ATOM 5569 C CA . VAL A 1 705 ? -17.434 -32.499 -13.430 1.00 25.12 705 VAL A CA 1
ATOM 5570 C C . VAL A 1 705 ? -17.094 -32.322 -14.919 1.00 25.12 705 VAL A C 1
ATOM 5572 O O . VAL A 1 705 ? -16.431 -33.206 -15.474 1.00 25.12 705 VAL A O 1
ATOM 5575 N N . PRO A 1 706 ? -17.459 -31.208 -15.586 1.00 24.14 706 PRO A N 1
ATOM 5576 C CA . PRO A 1 706 ? -17.008 -30.953 -16.948 1.00 24.14 706 PRO A CA 1
ATOM 5577 C C . PRO A 1 706 ? -15.492 -30.729 -16.943 1.00 24.14 706 PRO A C 1
ATOM 5579 O O . PRO A 1 706 ? -14.993 -29.699 -16.487 1.00 24.14 706 PRO A O 1
ATOM 5582 N N . LYS A 1 707 ? -14.744 -31.721 -17.433 1.00 23.03 707 LYS A N 1
ATOM 5583 C CA . LYS A 1 707 ? -13.304 -31.618 -17.673 1.00 23.03 707 LYS A CA 1
ATOM 5584 C C . LYS A 1 707 ? -13.041 -30.615 -18.794 1.00 23.03 707 LYS A C 1
ATOM 5586 O O . LYS A 1 707 ? -13.608 -30.710 -19.880 1.00 23.03 707 LYS A O 1
ATOM 5591 N N . ALA A 1 708 ? -12.146 -29.676 -18.510 1.00 24.08 708 ALA A N 1
ATOM 5592 C CA . ALA A 1 708 ? -11.573 -28.750 -19.468 1.00 24.08 708 ALA A CA 1
ATOM 5593 C C . ALA A 1 708 ? -10.844 -29.514 -20.587 1.00 24.08 708 ALA A C 1
ATOM 5595 O O . ALA A 1 708 ? -9.932 -30.301 -20.331 1.00 24.08 708 ALA A O 1
ATOM 5596 N N . ASN A 1 709 ? -11.232 -29.251 -21.833 1.00 23.94 709 ASN A N 1
ATOM 5597 C CA . ASN A 1 709 ? -10.506 -29.705 -23.012 1.00 23.94 709 ASN A CA 1
ATOM 5598 C C . ASN A 1 709 ? -9.246 -28.848 -23.197 1.00 23.94 709 ASN A C 1
ATOM 5600 O O . ASN A 1 709 ? -9.273 -27.832 -23.885 1.00 23.94 709 ASN A O 1
ATOM 5604 N N . TYR A 1 710 ? -8.139 -29.282 -22.600 1.00 24.27 710 TYR A N 1
ATOM 5605 C CA . TYR A 1 710 ? -6.794 -28.983 -23.088 1.00 24.27 710 TYR A CA 1
ATOM 5606 C C . TYR A 1 710 ? -6.224 -30.273 -23.678 1.00 24.27 710 TYR A C 1
ATOM 5608 O O . TYR A 1 710 ? -5.839 -31.178 -22.943 1.00 24.27 710 TYR A O 1
ATOM 5616 N N . ALA A 1 711 ? -6.175 -30.368 -25.006 1.00 22.12 711 ALA A N 1
ATOM 5617 C CA . ALA A 1 711 ? -5.333 -31.342 -25.690 1.00 22.12 711 ALA A CA 1
ATOM 5618 C C . ALA A 1 711 ? -4.972 -30.862 -27.103 1.00 22.12 711 ALA A C 1
ATOM 5620 O O . ALA A 1 711 ? -5.838 -30.606 -27.932 1.00 22.12 711 ALA A O 1
ATOM 5621 N N . ALA A 1 712 ? -3.659 -30.742 -27.301 1.00 23.72 712 ALA A N 1
ATOM 5622 C CA . ALA A 1 712 ? -2.855 -30.981 -28.497 1.00 23.72 712 ALA A CA 1
ATOM 5623 C C . ALA A 1 712 ? -3.519 -31.009 -29.889 1.00 23.72 712 ALA A C 1
ATOM 5625 O O . ALA A 1 712 ? -4.338 -31.871 -30.193 1.00 23.72 712 ALA A O 1
ATOM 5626 N N . SER A 1 713 ? -2.933 -30.243 -30.816 1.00 24.17 713 SER A N 1
ATOM 5627 C CA . SER A 1 713 ? -2.762 -30.709 -32.197 1.00 24.17 713 SER A CA 1
ATOM 5628 C C . SER A 1 713 ? -1.536 -30.071 -32.860 1.00 24.17 713 SER A C 1
ATOM 5630 O O . SER A 1 713 ? -1.611 -29.014 -33.482 1.00 24.17 713 SER A O 1
ATOM 5632 N N . VAL A 1 714 ? -0.403 -30.769 -32.761 1.00 25.22 714 VAL A N 1
ATOM 5633 C CA . VAL A 1 714 ? 0.566 -30.854 -33.857 1.00 25.22 714 VAL A CA 1
ATOM 5634 C C . VAL A 1 714 ? -0.060 -31.779 -34.896 1.00 25.22 714 VAL A C 1
ATOM 5636 O O . VAL A 1 714 ? -0.249 -32.951 -34.601 1.00 25.22 714 VAL A O 1
ATOM 5639 N N . THR A 1 715 ? -0.371 -31.286 -36.095 1.00 24.00 715 THR A N 1
ATOM 5640 C CA . THR A 1 715 ? -0.378 -32.108 -37.315 1.00 24.00 715 THR A CA 1
ATOM 5641 C C . THR A 1 715 ? -0.041 -31.258 -38.537 1.00 24.00 715 THR A C 1
ATOM 5643 O O . THR A 1 715 ? -0.491 -30.130 -38.711 1.00 24.00 715 THR A O 1
ATOM 5646 N N . SER A 1 716 ? 0.818 -31.841 -39.360 1.00 25.06 716 SER A N 1
ATOM 5647 C CA . SER A 1 716 ? 1.252 -31.436 -40.689 1.00 25.06 716 SER A CA 1
ATOM 5648 C C . SER A 1 716 ? 0.109 -31.333 -41.700 1.00 25.06 716 SER A C 1
ATOM 5650 O O . SER A 1 716 ? -0.706 -32.250 -41.789 1.00 25.06 716 SER A O 1
ATOM 5652 N N . SER A 1 717 ? 0.164 -30.343 -42.593 1.00 24.92 717 SER A N 1
ATOM 5653 C CA . SER A 1 717 ? -0.517 -30.426 -43.889 1.00 24.92 717 SER A CA 1
ATOM 5654 C C . SER A 1 717 ? 0.356 -29.873 -45.015 1.00 24.92 717 SER A C 1
ATOM 5656 O O . SER A 1 717 ? 0.565 -28.670 -45.160 1.00 24.92 717 SER A O 1
ATOM 5658 N N . ILE A 1 718 ? 0.864 -30.818 -45.803 1.00 24.14 718 ILE A N 1
ATOM 5659 C CA . ILE A 1 718 ? 1.442 -30.663 -47.135 1.00 24.14 718 ILE A CA 1
ATOM 5660 C C . ILE A 1 718 ? 0.334 -30.281 -48.133 1.00 24.14 718 ILE A C 1
ATOM 5662 O O . ILE A 1 718 ? -0.728 -30.894 -48.126 1.00 24.14 718 ILE A O 1
ATOM 5666 N N . GLY A 1 719 ? 0.649 -29.360 -49.054 1.00 21.78 719 GLY A N 1
ATOM 5667 C CA . GLY A 1 719 ? 0.171 -29.390 -50.445 1.00 21.78 719 GLY A CA 1
ATOM 5668 C C . GLY A 1 719 ? -1.017 -28.496 -50.828 1.00 21.78 719 GLY A C 1
ATOM 5669 O O . GLY A 1 719 ? -2.170 -28.863 -50.650 1.00 21.78 719 GLY A O 1
ATOM 5670 N N . SER A 1 720 ? -0.756 -27.396 -51.541 1.00 23.12 720 SER A N 1
ATOM 5671 C CA . SER A 1 720 ? -0.958 -27.321 -53.005 1.00 23.12 720 SER A CA 1
ATOM 5672 C C . SER A 1 720 ? -1.048 -25.876 -53.516 1.00 23.12 720 SER A C 1
ATOM 5674 O O . SER A 1 720 ? -1.600 -24.971 -52.899 1.00 23.12 720 SER A O 1
ATOM 5676 N N . SER A 1 721 ? -0.440 -25.683 -54.680 1.00 24.06 721 SER A N 1
ATOM 5677 C CA . SER A 1 721 ? -0.402 -24.475 -55.497 1.00 24.06 721 SER A CA 1
ATOM 5678 C C . SER A 1 721 ? -1.746 -24.157 -56.160 1.00 24.06 721 SER A C 1
ATOM 5680 O O . SER A 1 721 ? -2.366 -25.050 -56.732 1.00 24.06 721 SER A O 1
ATOM 5682 N N . GLY A 1 722 ? -2.105 -22.874 -56.243 1.00 24.22 722 GLY A N 1
ATOM 5683 C CA . GLY A 1 722 ? -3.194 -22.393 -57.097 1.00 24.22 722 GLY A CA 1
ATOM 5684 C C . GLY A 1 722 ? -3.159 -20.875 -57.266 1.00 24.22 722 GLY A C 1
ATOM 5685 O O . GLY A 1 722 ? -3.441 -20.126 -56.341 1.00 24.22 722 GLY A O 1
ATOM 5686 N N . SER A 1 723 ? -2.769 -20.423 -58.455 1.00 24.44 723 SER A N 1
ATOM 5687 C CA . SER A 1 723 ? -2.607 -19.022 -58.849 1.00 24.44 723 SER A CA 1
ATOM 5688 C C . SER A 1 723 ? -3.878 -18.452 -59.495 1.00 24.44 723 SER A C 1
ATOM 5690 O O . SER A 1 723 ? -4.464 -19.119 -60.343 1.00 24.44 723 SER A O 1
ATOM 5692 N N . ARG A 1 724 ? -4.181 -17.179 -59.174 1.00 23.94 724 ARG A N 1
ATOM 5693 C CA . ARG A 1 724 ? -4.756 -16.084 -60.006 1.00 23.94 724 ARG A CA 1
ATOM 5694 C C . ARG A 1 724 ? -6.024 -15.431 -59.449 1.00 23.94 724 ARG A C 1
ATOM 5696 O O . ARG A 1 724 ? -7.042 -16.077 -59.259 1.00 23.94 724 ARG A O 1
ATOM 5703 N N . GLY A 1 725 ? -5.974 -14.095 -59.365 1.00 24.11 725 GLY A N 1
ATOM 5704 C CA . GLY A 1 725 ? -7.165 -13.242 -59.286 1.00 24.11 725 GLY A CA 1
ATOM 5705 C C . GLY A 1 725 ? -6.951 -11.856 -58.669 1.00 24.11 725 GLY A C 1
ATOM 5706 O O . GLY A 1 725 ? -7.574 -11.542 -57.666 1.00 24.11 725 GLY A O 1
ATOM 5707 N N . ARG A 1 726 ? -6.088 -11.008 -59.253 1.00 23.66 726 ARG A N 1
ATOM 5708 C CA . ARG A 1 726 ? -6.012 -9.569 -58.919 1.00 23.66 726 ARG A CA 1
ATOM 5709 C C . ARG A 1 726 ? -7.332 -8.866 -59.272 1.00 23.66 726 ARG A C 1
ATOM 5711 O O . ARG A 1 726 ? -7.734 -8.908 -60.433 1.00 23.66 726 ARG A O 1
ATOM 5718 N N . ARG A 1 727 ? -7.892 -8.088 -58.341 1.00 23.39 727 ARG A N 1
ATOM 5719 C CA . ARG A 1 727 ? -8.622 -6.846 -58.652 1.00 23.39 727 ARG A CA 1
ATOM 5720 C C . ARG A 1 727 ? -8.180 -5.738 -57.698 1.00 23.39 727 ARG A C 1
ATOM 5722 O O . ARG A 1 727 ? -8.242 -5.882 -56.485 1.00 23.39 727 ARG A O 1
ATOM 5729 N N . SER A 1 728 ? -7.674 -4.672 -58.303 1.00 22.75 728 SER A N 1
ATOM 5730 C CA . SER A 1 728 ? -7.206 -3.423 -57.711 1.00 22.75 728 SER A CA 1
ATOM 5731 C C . SER A 1 728 ? -8.370 -2.467 -57.447 1.00 22.75 728 SER A C 1
ATOM 5733 O O . SER A 1 728 ? -9.189 -2.258 -58.342 1.00 22.75 728 SER A O 1
ATOM 5735 N N . ILE A 1 729 ? -8.383 -1.835 -56.274 1.00 26.73 729 ILE A N 1
ATOM 5736 C CA . ILE A 1 729 ? -9.205 -0.661 -55.937 1.00 26.73 729 ILE A CA 1
ATOM 5737 C C . ILE A 1 729 ? -8.228 0.410 -55.390 1.00 26.73 729 ILE A C 1
ATOM 5739 O O . ILE A 1 729 ? -7.284 0.032 -54.692 1.00 26.73 729 ILE A O 1
ATOM 5743 N N . PRO A 1 730 ? -8.353 1.697 -55.778 1.00 23.45 730 PRO A N 1
ATOM 5744 C CA . PRO A 1 730 ? -7.331 2.730 -55.560 1.00 23.45 730 PRO A CA 1
ATOM 5745 C C . PRO A 1 730 ? -7.317 3.268 -54.114 1.00 23.45 730 PRO A C 1
ATOM 5747 O O . PRO A 1 730 ? -8.304 3.095 -53.399 1.00 23.45 730 PRO A O 1
ATOM 5750 N N . PRO A 1 731 ? -6.231 3.936 -53.670 1.00 22.42 731 PRO A N 1
ATOM 5751 C CA . PRO A 1 731 ? -6.157 4.506 -52.327 1.00 22.42 731 PRO A CA 1
ATOM 5752 C C . PRO A 1 731 ? -6.943 5.828 -52.260 1.00 22.42 731 PRO A C 1
ATOM 5754 O O . PRO A 1 731 ? -6.837 6.632 -53.191 1.00 22.42 731 PRO A O 1
ATOM 5757 N N . PRO A 1 732 ? -7.696 6.111 -51.182 1.00 24.53 732 PRO A N 1
ATOM 5758 C CA . PRO A 1 732 ? -8.157 7.462 -50.925 1.00 24.53 732 PRO A CA 1
ATOM 5759 C C . PRO A 1 732 ? -7.003 8.319 -50.386 1.00 24.53 732 PRO A C 1
ATOM 5761 O O . PRO A 1 732 ? -6.111 7.864 -49.671 1.00 24.53 732 PRO A O 1
ATOM 5764 N N . SER A 1 733 ? -7.036 9.571 -50.818 1.00 21.61 733 SER A N 1
ATOM 5765 C CA . SER A 1 733 ? -6.087 10.658 -50.616 1.00 21.61 733 SER A CA 1
ATOM 5766 C C . SER A 1 733 ? -5.806 11.008 -49.155 1.00 21.61 733 SER A C 1
ATOM 5768 O O . SER A 1 733 ? -6.694 10.991 -48.307 1.00 21.61 733 SER A O 1
ATOM 5770 N N . ALA A 1 734 ? -4.563 11.420 -48.918 1.00 23.44 734 ALA A N 1
ATOM 5771 C CA . ALA A 1 734 ? -4.061 11.964 -47.670 1.00 23.44 734 ALA A CA 1
ATOM 5772 C C . ALA A 1 734 ? -4.756 13.277 -47.268 1.00 23.44 734 ALA A C 1
ATOM 5774 O O . ALA A 1 734 ? -4.701 14.267 -47.995 1.00 23.44 734 ALA A O 1
ATOM 5775 N N . THR A 1 735 ? -5.284 13.303 -46.048 1.00 22.25 735 THR A N 1
ATOM 5776 C CA . THR A 1 735 ? -5.372 14.502 -45.208 1.00 22.25 735 THR A CA 1
ATOM 5777 C C . THR A 1 735 ? -4.858 14.118 -43.830 1.00 22.25 735 THR A C 1
ATOM 5779 O O . THR A 1 735 ? -5.396 13.224 -43.182 1.00 22.25 735 THR A O 1
ATOM 5782 N N . ALA A 1 736 ? -3.749 14.741 -43.441 1.00 24.19 736 ALA A N 1
ATOM 5783 C CA . ALA A 1 736 ? -3.046 14.489 -42.199 1.00 24.19 736 ALA A CA 1
ATOM 5784 C C . ALA A 1 736 ? -3.806 15.082 -41.007 1.00 24.19 736 ALA A C 1
ATOM 5786 O O . ALA A 1 736 ? -4.028 16.289 -40.945 1.00 24.19 736 ALA A O 1
ATOM 5787 N N . THR A 1 737 ? -4.114 14.238 -40.030 1.00 22.31 737 THR A N 1
ATOM 5788 C CA . THR A 1 737 ? -4.270 14.632 -38.628 1.00 22.31 737 THR A CA 1
ATOM 5789 C C . THR A 1 737 ? -3.380 13.703 -37.813 1.00 22.31 737 THR A C 1
ATOM 5791 O O . THR A 1 737 ? -3.589 12.492 -37.785 1.00 22.31 737 THR A O 1
ATOM 5794 N N . HIS A 1 738 ? -2.324 14.265 -37.229 1.00 28.11 738 HIS A N 1
ATOM 5795 C CA . HIS A 1 738 ? -1.381 13.560 -36.371 1.00 28.11 738 HIS A CA 1
ATOM 5796 C C . HIS A 1 738 ? -2.059 13.154 -35.056 1.00 28.11 738 HIS A C 1
ATOM 5798 O O . HIS A 1 738 ? -2.225 13.994 -34.180 1.00 28.11 738 HIS A O 1
ATOM 5804 N N . SER A 1 739 ? -2.403 11.877 -34.900 1.00 25.89 739 SER A N 1
ATOM 5805 C CA . SER A 1 739 ? -2.449 11.183 -33.605 1.00 25.89 739 SER A CA 1
ATOM 5806 C C . SER A 1 739 ? -2.676 9.683 -33.827 1.00 25.89 739 SER A C 1
ATOM 5808 O O . SER A 1 739 ? -3.489 9.275 -34.650 1.00 25.89 739 SER A O 1
ATOM 5810 N N . THR A 1 740 ? -1.933 8.850 -33.092 1.00 29.31 740 THR A N 1
ATOM 5811 C CA . THR A 1 740 ? -2.037 7.375 -33.035 1.00 29.31 740 THR A CA 1
ATOM 5812 C C . THR A 1 740 ? -1.677 6.595 -34.313 1.00 29.31 740 THR A C 1
ATOM 5814 O O . THR A 1 740 ? -2.524 6.032 -34.998 1.00 29.31 740 THR A O 1
ATOM 5817 N N . LEU A 1 741 ? -0.378 6.470 -34.603 1.00 27.09 741 LEU A N 1
ATOM 5818 C CA . LEU A 1 741 ? 0.150 5.463 -35.533 1.00 27.09 741 LEU A CA 1
ATOM 5819 C C . LEU A 1 741 ? 1.014 4.468 -34.751 1.00 27.09 741 LEU A C 1
ATOM 5821 O O . LEU A 1 741 ? 2.023 4.873 -34.186 1.00 27.09 741 LEU A O 1
ATOM 5825 N N . GLY A 1 742 ? 0.628 3.182 -34.740 1.00 27.47 742 GLY A N 1
ATOM 5826 C CA . GLY A 1 742 ? 1.559 2.107 -34.368 1.00 27.47 742 GLY A CA 1
ATOM 5827 C C . GLY A 1 742 ? 1.048 0.864 -33.631 1.00 27.47 742 GLY A C 1
ATOM 5828 O O . GLY A 1 742 ? 1.884 0.081 -33.215 1.00 27.47 742 GLY A O 1
ATOM 5829 N N . ARG A 1 743 ? -0.258 0.605 -33.452 1.00 36.44 743 ARG A N 1
ATOM 5830 C CA . ARG A 1 743 ? -0.721 -0.616 -32.740 1.00 36.44 743 ARG A CA 1
ATOM 5831 C C . ARG A 1 743 ? -1.732 -1.419 -33.571 1.00 36.44 743 ARG A C 1
ATOM 5833 O O . ARG A 1 743 ? -2.916 -1.425 -33.270 1.00 36.44 743 ARG A O 1
ATOM 5840 N N . SER A 1 744 ? -1.292 -2.052 -34.666 1.00 27.02 744 SER A N 1
ATOM 5841 C CA . SER A 1 744 ? -2.166 -2.928 -35.483 1.00 27.02 744 SER A CA 1
ATOM 5842 C C . SER A 1 744 ? -1.411 -3.928 -36.384 1.00 27.02 744 SER A C 1
ATOM 5844 O O . SER A 1 744 ? -1.709 -4.032 -37.573 1.00 27.02 744 SER A O 1
ATOM 5846 N N . MET A 1 745 ? -0.428 -4.677 -35.869 1.00 27.75 745 MET A N 1
ATOM 5847 C CA . MET A 1 745 ? 0.227 -5.743 -36.666 1.00 27.75 745 MET A CA 1
ATOM 5848 C C . MET A 1 745 ? 0.323 -7.118 -35.983 1.00 27.75 745 MET A C 1
ATOM 5850 O O . MET A 1 745 ? 0.695 -8.082 -36.640 1.00 27.75 745 MET A O 1
ATOM 5854 N N . LEU A 1 746 ? -0.097 -7.263 -34.722 1.00 32.06 746 LEU A N 1
ATOM 5855 C CA . LEU A 1 746 ? -0.246 -8.563 -34.053 1.00 32.06 746 LEU A CA 1
ATOM 5856 C C . LEU A 1 746 ? -1.570 -8.577 -33.285 1.00 32.06 746 LEU A C 1
ATOM 5858 O O . LEU A 1 746 ? -1.643 -8.241 -32.107 1.00 32.06 746 LEU A O 1
ATOM 5862 N N . GLY A 1 747 ? -2.644 -8.909 -34.000 1.00 25.06 747 GLY A N 1
ATOM 5863 C CA . GLY A 1 747 ? -3.957 -9.111 -33.404 1.00 25.06 747 GLY A CA 1
ATOM 5864 C C . GLY A 1 747 ? -3.987 -10.411 -32.607 1.00 25.06 747 GLY A C 1
ATOM 5865 O O . GLY A 1 747 ? -4.223 -11.476 -33.171 1.00 25.06 747 GLY A O 1
ATOM 5866 N N . LEU A 1 748 ? -3.807 -10.321 -31.289 1.00 30.47 748 LEU A N 1
ATOM 5867 C CA . LEU A 1 748 ? -4.623 -11.149 -30.403 1.00 30.47 748 LEU A CA 1
ATOM 5868 C C . LEU A 1 748 ? -6.093 -10.768 -30.653 1.00 30.47 748 LEU A C 1
ATOM 5870 O O . LEU A 1 748 ? -6.355 -9.599 -30.968 1.00 30.47 748 LEU A O 1
ATOM 5874 N N . PRO A 1 749 ? -7.060 -11.699 -30.535 1.00 25.97 749 PRO A N 1
ATOM 5875 C CA . PRO A 1 749 ? -8.458 -11.290 -30.507 1.00 25.97 749 PRO A CA 1
ATOM 5876 C C . PRO A 1 749 ? -8.600 -10.189 -29.447 1.00 25.97 749 PRO A C 1
ATOM 5878 O O . PRO A 1 749 ? -7.924 -10.287 -28.415 1.00 25.97 749 PRO A O 1
ATOM 5881 N N . PRO A 1 750 ? -9.407 -9.135 -29.684 1.00 27.70 750 PRO A N 1
ATOM 5882 C CA . PRO A 1 750 ? -9.688 -8.164 -28.640 1.00 27.70 750 PRO A CA 1
ATOM 5883 C C . PRO A 1 750 ? -10.164 -8.979 -27.446 1.00 27.70 750 PRO A C 1
ATOM 5885 O O . PRO A 1 750 ? -11.178 -9.677 -27.543 1.00 27.70 750 PRO A O 1
ATOM 5888 N N . GLN A 1 751 ? -9.372 -8.990 -26.372 1.00 35.81 751 GLN A N 1
ATOM 5889 C CA . GLN A 1 751 ? -9.823 -9.572 -25.124 1.00 35.81 751 GLN A CA 1
ATOM 5890 C C . GLN A 1 751 ? -11.135 -8.856 -24.852 1.00 35.81 751 GLN A C 1
ATOM 5892 O O . GLN A 1 751 ? -11.171 -7.629 -24.759 1.00 35.81 751 GLN A O 1
ATOM 5897 N N . VAL A 1 752 ? -12.234 -9.612 -24.866 1.00 29.11 752 VAL A N 1
ATOM 5898 C CA . VAL A 1 752 ? -13.516 -9.120 -24.380 1.00 29.11 752 VAL A CA 1
ATOM 5899 C C . VAL A 1 752 ? -13.172 -8.481 -23.046 1.00 29.11 752 VAL A C 1
ATOM 5901 O O . VAL A 1 752 ? -12.604 -9.184 -22.210 1.00 29.11 752 VAL A O 1
ATOM 5904 N N . ASN A 1 753 ? -13.413 -7.174 -22.890 1.00 34.38 753 ASN A N 1
ATOM 5905 C CA . ASN A 1 753 ? -13.250 -6.460 -21.627 1.00 34.38 753 ASN A CA 1
ATOM 5906 C C . ASN A 1 753 ? -14.182 -7.125 -20.608 1.00 34.38 753 ASN A C 1
ATOM 5908 O O . ASN A 1 753 ? -15.288 -6.660 -20.345 1.00 34.38 753 ASN A O 1
ATOM 5912 N N . ARG A 1 754 ? -13.778 -8.283 -20.086 1.00 33.88 754 ARG A N 1
ATOM 5913 C CA . ARG A 1 754 ? -14.355 -8.856 -18.892 1.00 33.88 754 ARG A CA 1
ATOM 5914 C C . ARG A 1 754 ? -13.974 -7.858 -17.808 1.00 33.88 754 ARG A C 1
ATOM 5916 O O . ARG A 1 754 ? -12.788 -7.520 -17.730 1.00 33.88 754 ARG A O 1
ATOM 5923 N N . PRO A 1 755 ? -14.932 -7.343 -17.024 1.00 39.59 755 PRO A N 1
ATOM 5924 C CA . PRO A 1 755 ? -14.585 -6.539 -15.868 1.00 39.59 755 PRO A CA 1
ATOM 5925 C C . PRO A 1 755 ? -13.562 -7.340 -15.064 1.00 39.59 755 PRO A C 1
ATOM 5927 O O . PRO A 1 755 ? -13.803 -8.483 -14.678 1.00 39.59 755 PRO A O 1
ATOM 5930 N N . THR A 1 756 ? -12.360 -6.786 -14.940 1.00 48.25 756 THR A N 1
ATOM 5931 C CA . THR A 1 756 ? -11.249 -7.424 -14.244 1.00 48.25 756 THR A CA 1
ATOM 5932 C C . THR A 1 756 ? -11.696 -7.772 -12.823 1.00 48.25 756 THR A C 1
ATOM 5934 O O . THR A 1 756 ? -12.413 -6.970 -12.225 1.00 48.25 756 THR A O 1
ATOM 5937 N N . ALA A 1 757 ? -11.249 -8.890 -12.241 1.00 47.22 757 ALA A N 1
ATOM 5938 C CA . ALA A 1 757 ? -11.553 -9.241 -10.846 1.00 47.22 757 ALA A CA 1
ATOM 5939 C C . ALA A 1 757 ? -11.304 -8.068 -9.870 1.00 47.22 757 ALA A C 1
ATOM 5941 O O . ALA A 1 757 ? -12.120 -7.825 -8.986 1.00 47.22 757 ALA A O 1
ATOM 5942 N N . LYS A 1 758 ? -10.267 -7.250 -10.120 1.00 48.44 758 LYS A N 1
ATOM 5943 C CA . LYS A 1 758 ? -10.018 -5.978 -9.419 1.00 48.44 758 LYS A CA 1
ATOM 5944 C C . LYS A 1 758 ? -11.166 -4.977 -9.568 1.00 48.44 758 LYS A C 1
ATOM 5946 O O . LYS A 1 758 ? -11.615 -4.446 -8.569 1.00 48.44 758 LYS A O 1
ATOM 5951 N N . SER A 1 759 ? -11.671 -4.736 -10.781 1.00 53.25 759 SER A N 1
ATOM 5952 C CA . SER A 1 759 ? -12.813 -3.835 -11.006 1.00 53.25 759 SER A CA 1
ATOM 5953 C C . SER A 1 759 ? -14.090 -4.345 -10.332 1.00 53.25 759 SER A C 1
ATOM 5955 O O . SER A 1 759 ? -14.858 -3.549 -9.810 1.00 53.25 759 SER A O 1
ATOM 5957 N N . ILE A 1 760 ? -14.288 -5.665 -10.256 1.00 59.62 760 ILE A N 1
ATOM 5958 C CA . ILE A 1 760 ? -15.424 -6.276 -9.549 1.00 59.62 760 ILE A CA 1
ATOM 5959 C C . ILE A 1 760 ? -15.260 -6.113 -8.032 1.00 59.62 760 ILE A C 1
ATOM 5961 O O . ILE A 1 760 ? -16.186 -5.703 -7.346 1.00 59.62 760 ILE A O 1
ATOM 5965 N N . GLN A 1 761 ? -14.069 -6.378 -7.492 1.00 61.44 761 GLN A N 1
ATOM 5966 C CA . GLN A 1 761 ? -13.783 -6.170 -6.071 1.00 61.44 761 GLN A CA 1
ATOM 5967 C C . GLN A 1 761 ? -13.829 -4.687 -5.683 1.00 61.44 761 GLN A C 1
ATOM 5969 O O . GLN A 1 761 ? -14.316 -4.351 -4.609 1.00 61.44 761 GLN A O 1
ATOM 5974 N N . GLN A 1 762 ? -13.353 -3.794 -6.549 1.00 63.31 762 GLN A N 1
ATOM 5975 C CA . GLN A 1 762 ? -13.391 -2.345 -6.352 1.00 63.31 762 GLN A CA 1
ATOM 5976 C C . GLN A 1 762 ? -14.817 -1.811 -6.414 1.00 63.31 762 GLN A C 1
ATOM 5978 O O . GLN A 1 762 ? -15.205 -1.054 -5.537 1.00 63.31 762 GLN A O 1
ATOM 5983 N N . THR A 1 763 ? -15.620 -2.241 -7.389 1.00 66.38 763 THR A N 1
ATOM 5984 C CA . THR A 1 763 ? -17.047 -1.886 -7.442 1.00 66.38 763 THR A CA 1
ATOM 5985 C C . THR A 1 763 ? -17.795 -2.445 -6.237 1.00 66.38 763 THR A C 1
ATOM 5987 O O . THR A 1 763 ? -18.569 -1.718 -5.631 1.00 66.38 763 THR A O 1
ATOM 5990 N N . ALA A 1 764 ? -17.501 -3.670 -5.792 1.00 71.19 764 ALA A N 1
ATOM 5991 C CA . ALA A 1 764 ? -18.074 -4.220 -4.564 1.00 71.19 764 ALA A CA 1
ATOM 5992 C C . ALA A 1 764 ? -17.687 -3.403 -3.315 1.00 71.19 764 ALA A C 1
ATOM 5994 O O . ALA A 1 764 ? -18.540 -3.117 -2.477 1.00 71.19 764 ALA A O 1
ATOM 5995 N N . LYS A 1 765 ? -16.423 -2.975 -3.191 1.00 71.50 765 LYS A N 1
ATOM 5996 C CA . LYS A 1 765 ? -15.965 -2.101 -2.095 1.00 71.50 765 LYS A CA 1
ATOM 5997 C C . LYS A 1 765 ? -16.597 -0.708 -2.159 1.00 71.50 765 LYS A C 1
ATOM 5999 O O . LYS A 1 765 ? -17.079 -0.222 -1.140 1.00 71.50 765 LYS A O 1
ATOM 6004 N N . ALA A 1 766 ? -16.644 -0.092 -3.338 1.00 77.00 766 ALA A N 1
ATOM 6005 C CA . ALA A 1 766 ? -17.272 1.207 -3.558 1.00 77.00 766 ALA A CA 1
ATOM 6006 C C . ALA A 1 766 ? -18.772 1.162 -3.237 1.00 77.00 766 ALA A C 1
ATOM 6008 O O . ALA A 1 766 ? -19.288 2.060 -2.571 1.00 77.00 766 ALA A O 1
ATOM 6009 N N . ASN A 1 767 ? -19.459 0.094 -3.649 1.00 81.69 767 ASN A N 1
ATOM 6010 C CA . ASN A 1 767 ? -20.857 -0.150 -3.309 1.00 81.69 767 ASN A CA 1
ATOM 6011 C C . ASN A 1 767 ? -21.019 -0.324 -1.796 1.00 81.69 767 ASN A C 1
ATOM 6013 O O . ASN A 1 767 ? -21.901 0.295 -1.210 1.00 81.69 767 ASN A O 1
ATOM 6017 N N . LYS A 1 768 ? -20.128 -1.084 -1.141 1.00 83.94 768 LYS A N 1
ATOM 6018 C CA . LYS A 1 768 ? -20.145 -1.248 0.318 1.00 83.94 768 LYS A CA 1
ATOM 6019 C C . LYS A 1 768 ? -20.030 0.096 1.038 1.00 83.94 768 LYS A C 1
ATOM 6021 O O . LYS A 1 768 ? -20.811 0.347 1.949 1.00 83.94 768 LYS A O 1
ATOM 6026 N N . ILE A 1 769 ? -19.110 0.969 0.625 1.00 85.06 769 ILE A N 1
ATOM 6027 C CA . ILE A 1 769 ? -18.943 2.288 1.253 1.00 85.06 769 ILE A CA 1
ATOM 6028 C C . ILE A 1 769 ? -20.184 3.167 1.031 1.00 85.06 769 ILE A C 1
ATOM 6030 O O . ILE A 1 769 ? -20.680 3.785 1.974 1.00 85.06 769 ILE A O 1
ATOM 6034 N N . LEU A 1 770 ? -20.736 3.181 -0.185 1.00 86.38 770 LEU A N 1
ATOM 6035 C CA . LEU A 1 770 ? -21.957 3.934 -0.482 1.00 86.38 770 LEU A CA 1
ATOM 6036 C C . LEU A 1 770 ? -23.140 3.460 0.364 1.00 86.38 770 LEU A C 1
ATOM 6038 O O . LEU A 1 770 ? -23.863 4.274 0.933 1.00 86.38 770 LEU A O 1
ATOM 6042 N N . VAL A 1 771 ? -23.300 2.143 0.492 1.00 88.19 771 VAL A N 1
ATOM 6043 C CA . VAL A 1 771 ? -24.313 1.535 1.357 1.00 88.19 771 VAL A CA 1
ATOM 6044 C C . VAL A 1 771 ? -24.085 1.946 2.804 1.00 88.19 771 VAL A C 1
ATOM 6046 O O . VAL A 1 771 ? -25.022 2.412 3.439 1.00 88.19 771 VAL A O 1
ATOM 6049 N N . THR A 1 772 ? -22.855 1.883 3.324 1.00 88.00 772 THR A N 1
ATOM 6050 C CA . THR A 1 772 ? -22.589 2.344 4.696 1.00 88.00 772 THR A CA 1
ATOM 6051 C C . THR A 1 772 ? -22.953 3.814 4.898 1.00 88.00 772 THR A C 1
ATOM 6053 O O . THR A 1 772 ? -23.527 4.148 5.928 1.00 88.00 772 THR A O 1
ATOM 6056 N N . LEU A 1 773 ? -22.723 4.683 3.909 1.00 88.69 773 LEU A N 1
ATOM 6057 C CA . LEU A 1 773 ? -23.080 6.100 3.990 1.00 88.69 773 LEU A CA 1
ATOM 6058 C C . LEU A 1 773 ? -24.607 6.315 4.024 1.00 88.69 773 LEU A C 1
ATOM 6060 O O . LEU A 1 773 ? -25.109 7.093 4.842 1.00 88.69 773 LEU A O 1
ATOM 6064 N N . TRP A 1 774 ? -25.357 5.582 3.193 1.00 91.19 774 TRP A N 1
ATOM 6065 C CA . TRP A 1 774 ? -26.826 5.576 3.213 1.00 91.19 774 TRP A CA 1
ATOM 6066 C C . TRP A 1 774 ? -27.409 4.995 4.511 1.00 91.19 774 TRP A C 1
ATOM 6068 O O . TRP A 1 774 ? -28.388 5.499 5.055 1.00 91.19 774 TRP A O 1
ATOM 6078 N N . LEU A 1 775 ? -26.789 3.954 5.061 1.00 90.56 775 LEU A N 1
ATOM 6079 C CA . LEU A 1 775 ? -27.229 3.351 6.319 1.00 90.56 775 LEU A CA 1
ATOM 6080 C C . LEU A 1 775 ? -26.895 4.230 7.529 1.00 90.56 775 LEU A C 1
ATOM 6082 O O . LEU A 1 775 ? -27.694 4.330 8.461 1.00 90.56 775 LEU A O 1
ATOM 6086 N N . MET A 1 776 ? -25.756 4.924 7.509 1.00 87.56 776 MET A N 1
ATOM 6087 C CA . MET A 1 776 ? -25.432 5.918 8.530 1.00 87.56 776 MET A CA 1
ATOM 6088 C C . MET A 1 776 ? -26.418 7.082 8.503 1.00 87.56 776 MET A C 1
ATOM 6090 O O . MET A 1 776 ? -26.877 7.484 9.572 1.00 87.56 776 MET A O 1
ATOM 6094 N N . SER A 1 777 ? -26.816 7.558 7.319 1.00 88.94 777 SER A N 1
ATOM 6095 C CA . SER A 1 777 ? -27.886 8.559 7.201 1.00 88.94 777 SER A CA 1
ATOM 6096 C C . SER A 1 777 ? -29.227 8.055 7.697 1.00 88.94 777 SER A C 1
ATOM 6098 O O . SER A 1 777 ? -29.910 8.753 8.438 1.00 88.94 777 SER A O 1
ATOM 6100 N N . ALA A 1 778 ? -29.606 6.828 7.347 1.00 89.94 778 ALA A N 1
ATOM 6101 C CA . ALA A 1 778 ? -30.822 6.233 7.884 1.00 89.94 778 ALA A CA 1
ATOM 6102 C C . ALA A 1 778 ? -30.797 6.216 9.421 1.00 89.94 778 ALA A C 1
ATOM 6104 O O . ALA A 1 778 ? -31.770 6.609 10.063 1.00 89.94 778 ALA A O 1
ATOM 6105 N N . SER A 1 779 ? -29.657 5.857 10.020 1.00 87.56 779 SER A N 1
ATOM 6106 C CA . SER A 1 779 ? -29.493 5.854 11.474 1.00 87.56 779 SER A CA 1
ATOM 6107 C C . SER A 1 779 ? -29.572 7.257 12.099 1.00 87.56 779 SER A C 1
ATOM 6109 O O . SER A 1 779 ? -30.146 7.406 13.180 1.00 87.56 779 SER A O 1
ATOM 6111 N N . THR A 1 780 ? -29.038 8.299 11.446 1.00 87.69 780 THR A N 1
ATOM 6112 C CA . THR A 1 780 ? -29.136 9.686 11.934 1.00 87.69 780 THR A CA 1
ATOM 6113 C C . THR A 1 780 ? -30.559 10.219 11.793 1.00 87.69 780 THR A C 1
ATOM 6115 O O . THR A 1 780 ? -31.063 10.834 12.732 1.00 87.69 780 THR A O 1
ATOM 6118 N N . PHE A 1 781 ? -31.252 9.914 10.692 1.00 90.12 781 PHE A N 1
ATOM 6119 C CA . PHE A 1 781 ? -32.660 10.264 10.498 1.00 90.12 781 PHE A CA 1
ATOM 6120 C C . PHE A 1 781 ? -33.582 9.586 11.512 1.00 90.12 781 PHE A C 1
ATOM 6122 O O . PHE A 1 781 ? -34.454 10.252 12.069 1.00 90.12 781 PHE A O 1
ATOM 6129 N N . LEU A 1 782 ? -33.356 8.303 11.817 1.00 87.50 782 LEU A N 1
ATOM 6130 C CA . LEU A 1 782 ? -34.102 7.591 12.860 1.00 87.50 782 LEU A CA 1
ATOM 6131 C C . LEU A 1 782 ? -33.909 8.235 14.237 1.00 87.50 782 LEU A C 1
ATOM 6133 O O . LEU A 1 782 ? -34.887 8.443 14.950 1.00 87.50 782 LEU A O 1
ATOM 6137 N N . LYS A 1 783 ? -32.677 8.624 14.594 1.00 85.69 783 LYS A N 1
ATOM 6138 C CA . LYS A 1 783 ? -32.399 9.346 15.852 1.00 85.69 783 LYS A CA 1
ATOM 6139 C C . LYS A 1 783 ? -33.108 10.701 15.936 1.00 85.69 783 LYS A C 1
ATOM 6141 O O . LYS A 1 783 ? -33.443 11.136 17.031 1.00 85.69 783 LYS A O 1
ATOM 6146 N N . LEU A 1 784 ? -33.334 11.354 14.797 1.00 87.06 784 LEU A N 1
ATOM 6147 C CA . LEU A 1 784 ? -34.061 12.623 14.687 1.00 87.06 784 LEU A CA 1
ATOM 6148 C C . LEU A 1 784 ? -35.587 12.449 14.587 1.00 87.06 784 LEU A C 1
ATOM 6150 O O . LEU A 1 784 ? -36.303 13.442 14.494 1.00 87.06 784 LEU A O 1
ATOM 6154 N N . GLY A 1 785 ? -36.096 11.213 14.547 1.00 86.00 785 GLY A N 1
ATOM 6155 C CA . GLY A 1 785 ? -37.518 10.929 14.328 1.00 86.00 785 GLY A CA 1
ATOM 6156 C C . GLY A 1 785 ? -38.010 11.205 12.898 1.00 86.00 785 GLY A C 1
ATOM 6157 O O . GLY A 1 785 ? -39.215 11.200 12.654 1.00 86.00 785 GLY A O 1
ATOM 6158 N N . ARG A 1 786 ? -37.111 11.432 11.928 1.00 89.06 786 ARG A N 1
ATOM 6159 C CA . ARG A 1 786 ? -37.445 11.654 10.507 1.00 89.06 786 ARG A CA 1
ATOM 6160 C C . ARG A 1 786 ? -37.612 10.325 9.776 1.00 89.06 786 ARG A C 1
ATOM 6162 O O . ARG A 1 786 ? -36.752 9.902 9.003 1.00 89.06 786 ARG A O 1
ATOM 6169 N N . VAL A 1 787 ? -38.725 9.650 10.035 1.00 88.38 787 VAL A N 1
ATOM 6170 C CA . VAL A 1 787 ? -38.905 8.258 9.604 1.00 88.38 787 VAL A CA 1
ATOM 6171 C C . VAL A 1 787 ? -39.047 8.112 8.079 1.00 88.38 787 VAL A C 1
ATOM 6173 O O . VAL A 1 787 ? -38.481 7.189 7.494 1.00 88.38 787 VAL A O 1
ATOM 6176 N N . ASP A 1 788 ? -39.692 9.073 7.410 1.00 89.12 788 ASP A N 1
ATOM 6177 C CA . ASP A 1 788 ? -39.872 9.068 5.947 1.00 89.12 788 ASP A CA 1
ATOM 6178 C C . ASP A 1 788 ? -38.556 9.194 5.168 1.00 89.12 788 ASP A C 1
ATOM 6180 O O . ASP A 1 788 ? -38.417 8.662 4.066 1.00 89.12 788 ASP A O 1
ATOM 6184 N N . ASP A 1 789 ? -37.578 9.907 5.719 1.00 89.06 789 ASP A N 1
ATOM 6185 C CA . ASP A 1 789 ? -36.278 10.075 5.070 1.00 89.06 789 ASP A CA 1
ATOM 6186 C C . ASP A 1 789 ? -35.350 8.899 5.377 1.00 89.06 789 ASP A C 1
ATOM 6188 O O . ASP A 1 789 ? -34.577 8.482 4.513 1.00 89.06 789 ASP A O 1
ATOM 6192 N N . ALA A 1 790 ? -35.501 8.288 6.558 1.00 89.81 790 ALA A N 1
ATOM 6193 C CA . ALA A 1 790 ? -34.811 7.053 6.902 1.00 89.81 790 ALA A CA 1
ATOM 6194 C C . ALA A 1 790 ? -35.172 5.906 5.943 1.00 89.81 790 ALA A C 1
ATOM 6196 O O . ALA A 1 790 ? -34.273 5.242 5.429 1.00 89.81 790 ALA A O 1
ATOM 6197 N N . ILE A 1 791 ? -36.460 5.699 5.638 1.00 91.56 791 ILE A N 1
ATOM 6198 C CA . ILE A 1 791 ? -36.871 4.628 4.714 1.00 91.56 791 ILE A CA 1
ATOM 6199 C C . ILE A 1 791 ? -36.398 4.879 3.279 1.00 91.56 791 ILE A C 1
ATOM 6201 O O . ILE A 1 791 ? -36.016 3.934 2.591 1.00 91.56 791 ILE A O 1
ATOM 6205 N N . LYS A 1 792 ? -36.350 6.141 2.829 1.00 92.31 792 LYS A N 1
ATOM 6206 C CA . LYS A 1 792 ? -35.771 6.487 1.520 1.00 92.31 792 LYS A CA 1
ATOM 6207 C C . LYS A 1 792 ? -34.284 6.152 1.476 1.00 92.31 792 LYS A C 1
ATOM 6209 O O . LYS A 1 792 ? -33.850 5.510 0.528 1.00 92.31 792 LYS A O 1
ATOM 6214 N N . ALA A 1 793 ? -33.527 6.529 2.507 1.00 89.62 793 ALA A N 1
ATOM 6215 C CA . ALA A 1 793 ? -32.100 6.226 2.598 1.00 89.62 793 ALA A CA 1
ATOM 6216 C C . ALA A 1 793 ? -31.830 4.708 2.603 1.00 89.62 793 ALA A C 1
ATOM 6218 O O . ALA A 1 793 ? -30.957 4.238 1.876 1.00 89.62 793 ALA A O 1
ATOM 6219 N N . ILE A 1 794 ? -32.624 3.925 3.346 1.00 91.81 794 ILE A N 1
ATOM 6220 C CA . ILE A 1 794 ? -32.549 2.452 3.325 1.00 91.81 794 ILE A CA 1
ATOM 6221 C C . ILE A 1 794 ? -32.910 1.906 1.936 1.00 91.81 794 ILE A C 1
ATOM 6223 O O . ILE A 1 794 ? -32.233 1.011 1.439 1.00 91.81 794 ILE A O 1
ATOM 6227 N N . GLY A 1 795 ? -33.930 2.467 1.281 1.00 90.81 795 GLY A N 1
ATOM 6228 C CA . GLY A 1 795 ? -34.322 2.085 -0.076 1.00 90.81 795 GLY A CA 1
ATOM 6229 C C . GLY A 1 795 ? -33.233 2.355 -1.121 1.00 90.81 795 GLY A C 1
ATOM 6230 O O . GLY A 1 795 ? -33.037 1.539 -2.020 1.00 90.81 795 GLY A O 1
ATOM 6231 N N . GLU A 1 796 ? -32.482 3.454 -1.000 1.00 89.38 796 GLU A N 1
ATOM 6232 C CA . GLU A 1 796 ? -31.312 3.694 -1.857 1.00 89.38 796 GLU A CA 1
ATOM 6233 C C . GLU A 1 796 ? -30.179 2.703 -1.558 1.00 89.38 796 GLU A C 1
ATOM 6235 O O . GLU A 1 796 ? -29.554 2.190 -2.487 1.00 89.38 796 GLU A O 1
ATOM 6240 N N . ALA A 1 797 ? -29.950 2.358 -0.287 1.00 90.12 797 ALA A N 1
ATOM 6241 C CA . ALA A 1 797 ? -28.977 1.332 0.083 1.00 90.12 797 ALA A CA 1
ATOM 6242 C C . ALA A 1 797 ? -29.334 -0.050 -0.504 1.00 90.12 797 ALA A C 1
ATOM 6244 O O . ALA A 1 797 ? -28.466 -0.723 -1.062 1.00 90.12 797 ALA A O 1
ATOM 6245 N N . GLU A 1 798 ? -30.610 -0.446 -0.446 1.00 90.44 798 GLU A N 1
ATOM 6246 C CA . GLU A 1 798 ? -31.114 -1.698 -1.030 1.00 90.44 798 GLU A CA 1
ATOM 6247 C C . GLU A 1 798 ? -30.933 -1.735 -2.555 1.00 90.44 798 GLU A C 1
ATOM 6249 O O . GLU A 1 798 ? -30.560 -2.770 -3.112 1.00 90.44 798 GLU A O 1
ATOM 6254 N N . ARG A 1 799 ? -31.152 -0.605 -3.243 1.00 87.81 799 ARG A N 1
ATOM 6255 C CA . ARG A 1 799 ? -30.946 -0.504 -4.697 1.00 87.81 799 ARG A CA 1
ATOM 6256 C C . ARG A 1 799 ? -29.491 -0.702 -5.105 1.00 87.81 799 ARG A C 1
ATOM 6258 O O . ARG A 1 799 ? -29.248 -1.249 -6.180 1.00 87.81 799 ARG A O 1
ATOM 6265 N N . VAL A 1 800 ? -28.546 -0.242 -4.285 1.00 84.44 800 VAL A N 1
ATOM 6266 C CA . VAL A 1 800 ? -27.108 -0.381 -4.554 1.00 84.44 800 VAL A CA 1
ATOM 6267 C C . VAL A 1 800 ? -26.646 -1.815 -4.302 1.00 84.44 800 VAL A C 1
ATOM 6269 O O . VAL A 1 800 ? -25.992 -2.403 -5.164 1.00 84.44 800 VAL A O 1
ATOM 6272 N N . ASP A 1 801 ? -26.975 -2.382 -3.139 1.00 82.12 801 ASP A N 1
ATOM 6273 C CA . ASP A 1 801 ? -26.595 -3.750 -2.786 1.00 82.12 801 ASP A CA 1
ATOM 6274 C C . ASP A 1 801 ? -27.615 -4.416 -1.850 1.00 82.12 801 ASP A C 1
ATOM 6276 O O . ASP A 1 801 ? -27.545 -4.317 -0.623 1.00 82.12 801 ASP A O 1
ATOM 6280 N N . ALA A 1 802 ? -28.531 -5.183 -2.441 1.00 84.62 802 ALA A N 1
ATOM 6281 C CA . ALA A 1 802 ? -29.509 -5.980 -1.704 1.00 84.62 802 ALA A CA 1
ATOM 6282 C C . ALA A 1 802 ? -28.893 -7.185 -0.960 1.00 84.62 802 ALA A C 1
ATOM 6284 O O . ALA A 1 802 ? -29.559 -7.798 -0.120 1.00 84.62 802 ALA A O 1
ATOM 6285 N N . SER A 1 803 ? -27.645 -7.557 -1.276 1.00 86.81 803 SER A N 1
ATOM 6286 C CA . SER A 1 803 ? -26.949 -8.692 -0.657 1.00 86.81 803 SER A CA 1
ATOM 6287 C C . SER A 1 803 ? -26.213 -8.330 0.636 1.00 86.81 803 SER A C 1
ATOM 6289 O O . SER A 1 803 ? -25.727 -9.226 1.326 1.00 86.81 803 SER A O 1
ATOM 6291 N N . ASN A 1 804 ? -26.162 -7.045 0.999 1.00 88.12 804 ASN A N 1
ATOM 6292 C CA . ASN A 1 804 ? -25.503 -6.593 2.217 1.00 88.12 804 ASN A CA 1
ATOM 6293 C C . ASN A 1 804 ? -26.391 -6.831 3.471 1.00 88.12 804 ASN A C 1
ATOM 6295 O O . ASN A 1 804 ? -27.510 -6.307 3.533 1.00 88.12 804 ASN A O 1
ATOM 6299 N N . PRO A 1 805 ? -25.912 -7.565 4.500 1.00 89.75 805 PRO A N 1
ATOM 6300 C CA . PRO A 1 805 ? -26.641 -7.792 5.755 1.00 89.75 805 PRO A CA 1
ATOM 6301 C C . PRO A 1 805 ? -27.007 -6.511 6.518 1.00 89.75 805 PRO A C 1
ATOM 6303 O O . PRO A 1 805 ? -28.067 -6.460 7.146 1.00 89.75 805 PRO A O 1
ATOM 6306 N N . ASP A 1 806 ? -26.166 -5.472 6.446 1.00 90.19 806 ASP A N 1
ATOM 6307 C CA . ASP A 1 806 ? -26.352 -4.224 7.197 1.00 90.19 806 ASP A CA 1
ATOM 6308 C C . ASP A 1 806 ? -27.649 -3.500 6.797 1.00 90.19 806 ASP A C 1
ATOM 6310 O O . ASP A 1 806 ? -28.297 -2.866 7.632 1.00 90.19 806 ASP A O 1
ATOM 6314 N N . VAL A 1 807 ? -28.061 -3.628 5.529 1.00 92.06 807 VAL A N 1
ATOM 6315 C CA . VAL A 1 807 ? -29.303 -3.035 5.006 1.00 92.06 807 VAL A CA 1
ATOM 6316 C C . VAL A 1 807 ? -30.515 -3.658 5.690 1.00 92.06 807 VAL A C 1
ATOM 6318 O O . VAL A 1 807 ? -31.370 -2.951 6.222 1.00 92.06 807 VAL A O 1
ATOM 6321 N N . TRP A 1 808 ? -30.557 -4.989 5.745 1.00 92.56 808 TRP A N 1
ATOM 6322 C CA . TRP A 1 808 ? -31.632 -5.740 6.392 1.00 92.56 808 TRP A CA 1
ATOM 6323 C C . TRP A 1 808 ? -31.647 -5.542 7.909 1.00 92.56 808 TRP A C 1
ATOM 6325 O O . TRP A 1 808 ? -32.719 -5.495 8.513 1.00 92.56 808 TRP A O 1
ATOM 6335 N N . TYR A 1 809 ? -30.474 -5.371 8.523 1.00 92.50 809 TYR A N 1
ATOM 6336 C CA . TYR A 1 809 ? -30.359 -5.012 9.933 1.00 92.50 809 TYR A CA 1
ATOM 6337 C C . TYR A 1 809 ? -30.969 -3.632 10.226 1.00 92.50 809 TYR A C 1
ATOM 6339 O O . TYR A 1 809 ? -31.799 -3.514 11.130 1.00 92.50 809 TYR A O 1
ATOM 6347 N N . GLN A 1 810 ? -30.625 -2.599 9.447 1.00 91.06 810 GLN A N 1
ATOM 6348 C CA . GLN A 1 810 ? -31.203 -1.259 9.615 1.00 91.06 810 GLN A CA 1
ATOM 6349 C C . GLN A 1 810 ? -32.703 -1.226 9.301 1.00 91.06 810 GLN A C 1
ATOM 6351 O O . GLN A 1 810 ? -33.453 -0.551 10.002 1.00 91.06 810 GLN A O 1
ATOM 6356 N N . LEU A 1 811 ? -33.165 -1.995 8.310 1.00 90.81 811 LEU A N 1
ATOM 6357 C CA . LEU A 1 811 ? -34.593 -2.151 8.028 1.00 90.81 811 LEU A CA 1
ATOM 6358 C C . LEU A 1 811 ? -35.333 -2.817 9.204 1.00 90.81 811 LEU A C 1
ATOM 6360 O O . LEU A 1 811 ? -36.420 -2.386 9.580 1.00 90.81 811 LEU A O 1
ATOM 6364 N N . GLY A 1 812 ? -34.723 -3.820 9.842 1.00 90.88 812 GLY A N 1
ATOM 6365 C CA . GLY A 1 812 ? -35.253 -4.422 11.067 1.00 90.88 812 GLY A CA 1
ATOM 6366 C C . GLY A 1 812 ? -35.353 -3.421 12.223 1.00 90.88 812 GLY A C 1
ATOM 6367 O O . GLY A 1 812 ? -36.374 -3.372 12.904 1.00 90.88 812 GLY A O 1
ATOM 6368 N N . LEU A 1 813 ? -34.336 -2.571 12.414 1.00 89.88 813 LEU A N 1
ATOM 6369 C CA . LEU A 1 813 ? -34.378 -1.485 13.404 1.00 89.88 813 LEU A CA 1
ATOM 6370 C C . LEU A 1 813 ? -35.466 -0.448 13.089 1.00 89.88 813 LEU A C 1
ATOM 6372 O O . LEU A 1 813 ? -36.147 0.018 14.002 1.00 89.88 813 LEU A O 1
ATOM 6376 N N . PHE A 1 814 ? -35.653 -0.113 11.813 1.00 91.19 814 PHE A N 1
ATOM 6377 C CA . PHE A 1 814 ? -36.730 0.761 11.357 1.00 91.19 814 PHE A CA 1
ATOM 6378 C C . PHE A 1 814 ? -38.107 0.179 11.713 1.00 91.19 814 PHE A C 1
ATOM 6380 O O . PHE A 1 814 ? -38.921 0.871 12.321 1.00 91.19 814 PHE A O 1
ATOM 6387 N N . HIS A 1 815 ? -38.357 -1.099 11.416 1.00 91.00 815 HIS A N 1
ATOM 6388 C CA . HIS A 1 815 ? -39.629 -1.751 11.752 1.00 91.00 815 HIS A CA 1
ATOM 6389 C C . HIS A 1 815 ? -39.869 -1.832 13.264 1.00 91.00 815 HIS A C 1
ATOM 6391 O O . HIS A 1 815 ? -40.983 -1.574 13.716 1.00 91.00 815 HIS A O 1
ATOM 6397 N N . LEU A 1 816 ? -38.819 -2.065 14.061 1.00 87.81 816 LEU A N 1
ATOM 6398 C CA . LEU A 1 816 ? -38.918 -1.982 15.522 1.00 87.81 816 LEU A CA 1
ATOM 6399 C C . LEU A 1 816 ? -39.291 -0.578 16.012 1.00 87.81 816 LEU A C 1
ATOM 6401 O O . LEU A 1 816 ? -40.063 -0.462 16.958 1.00 87.81 816 LEU A O 1
ATOM 6405 N N . SER A 1 817 ? -38.786 0.485 15.376 1.00 86.06 817 SER A N 1
ATOM 6406 C CA . SER A 1 817 ? -39.173 1.864 15.721 1.00 86.06 817 SER A CA 1
ATOM 6407 C C . SER A 1 817 ? -40.643 2.180 15.414 1.00 86.06 817 SER A C 1
ATOM 6409 O O . SER A 1 817 ? -41.193 3.115 15.985 1.00 86.06 817 SER A O 1
ATOM 6411 N N . GLN A 1 818 ? -41.271 1.381 14.546 1.00 87.25 818 GLN A N 1
ATOM 6412 C CA . GLN A 1 818 ? -42.692 1.439 14.192 1.00 87.25 818 GLN A CA 1
ATOM 6413 C C . GLN A 1 818 ? -43.551 0.442 14.988 1.00 87.25 818 GLN A C 1
ATOM 6415 O O . GLN A 1 818 ? -44.714 0.239 14.654 1.00 87.25 818 GLN A O 1
ATOM 6420 N N . GLU A 1 819 ? -42.977 -0.206 16.009 1.00 85.62 819 GLU A N 1
ATOM 6421 C CA . GLU A 1 819 ? -43.622 -1.242 16.832 1.00 85.62 819 GLU A CA 1
ATOM 6422 C C . GLU A 1 819 ? -44.057 -2.510 16.059 1.00 85.62 819 GLU A C 1
ATOM 6424 O O . GLU A 1 819 ? -44.788 -3.348 16.587 1.00 85.62 819 GLU A O 1
ATOM 6429 N N . ASP A 1 820 ? -43.559 -2.720 14.835 1.00 88.94 820 ASP A N 1
ATOM 6430 C CA . ASP A 1 820 ? -43.841 -3.911 14.025 1.00 88.94 820 ASP A CA 1
ATOM 6431 C C . ASP A 1 820 ? -42.751 -4.981 14.215 1.00 88.94 820 ASP A C 1
ATOM 6433 O O . ASP A 1 820 ? -41.765 -5.080 13.475 1.00 88.94 820 ASP A O 1
ATOM 6437 N N . ALA A 1 821 ? -42.920 -5.793 15.260 1.00 85.62 821 ALA A N 1
ATOM 6438 C CA . ALA A 1 821 ? -41.964 -6.834 15.634 1.00 85.62 821 ALA A CA 1
ATOM 6439 C C . ALA A 1 821 ? -41.919 -8.023 14.652 1.00 85.62 821 ALA A C 1
ATOM 6441 O O . ALA A 1 821 ? -40.876 -8.674 14.519 1.00 85.62 821 ALA A O 1
ATOM 6442 N N . GLU A 1 822 ? -43.018 -8.323 13.950 1.00 86.81 822 GLU A N 1
ATOM 6443 C CA . GLU A 1 822 ? -43.089 -9.474 13.041 1.00 86.81 822 GLU A CA 1
ATOM 6444 C C . GLU A 1 822 ? -42.259 -9.230 11.777 1.00 86.81 822 GLU A C 1
ATOM 6446 O O . GLU A 1 822 ? -41.415 -10.058 11.410 1.00 86.81 822 GLU A O 1
ATOM 6451 N N . THR A 1 823 ? -42.426 -8.067 11.139 1.00 89.19 823 THR A N 1
ATOM 6452 C CA . THR A 1 823 ? -41.640 -7.711 9.946 1.00 89.19 823 THR A CA 1
ATOM 6453 C C . THR A 1 823 ? -40.177 -7.431 10.288 1.00 89.19 823 THR A C 1
ATOM 6455 O O . THR A 1 823 ? -39.281 -7.761 9.497 1.00 89.19 823 THR A O 1
ATOM 6458 N N . ALA A 1 824 ? -39.903 -6.930 11.497 1.00 90.00 824 ALA A N 1
ATOM 6459 C CA . ALA A 1 824 ? -38.547 -6.802 12.017 1.00 90.00 824 ALA A CA 1
ATOM 6460 C C . ALA A 1 824 ? -37.847 -8.166 12.132 1.00 90.00 824 ALA A C 1
ATOM 6462 O O . ALA A 1 824 ? -36.726 -8.323 11.646 1.00 90.00 824 ALA A O 1
ATOM 6463 N N . SER A 1 825 ? -38.516 -9.178 12.698 1.00 88.56 825 SER A N 1
ATOM 6464 C CA . SER A 1 825 ? -37.979 -10.543 12.810 1.00 88.56 825 SER A CA 1
ATOM 6465 C C . SER A 1 825 ? -37.643 -11.149 11.441 1.00 88.56 825 SER A C 1
ATOM 6467 O O . SER A 1 825 ? -36.561 -11.710 11.247 1.00 88.56 825 SER A O 1
ATOM 6469 N N . VAL A 1 826 ? -38.515 -10.952 10.443 1.00 91.69 826 VAL A N 1
ATOM 6470 C CA . VAL A 1 826 ? -38.249 -11.376 9.057 1.00 91.69 826 VAL A CA 1
ATOM 6471 C C . VAL A 1 826 ? -37.010 -10.676 8.496 1.00 91.69 826 VAL A C 1
ATOM 6473 O O . VAL A 1 826 ? -36.158 -11.330 7.893 1.00 91.69 826 VAL A O 1
ATOM 6476 N N . SER A 1 827 ? -36.869 -9.371 8.720 1.00 91.62 827 SER A N 1
ATOM 6477 C CA . SER A 1 827 ? -35.718 -8.593 8.242 1.00 91.62 827 SER A CA 1
ATOM 6478 C C . SER A 1 827 ? -34.408 -9.058 8.889 1.00 91.62 827 SER A C 1
ATOM 6480 O O . SER A 1 827 ? -33.431 -9.313 8.185 1.00 91.62 827 SER A O 1
ATOM 6482 N N . PHE A 1 828 ? -34.403 -9.311 10.200 1.00 92.81 828 PHE A N 1
ATOM 6483 C CA . PHE A 1 828 ? -33.244 -9.885 10.888 1.00 92.81 828 PHE A CA 1
ATOM 6484 C C . PHE A 1 828 ? -32.911 -11.302 10.409 1.00 92.81 828 PHE A C 1
ATOM 6486 O O . PHE A 1 828 ? -31.739 -11.625 10.221 1.00 92.81 828 PHE A O 1
ATOM 6493 N N . SER A 1 829 ? -33.920 -12.138 10.140 1.00 90.62 829 SER A N 1
ATOM 6494 C CA . SER A 1 829 ? -33.699 -13.486 9.601 1.00 90.62 829 SER A CA 1
ATOM 6495 C C . SER A 1 829 ? -33.044 -13.457 8.216 1.00 90.62 829 SER A C 1
ATOM 6497 O O . SER A 1 829 ? -32.160 -14.265 7.941 1.00 90.62 829 SER A O 1
ATOM 6499 N N . LYS A 1 830 ? -33.407 -12.482 7.368 1.00 90.44 830 LYS A N 1
ATOM 6500 C CA . LYS A 1 830 ? -32.749 -12.254 6.074 1.00 90.44 830 LYS A CA 1
ATOM 6501 C C . LYS A 1 830 ? -31.299 -11.814 6.257 1.00 90.44 830 LYS A C 1
ATOM 6503 O O . LYS A 1 830 ? -30.430 -12.350 5.577 1.00 90.44 830 LYS A O 1
ATOM 6508 N N . ALA A 1 831 ? -31.030 -10.903 7.196 1.00 92.06 831 ALA A N 1
ATOM 6509 C CA . ALA A 1 831 ? -29.667 -10.473 7.510 1.00 92.06 831 ALA A CA 1
ATOM 6510 C C . ALA A 1 831 ? -28.784 -11.663 7.935 1.00 92.06 831 ALA A C 1
ATOM 6512 O O . ALA A 1 831 ? -27.692 -11.845 7.403 1.00 92.06 831 ALA A O 1
ATOM 6513 N N . LEU A 1 832 ? -29.288 -12.520 8.829 1.00 90.38 832 LEU A N 1
ATOM 6514 C CA . LEU A 1 832 ? -28.572 -13.711 9.307 1.00 90.38 832 LEU A CA 1
ATOM 6515 C C . LEU A 1 832 ? -28.447 -14.814 8.245 1.00 90.38 832 LEU A C 1
ATOM 6517 O O . LEU A 1 832 ? -27.496 -15.592 8.280 1.00 90.38 832 LEU A O 1
ATOM 6521 N N . ALA A 1 833 ? -29.380 -14.893 7.293 1.00 91.38 833 ALA A N 1
ATOM 6522 C CA . ALA A 1 833 ? -29.272 -15.808 6.159 1.00 91.38 833 ALA A CA 1
ATOM 6523 C C . ALA A 1 833 ? -28.145 -15.407 5.192 1.00 91.38 833 ALA A C 1
ATOM 6525 O O . ALA A 1 833 ? -27.537 -16.280 4.573 1.00 91.38 833 ALA A O 1
ATOM 6526 N N . LEU A 1 834 ? -27.867 -14.104 5.069 1.00 90.06 834 LEU A N 1
ATOM 6527 C CA . LEU A 1 834 ? -26.754 -13.574 4.279 1.00 90.06 834 LEU A CA 1
ATOM 6528 C C . LEU A 1 834 ? -25.422 -13.735 5.022 1.00 90.06 834 LEU A C 1
ATOM 6530 O O . LEU A 1 834 ? -24.465 -14.268 4.462 1.00 90.06 834 LEU A O 1
ATOM 6534 N N . GLU A 1 835 ? -25.368 -13.319 6.290 1.00 87.25 835 GLU A N 1
ATOM 6535 C CA . GLU A 1 835 ? -24.189 -13.457 7.147 1.00 87.25 835 GLU A CA 1
ATOM 6536 C C . GLU A 1 835 ? -24.561 -14.080 8.508 1.00 87.25 835 GLU A C 1
ATOM 6538 O O . GLU A 1 835 ? -25.038 -13.383 9.408 1.00 87.25 835 GLU A O 1
ATOM 6543 N N . PRO A 1 836 ? -24.287 -15.387 8.708 1.00 88.12 836 PRO A N 1
ATOM 6544 C CA . PRO A 1 836 ? -24.666 -16.095 9.936 1.00 88.12 836 PRO A CA 1
ATOM 6545 C C . PRO A 1 836 ? -24.029 -15.556 11.223 1.00 88.12 836 PRO A C 1
ATOM 6547 O O . PRO A 1 836 ? -24.579 -15.750 12.303 1.00 88.12 836 PRO A O 1
ATOM 6550 N N . PHE A 1 837 ? -22.868 -14.900 11.123 1.00 84.94 837 PHE A N 1
ATOM 6551 C CA . PHE A 1 837 ? -22.086 -14.401 12.264 1.00 84.94 837 PHE A CA 1
ATOM 6552 C C . PHE A 1 837 ? -22.133 -12.877 12.412 1.00 84.94 837 PHE A C 1
ATOM 6554 O O . PHE A 1 837 ? -21.249 -12.285 13.031 1.00 84.94 837 PHE A O 1
ATOM 6561 N N . HIS A 1 838 ? -23.155 -12.233 11.851 1.00 89.81 838 HIS A N 1
ATOM 6562 C CA . HIS A 1 838 ? -23.291 -10.788 11.917 1.00 89.81 838 HIS A CA 1
ATOM 6563 C C . HIS A 1 838 ? -23.589 -10.315 13.356 1.00 89.81 838 HIS A C 1
ATOM 6565 O O . HIS A 1 838 ? -24.693 -10.491 13.879 1.00 89.81 838 HIS A O 1
ATOM 6571 N N . VAL A 1 839 ? -22.591 -9.699 14.000 1.00 88.12 839 VAL A N 1
ATOM 6572 C CA . VAL A 1 839 ? -22.578 -9.420 15.448 1.00 88.12 839 VAL A CA 1
ATOM 6573 C C . VAL A 1 839 ? -23.736 -8.523 15.887 1.00 88.12 839 VAL A C 1
ATOM 6575 O O . VAL A 1 839 ? -24.428 -8.853 16.847 1.00 88.12 839 VAL A O 1
ATOM 6578 N N . ALA A 1 840 ? -23.993 -7.415 15.183 1.00 88.81 840 ALA A N 1
ATOM 6579 C CA . ALA A 1 840 ? -25.019 -6.456 15.598 1.00 88.81 840 ALA A CA 1
ATOM 6580 C C . ALA A 1 840 ? -26.434 -7.064 15.548 1.00 88.81 840 ALA A C 1
ATOM 6582 O O . ALA A 1 840 ? -27.216 -6.906 16.485 1.00 88.81 840 ALA A O 1
ATOM 6583 N N . CYS A 1 841 ? -26.743 -7.828 14.496 1.00 91.62 841 CYS A N 1
ATOM 6584 C CA . CYS A 1 841 ? -28.016 -8.543 14.352 1.00 91.62 841 CYS A CA 1
ATOM 6585 C C . CYS A 1 841 ? -28.160 -9.652 15.398 1.00 91.62 841 CYS A C 1
ATOM 6587 O O . CYS A 1 841 ? -29.196 -9.707 16.051 1.00 91.62 841 CYS A O 1
ATOM 6589 N N . LEU A 1 842 ? -27.135 -10.484 15.630 1.00 91.50 842 LEU A N 1
ATOM 6590 C CA . LEU A 1 842 ? -27.196 -11.529 16.662 1.00 91.50 842 LEU A CA 1
ATOM 6591 C C . LEU A 1 842 ? -27.432 -10.937 18.058 1.00 91.50 842 LEU A C 1
ATOM 6593 O O . LEU A 1 842 ? -28.273 -11.441 18.800 1.00 91.50 842 LEU A O 1
ATOM 6597 N N . THR A 1 843 ? -26.753 -9.840 18.400 1.00 91.00 843 THR A N 1
ATOM 6598 C CA . THR A 1 843 ? -26.959 -9.143 19.677 1.00 91.00 843 THR A CA 1
ATOM 6599 C C . THR A 1 843 ? -28.381 -8.596 19.793 1.00 91.00 843 THR A C 1
ATOM 6601 O O . THR A 1 843 ? -29.024 -8.772 20.829 1.00 91.00 843 THR A O 1
ATOM 6604 N N . ARG A 1 844 ? -28.919 -7.985 18.726 1.00 90.50 844 ARG A N 1
ATOM 6605 C CA . ARG A 1 844 ? -30.304 -7.481 18.711 1.00 90.50 844 ARG A CA 1
ATOM 6606 C C . ARG A 1 844 ? -31.344 -8.592 18.779 1.00 90.50 844 ARG A C 1
ATOM 6608 O O . ARG A 1 844 ? -32.271 -8.494 19.572 1.00 90.50 844 ARG A O 1
ATOM 6615 N N . VAL A 1 845 ? -31.183 -9.659 18.008 1.00 90.94 845 VAL A N 1
ATOM 6616 C CA . VAL A 1 845 ? -32.077 -10.823 18.033 1.00 90.94 845 VAL A CA 1
ATOM 6617 C C . VAL A 1 845 ? -32.025 -11.513 19.398 1.00 90.94 845 VAL A C 1
ATOM 6619 O O . VAL A 1 845 ? -33.067 -11.850 19.952 1.00 90.94 845 VAL A O 1
ATOM 6622 N N . GLY A 1 846 ? -30.833 -11.660 19.983 1.00 90.75 846 GLY A N 1
ATOM 6623 C CA . GLY A 1 846 ? -30.653 -12.186 21.336 1.00 90.75 846 GLY A CA 1
ATOM 6624 C C . GLY A 1 846 ? -31.353 -11.338 22.398 1.00 90.75 846 GLY A C 1
ATOM 6625 O O . GLY A 1 846 ? -32.035 -11.882 23.265 1.00 90.75 846 GLY A O 1
ATOM 6626 N N . ARG A 1 847 ? -31.264 -10.007 22.286 1.00 91.56 847 ARG A N 1
ATOM 6627 C CA . ARG A 1 847 ? -32.028 -9.075 23.124 1.00 91.56 847 ARG A CA 1
ATOM 6628 C C . ARG A 1 847 ? -33.540 -9.248 22.944 1.00 91.56 847 ARG A C 1
ATOM 6630 O O . ARG A 1 847 ? -34.244 -9.341 23.942 1.00 91.56 847 ARG A O 1
ATOM 6637 N N . ASN A 1 848 ? -34.033 -9.338 21.709 1.00 89.50 848 ASN A N 1
ATOM 6638 C CA . ASN A 1 848 ? -35.463 -9.527 21.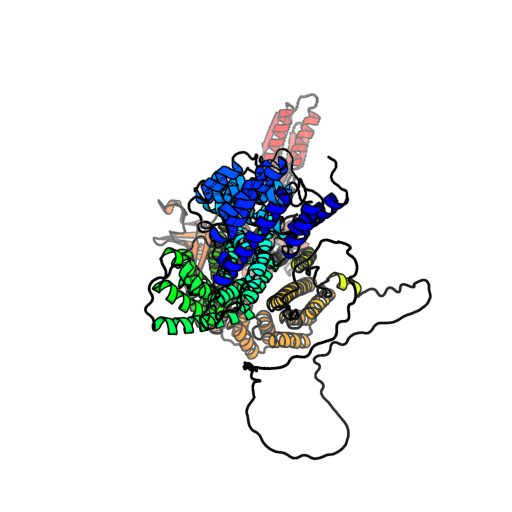444 1.00 89.50 848 ASN A CA 1
ATOM 6639 C C . ASN A 1 848 ? -35.976 -10.848 22.046 1.00 89.50 848 ASN A C 1
ATOM 6641 O O . ASN A 1 848 ? -37.059 -10.885 22.622 1.00 89.50 848 ASN A O 1
ATOM 6645 N N . TYR A 1 849 ? -35.190 -11.930 21.972 1.00 91.12 849 TYR A N 1
ATOM 6646 C CA . TYR A 1 849 ? -35.543 -13.198 22.619 1.00 91.12 849 TYR A CA 1
ATOM 6647 C C . TYR A 1 849 ? -35.524 -13.119 24.147 1.00 91.12 849 TYR A C 1
ATOM 6649 O O . TYR A 1 849 ? -36.366 -13.749 24.787 1.00 91.12 849 TYR A O 1
ATOM 6657 N N . LEU A 1 850 ? -34.601 -12.347 24.729 1.00 91.06 850 LEU A N 1
ATOM 6658 C CA . LEU A 1 850 ? -34.577 -12.076 26.167 1.00 91.06 850 LEU A CA 1
ATOM 6659 C C . LEU A 1 850 ? -35.837 -11.313 26.605 1.00 91.06 850 LEU A C 1
ATOM 6661 O O . LEU A 1 850 ? -36.475 -11.715 27.574 1.00 91.06 850 LEU A O 1
ATOM 6665 N N . GLU A 1 851 ? -36.227 -10.266 25.873 1.00 87.62 851 GLU A N 1
ATOM 6666 C CA . GLU A 1 851 ? -37.453 -9.494 26.135 1.00 87.62 851 GLU A CA 1
ATOM 6667 C C . GLU A 1 851 ? -38.720 -10.358 25.967 1.00 87.62 851 GLU A C 1
ATOM 6669 O O . GLU A 1 851 ? -39.662 -10.235 26.746 1.00 87.62 851 GLU A O 1
ATOM 6674 N N . ALA A 1 852 ? -38.714 -11.304 25.020 1.00 87.75 852 ALA A N 1
ATOM 6675 C CA . ALA A 1 852 ? -39.784 -12.287 24.827 1.00 87.75 852 ALA A CA 1
ATOM 6676 C C . ALA A 1 852 ? -39.767 -13.457 25.840 1.00 87.75 852 ALA A C 1
ATOM 6678 O O . ALA A 1 852 ? -40.625 -14.338 25.770 1.00 87.75 852 ALA A O 1
ATOM 6679 N N . GLY A 1 853 ? -38.785 -13.523 26.749 1.00 88.12 853 GLY A N 1
ATOM 6680 C CA . GLY A 1 853 ? -38.644 -14.594 27.747 1.00 88.12 853 GLY A CA 1
ATOM 6681 C C . GLY A 1 853 ? -38.136 -15.941 27.207 1.00 88.12 853 GLY A C 1
ATOM 6682 O O . GLY A 1 853 ? -38.117 -16.933 27.933 1.00 88.12 853 GLY A O 1
ATOM 6683 N N . SER A 1 854 ? -37.697 -16.006 25.947 1.00 92.12 854 SER A N 1
ATOM 6684 C CA . SER A 1 854 ? -37.167 -17.220 25.305 1.00 92.12 854 SER A CA 1
ATOM 6685 C C . SER A 1 854 ? -35.673 -17.410 25.606 1.00 92.12 854 SER A C 1
ATOM 6687 O O . SER A 1 854 ? -34.817 -17.248 24.732 1.00 92.12 854 SER A O 1
ATOM 6689 N N . LEU A 1 855 ? -35.353 -17.747 26.861 1.00 91.38 855 LEU A N 1
ATOM 6690 C CA . LEU A 1 855 ? -33.980 -17.747 27.390 1.00 91.38 855 LEU A CA 1
ATOM 6691 C C . LEU A 1 855 ? -33.018 -18.709 26.669 1.00 91.38 855 LEU A C 1
ATOM 6693 O O . LEU A 1 855 ? -31.878 -18.336 26.414 1.00 91.38 855 LEU A O 1
ATOM 6697 N N . GLU A 1 856 ? -33.460 -19.914 26.294 1.00 89.81 856 GLU A N 1
ATOM 6698 C CA . GLU A 1 856 ? -32.597 -20.906 25.623 1.00 89.81 856 GLU A CA 1
ATOM 6699 C C . GLU A 1 856 ? -32.146 -20.437 24.231 1.00 89.81 856 GLU A C 1
ATOM 6701 O O . GLU A 1 856 ? -30.977 -20.568 23.861 1.00 89.81 856 GLU A O 1
ATOM 6706 N N . MET A 1 857 ? -33.068 -19.836 23.472 1.00 89.31 857 MET A N 1
ATOM 6707 C CA . MET A 1 857 ? -32.774 -19.262 22.157 1.00 89.31 857 MET A CA 1
ATOM 6708 C C . MET A 1 857 ? -31.854 -18.046 22.291 1.00 89.31 857 MET A C 1
ATOM 6710 O O . MET A 1 857 ? -30.901 -17.912 21.522 1.00 89.31 857 MET A O 1
ATOM 6714 N N . ALA A 1 858 ? -32.091 -17.195 23.295 1.00 91.12 858 ALA A N 1
ATOM 6715 C CA . ALA A 1 858 ? -31.232 -16.052 23.589 1.00 91.12 858 ALA A CA 1
ATOM 6716 C C . ALA A 1 858 ? -29.802 -16.489 23.966 1.00 91.12 858 ALA A C 1
ATOM 6718 O O . ALA A 1 858 ? -28.841 -15.935 23.430 1.00 91.12 858 ALA A O 1
ATOM 6719 N N . GLU A 1 859 ? -29.647 -17.517 24.814 1.00 92.31 859 GLU A N 1
ATOM 6720 C CA . GLU A 1 859 ? -28.344 -18.095 25.188 1.00 92.31 859 GLU A CA 1
ATOM 6721 C C . GLU A 1 859 ? -27.614 -18.651 23.957 1.00 92.31 859 GLU A C 1
ATOM 6723 O O . GLU A 1 859 ? -26.431 -18.370 23.761 1.00 92.31 859 GLU A O 1
ATOM 6728 N N . GLY A 1 860 ? -28.314 -19.398 23.096 1.00 90.19 860 GLY A N 1
ATOM 6729 C CA . GLY A 1 860 ? -27.732 -19.972 21.881 1.00 90.19 860 GLY A CA 1
ATOM 6730 C C . GLY A 1 860 ? -27.235 -18.910 20.895 1.00 90.19 860 GLY A C 1
ATOM 6731 O O . GLY A 1 860 ? -26.094 -18.979 20.429 1.00 90.19 860 GLY A O 1
ATOM 6732 N N . VAL A 1 861 ? -28.065 -17.901 20.612 1.00 90.56 861 VAL A N 1
ATOM 6733 C CA . VAL A 1 861 ? -27.742 -16.810 19.679 1.00 90.56 861 VAL A CA 1
ATOM 6734 C C . VAL A 1 861 ? -26.587 -15.961 20.215 1.00 90.56 861 VAL A C 1
ATOM 6736 O O . VAL A 1 861 ? -25.577 -15.802 19.525 1.00 90.56 861 VAL A O 1
ATOM 6739 N N . LEU A 1 862 ? -26.671 -15.480 21.458 1.00 90.00 862 LEU A N 1
ATOM 6740 C CA . LEU A 1 862 ? -25.626 -14.643 22.058 1.00 90.00 862 LEU A CA 1
ATOM 6741 C C . LEU A 1 862 ? -24.330 -15.425 22.297 1.00 90.00 862 LEU A C 1
ATOM 6743 O O . LEU A 1 862 ? -23.246 -14.903 22.053 1.00 90.00 862 LEU A O 1
ATOM 6747 N N . GLY A 1 863 ? -24.421 -16.699 22.685 1.00 88.69 863 GLY A N 1
ATOM 6748 C CA . GLY A 1 863 ? -23.261 -17.577 22.817 1.00 88.69 863 GLY A CA 1
ATOM 6749 C C . GLY A 1 863 ? -22.555 -17.842 21.483 1.00 88.69 863 GLY A C 1
ATOM 6750 O O . GLY A 1 863 ? -21.331 -17.975 21.447 1.00 88.69 863 GLY A O 1
ATOM 6751 N N . SER A 1 864 ? -23.293 -17.896 20.369 1.00 87.81 864 SER A N 1
ATOM 6752 C CA . SER A 1 864 ? -22.692 -17.983 19.031 1.00 87.81 864 SER A CA 1
ATOM 6753 C C . SER A 1 864 ? -22.008 -16.673 18.615 1.00 87.81 864 SER A C 1
ATOM 6755 O O . SER A 1 864 ? -20.935 -16.707 18.003 1.00 87.81 864 SER A O 1
ATOM 6757 N N . ALA A 1 865 ? -22.566 -15.524 19.015 1.00 86.88 865 ALA A N 1
ATOM 6758 C CA . ALA A 1 865 ? -21.991 -14.206 18.757 1.00 86.88 865 ALA A CA 1
ATOM 6759 C C . ALA A 1 865 ? -20.664 -14.005 19.506 1.00 86.88 865 ALA A C 1
ATOM 6761 O O . ALA A 1 865 ? -19.666 -13.638 18.888 1.00 86.88 865 ALA A O 1
ATOM 6762 N N . THR A 1 866 ? -20.618 -14.322 20.805 1.00 87.12 866 THR A N 1
ATOM 6763 C CA . THR A 1 866 ? -19.420 -14.133 21.645 1.00 87.12 866 THR A CA 1
ATOM 6764 C C . THR A 1 866 ? -18.285 -15.108 21.321 1.00 87.12 866 THR A C 1
ATOM 6766 O O . THR A 1 866 ? -17.112 -14.771 21.481 1.00 87.12 866 THR A O 1
ATOM 6769 N N . LYS A 1 867 ? -18.595 -16.317 20.831 1.00 84.69 867 LYS A N 1
ATOM 6770 C CA . LYS A 1 867 ? -17.575 -17.289 20.389 1.00 84.69 867 LYS A CA 1
ATOM 6771 C C . LYS A 1 867 ? -16.964 -16.948 19.033 1.00 84.69 867 LYS A C 1
ATOM 6773 O O . LYS A 1 867 ? -15.802 -17.271 18.804 1.00 84.69 867 LYS A O 1
ATOM 6778 N N . SER A 1 868 ? -17.736 -16.333 18.139 1.00 81.88 868 SER A N 1
ATOM 6779 C CA . SER A 1 868 ? -17.318 -16.012 16.772 1.00 81.88 868 SER A CA 1
ATOM 6780 C C . SER A 1 868 ? -16.639 -14.636 16.692 1.00 81.88 868 SER A C 1
ATOM 6782 O O . SER A 1 868 ? -15.657 -14.399 17.391 1.00 81.88 868 SER A O 1
ATOM 6784 N N . GLN A 1 869 ? -17.128 -13.741 15.830 1.00 78.06 869 GLN A N 1
ATOM 6785 C CA . GLN A 1 869 ? -16.532 -12.428 15.572 1.00 78.06 869 GLN A CA 1
ATOM 6786 C C . GLN A 1 869 ? -16.886 -11.392 16.646 1.00 78.06 869 GLN A C 1
ATOM 6788 O O . GLN A 1 869 ? -16.163 -10.420 16.796 1.00 78.06 869 GLN A O 1
ATOM 6793 N N . GLY A 1 870 ? -17.959 -11.603 17.415 1.00 77.25 870 GLY A N 1
ATOM 6794 C CA . GLY A 1 870 ? -18.443 -10.666 18.436 1.00 77.25 870 GLY A CA 1
ATOM 6795 C C . GLY A 1 870 ? -17.787 -10.832 19.803 1.00 77.25 870 GLY A C 1
ATOM 6796 O O . GLY A 1 870 ? -18.379 -10.457 20.813 1.00 77.25 870 GLY A O 1
ATOM 6797 N N . TRP A 1 871 ? -16.601 -11.434 19.862 1.00 82.69 871 TRP A N 1
ATOM 6798 C CA . TRP A 1 871 ? -15.911 -11.700 21.121 1.00 82.69 871 TRP A CA 1
ATOM 6799 C C . TRP A 1 871 ? -15.475 -10.426 21.846 1.00 82.69 871 TRP A C 1
ATOM 6801 O O . TRP A 1 871 ? -15.379 -10.436 23.069 1.00 82.69 871 TRP A O 1
ATOM 6811 N N . ASP A 1 872 ? -15.253 -9.340 21.111 1.00 81.12 872 ASP A N 1
ATOM 6812 C CA . ASP A 1 872 ? -14.861 -8.026 21.619 1.00 81.12 872 ASP A CA 1
ATOM 6813 C C . ASP A 1 872 ? -16.061 -7.077 21.827 1.00 81.12 872 ASP A C 1
ATOM 6815 O O . ASP A 1 872 ? -15.886 -5.910 22.187 1.00 81.12 872 ASP A O 1
ATOM 6819 N N . SER A 1 873 ? -17.291 -7.562 21.617 1.00 85.56 873 SER A N 1
ATOM 6820 C CA . SER A 1 873 ? -18.514 -6.770 21.759 1.00 85.56 873 SER A CA 1
ATOM 6821 C C . SER A 1 873 ? -19.013 -6.759 23.205 1.00 85.56 873 SER A C 1
ATOM 6823 O O . SER A 1 873 ? -19.574 -7.743 23.690 1.00 85.56 873 SER A O 1
ATOM 6825 N N . ALA A 1 874 ? -18.871 -5.617 23.886 1.00 85.44 874 ALA A N 1
ATOM 6826 C CA . ALA A 1 874 ? -19.356 -5.440 25.259 1.00 85.44 874 ALA A CA 1
ATOM 6827 C C . ALA A 1 874 ? -20.871 -5.691 25.386 1.00 85.44 874 ALA A C 1
ATOM 6829 O O . ALA A 1 874 ? -21.316 -6.342 26.330 1.00 85.44 874 ALA A O 1
ATOM 6830 N N . GLU A 1 875 ? -21.664 -5.242 24.405 1.00 87.00 875 GLU A N 1
ATOM 6831 C CA . GLU A 1 875 ? -23.121 -5.426 24.402 1.00 87.00 875 GLU A CA 1
ATOM 6832 C C . GLU A 1 875 ? -23.516 -6.908 24.362 1.00 87.00 875 GLU A C 1
ATOM 6834 O O . GLU A 1 875 ? -24.394 -7.331 25.114 1.00 87.00 875 GLU A O 1
ATOM 6839 N N . ALA A 1 876 ? -22.854 -7.716 23.526 1.00 89.06 876 ALA A N 1
ATOM 6840 C CA . ALA A 1 876 ? -23.147 -9.145 23.417 1.00 89.06 876 ALA A CA 1
ATOM 6841 C C . ALA A 1 876 ? -22.909 -9.872 24.750 1.00 89.06 876 ALA A C 1
ATOM 6843 O O . ALA A 1 876 ? -23.756 -10.649 25.198 1.00 89.06 876 ALA A O 1
ATOM 6844 N N . TRP A 1 877 ? -21.791 -9.572 25.420 1.00 89.88 877 TRP A N 1
ATOM 6845 C CA . TRP A 1 877 ? -21.467 -10.122 26.739 1.00 89.88 877 TRP A CA 1
ATOM 6846 C C . TRP A 1 877 ? -22.406 -9.629 27.840 1.00 89.88 877 TRP A C 1
ATOM 6848 O O . TRP A 1 877 ? -22.776 -10.408 28.720 1.00 89.88 877 TRP A O 1
ATOM 6858 N N . PHE A 1 878 ? -22.848 -8.372 27.768 1.00 91.19 878 PHE A N 1
ATOM 6859 C CA . PHE A 1 878 ? -23.824 -7.815 28.699 1.00 91.19 878 PHE A CA 1
ATOM 6860 C C . PHE A 1 878 ? -25.172 -8.540 28.608 1.00 91.19 878 PHE A C 1
ATOM 6862 O O . PHE A 1 878 ? -25.680 -9.020 29.625 1.00 91.19 878 PHE A O 1
ATOM 6869 N N . TYR A 1 879 ? -25.734 -8.681 27.401 1.00 91.31 879 TYR A N 1
ATOM 6870 C CA . TYR A 1 879 ? -27.004 -9.390 27.222 1.00 91.31 879 TYR A CA 1
ATOM 6871 C C . TYR A 1 879 ? -26.875 -10.882 27.538 1.00 91.31 879 TYR A C 1
ATOM 6873 O O . TYR A 1 879 ? -27.798 -11.454 28.110 1.00 91.31 879 TYR A O 1
ATOM 6881 N N . LEU A 1 880 ? -25.727 -11.510 27.258 1.00 91.38 880 LEU A N 1
ATOM 6882 C CA . LEU A 1 880 ? -25.476 -12.895 27.664 1.00 91.38 880 LEU A CA 1
ATOM 6883 C C . LEU A 1 880 ? -25.447 -13.033 29.195 1.00 91.38 880 LEU A C 1
ATOM 6885 O O . LEU A 1 880 ? -26.038 -13.958 29.750 1.00 91.38 880 LEU A O 1
ATOM 6889 N N . GLY A 1 881 ? -24.826 -12.076 29.889 1.00 91.44 881 GLY A N 1
ATOM 6890 C CA . GLY A 1 881 ? -24.864 -11.980 31.346 1.00 91.44 881 GLY A CA 1
ATOM 6891 C C . GLY A 1 881 ? -26.287 -11.822 31.887 1.00 91.44 881 GLY A C 1
ATOM 6892 O O . GLY A 1 881 ? -26.647 -12.499 32.848 1.00 91.44 881 GLY A O 1
ATOM 6893 N N . LYS A 1 882 ? -27.119 -11.004 31.230 1.00 91.31 882 LYS A N 1
ATOM 6894 C CA . LYS A 1 882 ? -28.544 -10.827 31.564 1.00 91.31 882 LYS A CA 1
ATOM 6895 C C . LYS A 1 882 ? -29.375 -12.089 31.335 1.00 91.31 882 LYS A C 1
ATOM 6897 O O . LYS A 1 882 ? -30.224 -12.407 32.161 1.00 91.31 882 LYS A O 1
ATOM 6902 N N . VAL A 1 883 ? -29.107 -12.841 30.266 1.00 93.38 883 VAL A N 1
ATOM 6903 C CA . VAL A 1 883 ? -29.720 -14.163 30.048 1.00 93.38 883 VAL A CA 1
ATOM 6904 C C . VAL A 1 883 ? -29.321 -15.123 31.169 1.00 93.38 883 VAL A C 1
ATOM 6906 O O . VAL A 1 883 ? -30.178 -15.820 31.709 1.00 93.38 883 VAL A O 1
ATOM 6909 N N . PHE A 1 884 ? -28.047 -15.129 31.580 1.00 92.38 884 PHE A N 1
ATOM 6910 C CA . PHE A 1 884 ? -27.610 -15.979 32.687 1.00 92.38 884 PHE A CA 1
ATOM 6911 C C . PHE A 1 884 ? -28.217 -15.580 34.033 1.00 92.38 884 PHE A C 1
ATOM 6913 O O . PHE A 1 884 ? -28.574 -16.471 34.805 1.00 92.38 884 PHE A O 1
ATOM 6920 N N . GLU A 1 885 ? -28.382 -14.281 34.284 1.00 92.00 885 GLU A N 1
ATOM 6921 C CA . GLU A 1 885 ? -29.096 -13.737 35.444 1.00 92.00 885 GLU A CA 1
ATOM 6922 C C . GLU A 1 885 ? -30.559 -14.203 35.456 1.00 92.00 885 GLU A C 1
ATOM 6924 O O . GLU A 1 885 ? -31.011 -14.740 36.460 1.00 92.00 885 GLU A O 1
ATOM 6929 N N . ALA A 1 886 ? -31.259 -14.115 34.319 1.00 90.00 886 ALA A N 1
ATOM 6930 C CA . ALA A 1 886 ? -32.631 -14.607 34.175 1.00 90.00 886 ALA A CA 1
ATOM 6931 C C . ALA A 1 886 ? -32.757 -16.144 34.278 1.00 90.00 886 ALA A C 1
ATOM 6933 O O . ALA A 1 886 ? -33.837 -16.655 34.560 1.00 90.00 886 ALA A O 1
ATOM 6934 N N . SER A 1 887 ? -31.663 -16.883 34.055 1.00 89.31 887 SER A N 1
ATOM 6935 C CA . SER A 1 887 ? -31.586 -18.348 34.192 1.00 89.31 887 SER A CA 1
ATOM 6936 C C . SER A 1 887 ? -31.083 -18.837 35.565 1.00 89.31 887 SER A C 1
ATOM 6938 O O . SER A 1 887 ? -30.773 -20.021 35.707 1.00 89.31 887 SER A O 1
ATOM 6940 N N . ASP A 1 888 ? -30.925 -17.939 36.546 1.00 89.12 888 ASP A N 1
ATOM 6941 C CA . ASP A 1 888 ? -30.371 -18.194 37.891 1.00 89.12 888 ASP A CA 1
ATOM 6942 C C . ASP A 1 888 ? -28.914 -18.720 37.931 1.00 89.12 888 ASP A C 1
ATOM 6944 O O . ASP A 1 888 ? -28.424 -19.223 38.948 1.00 89.12 888 ASP A O 1
ATOM 6948 N N . ARG A 1 889 ? -28.142 -18.562 36.848 1.00 90.75 889 ARG A N 1
ATOM 6949 C CA . ARG A 1 889 ? -26.723 -18.967 36.764 1.00 90.75 889 ARG A CA 1
ATOM 6950 C C . ARG A 1 889 ? -25.786 -17.816 37.142 1.00 90.75 889 ARG A C 1
ATOM 6952 O O . ARG A 1 889 ? -25.010 -17.323 36.322 1.00 90.75 889 ARG A O 1
ATOM 6959 N N . LEU A 1 890 ? -25.829 -17.410 38.409 1.00 87.44 890 LEU A N 1
ATOM 6960 C CA . LEU A 1 890 ? -25.172 -16.192 38.908 1.00 87.44 890 LEU A CA 1
ATOM 6961 C C . LEU A 1 890 ? -23.644 -16.146 38.721 1.00 87.44 890 LEU A C 1
ATOM 6963 O O . LEU A 1 890 ? -23.091 -15.072 38.492 1.00 87.44 890 LEU A O 1
ATOM 6967 N N . THR A 1 891 ? -22.943 -17.281 38.797 1.00 89.69 891 THR A N 1
ATOM 6968 C CA . THR A 1 891 ? -21.478 -17.325 38.624 1.00 89.69 891 THR A CA 1
ATOM 6969 C C . THR A 1 891 ? -21.062 -16.951 37.204 1.00 89.69 891 THR A C 1
ATOM 6971 O O . THR A 1 891 ? -20.250 -16.048 37.019 1.00 89.69 891 THR A O 1
ATOM 6974 N N . ARG A 1 892 ? -21.690 -17.571 36.199 1.00 86.44 892 ARG A N 1
ATOM 6975 C CA . ARG A 1 892 ? -21.455 -17.254 34.782 1.00 86.44 892 ARG A CA 1
ATOM 6976 C C . ARG A 1 892 ? -21.972 -15.871 34.405 1.00 86.44 892 ARG A C 1
ATOM 6978 O O . ARG A 1 892 ? -21.323 -15.181 33.626 1.00 86.44 892 ARG A O 1
ATOM 6985 N N . ALA A 1 893 ? -23.107 -15.453 34.971 1.00 87.56 893 ALA A N 1
ATOM 6986 C CA . ALA A 1 893 ? -23.626 -14.099 34.787 1.00 87.56 893 ALA A CA 1
ATOM 6987 C C . ALA A 1 893 ? -22.601 -13.057 35.250 1.00 87.56 893 ALA A C 1
ATOM 6989 O O . ALA A 1 893 ? -22.286 -12.129 34.509 1.00 87.56 893 ALA A O 1
ATOM 6990 N N . LYS A 1 894 ? -22.019 -13.262 36.440 1.00 85.00 894 LYS A N 1
ATOM 6991 C CA . LYS A 1 894 ? -20.947 -12.421 36.973 1.00 85.00 894 LYS A CA 1
ATOM 6992 C C . LYS A 1 894 ? -19.755 -12.388 36.014 1.00 85.00 894 LYS A C 1
ATOM 6994 O O . LYS A 1 894 ? -19.351 -11.299 35.637 1.00 85.00 894 LYS A O 1
ATOM 6999 N N . GLU A 1 895 ? -19.227 -13.533 35.586 1.00 85.88 895 GLU A N 1
ATOM 7000 C CA . GLU A 1 895 ? -18.092 -13.593 34.646 1.00 85.88 895 GLU A CA 1
ATOM 7001 C C . GLU A 1 895 ? -18.364 -12.827 33.340 1.00 85.88 895 GLU A C 1
ATOM 7003 O O . GLU A 1 895 ? -17.544 -12.008 32.929 1.00 85.88 895 GLU A O 1
ATOM 7008 N N . CYS A 1 896 ? -19.535 -13.023 32.726 1.00 85.62 896 CYS A N 1
ATOM 7009 C CA . CYS A 1 896 ? -19.908 -12.346 31.479 1.00 85.62 896 CYS A CA 1
ATOM 7010 C C . CYS A 1 896 ? -20.063 -10.831 31.662 1.00 85.62 896 CYS A C 1
ATOM 7012 O O . CYS A 1 896 ? -19.588 -10.061 30.833 1.00 85.62 896 CYS A O 1
ATOM 7014 N N . LEU A 1 897 ? -20.702 -10.394 32.751 1.00 83.81 897 LEU A N 1
ATOM 7015 C CA . LEU A 1 897 ? -20.876 -8.973 33.061 1.00 83.81 897 LEU A CA 1
ATOM 7016 C C . LEU A 1 897 ? -19.547 -8.294 33.393 1.00 83.81 897 LEU A C 1
ATOM 7018 O O . LEU A 1 897 ? -19.345 -7.139 33.030 1.00 83.81 897 LEU A O 1
ATOM 7022 N N . TRP A 1 898 ? -18.638 -9.001 34.063 1.00 80.94 898 TRP A N 1
ATOM 7023 C CA . TRP A 1 898 ? -17.285 -8.515 34.308 1.00 80.94 898 TRP A CA 1
ATOM 7024 C C . TRP A 1 898 ? -16.500 -8.370 33.019 1.00 80.94 898 TRP A C 1
ATOM 7026 O O . TRP A 1 898 ? -15.901 -7.327 32.804 1.00 80.94 898 TRP A O 1
ATOM 7036 N N . TYR A 1 899 ? -16.577 -9.358 32.134 1.00 82.44 899 TYR A N 1
ATOM 7037 C CA . TYR A 1 899 ? -15.933 -9.268 30.833 1.00 82.44 899 TYR A CA 1
ATOM 7038 C C . TYR A 1 899 ? -16.517 -8.126 29.985 1.00 82.44 899 TYR A C 1
ATOM 7040 O O . TYR A 1 899 ? -15.771 -7.354 29.392 1.00 82.44 899 TYR A O 1
ATOM 7048 N N . ALA A 1 900 ? -17.842 -7.944 29.989 1.00 82.44 900 ALA A N 1
ATOM 7049 C CA . ALA A 1 900 ? -18.495 -6.800 29.348 1.00 82.44 900 ALA A CA 1
ATOM 7050 C C . ALA A 1 900 ? -18.007 -5.464 29.930 1.00 82.44 900 ALA A C 1
ATOM 7052 O O . ALA A 1 900 ? -17.730 -4.524 29.185 1.00 82.44 900 ALA A O 1
ATOM 7053 N N . LEU A 1 901 ? -17.858 -5.395 31.256 1.00 80.62 901 LEU A N 1
ATOM 7054 C CA . LEU A 1 901 ? -17.330 -4.220 31.934 1.00 80.62 901 LEU A CA 1
ATOM 7055 C C . LEU A 1 901 ? -15.856 -3.992 31.594 1.00 80.62 901 LEU A C 1
ATOM 7057 O O . LEU A 1 901 ? -15.484 -2.850 31.387 1.00 80.62 901 LEU A O 1
ATOM 7061 N N . ASP A 1 902 ? -15.019 -5.018 31.500 1.00 78.12 902 ASP A N 1
ATOM 7062 C CA . ASP A 1 902 ? -13.615 -4.869 31.097 1.00 78.12 902 ASP A CA 1
ATOM 7063 C C . ASP A 1 902 ? -13.502 -4.377 29.641 1.00 78.12 902 ASP A C 1
ATOM 7065 O O . ASP A 1 902 ? -12.627 -3.573 29.324 1.00 78.12 902 ASP A O 1
ATOM 7069 N N . LEU A 1 903 ? -14.430 -4.783 28.766 1.00 75.38 903 LEU A N 1
ATOM 7070 C CA . LEU A 1 903 ? -14.514 -4.299 27.384 1.00 75.38 903 LEU A CA 1
ATOM 7071 C C . LEU A 1 903 ? -14.993 -2.839 27.279 1.00 75.38 903 LEU A C 1
ATOM 7073 O O . LEU A 1 903 ? -14.528 -2.104 26.407 1.00 75.38 903 LEU A O 1
ATOM 7077 N N . GLU A 1 904 ? -15.935 -2.416 28.130 1.00 69.00 904 GLU A N 1
ATOM 7078 C CA . GLU A 1 904 ? -16.501 -1.056 28.123 1.00 69.00 904 GLU A CA 1
ATOM 7079 C C . GLU A 1 904 ? -15.681 -0.064 28.964 1.00 69.00 904 GLU A C 1
ATOM 7081 O O . GLU A 1 904 ? -15.618 1.140 28.690 1.00 69.00 904 GLU A O 1
ATOM 7086 N N . SER A 1 905 ? -15.069 -0.571 30.028 1.00 56.22 905 SER A N 1
ATOM 7087 C CA . SER A 1 905 ? -14.343 0.191 31.022 1.00 56.22 905 SER A CA 1
ATOM 7088 C C . SER A 1 905 ? -12.846 0.098 30.756 1.00 56.22 905 SER A C 1
ATOM 7090 O O . SER A 1 905 ? -12.077 -0.578 31.427 1.00 56.22 905 SER A O 1
ATOM 7092 N N . SER A 1 906 ? -12.381 0.975 29.875 1.00 49.75 906 SER A N 1
ATOM 7093 C CA . SER A 1 906 ? -11.081 1.608 30.087 1.00 49.75 906 SER A CA 1
ATOM 7094 C C . SER A 1 906 ? -11.154 2.555 31.309 1.00 49.75 906 SER A C 1
ATOM 7096 O O . SER A 1 906 ? -10.857 3.738 31.195 1.00 49.75 906 SER A O 1
ATOM 7098 N N . ARG A 1 907 ? -11.611 2.071 32.481 1.00 46.25 907 ARG A N 1
ATOM 7099 C CA . ARG A 1 907 ? -11.748 2.821 33.756 1.00 46.25 907 ARG A CA 1
ATOM 7100 C C . ARG A 1 907 ? -10.437 2.886 34.547 1.00 46.25 907 ARG A C 1
ATOM 7102 O O . ARG A 1 907 ? -10.426 2.981 35.773 1.00 46.25 907 ARG A O 1
ATOM 7109 N N . VAL A 1 908 ? -9.324 2.811 33.838 1.00 52.31 908 VAL A N 1
ATOM 7110 C CA . VAL A 1 908 ? -8.009 3.115 34.388 1.00 52.31 908 VAL A CA 1
ATOM 7111 C C . VAL A 1 908 ? -7.756 4.585 34.089 1.00 52.31 908 VAL A C 1
ATOM 7113 O O . VAL A 1 908 ? -8.069 5.050 33.000 1.00 52.31 908 VAL A O 1
ATOM 7116 N N . ASP A 1 909 ? -7.205 5.295 35.064 1.00 56.53 909 ASP A N 1
ATOM 7117 C CA . ASP A 1 909 ? -6.895 6.725 35.043 1.00 56.53 909 ASP A CA 1
ATOM 7118 C C . ASP A 1 909 ? -7.917 7.720 35.645 1.00 56.53 909 ASP A C 1
ATOM 7120 O O . ASP A 1 909 ? -7.718 8.934 35.553 1.00 56.53 909 ASP A O 1
ATOM 7124 N N . ASP A 1 910 ? -8.948 7.253 36.361 1.00 65.31 910 ASP A N 1
ATOM 7125 C CA . ASP A 1 910 ? -9.825 8.161 37.120 1.00 65.31 910 ASP A CA 1
ATOM 7126 C C . ASP A 1 910 ? -9.066 8.823 38.289 1.00 65.31 910 ASP A C 1
ATOM 7128 O O . ASP A 1 910 ? -8.335 8.172 39.048 1.00 65.31 910 ASP A O 1
ATOM 7132 N N . LEU A 1 911 ? -9.242 10.141 38.421 1.00 72.50 911 LEU A N 1
ATOM 7133 C CA . LEU A 1 911 ? -8.660 10.957 39.487 1.00 72.50 911 LEU A CA 1
ATOM 7134 C C . LEU A 1 911 ? -9.539 10.863 40.727 1.00 72.50 911 LEU A C 1
ATOM 7136 O O . LEU A 1 911 ? -10.722 11.195 40.669 1.00 72.50 911 LEU A O 1
ATOM 7140 N N . VAL A 1 912 ? -8.950 10.449 41.845 1.00 79.00 912 VAL A N 1
ATOM 7141 C CA . VAL A 1 912 ? -9.664 10.295 43.112 1.00 79.00 912 VAL A CA 1
ATOM 7142 C C . VAL A 1 912 ? -8.910 10.998 44.234 1.00 79.00 912 VAL A C 1
ATOM 7144 O O . VAL A 1 912 ? -7.677 10.969 44.309 1.00 79.00 912 VAL A O 1
ATOM 7147 N N . MET A 1 913 ? -9.670 11.625 45.131 1.00 81.81 913 MET A N 1
ATOM 7148 C CA . MET A 1 913 ? -9.146 12.201 46.364 1.00 81.81 913 MET A CA 1
ATOM 7149 C C . MET A 1 913 ? -8.926 11.113 47.419 1.00 81.81 913 MET A C 1
ATOM 7151 O O . MET A 1 913 ? -9.864 10.410 47.809 1.00 81.81 913 MET A O 1
ATOM 7155 N N . VAL A 1 914 ? -7.698 11.008 47.929 1.00 86.25 914 VAL A N 1
ATOM 7156 C CA . VAL A 1 914 ? -7.335 10.016 48.948 1.00 86.25 914 VAL A CA 1
ATOM 7157 C C . VAL A 1 914 ? -6.738 10.654 50.190 1.00 86.25 914 VAL A C 1
ATOM 7159 O O . VAL A 1 914 ? -6.055 11.673 50.110 1.00 86.25 914 VAL A O 1
ATOM 7162 N N . ASN A 1 915 ? -6.962 10.040 51.348 1.00 87.50 915 ASN A N 1
ATOM 7163 C CA . ASN A 1 915 ? -6.337 10.424 52.609 1.00 87.50 915 ASN A CA 1
ATOM 7164 C C . ASN A 1 915 ? -5.265 9.408 52.999 1.00 87.50 915 ASN A C 1
ATOM 7166 O O . ASN A 1 915 ? -5.513 8.207 53.014 1.00 87.50 915 ASN A O 1
ATOM 7170 N N . VAL A 1 916 ? -4.064 9.875 53.329 1.00 88.00 916 VAL A N 1
ATOM 7171 C CA . VAL A 1 916 ? -2.941 8.995 53.659 1.00 88.00 916 VAL A CA 1
ATOM 7172 C C . VAL A 1 916 ? -3.058 8.493 55.091 1.00 88.00 916 VAL A C 1
ATOM 7174 O O . VAL A 1 916 ? -2.866 9.255 56.038 1.00 88.00 916 VAL A O 1
ATOM 7177 N N . ARG A 1 917 ? -3.281 7.189 55.260 1.00 86.00 917 ARG A N 1
ATOM 7178 C CA . ARG A 1 917 ? -3.457 6.565 56.574 1.00 86.00 917 ARG A CA 1
ATOM 7179 C C . ARG A 1 917 ? -2.133 6.133 57.193 1.00 86.00 917 ARG A C 1
ATOM 7181 O O . ARG A 1 917 ? -1.847 6.453 58.343 1.00 86.00 917 ARG A O 1
ATOM 7188 N N . GLN A 1 918 ? -1.304 5.428 56.424 1.00 84.69 918 GLN A N 1
ATOM 7189 C CA . GLN A 1 918 ? -0.031 4.892 56.904 1.00 84.69 918 GLN A CA 1
ATOM 7190 C C . GLN A 1 918 ? 0.996 4.800 55.775 1.00 84.69 918 GLN A C 1
ATOM 7192 O O . GLN A 1 918 ? 0.668 4.472 54.641 1.00 84.69 918 GLN A O 1
ATOM 7197 N N . ILE A 1 919 ? 2.265 5.054 56.094 1.00 84.00 919 ILE A N 1
ATOM 7198 C CA . ILE A 1 919 ? 3.393 4.859 55.176 1.00 84.00 919 ILE A CA 1
ATOM 7199 C C . ILE A 1 919 ? 4.158 3.614 55.645 1.00 84.00 919 ILE A C 1
ATOM 7201 O O . ILE A 1 919 ? 4.611 3.578 56.788 1.00 84.00 919 ILE A O 1
ATOM 7205 N N . ALA A 1 920 ? 4.280 2.604 54.784 1.00 80.75 920 ALA A N 1
ATOM 7206 C CA . ALA A 1 920 ? 4.987 1.346 55.037 1.00 80.75 920 ALA A CA 1
ATOM 7207 C C . ALA A 1 920 ? 6.188 1.172 54.085 1.00 80.75 920 ALA A C 1
ATOM 7209 O O . ALA A 1 920 ? 6.382 1.967 53.166 1.00 80.75 920 ALA A O 1
ATOM 7210 N N . GLU A 1 921 ? 6.989 0.117 54.282 1.00 71.12 921 GLU A N 1
ATOM 7211 C CA . GLU A 1 921 ? 8.149 -0.185 53.421 1.00 71.12 921 GLU A CA 1
ATOM 7212 C C . GLU A 1 921 ? 7.763 -0.529 51.973 1.00 71.12 921 GLU A C 1
ATOM 7214 O O . GLU A 1 921 ? 8.545 -0.275 51.063 1.00 71.12 921 GLU A O 1
ATOM 7219 N N . MET A 1 922 ? 6.557 -1.063 51.740 1.00 67.94 922 MET A N 1
ATOM 7220 C CA . MET A 1 922 ? 6.081 -1.422 50.394 1.00 67.94 922 MET A CA 1
ATOM 7221 C C . MET A 1 922 ? 5.346 -0.279 49.668 1.00 67.94 922 MET A C 1
ATOM 7223 O O . MET A 1 922 ? 5.264 -0.284 48.440 1.00 67.94 922 MET A O 1
ATOM 7227 N N . GLY A 1 923 ? 4.852 0.734 50.388 1.00 80.50 923 GLY A N 1
ATOM 7228 C CA . GLY A 1 923 ? 4.047 1.814 49.812 1.00 80.50 923 GLY A CA 1
ATOM 7229 C C . GLY A 1 923 ? 3.298 2.645 50.856 1.00 80.50 923 GLY A C 1
ATOM 7230 O O . GLY A 1 923 ? 3.447 2.439 52.061 1.00 80.50 923 GLY A O 1
ATOM 7231 N N . ALA A 1 924 ? 2.492 3.603 50.398 1.00 83.62 924 ALA A N 1
ATOM 7232 C CA . ALA A 1 924 ? 1.594 4.388 51.244 1.00 83.62 924 ALA A CA 1
ATOM 7233 C C . ALA A 1 924 ? 0.161 3.847 51.148 1.00 83.62 924 ALA A C 1
ATOM 7235 O O . ALA A 1 924 ? -0.410 3.812 50.062 1.00 83.62 924 ALA A O 1
ATOM 7236 N N . TYR A 1 925 ? -0.412 3.453 52.283 1.00 86.31 925 TYR A N 1
ATOM 7237 C CA . TYR A 1 925 ? -1.817 3.082 52.411 1.00 86.31 925 TYR A CA 1
ATOM 7238 C C . TYR A 1 925 ? -2.669 4.337 52.539 1.00 86.31 925 TYR A C 1
ATOM 7240 O O . TYR A 1 925 ? -2.379 5.222 53.356 1.00 86.31 925 TYR A O 1
ATOM 7248 N N . VAL A 1 926 ? -3.715 4.409 51.730 1.00 87.12 926 VAL A N 1
ATOM 7249 C CA . VAL A 1 926 ? -4.584 5.573 51.608 1.00 87.12 926 VAL A CA 1
ATOM 7250 C C . VAL A 1 926 ? -6.051 5.145 51.578 1.00 87.12 926 VAL A C 1
ATOM 7252 O O . VAL A 1 926 ? -6.362 4.073 51.084 1.00 87.12 926 VAL A O 1
ATOM 7255 N N . GLU A 1 927 ? -6.952 5.972 52.093 1.00 85.50 927 GLU A N 1
ATOM 7256 C CA . GLU A 1 927 ? -8.403 5.752 52.040 1.00 85.50 927 GLU A CA 1
ATOM 7257 C C . GLU A 1 927 ? -9.014 6.642 50.947 1.00 85.50 927 GLU A C 1
ATOM 7259 O O . GLU A 1 927 ? -8.726 7.842 50.896 1.00 85.50 927 GLU A O 1
ATOM 7264 N N . LEU A 1 928 ? -9.855 6.081 50.074 1.00 82.00 928 LEU A N 1
ATOM 7265 C CA . LEU A 1 928 ? -10.553 6.827 49.021 1.00 82.00 928 LEU A CA 1
ATOM 7266 C C . LEU A 1 928 ? -11.796 7.522 49.595 1.00 82.00 928 LEU A C 1
ATOM 7268 O O . LEU A 1 928 ? -12.808 6.876 49.871 1.00 82.00 928 LEU A O 1
ATOM 7272 N N . LEU A 1 929 ? -11.756 8.851 49.715 1.00 78.00 929 LEU A N 1
ATOM 7273 C CA . LEU A 1 929 ? -12.818 9.629 50.374 1.00 78.00 929 LEU A CA 1
ATOM 7274 C C . LEU A 1 929 ? -14.136 9.665 49.579 1.00 78.00 929 LEU A C 1
ATOM 7276 O O . LEU A 1 929 ? -15.194 9.914 50.149 1.00 78.00 929 LEU A O 1
ATOM 7280 N N . GLU A 1 930 ? -14.084 9.423 48.269 1.00 68.12 930 GLU A N 1
ATOM 7281 C CA . GLU A 1 930 ? -15.251 9.472 47.374 1.00 68.12 930 GLU A CA 1
ATOM 7282 C C . GLU A 1 930 ? -16.023 8.147 47.301 1.00 68.12 930 GLU A C 1
ATOM 7284 O O . GLU A 1 930 ? -17.173 8.125 46.870 1.00 68.12 930 GLU A O 1
ATOM 7289 N N . TYR A 1 931 ? -15.411 7.046 47.745 1.00 68.50 931 TYR A N 1
ATOM 7290 C CA . TYR A 1 931 ? -15.933 5.691 47.573 1.00 68.50 931 TYR A CA 1
ATOM 7291 C C . TYR A 1 931 ? -15.979 4.958 48.914 1.00 68.50 931 TYR A C 1
ATOM 7293 O O . TYR A 1 931 ? -15.290 3.964 49.104 1.00 68.50 931 TYR A O 1
ATOM 7301 N N . ASN A 1 932 ? -16.762 5.464 49.871 1.00 67.88 932 ASN A N 1
ATOM 7302 C CA . ASN A 1 932 ? -16.974 4.835 51.184 1.00 67.88 932 ASN A CA 1
ATOM 7303 C C . ASN A 1 932 ? -15.687 4.527 51.983 1.00 67.88 932 ASN A C 1
ATOM 7305 O O . ASN A 1 932 ? -15.678 3.592 52.781 1.00 67.88 932 ASN A O 1
ATOM 7309 N N . ASN A 1 933 ? -14.615 5.308 51.799 1.00 75.75 933 ASN A N 1
ATOM 7310 C CA . ASN A 1 933 ? -13.318 5.100 52.457 1.00 75.75 933 ASN A CA 1
ATOM 7311 C C . ASN A 1 933 ? -12.717 3.709 52.199 1.00 75.75 933 ASN A C 1
ATOM 7313 O O . ASN A 1 933 ? -12.129 3.112 53.097 1.00 75.75 933 ASN A O 1
ATOM 7317 N N . ILE A 1 934 ? -12.870 3.181 50.979 1.00 79.50 934 ILE A N 1
ATOM 7318 C CA . ILE A 1 934 ? -12.185 1.948 50.568 1.00 79.50 934 ILE A CA 1
ATOM 7319 C C . ILE A 1 934 ? -10.665 2.139 50.689 1.00 79.50 934 ILE A C 1
ATOM 7321 O O . ILE A 1 934 ? -10.135 3.208 50.371 1.00 79.50 934 ILE A O 1
ATOM 7325 N N . ASP A 1 935 ? -9.971 1.092 51.132 1.00 80.69 935 ASP A N 1
ATOM 7326 C CA . ASP A 1 935 ? -8.518 1.080 51.267 1.00 80.69 935 ASP A CA 1
ATOM 7327 C C . ASP A 1 935 ? -7.824 0.953 49.893 1.00 80.69 935 ASP A C 1
ATOM 7329 O O . ASP A 1 935 ? -8.156 0.110 49.055 1.00 80.69 935 ASP A O 1
ATOM 7333 N N . GLY A 1 936 ? -6.806 1.778 49.669 1.00 82.69 936 GLY A N 1
ATOM 7334 C CA . GLY A 1 936 ? -5.947 1.784 48.488 1.00 82.69 936 GLY A CA 1
ATOM 7335 C C . GLY A 1 936 ? -4.463 1.869 48.851 1.00 82.69 936 GLY A C 1
ATOM 7336 O O . GLY A 1 936 ? -4.088 2.228 49.969 1.00 82.69 936 GLY A O 1
ATOM 7337 N N . MET A 1 937 ? -3.591 1.534 47.902 1.00 84.88 937 MET A N 1
ATOM 7338 C CA . MET A 1 937 ? -2.139 1.527 48.078 1.00 84.88 937 MET A CA 1
ATOM 7339 C C . MET A 1 937 ? -1.440 2.299 46.958 1.00 84.88 937 MET A C 1
ATOM 7341 O O . MET A 1 937 ? -1.695 2.092 45.777 1.00 84.88 937 MET A O 1
ATOM 7345 N N . ILE A 1 938 ? -0.493 3.159 47.332 1.00 85.69 938 ILE A N 1
ATOM 7346 C CA . ILE A 1 938 ? 0.425 3.834 46.410 1.00 85.69 938 ILE A CA 1
ATOM 7347 C C . ILE A 1 938 ? 1.801 3.179 46.530 1.00 85.69 938 ILE A C 1
ATOM 7349 O O . ILE A 1 938 ? 2.463 3.308 47.564 1.00 85.69 938 ILE A O 1
ATOM 7353 N N . LEU A 1 939 ? 2.269 2.518 45.469 1.00 81.81 939 LEU A N 1
ATOM 7354 C CA . LEU A 1 939 ? 3.620 1.952 45.436 1.00 81.81 939 LEU A CA 1
ATOM 7355 C C . LEU A 1 939 ? 4.699 3.048 45.435 1.00 81.81 939 LEU A C 1
ATOM 7357 O O . LEU A 1 939 ? 4.522 4.136 44.884 1.00 81.81 939 LEU A O 1
ATOM 7361 N N . LEU A 1 940 ? 5.877 2.737 45.988 1.00 75.88 940 LEU A N 1
ATOM 7362 C CA . LEU A 1 940 ? 7.023 3.660 46.020 1.00 75.88 940 LEU A CA 1
ATOM 7363 C C . LEU A 1 940 ? 7.473 4.121 44.623 1.00 75.88 940 LEU A C 1
ATOM 7365 O O . LEU A 1 940 ? 7.862 5.277 44.447 1.00 75.88 940 LEU A O 1
ATOM 7369 N N . SER A 1 941 ? 7.396 3.237 43.626 1.00 75.38 941 SER A N 1
ATOM 7370 C CA . SER A 1 941 ? 7.706 3.533 42.219 1.00 75.38 941 SER A CA 1
ATOM 7371 C C . SER A 1 941 ? 6.725 4.526 41.582 1.00 75.38 941 SER A C 1
ATOM 7373 O O . SER A 1 941 ? 7.072 5.210 40.618 1.00 75.38 941 SER A O 1
ATOM 7375 N N . GLU A 1 942 ? 5.523 4.647 42.143 1.00 79.50 942 GLU A N 1
ATOM 7376 C CA . GLU A 1 942 ? 4.417 5.459 41.632 1.00 79.50 942 GLU A CA 1
ATOM 7377 C C . GLU A 1 942 ? 4.193 6.749 42.441 1.00 79.50 942 GLU A C 1
ATOM 7379 O O . GLU A 1 942 ? 3.225 7.480 42.227 1.00 79.50 942 GLU A O 1
ATOM 7384 N N . LEU A 1 943 ? 5.123 7.079 43.341 1.00 80.00 943 LEU A N 1
ATOM 7385 C CA . LEU A 1 943 ? 5.027 8.216 44.260 1.00 80.00 943 LEU A CA 1
ATOM 7386 C C . LEU A 1 943 ? 5.609 9.521 43.680 1.00 80.00 943 LEU A C 1
ATOM 7388 O O . LEU A 1 943 ? 5.159 10.614 44.024 1.00 80.00 943 LEU A O 1
ATOM 7392 N N . SER A 1 944 ? 6.633 9.433 42.820 1.00 73.31 944 SER A N 1
ATOM 7393 C CA . SER A 1 944 ? 7.308 10.595 42.219 1.00 73.31 944 SER A CA 1
ATOM 7394 C C . SER A 1 944 ? 8.047 10.239 40.927 1.00 73.31 944 SER A C 1
ATOM 7396 O O . SER A 1 944 ? 8.583 9.145 40.786 1.00 73.31 944 SER A O 1
ATOM 7398 N N . ARG A 1 945 ? 8.139 11.196 39.990 1.00 66.75 945 ARG A N 1
ATOM 7399 C CA . ARG A 1 945 ? 8.945 11.079 38.755 1.00 66.75 945 ARG A CA 1
ATOM 7400 C C . ARG A 1 945 ? 10.456 11.240 38.996 1.00 66.75 945 ARG A C 1
ATOM 7402 O O . ARG A 1 945 ? 11.248 10.952 38.107 1.00 66.75 945 ARG A O 1
ATOM 7409 N N . ARG A 1 946 ? 10.872 11.744 40.167 1.00 71.38 946 ARG A N 1
ATOM 7410 C CA . ARG A 1 946 ? 12.280 12.028 40.521 1.00 71.38 946 ARG A CA 1
ATOM 7411 C C . ARG A 1 946 ? 12.791 11.051 41.583 1.00 71.38 946 ARG A C 1
ATOM 7413 O O . ARG A 1 946 ? 12.015 10.592 42.417 1.00 71.38 946 ARG A O 1
ATOM 7420 N N . ARG A 1 947 ? 14.112 10.807 41.613 1.00 64.31 947 ARG A N 1
ATOM 7421 C CA . ARG A 1 947 ? 14.766 9.945 42.618 1.00 64.31 947 ARG A CA 1
ATOM 7422 C C . ARG A 1 947 ? 14.433 10.409 44.043 1.00 64.31 947 ARG A C 1
ATOM 7424 O O . ARG A 1 947 ? 14.671 11.563 44.406 1.00 64.31 947 ARG A O 1
ATOM 7431 N N . ILE A 1 948 ? 13.889 9.496 44.841 1.00 66.88 948 ILE A N 1
ATOM 7432 C CA . ILE A 1 948 ? 13.384 9.768 46.189 1.00 66.88 948 ILE A CA 1
ATOM 7433 C C . ILE A 1 948 ? 14.570 9.853 47.161 1.00 66.88 948 ILE A C 1
ATOM 7435 O O . ILE A 1 948 ? 15.326 8.897 47.299 1.00 66.88 948 ILE A O 1
ATOM 7439 N N . ARG A 1 949 ? 14.746 11.002 47.831 1.00 68.62 949 ARG A N 1
ATOM 7440 C CA . ARG A 1 949 ? 15.721 11.164 48.934 1.00 68.62 949 ARG A CA 1
ATOM 7441 C C . ARG A 1 949 ? 15.102 10.888 50.310 1.00 68.62 949 ARG A C 1
ATOM 7443 O O . ARG A 1 949 ? 15.796 10.427 51.201 1.00 68.62 949 ARG A O 1
ATOM 7450 N N . SER A 1 950 ? 13.814 11.194 50.488 1.00 68.69 950 SER A N 1
ATOM 7451 C CA . SER A 1 950 ? 13.038 10.913 51.705 1.00 68.69 950 SER A CA 1
ATOM 7452 C C . SER A 1 950 ? 11.540 10.907 51.381 1.00 68.69 950 SER A C 1
ATOM 7454 O O . SER A 1 950 ? 11.047 11.830 50.727 1.00 68.69 950 SER A O 1
ATOM 7456 N N . ILE A 1 951 ? 10.824 9.874 51.835 1.00 69.12 951 ILE A N 1
ATOM 7457 C CA . ILE A 1 951 ? 9.389 9.654 51.568 1.00 69.12 951 ILE A CA 1
ATOM 7458 C C . ILE A 1 951 ? 8.522 10.660 52.343 1.00 69.12 951 ILE A C 1
ATOM 7460 O O . ILE A 1 951 ? 7.568 11.209 51.795 1.00 69.12 951 ILE A O 1
ATOM 7464 N N . GLN A 1 952 ? 8.920 11.002 53.574 1.00 71.50 952 GLN A N 1
ATOM 7465 C CA . GLN A 1 952 ? 8.197 11.925 54.465 1.00 71.50 952 GLN A CA 1
ATOM 7466 C C . GLN A 1 952 ? 8.093 13.363 53.922 1.00 71.50 952 GLN A C 1
ATOM 7468 O O . GLN A 1 952 ? 7.262 14.152 54.375 1.00 71.50 952 GLN A O 1
ATOM 7473 N N . LYS A 1 953 ? 8.938 13.731 52.946 1.00 71.50 953 LYS A N 1
ATOM 7474 C CA . LYS A 1 953 ? 8.859 15.033 52.268 1.00 71.50 953 LYS A CA 1
ATOM 7475 C C . LYS A 1 953 ? 7.790 15.060 51.167 1.00 71.50 953 LYS A C 1
ATOM 7477 O O . LYS A 1 953 ? 7.293 16.136 50.853 1.00 71.50 953 LYS A O 1
ATOM 7482 N N . LEU A 1 954 ? 7.464 13.909 50.574 1.00 71.75 954 LEU A N 1
ATOM 7483 C CA . LEU A 1 954 ? 6.536 13.793 49.441 1.00 71.75 954 LEU A CA 1
ATOM 7484 C C . LEU A 1 954 ? 5.096 13.522 49.879 1.00 71.75 954 LEU A C 1
ATOM 7486 O O . LEU A 1 954 ? 4.165 13.996 49.224 1.00 71.75 954 LEU A O 1
ATOM 7490 N N . ILE A 1 955 ? 4.924 12.746 50.949 1.00 77.31 955 ILE A N 1
ATOM 7491 C CA . ILE A 1 955 ? 3.624 12.350 51.486 1.00 77.31 955 ILE A CA 1
ATOM 7492 C C . ILE A 1 955 ? 3.684 12.414 53.016 1.00 77.31 955 ILE A C 1
ATOM 7494 O O . ILE A 1 955 ? 4.658 11.972 53.628 1.00 77.31 955 ILE A O 1
ATOM 7498 N N . ARG A 1 956 ? 2.641 12.984 53.631 1.00 81.19 956 ARG A N 1
ATOM 7499 C CA . ARG A 1 956 ? 2.465 13.057 55.087 1.00 81.19 956 ARG A CA 1
ATOM 7500 C C . ARG A 1 956 ? 1.180 12.344 55.481 1.00 81.19 956 ARG A C 1
ATOM 7502 O O . ARG A 1 956 ? 0.173 12.484 54.794 1.00 81.19 956 ARG A O 1
ATOM 7509 N N . VAL A 1 957 ? 1.232 11.616 56.592 1.00 85.25 957 VAL A N 1
ATOM 7510 C CA . VAL A 1 957 ? 0.066 10.947 57.179 1.00 85.25 957 VAL A CA 1
ATOM 7511 C C . VAL A 1 957 ? -0.995 11.990 57.549 1.00 85.25 957 VAL A C 1
ATOM 7513 O O . VAL A 1 957 ? -0.661 13.036 58.108 1.00 85.25 957 VAL A O 1
ATOM 7516 N N . GLY A 1 958 ? -2.251 11.714 57.202 1.00 80.44 958 GLY A N 1
ATOM 7517 C CA . GLY A 1 958 ? -3.419 12.560 57.451 1.00 80.44 958 GLY A CA 1
ATOM 7518 C C . GLY A 1 958 ? -3.644 13.689 56.441 1.00 80.44 958 GLY A C 1
ATOM 7519 O O . GLY A 1 958 ? -4.541 14.505 56.646 1.00 80.44 958 GLY A O 1
ATOM 7520 N N . LYS A 1 959 ? -2.830 13.786 55.380 1.00 83.50 959 LYS A N 1
ATOM 7521 C CA . LYS A 1 959 ? -3.014 14.783 54.319 1.00 83.50 959 LYS A CA 1
ATOM 7522 C C . LYS A 1 959 ? -3.790 14.179 53.146 1.00 83.50 959 LYS A C 1
ATOM 7524 O O . LYS A 1 959 ? -3.507 13.054 52.736 1.00 83.50 959 LYS A O 1
ATOM 7529 N N . ASN A 1 960 ? -4.707 14.968 52.586 1.00 85.44 960 ASN A N 1
ATOM 7530 C CA . ASN A 1 960 ? -5.408 14.618 51.357 1.00 85.44 960 ASN A CA 1
ATOM 7531 C C . ASN A 1 960 ? -4.496 14.842 50.148 1.00 85.44 960 ASN A C 1
ATOM 7533 O O . ASN A 1 960 ? -3.832 15.877 50.038 1.00 85.44 960 ASN A O 1
ATOM 7537 N N . GLU A 1 961 ? -4.459 13.866 49.256 1.00 84.75 961 GLU A N 1
ATOM 7538 C CA . GLU A 1 961 ? -3.674 13.883 48.031 1.00 84.75 961 GLU A CA 1
ATOM 7539 C C . GLU A 1 961 ? -4.557 13.409 46.870 1.00 84.75 961 GLU A C 1
ATOM 7541 O O . GLU A 1 961 ? -5.418 12.549 47.042 1.00 84.75 961 GLU A O 1
ATOM 7546 N N . VAL A 1 962 ? -4.340 13.970 45.681 1.00 82.44 962 VAL A N 1
ATOM 7547 C CA . VAL A 1 962 ? -5.002 13.521 44.449 1.00 82.44 962 VAL A CA 1
ATOM 7548 C C . VAL A 1 962 ? -4.147 12.430 43.819 1.00 82.44 962 VAL A C 1
ATOM 7550 O O . VAL A 1 962 ? -2.933 12.601 43.666 1.00 82.44 962 VAL A O 1
ATOM 7553 N N . VAL A 1 963 ? -4.769 11.310 43.464 1.00 84.19 963 VAL A N 1
ATOM 7554 C CA . VAL A 1 963 ? -4.102 10.154 42.855 1.00 84.19 963 VAL A CA 1
ATOM 7555 C C . VAL A 1 963 ? -4.943 9.567 41.733 1.00 84.19 963 VAL A C 1
ATOM 7557 O O . VAL A 1 963 ? -6.147 9.783 41.656 1.00 84.19 963 VAL A O 1
ATOM 7560 N N . VAL A 1 964 ? -4.280 8.817 40.863 1.00 81.25 964 VAL A N 1
ATOM 7561 C CA . VAL A 1 964 ? -4.885 8.123 39.730 1.00 81.25 964 VAL A CA 1
ATOM 7562 C C . VAL A 1 964 ? -5.097 6.652 40.073 1.00 81.25 964 VAL A C 1
ATOM 7564 O O . VAL A 1 964 ? -4.174 6.016 40.590 1.00 81.25 964 VAL A O 1
ATOM 7567 N N . VAL A 1 965 ? -6.268 6.101 39.751 1.00 78.75 965 VAL A N 1
ATOM 7568 C CA . VAL A 1 965 ? -6.540 4.660 39.865 1.00 78.75 965 VAL A CA 1
ATOM 7569 C C . VAL A 1 965 ? -5.825 3.897 38.754 1.00 78.75 965 VAL A C 1
ATOM 7571 O O . VAL A 1 965 ? -6.118 4.088 37.577 1.00 78.75 965 VAL A O 1
ATOM 7574 N N . LEU A 1 966 ? -4.885 3.025 39.133 1.00 72.25 966 LEU A N 1
ATOM 7575 C CA . LEU A 1 966 ? -4.176 2.145 38.202 1.00 72.25 966 LEU A CA 1
ATOM 7576 C C . LEU A 1 966 ? -4.921 0.828 37.998 1.00 72.25 966 LEU A C 1
ATOM 7578 O O . LEU A 1 966 ? -5.087 0.371 36.872 1.00 72.25 966 LEU A O 1
ATOM 7582 N N . ARG A 1 967 ? -5.316 0.185 39.098 1.00 66.19 967 ARG A N 1
ATOM 7583 C CA . ARG A 1 967 ? -5.908 -1.152 39.075 1.00 66.19 967 ARG A CA 1
ATOM 7584 C C . ARG A 1 967 ? -6.815 -1.348 40.283 1.00 66.19 967 ARG A C 1
ATOM 7586 O O . ARG A 1 967 ? -6.490 -0.906 41.380 1.00 66.19 967 ARG A O 1
ATOM 7593 N N . VAL A 1 968 ? -7.942 -2.025 40.084 1.00 64.88 968 VAL A N 1
ATOM 7594 C CA . VAL A 1 968 ? -8.926 -2.323 41.133 1.00 64.88 968 VAL A CA 1
ATOM 7595 C C . VAL A 1 968 ? -9.039 -3.841 41.278 1.00 64.88 968 VAL A C 1
ATOM 7597 O O . VAL A 1 968 ? -9.656 -4.491 40.437 1.00 64.88 968 VAL A O 1
ATOM 7600 N N . ASP A 1 969 ? -8.480 -4.414 42.346 1.00 63.41 969 ASP A N 1
ATOM 7601 C CA . ASP A 1 969 ? -8.574 -5.851 42.633 1.00 63.41 969 ASP A CA 1
ATOM 7602 C C . ASP A 1 969 ? -9.700 -6.113 43.652 1.00 63.41 969 ASP A C 1
ATOM 7604 O O . ASP A 1 969 ? -9.506 -6.075 44.873 1.00 63.41 969 ASP A O 1
ATOM 7608 N N . LYS A 1 970 ? -10.911 -6.407 43.154 1.00 53.28 970 LYS A N 1
ATOM 7609 C CA . LYS A 1 970 ? -12.105 -6.554 44.012 1.00 53.28 970 LYS A CA 1
ATOM 7610 C C . LYS A 1 970 ? -12.126 -7.822 44.880 1.00 53.28 970 LYS A C 1
ATOM 7612 O O . LYS A 1 970 ? -12.829 -7.827 45.881 1.00 53.28 970 LYS A O 1
ATOM 7617 N N . GLU A 1 971 ? -11.363 -8.870 44.557 1.00 53.84 971 GLU A N 1
ATOM 7618 C CA . GLU A 1 971 ? -11.304 -10.098 45.381 1.00 53.84 971 GLU A CA 1
ATOM 7619 C C . GLU A 1 971 ? -10.516 -9.913 46.682 1.00 53.84 971 GLU A C 1
ATOM 7621 O O . GLU A 1 971 ? -10.822 -10.548 47.689 1.00 53.84 971 GLU A O 1
ATOM 7626 N N . LYS A 1 972 ? -9.512 -9.029 46.665 1.00 58.94 972 LYS A N 1
ATOM 7627 C CA . LYS A 1 972 ? -8.696 -8.699 47.841 1.00 58.94 972 LYS A CA 1
ATOM 7628 C C . LYS A 1 972 ? -9.136 -7.403 48.523 1.00 58.94 972 LYS A C 1
ATOM 7630 O O . LYS A 1 972 ? -8.701 -7.149 49.639 1.00 58.94 972 LYS A O 1
ATOM 7635 N N . GLY A 1 973 ? -9.982 -6.604 47.866 1.00 58.66 973 GLY A N 1
ATOM 7636 C CA . GLY A 1 973 ? -10.478 -5.332 48.389 1.00 58.66 973 GLY A CA 1
ATOM 7637 C C . GLY A 1 973 ? -9.447 -4.200 48.365 1.00 58.66 973 GLY A C 1
ATOM 7638 O O . GLY A 1 973 ? -9.583 -3.272 49.153 1.00 58.66 973 GLY A O 1
ATOM 7639 N N . TYR A 1 974 ? -8.436 -4.267 47.487 1.00 71.56 974 TYR A N 1
ATOM 7640 C CA . TYR A 1 974 ? -7.380 -3.252 47.379 1.00 71.56 974 TYR A CA 1
ATOM 7641 C C . TYR A 1 974 ? -7.368 -2.583 46.002 1.00 71.56 974 TYR A C 1
ATOM 7643 O O . TYR A 1 974 ? -7.626 -3.214 44.973 1.00 71.56 974 TYR A O 1
ATOM 7651 N N . ILE A 1 975 ? -7.041 -1.291 45.996 1.00 76.50 975 ILE A N 1
ATOM 7652 C CA . ILE A 1 975 ? -6.910 -0.464 44.793 1.00 76.50 975 ILE A CA 1
ATOM 7653 C C . ILE A 1 975 ? -5.466 0.028 44.690 1.00 76.50 975 ILE A C 1
ATOM 7655 O O . ILE A 1 975 ? -4.969 0.667 45.617 1.00 76.50 975 ILE A O 1
ATOM 7659 N N . ASP A 1 976 ? -4.813 -0.226 43.559 1.00 80.50 976 ASP A N 1
ATOM 7660 C CA . ASP A 1 976 ? -3.491 0.321 43.263 1.00 80.50 976 ASP A CA 1
ATOM 7661 C C . ASP A 1 976 ? -3.626 1.731 42.691 1.00 80.50 976 ASP A C 1
ATOM 7663 O O . ASP A 1 976 ? -4.389 1.989 41.754 1.00 80.50 976 ASP A O 1
ATOM 7667 N N . LEU A 1 977 ? -2.852 2.654 43.251 1.00 82.94 977 LEU A N 1
ATOM 7668 C CA . LEU A 1 977 ? -2.958 4.085 43.002 1.00 82.94 977 LEU A CA 1
ATOM 7669 C C . LEU A 1 977 ? -1.595 4.672 42.619 1.00 82.94 977 LEU A C 1
ATOM 7671 O O . LEU A 1 977 ? -0.543 4.230 43.087 1.00 82.94 977 LEU A O 1
ATOM 7675 N N . SER A 1 978 ? -1.602 5.720 41.794 1.00 82.81 978 SER A N 1
ATOM 7676 C CA . SER A 1 978 ? -0.391 6.444 41.396 1.00 82.81 978 SER A CA 1
ATOM 7677 C C . SER A 1 978 ? -0.519 7.946 41.595 1.00 82.81 978 SER A C 1
ATOM 7679 O O . SER A 1 978 ? -1.443 8.588 41.104 1.00 82.81 978 SER A O 1
ATOM 7681 N N . LYS A 1 979 ? 0.485 8.533 42.250 1.00 81.81 979 LYS A N 1
ATOM 7682 C CA . LYS A 1 979 ? 0.669 9.989 42.345 1.00 81.81 979 LYS A CA 1
ATOM 7683 C C . LYS A 1 979 ? 1.540 10.528 41.204 1.00 81.81 979 LYS A C 1
ATOM 7685 O O . LYS A 1 979 ? 1.460 11.695 40.836 1.00 81.81 979 LYS A O 1
ATOM 7690 N N . ARG A 1 980 ? 2.380 9.678 40.608 1.00 79.12 980 ARG A N 1
ATOM 7691 C CA . ARG A 1 980 ? 3.331 10.028 39.541 1.00 79.12 980 ARG A CA 1
ATOM 7692 C C . ARG A 1 980 ? 2.645 10.496 38.255 1.00 79.12 980 ARG A C 1
ATOM 7694 O O . ARG A 1 980 ? 3.215 11.314 37.522 1.00 79.12 980 ARG A O 1
ATOM 7701 N N . ARG A 1 981 ? 1.465 9.949 37.958 1.00 69.69 981 ARG A N 1
ATOM 7702 C CA . ARG A 1 981 ? 0.740 10.177 36.700 1.00 69.69 981 ARG A CA 1
ATOM 7703 C C . ARG A 1 981 ? -0.146 11.427 36.706 1.00 69.69 981 ARG A C 1
ATOM 7705 O O . ARG A 1 981 ? -0.454 11.918 35.630 1.00 69.69 981 ARG A O 1
ATOM 7712 N N . VAL A 1 982 ? -0.431 12.006 37.874 1.00 76.50 982 VAL A N 1
ATOM 7713 C CA . VAL A 1 982 ? -1.263 13.213 38.017 1.00 76.50 982 VAL A CA 1
ATOM 7714 C C . VAL A 1 982 ? -0.525 14.459 37.505 1.00 76.50 982 VAL A C 1
ATOM 7716 O O . VAL A 1 982 ? 0.629 14.698 37.877 1.00 76.50 982 VAL A O 1
ATOM 7719 N N . SER A 1 983 ? -1.172 15.268 36.661 1.00 73.69 983 SER A N 1
ATOM 7720 C CA . SER A 1 983 ? -0.653 16.575 36.230 1.00 73.69 983 SER A CA 1
ATOM 7721 C C . SER A 1 983 ? -1.124 17.715 37.148 1.00 73.69 983 SER A C 1
ATOM 7723 O O . SER A 1 983 ? -2.103 17.580 37.875 1.00 73.69 983 SER A O 1
ATOM 7725 N N . ALA A 1 984 ? -0.451 18.872 37.121 1.00 73.62 984 ALA A N 1
ATOM 7726 C CA . ALA A 1 984 ? -0.826 20.009 37.972 1.00 73.62 984 ALA A CA 1
ATOM 7727 C C . ALA A 1 984 ? -2.230 20.569 37.661 1.00 73.62 984 ALA A C 1
ATOM 7729 O O . ALA A 1 984 ? -2.909 21.043 38.566 1.00 73.62 984 ALA A O 1
ATOM 7730 N N . THR A 1 985 ? -2.681 20.479 36.407 1.00 72.62 985 THR A N 1
ATOM 7731 C CA . THR A 1 985 ? -4.034 20.888 35.999 1.00 72.62 985 THR A CA 1
ATOM 7732 C C . THR A 1 985 ? -5.104 19.925 36.505 1.00 72.62 985 THR A C 1
ATOM 7734 O O . THR A 1 985 ? -6.206 20.352 36.842 1.00 72.62 985 THR A O 1
ATOM 7737 N N . ASP A 1 986 ? -4.773 18.637 36.595 1.00 75.00 986 ASP A N 1
ATOM 7738 C CA . ASP A 1 986 ? -5.696 17.592 37.043 1.00 75.00 986 ASP A CA 1
ATOM 7739 C C . ASP A 1 986 ? -5.952 17.663 38.550 1.00 75.00 986 ASP A C 1
ATOM 7741 O O . ASP A 1 986 ? -7.067 17.406 38.996 1.00 75.00 986 ASP A O 1
ATOM 7745 N N . ILE A 1 987 ? -4.946 18.089 39.327 1.00 77.00 987 ILE A N 1
ATOM 7746 C CA . ILE A 1 987 ? -5.084 18.336 40.770 1.00 77.00 987 ILE A CA 1
ATOM 7747 C C . ILE A 1 987 ? -6.165 19.388 41.022 1.00 77.00 987 ILE A C 1
ATOM 7749 O O . ILE A 1 987 ? -7.080 19.139 41.799 1.00 77.00 987 ILE A O 1
ATOM 7753 N N . ILE A 1 988 ? -6.096 20.524 40.321 1.00 78.12 988 ILE A N 1
ATOM 7754 C CA . ILE A 1 988 ? -7.032 21.645 40.501 1.00 78.12 988 ILE A CA 1
ATOM 7755 C C . ILE A 1 988 ? -8.462 21.204 40.160 1.00 78.12 988 ILE A C 1
ATOM 7757 O O . ILE A 1 988 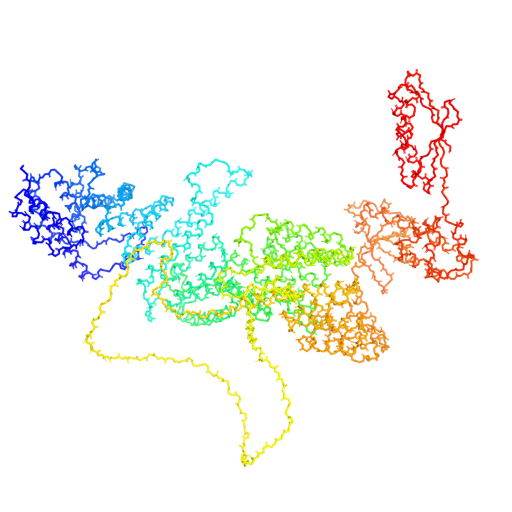? -9.381 21.408 40.949 1.00 78.12 988 ILE A O 1
ATOM 7761 N N . LYS A 1 989 ? -8.647 20.518 39.023 1.00 73.62 989 LYS A N 1
ATOM 7762 C CA . LYS A 1 989 ? -9.962 20.005 38.602 1.00 73.62 989 LYS A CA 1
ATOM 7763 C C . LYS A 1 989 ? -10.538 18.988 39.590 1.00 73.62 989 LYS A C 1
ATOM 7765 O O . LYS A 1 989 ? -11.732 19.027 39.890 1.00 73.62 989 LYS A O 1
ATOM 7770 N N . CYS A 1 990 ? -9.703 18.077 40.095 1.00 75.44 990 CYS A N 1
ATOM 7771 C CA . CYS A 1 990 ? -10.120 17.077 41.075 1.00 75.44 990 CYS A CA 1
ATOM 7772 C C . CYS A 1 990 ? -10.480 17.724 42.420 1.00 75.44 990 CYS A C 1
ATOM 7774 O O . CYS A 1 990 ? -11.488 17.359 43.019 1.00 75.44 990 CYS A O 1
ATOM 7776 N N . GLU A 1 991 ? -9.702 18.706 42.881 1.00 78.94 991 GLU A N 1
ATOM 7777 C CA . GLU A 1 991 ? -9.987 19.463 44.104 1.00 78.94 991 GLU A CA 1
ATOM 7778 C C . GLU A 1 991 ? -11.303 20.242 43.996 1.00 78.94 991 GLU A C 1
ATOM 7780 O O . GLU A 1 991 ? -12.124 20.193 44.913 1.00 78.94 991 GLU A O 1
ATOM 7785 N N . GLU A 1 992 ? -11.555 20.906 42.867 1.00 77.25 992 GLU A N 1
ATOM 7786 C CA . GLU A 1 992 ? -12.823 21.592 42.609 1.00 77.25 992 GLU A CA 1
ATOM 7787 C C . GLU A 1 992 ? -14.008 20.620 42.603 1.00 77.25 992 GLU A C 1
ATOM 7789 O O . GLU A 1 992 ? -15.007 20.862 43.288 1.00 77.25 992 GLU A O 1
ATOM 7794 N N . ARG A 1 993 ? -13.898 19.495 41.883 1.00 75.31 993 ARG A N 1
ATOM 7795 C CA . ARG A 1 993 ? -14.933 18.449 41.839 1.00 75.31 993 ARG A CA 1
ATOM 7796 C C . ARG A 1 993 ? -15.223 17.886 43.229 1.00 75.31 993 ARG A C 1
ATOM 7798 O O . ARG A 1 993 ? -16.391 17.772 43.614 1.00 75.31 993 ARG A O 1
ATOM 7805 N N . TYR A 1 994 ? -14.176 17.580 43.992 1.00 79.38 994 TYR A N 1
ATOM 7806 C CA . TYR A 1 994 ? -14.293 17.062 45.349 1.00 79.38 994 TYR A CA 1
ATOM 7807 C C . TYR A 1 994 ? -14.954 18.083 46.282 1.00 79.38 994 TYR A C 1
ATOM 7809 O O . TYR A 1 994 ? -15.873 17.742 47.026 1.00 79.38 994 TYR A O 1
ATOM 7817 N N . ASN A 1 995 ? -14.568 19.360 46.204 1.00 80.88 995 ASN A N 1
ATOM 7818 C CA . ASN A 1 995 ? -15.164 20.423 47.014 1.00 80.88 995 ASN A CA 1
ATOM 7819 C C . ASN A 1 995 ? -16.648 20.643 46.682 1.00 80.88 995 ASN A C 1
ATOM 7821 O O . ASN A 1 995 ? -17.466 20.752 47.601 1.00 80.88 995 ASN A O 1
ATOM 7825 N N . LYS A 1 996 ? -17.021 20.631 45.394 1.00 78.12 996 LYS A N 1
ATOM 7826 C CA . LYS A 1 996 ? -18.428 20.678 44.960 1.00 78.12 996 LYS A CA 1
ATOM 7827 C C . LYS A 1 996 ? -19.215 19.479 45.502 1.00 78.12 996 LYS A C 1
ATOM 7829 O O . LYS A 1 996 ? -20.308 19.651 46.041 1.00 78.12 996 LYS A O 1
ATOM 7834 N N . SER A 1 997 ? -18.655 18.274 45.400 1.00 76.06 997 SER A N 1
ATOM 7835 C CA . SER A 1 997 ? -19.284 17.029 45.869 1.00 76.06 997 SER A CA 1
ATOM 7836 C C . SER A 1 997 ? -19.444 16.999 47.389 1.00 76.06 997 SER A C 1
ATOM 7838 O O . SER A 1 997 ? -20.501 16.630 47.898 1.00 76.06 997 SER A O 1
ATOM 7840 N N . LYS A 1 998 ? -18.437 17.474 48.128 1.00 81.00 998 LYS A N 1
ATOM 7841 C CA . LYS A 1 998 ? -18.465 17.606 49.588 1.00 81.00 998 LYS A CA 1
ATOM 7842 C C . LYS A 1 998 ? -19.520 18.609 50.053 1.00 81.00 998 LYS A C 1
ATOM 7844 O O . LYS A 1 998 ? -20.215 18.345 51.032 1.00 81.00 998 LYS A O 1
ATOM 7849 N N . ALA A 1 999 ? -19.668 19.735 49.352 1.00 76.69 999 ALA A N 1
ATOM 7850 C CA . ALA A 1 999 ? -20.715 20.713 49.638 1.00 76.69 999 ALA A CA 1
ATOM 7851 C C . ALA A 1 999 ? -22.112 20.103 49.445 1.00 76.69 999 ALA A C 1
ATOM 7853 O O . ALA A 1 999 ? -22.949 20.195 50.341 1.00 76.69 999 ALA A O 1
ATOM 7854 N N . VAL A 1 1000 ? -22.333 19.396 48.329 1.00 78.50 1000 VAL A N 1
ATOM 7855 C CA . VAL A 1 1000 ? -23.584 18.660 48.071 1.00 78.50 1000 VAL A CA 1
ATOM 7856 C C . VAL A 1 1000 ? -23.839 17.620 49.159 1.00 78.50 1000 VAL A C 1
ATOM 7858 O O . VAL A 1 1000 ? -24.937 17.569 49.703 1.00 78.50 1000 VAL A O 1
ATOM 7861 N N . HIS A 1 1001 ? -22.829 16.835 49.534 1.00 79.94 1001 HIS A N 1
ATOM 7862 C CA . HIS A 1 1001 ? -22.965 15.820 50.576 1.00 79.94 1001 HIS A CA 1
ATOM 7863 C C . HIS A 1 1001 ? -23.282 16.408 51.951 1.00 79.94 1001 HIS A C 1
ATOM 7865 O O . HIS A 1 1001 ? -24.123 15.874 52.669 1.00 79.94 1001 HIS A O 1
ATOM 7871 N N . SER A 1 1002 ? -22.687 17.549 52.300 1.00 79.56 1002 SER A N 1
ATOM 7872 C CA . SER A 1 1002 ? -23.017 18.276 53.528 1.00 79.56 1002 SER A CA 1
ATOM 7873 C C . SER A 1 1002 ? -24.467 18.767 53.535 1.00 79.56 1002 SER A C 1
ATOM 7875 O O . SER A 1 1002 ? -25.139 18.667 54.563 1.00 79.56 1002 SER A O 1
ATOM 7877 N N . ILE A 1 1003 ? -24.960 19.282 52.404 1.00 79.94 1003 ILE A N 1
ATOM 7878 C CA . ILE A 1 1003 ? -26.358 19.707 52.250 1.00 79.94 1003 ILE A CA 1
ATOM 7879 C C . ILE A 1 1003 ? -27.287 18.495 52.405 1.00 79.94 1003 ILE A C 1
ATOM 7881 O O . ILE A 1 1003 ? -28.165 18.512 53.266 1.00 79.94 1003 ILE A O 1
ATOM 7885 N N . MET A 1 1004 ? -27.040 17.410 51.665 1.00 77.88 1004 MET A N 1
ATOM 7886 C CA . MET A 1 1004 ? -27.866 16.196 51.709 1.00 77.88 1004 MET A CA 1
ATOM 7887 C C . MET A 1 1004 ? -27.860 15.533 53.084 1.00 77.88 1004 MET A C 1
ATOM 7889 O O . MET A 1 1004 ? -28.912 15.157 53.583 1.00 77.88 1004 MET A O 1
ATOM 7893 N N . SER A 1 1005 ? -26.699 15.438 53.738 1.00 80.00 1005 SER A N 1
ATOM 7894 C CA . SER A 1 1005 ? -26.579 14.871 55.087 1.00 80.00 1005 SER A CA 1
ATOM 7895 C C . SER A 1 1005 ? -27.360 15.681 56.124 1.00 80.00 1005 SER A C 1
ATOM 7897 O O . SER A 1 1005 ? -27.953 15.116 57.040 1.00 80.00 1005 SER A O 1
ATOM 7899 N N . THR A 1 1006 ? -27.390 17.008 55.978 1.00 79.94 1006 THR A N 1
ATOM 7900 C CA . THR A 1 1006 ? -28.114 17.895 56.899 1.00 79.94 1006 THR A CA 1
ATOM 7901 C C . THR A 1 1006 ? -29.625 17.795 56.698 1.00 79.94 1006 THR A C 1
ATOM 7903 O O . THR A 1 1006 ? -30.361 17.760 57.682 1.00 79.94 1006 THR A O 1
ATOM 7906 N N . VAL A 1 1007 ? -30.077 17.700 55.442 1.00 78.12 1007 VAL A N 1
ATOM 7907 C CA . VAL A 1 1007 ? -31.489 17.477 55.089 1.00 78.12 1007 VAL A CA 1
ATOM 7908 C C . VAL A 1 1007 ? -31.949 16.089 55.549 1.00 78.12 1007 VAL A C 1
ATOM 7910 O O . VAL A 1 1007 ? -32.975 15.974 56.211 1.00 78.12 1007 VAL A O 1
ATOM 7913 N N . ALA A 1 1008 ? -31.148 15.046 55.310 1.00 80.56 1008 ALA A N 1
ATOM 7914 C CA . ALA A 1 1008 ? -31.436 13.677 55.744 1.00 80.56 1008 ALA A CA 1
ATOM 7915 C C . ALA A 1 1008 ? -31.582 13.557 57.272 1.00 80.56 1008 ALA A C 1
ATOM 7917 O O . ALA A 1 1008 ? -32.523 12.932 57.748 1.00 80.56 1008 ALA A O 1
ATOM 7918 N N . LYS A 1 1009 ? -30.701 14.207 58.049 1.00 81.06 1009 LYS A N 1
ATOM 7919 C CA . LYS A 1 1009 ? -30.749 14.198 59.527 1.00 81.06 1009 LYS A CA 1
ATOM 7920 C C . LYS A 1 1009 ? -31.965 14.908 60.118 1.00 81.06 1009 LYS A C 1
ATOM 7922 O O . LYS A 1 1009 ? -32.347 14.599 61.241 1.00 81.06 1009 LYS A O 1
ATOM 7927 N N . LYS A 1 1010 ? -32.517 15.900 59.422 1.00 76.50 1010 LYS A N 1
ATOM 7928 C CA . LYS A 1 1010 ? -33.676 16.666 59.897 1.00 76.50 1010 LYS A CA 1
ATOM 7929 C C . LYS A 1 1010 ? -35.005 16.029 59.520 1.00 76.50 1010 LYS A C 1
ATOM 7931 O O . LYS A 1 1010 ? -35.935 16.070 60.314 1.00 76.50 1010 LYS A O 1
ATOM 7936 N N . GLU A 1 1011 ? -35.077 15.465 58.321 1.00 71.44 1011 GLU A N 1
ATOM 7937 C CA . GLU A 1 1011 ? -36.264 14.780 57.798 1.00 71.44 1011 GLU A CA 1
ATOM 7938 C C . GLU A 1 1011 ? -36.317 13.294 58.210 1.00 71.44 1011 GLU A C 1
ATOM 7940 O O . GLU A 1 1011 ? -37.275 12.611 57.865 1.00 71.44 1011 GLU A O 1
ATOM 7945 N N . ASP A 1 1012 ? -35.299 12.801 58.931 1.00 72.75 1012 ASP A N 1
ATOM 7946 C CA . ASP A 1 1012 ? -35.137 11.406 59.380 1.00 72.75 1012 ASP A CA 1
ATOM 7947 C C . ASP A 1 1012 ? -35.306 10.384 58.235 1.00 72.75 1012 ASP A C 1
ATOM 7949 O O . ASP A 1 1012 ? -35.998 9.372 58.345 1.00 72.75 1012 ASP A O 1
ATOM 7953 N N . LYS A 1 1013 ? -34.694 10.686 57.080 1.00 75.12 1013 LYS A N 1
ATOM 7954 C CA . LYS A 1 1013 ? -34.717 9.844 55.871 1.00 75.12 1013 LYS A CA 1
ATOM 7955 C C . LYS A 1 1013 ? -33.352 9.220 55.611 1.00 75.12 1013 LYS A C 1
ATOM 7957 O O . LYS A 1 1013 ? -32.317 9.839 55.861 1.00 75.12 1013 LYS A O 1
ATOM 7962 N N . ASP A 1 1014 ? -33.357 8.029 55.011 1.00 79.44 1014 ASP A N 1
ATOM 7963 C CA . ASP A 1 1014 ? -32.135 7.384 54.528 1.00 79.44 1014 ASP A CA 1
ATOM 7964 C C . ASP A 1 1014 ? -31.423 8.282 53.510 1.00 79.44 1014 ASP A C 1
ATOM 7966 O O . ASP A 1 1014 ? -32.006 8.700 52.504 1.00 79.44 1014 ASP A O 1
ATOM 7970 N N . LEU A 1 1015 ? -30.138 8.545 53.765 1.00 77.56 1015 LEU A N 1
ATOM 7971 C CA . LEU A 1 1015 ? -29.294 9.380 52.912 1.00 77.56 1015 LEU A CA 1
ATOM 7972 C C . LEU A 1 1015 ? -29.286 8.866 51.468 1.00 77.56 1015 LEU A C 1
ATOM 7974 O O . LEU A 1 1015 ? -29.396 9.656 50.540 1.00 77.56 1015 LEU A O 1
ATOM 7978 N N . GLU A 1 1016 ? -29.207 7.550 51.286 1.00 76.06 1016 GLU A N 1
ATOM 7979 C CA . GLU A 1 1016 ? -29.152 6.907 49.974 1.00 76.06 1016 GLU A CA 1
ATOM 7980 C C . GLU A 1 1016 ? -30.408 7.204 49.143 1.00 76.06 1016 GLU A C 1
ATOM 7982 O O . GLU A 1 1016 ? -30.293 7.778 48.064 1.00 76.06 1016 GLU A O 1
ATOM 7987 N N . LYS A 1 1017 ? -31.608 6.985 49.699 1.00 76.19 1017 LYS A N 1
ATOM 7988 C CA . LYS A 1 1017 ? -32.890 7.283 49.028 1.00 76.19 1017 LYS A CA 1
ATOM 7989 C C . LYS A 1 1017 ? -33.038 8.762 48.658 1.00 76.19 1017 LYS A C 1
ATOM 7991 O O . LYS A 1 1017 ? -33.582 9.084 47.605 1.00 76.19 1017 LYS A O 1
ATOM 7996 N N . LEU A 1 1018 ? -32.537 9.673 49.499 1.00 76.06 1018 LEU A N 1
ATOM 7997 C CA . LEU A 1 1018 ? -32.545 11.112 49.210 1.00 76.06 1018 LEU A CA 1
ATOM 7998 C C . LEU A 1 1018 ? -31.628 11.460 48.023 1.00 76.06 1018 LEU A C 1
ATOM 8000 O O . LEU A 1 1018 ? -31.950 12.336 47.218 1.00 76.06 1018 LEU A O 1
ATOM 8004 N N . TYR A 1 1019 ? -30.500 10.761 47.891 1.00 76.88 1019 TYR A N 1
ATOM 8005 C CA . TYR A 1 1019 ? -29.608 10.898 46.743 1.00 76.88 1019 TYR A CA 1
ATOM 8006 C C . TYR A 1 1019 ? -30.249 10.395 45.447 1.00 76.88 1019 TYR A C 1
ATOM 8008 O O . TYR A 1 1019 ? -30.136 11.087 44.434 1.00 76.88 1019 TYR A O 1
ATOM 8016 N N . GLU A 1 1020 ? -30.955 9.260 45.482 1.00 76.69 1020 GLU A N 1
ATOM 8017 C CA . GLU A 1 1020 ? -31.648 8.721 44.302 1.00 76.69 1020 GLU A CA 1
ATOM 8018 C C . GLU A 1 1020 ? -32.745 9.668 43.810 1.00 76.69 1020 GLU A C 1
ATOM 8020 O O . GLU A 1 1020 ? -32.876 9.915 42.613 1.00 76.69 1020 GLU A O 1
ATOM 8025 N N . GLN A 1 1021 ? -33.505 10.238 44.746 1.00 71.62 1021 GLN A N 1
ATOM 8026 C CA . GLN A 1 1021 ? -34.639 11.104 44.432 1.00 71.62 1021 GLN A CA 1
ATOM 8027 C C . GLN A 1 1021 ? -34.224 12.514 44.005 1.00 71.62 1021 GLN A C 1
ATOM 8029 O O . GLN A 1 1021 ? -34.927 13.131 43.212 1.00 71.62 1021 GLN A O 1
ATOM 8034 N N . LEU A 1 1022 ? -33.118 13.051 44.536 1.00 72.56 1022 LEU A N 1
ATOM 8035 C CA . LEU A 1 1022 ? -32.785 14.473 44.388 1.00 72.56 1022 LEU A CA 1
ATOM 8036 C C . LEU A 1 1022 ? -31.427 14.704 43.727 1.00 72.56 1022 LEU A C 1
ATOM 8038 O O . LEU A 1 1022 ? -31.316 15.514 42.812 1.00 72.56 1022 LEU A O 1
ATOM 8042 N N . ALA A 1 1023 ? -30.380 14.002 44.154 1.00 69.88 1023 ALA A N 1
ATOM 8043 C CA . ALA A 1 1023 ? -29.030 14.258 43.664 1.00 69.88 1023 ALA A CA 1
ATOM 8044 C C . ALA A 1 1023 ? -28.815 13.707 42.248 1.00 69.88 1023 ALA A C 1
ATOM 8046 O O . ALA A 1 1023 ? -28.357 14.447 41.380 1.00 69.88 1023 ALA A O 1
ATOM 8047 N N . TRP A 1 1024 ? -29.126 12.429 42.002 1.00 79.12 1024 TRP A N 1
ATOM 8048 C CA . TRP A 1 1024 ? -28.841 11.764 40.721 1.00 79.12 1024 TRP A CA 1
ATOM 8049 C C . TRP A 1 1024 ? -29.573 12.389 39.522 1.00 79.12 1024 TRP A C 1
ATOM 8051 O O . TRP A 1 1024 ? -28.912 12.631 38.509 1.00 79.12 1024 TRP A O 1
ATOM 8061 N N . PRO A 1 1025 ? -30.864 12.765 39.620 1.00 76.81 1025 PRO A N 1
ATOM 8062 C CA . PRO A 1 1025 ? -31.543 13.469 38.532 1.00 76.81 1025 PRO A CA 1
ATOM 8063 C C . PRO A 1 1025 ? -30.926 14.845 38.239 1.00 76.81 1025 PRO A C 1
ATOM 8065 O O . PRO A 1 1025 ? -30.799 15.245 37.082 1.00 76.81 1025 PRO A O 1
ATOM 8068 N N . LEU A 1 1026 ? -30.477 15.564 39.276 1.00 74.19 1026 LEU A N 1
ATOM 8069 C CA . LEU A 1 1026 ? -29.813 16.861 39.115 1.00 74.19 1026 LEU A CA 1
ATOM 8070 C C . LEU A 1 1026 ? -28.402 16.726 38.523 1.00 74.19 1026 LEU A C 1
ATOM 8072 O O . LEU A 1 1026 ? -28.003 17.570 37.718 1.00 74.19 1026 LEU A O 1
ATOM 8076 N N . TYR A 1 1027 ? -27.667 15.663 38.871 1.00 72.75 1027 TYR A N 1
ATOM 8077 C CA . TYR A 1 1027 ? -26.400 15.317 38.220 1.00 72.75 1027 TYR A CA 1
ATOM 8078 C C . TYR A 1 1027 ? -26.598 15.041 36.725 1.00 72.75 1027 TYR A C 1
ATOM 8080 O O . TYR A 1 1027 ? -25.815 15.534 35.918 1.00 72.75 1027 TYR A O 1
ATOM 8088 N N . ALA A 1 1028 ? -27.664 14.331 36.345 1.00 68.19 1028 ALA A N 1
ATOM 8089 C CA . ALA A 1 1028 ? -27.961 14.034 34.945 1.00 68.19 1028 ALA A CA 1
ATOM 8090 C C . ALA A 1 1028 ? -28.332 15.287 34.127 1.00 68.19 1028 ALA A C 1
ATOM 8092 O O . ALA A 1 1028 ? -27.916 15.413 32.980 1.00 68.19 1028 ALA A O 1
ATOM 8093 N N . LYS A 1 1029 ? -29.087 16.231 34.712 1.00 71.44 1029 LYS A N 1
ATOM 8094 C CA . LYS A 1 1029 ? -29.604 17.413 33.994 1.00 71.44 1029 LYS A CA 1
ATOM 8095 C C . LYS A 1 1029 ? -28.611 18.581 33.904 1.00 71.44 1029 LYS A C 1
ATOM 8097 O O . LYS A 1 1029 ? -28.593 19.278 32.897 1.00 71.44 1029 LYS A O 1
ATOM 8102 N N . TYR A 1 1030 ? -27.800 18.812 34.940 1.00 65.75 1030 TYR A N 1
ATOM 8103 C CA . TYR A 1 1030 ? -26.912 19.987 35.039 1.00 65.75 1030 TYR A CA 1
ATOM 8104 C C . TYR A 1 1030 ? -25.421 19.627 35.162 1.00 65.75 1030 TYR A C 1
ATOM 8106 O O . TYR A 1 1030 ? -24.590 20.493 35.434 1.00 65.75 1030 TYR A O 1
ATOM 8114 N N . GLY A 1 1031 ? -25.067 18.348 35.014 1.00 70.44 1031 GLY A N 1
ATOM 8115 C CA . GLY A 1 1031 ? -23.701 17.832 35.142 1.00 70.44 1031 GLY A CA 1
ATOM 8116 C C . GLY A 1 1031 ? -23.227 17.676 36.591 1.00 70.44 1031 GLY A C 1
ATOM 8117 O O . GLY A 1 1031 ? -22.643 16.653 36.940 1.00 70.44 1031 GLY A O 1
ATOM 8118 N N . HIS A 1 1032 ? -23.495 18.649 37.470 1.00 77.25 1032 HIS A N 1
ATOM 8119 C CA . HIS A 1 1032 ? -23.181 18.554 38.898 1.00 77.25 1032 HIS A CA 1
ATOM 8120 C C . HIS A 1 1032 ? -24.305 19.137 39.766 1.00 77.25 1032 HIS A C 1
ATOM 8122 O O . HIS A 1 1032 ? -24.732 20.273 39.564 1.00 77.25 1032 HIS A O 1
ATOM 8128 N N . ALA A 1 1033 ? -24.739 18.406 40.801 1.00 74.56 1033 ALA A N 1
ATOM 8129 C CA . ALA A 1 1033 ? -25.839 18.837 41.677 1.00 74.56 1033 ALA A CA 1
ATOM 8130 C C . ALA A 1 1033 ? -25.585 20.202 42.358 1.00 74.56 1033 ALA A C 1
ATOM 8132 O O . ALA A 1 1033 ? -26.505 20.986 42.558 1.00 74.56 1033 ALA A O 1
ATOM 8133 N N . TYR A 1 1034 ? -24.325 20.526 42.663 1.00 76.06 1034 TYR A N 1
ATOM 8134 C CA . TYR A 1 1034 ? -23.918 21.845 43.175 1.00 76.06 1034 TYR A CA 1
ATOM 8135 C C . TYR A 1 1034 ? -24.273 23.005 42.234 1.00 76.06 1034 TYR A C 1
ATOM 8137 O O . TYR A 1 1034 ? -24.737 24.049 42.689 1.00 76.06 1034 TYR A O 1
ATOM 8145 N N . ASP A 1 1035 ? -24.068 22.831 40.928 1.00 72.88 1035 ASP A N 1
ATOM 8146 C CA . ASP A 1 1035 ? -24.353 23.881 39.951 1.00 72.88 1035 ASP A CA 1
ATOM 8147 C C . ASP A 1 1035 ? -25.871 23.980 39.702 1.00 72.88 1035 ASP A C 1
ATOM 8149 O O . ASP A 1 1035 ? -26.398 25.086 39.590 1.00 72.88 1035 ASP A O 1
ATOM 8153 N N . ALA A 1 1036 ? -26.607 22.864 39.804 1.00 72.25 1036 ALA A N 1
ATOM 8154 C CA . ALA A 1 1036 ? -28.070 22.888 39.878 1.00 72.25 1036 ALA A CA 1
ATOM 8155 C C . ALA A 1 1036 ? -28.583 23.669 41.104 1.00 72.25 1036 ALA A C 1
ATOM 8157 O O . ALA A 1 1036 ? -29.499 24.482 40.983 1.00 72.25 1036 ALA A O 1
ATOM 8158 N N . PHE A 1 1037 ? -27.962 23.492 42.277 1.00 73.25 1037 PHE A N 1
ATOM 8159 C CA . PHE A 1 1037 ? -28.313 24.253 43.481 1.00 73.25 1037 PHE A CA 1
ATOM 8160 C C . PHE A 1 1037 ? -28.014 25.749 43.366 1.00 73.25 1037 PHE A C 1
ATOM 8162 O O . PHE A 1 1037 ? -28.759 26.553 43.925 1.00 73.25 1037 PHE A O 1
ATOM 8169 N N . LYS A 1 1038 ? -26.982 26.150 42.613 1.00 70.00 1038 LYS A N 1
ATOM 8170 C CA . LYS A 1 1038 ? -26.745 27.569 42.296 1.00 70.00 1038 LYS A CA 1
ATOM 8171 C C . LYS A 1 1038 ? -27.856 28.149 41.430 1.00 70.00 1038 LYS A C 1
ATOM 8173 O O . LYS A 1 1038 ? -28.335 29.241 41.714 1.00 70.00 1038 LYS A O 1
ATOM 8178 N N . VAL A 1 1039 ? -28.277 27.430 40.391 1.00 71.12 1039 VAL A N 1
ATOM 8179 C CA . VAL A 1 1039 ? -29.351 27.887 39.493 1.00 71.12 1039 VAL A CA 1
ATOM 8180 C C . VAL A 1 1039 ? -30.692 27.936 40.232 1.00 71.12 1039 VAL A C 1
ATOM 8182 O O . VAL A 1 1039 ? -31.464 28.876 40.042 1.00 71.12 1039 VAL A O 1
ATOM 8185 N N . ALA A 1 1040 ? -30.925 27.004 41.163 1.00 69.38 1040 ALA A N 1
ATOM 8186 C CA . ALA A 1 1040 ? -32.128 26.959 41.994 1.00 69.38 1040 ALA A CA 1
ATOM 8187 C C . ALA A 1 1040 ? -32.313 28.193 42.903 1.00 69.38 1040 ALA A C 1
ATOM 8189 O O . ALA A 1 1040 ? -33.431 28.452 43.351 1.00 69.38 1040 ALA A O 1
ATOM 8190 N N . LEU A 1 1041 ? -31.255 28.975 43.168 1.00 67.00 1041 LEU A N 1
ATOM 8191 C CA . LEU A 1 1041 ? -31.363 30.248 43.893 1.00 67.00 1041 LEU A CA 1
ATOM 8192 C C . LEU A 1 1041 ? -32.128 31.312 43.091 1.00 67.00 1041 LEU A C 1
ATOM 8194 O O . LEU A 1 1041 ? -32.871 32.095 43.684 1.00 67.00 1041 LEU A O 1
ATOM 8198 N N . ASN A 1 1042 ? -31.956 31.325 41.766 1.00 68.00 1042 ASN A N 1
ATOM 8199 C CA . ASN A 1 1042 ? -32.540 32.325 40.872 1.00 68.00 1042 ASN A CA 1
ATOM 8200 C C . ASN A 1 1042 ? -33.840 31.824 40.219 1.00 68.00 1042 ASN A C 1
ATOM 8202 O O . ASN A 1 1042 ? -34.815 32.567 40.162 1.00 68.00 1042 ASN A O 1
ATOM 8206 N N . GLU A 1 1043 ? -33.870 30.564 39.767 1.00 72.00 1043 GLU A N 1
ATOM 8207 C CA . GLU A 1 1043 ? -34.997 29.949 39.042 1.00 72.00 1043 GLU A CA 1
ATOM 8208 C C . GLU A 1 1043 ? -35.397 28.600 39.684 1.00 72.00 1043 GLU A C 1
ATOM 8210 O O . GLU A 1 1043 ? -35.112 27.533 39.134 1.00 72.00 1043 GLU A O 1
ATOM 8215 N N . PRO A 1 1044 ? -36.049 28.600 40.863 1.00 62.72 1044 PRO A N 1
ATOM 8216 C CA . PRO A 1 1044 ? -36.350 27.369 41.600 1.00 62.72 1044 PRO A CA 1
ATOM 8217 C C . PRO A 1 1044 ? -37.342 26.452 40.869 1.00 62.72 1044 PRO A C 1
ATOM 8219 O O . PRO A 1 1044 ? -37.194 25.233 40.908 1.00 62.72 1044 PRO A O 1
ATOM 8222 N N . GLU A 1 1045 ? -38.335 27.013 40.178 1.00 64.06 1045 GLU A N 1
ATOM 8223 C CA . GLU A 1 1045 ? -39.395 26.230 39.528 1.00 64.06 1045 GLU A CA 1
ATOM 8224 C C . GLU A 1 1045 ? -38.860 25.380 38.367 1.00 64.06 1045 GLU A C 1
ATOM 8226 O O . GLU A 1 1045 ? -39.242 24.225 38.227 1.00 64.06 1045 GLU A O 1
ATOM 8231 N N . LYS A 1 1046 ? -37.888 25.902 37.614 1.00 67.31 1046 LYS A N 1
ATOM 8232 C CA . LYS A 1 1046 ? -37.298 25.263 36.425 1.00 67.31 1046 LYS A CA 1
ATOM 8233 C C . LYS A 1 1046 ? -36.325 24.122 36.756 1.00 67.31 1046 LYS A C 1
ATOM 8235 O O . LYS A 1 1046 ? -36.160 23.176 35.981 1.00 67.31 1046 LYS A O 1
ATOM 8240 N N . VAL A 1 1047 ? -35.652 24.209 37.909 1.00 66.12 1047 VAL A N 1
ATOM 8241 C CA . VAL A 1 1047 ? -34.691 23.187 38.361 1.00 66.12 1047 VAL A CA 1
ATOM 8242 C C . VAL A 1 1047 ? -35.414 21.974 38.946 1.00 66.12 1047 VAL A C 1
ATOM 8244 O O . VAL A 1 1047 ? -34.997 20.846 38.691 1.00 66.12 1047 VAL A O 1
ATOM 8247 N N . PHE A 1 1048 ? -36.510 22.192 39.681 1.00 68.12 1048 PHE A N 1
ATOM 8248 C CA . PHE A 1 1048 ? -37.289 21.124 40.325 1.00 68.12 1048 PHE A CA 1
ATOM 8249 C C . PHE A 1 1048 ? -38.487 20.624 39.498 1.00 68.12 1048 PHE A C 1
ATOM 8251 O O . PHE A 1 1048 ? -39.273 19.811 39.988 1.00 68.12 1048 PHE A O 1
ATOM 8258 N N . GLU A 1 1049 ? -38.641 21.093 38.260 1.00 60.94 1049 GLU A N 1
ATOM 8259 C CA . GLU A 1 1049 ? -39.676 20.639 37.330 1.00 60.94 1049 GLU A CA 1
ATOM 8260 C C . GLU A 1 1049 ? -39.492 19.144 37.005 1.00 60.94 1049 GLU A C 1
ATOM 8262 O O . GLU A 1 1049 ? -38.447 18.740 36.488 1.00 60.94 1049 GLU A O 1
ATOM 8267 N N . GLY A 1 1050 ? -40.493 18.322 37.346 1.00 59.19 1050 GLY A N 1
ATOM 8268 C CA . GLY A 1 1050 ? -40.481 16.865 37.147 1.00 59.19 1050 GLY A CA 1
ATOM 8269 C C . GLY A 1 1050 ? -39.993 16.022 38.337 1.00 59.19 1050 GLY A C 1
ATOM 8270 O O . GLY A 1 1050 ? -39.922 14.804 38.206 1.00 59.19 1050 GLY A O 1
ATOM 8271 N N . LEU A 1 1051 ? -39.678 16.628 39.492 1.00 62.22 1051 LEU A N 1
ATOM 8272 C CA . LEU A 1 1051 ? -39.240 15.913 40.702 1.00 62.22 1051 LEU A CA 1
ATOM 8273 C C . LEU A 1 1051 ? -40.321 15.934 41.801 1.00 62.22 1051 LEU A C 1
ATOM 8275 O O . LEU A 1 1051 ? -40.690 16.998 42.309 1.00 62.22 1051 LEU A O 1
ATOM 8279 N N . GLU A 1 1052 ? -40.801 14.755 42.206 1.00 54.94 1052 GLU A N 1
ATOM 8280 C CA . GLU A 1 1052 ? -41.790 14.567 43.282 1.00 54.94 1052 GLU A CA 1
ATOM 8281 C C . GLU A 1 1052 ? -41.151 14.747 44.672 1.00 54.94 1052 GLU A C 1
ATOM 8283 O O . GLU A 1 1052 ? -40.834 13.789 45.374 1.00 54.94 1052 GLU A O 1
ATOM 8288 N N . ILE A 1 1053 ? -40.923 16.000 45.076 1.00 64.12 1053 ILE A N 1
ATOM 8289 C CA . ILE A 1 1053 ? -40.293 16.338 46.364 1.00 64.12 1053 ILE A CA 1
ATOM 8290 C C . ILE A 1 1053 ? -41.267 17.153 47.236 1.00 64.12 1053 ILE A C 1
ATOM 8292 O O . ILE A 1 1053 ? -41.841 18.126 46.729 1.00 64.12 1053 ILE A O 1
ATOM 8296 N N . PRO A 1 1054 ? -41.411 16.834 48.543 1.00 67.88 1054 PRO A N 1
ATOM 8297 C CA . PRO A 1 1054 ? -42.183 17.633 49.494 1.00 67.88 1054 PRO A CA 1
ATOM 8298 C C . PRO A 1 1054 ? -41.726 19.096 49.568 1.00 67.88 1054 PRO A C 1
ATOM 8300 O O . PRO A 1 1054 ? -40.533 19.406 49.525 1.00 67.88 1054 PRO A O 1
ATOM 8303 N N . GLU A 1 1055 ? -42.681 20.009 49.733 1.00 65.69 1055 GLU A N 1
ATOM 8304 C CA . GLU A 1 1055 ? -42.431 21.456 49.772 1.00 65.69 1055 GLU A CA 1
ATOM 8305 C C . GLU A 1 1055 ? -41.553 21.874 50.973 1.00 65.69 1055 GLU A C 1
ATOM 8307 O O . GLU A 1 1055 ? -40.744 22.794 50.851 1.00 65.69 1055 GLU A O 1
ATOM 8312 N N . SER A 1 1056 ? -41.587 21.108 52.076 1.00 65.69 1056 SER A N 1
ATOM 8313 C CA . SER A 1 1056 ? -40.699 21.278 53.242 1.00 65.69 1056 SER A CA 1
ATOM 8314 C C . SER A 1 1056 ? -39.218 21.129 52.881 1.00 65.69 1056 SER A C 1
ATOM 8316 O O . SER A 1 1056 ? -38.388 21.966 53.237 1.00 65.69 1056 SER A O 1
ATOM 8318 N N . THR A 1 1057 ? -38.883 20.097 52.104 1.00 69.06 1057 THR A N 1
ATOM 8319 C CA . THR A 1 1057 ? -37.509 19.791 51.696 1.00 69.06 1057 THR A CA 1
ATOM 8320 C C . THR A 1 1057 ? -36.972 20.857 50.735 1.00 69.06 1057 THR A C 1
ATOM 8322 O O . THR A 1 1057 ? -35.795 21.218 50.800 1.00 69.06 1057 THR A O 1
ATOM 8325 N N . LYS A 1 1058 ? -37.836 21.429 49.883 1.00 68.50 1058 LYS A N 1
ATOM 8326 C CA . LYS A 1 1058 ? -37.476 22.532 48.974 1.00 68.50 1058 LYS A CA 1
ATOM 8327 C C . LYS A 1 1058 ? -37.117 23.806 49.740 1.00 68.50 1058 LYS A C 1
ATOM 8329 O O . LYS A 1 1058 ? -36.133 24.463 49.400 1.00 68.50 1058 LYS A O 1
ATOM 8334 N N . GLU A 1 1059 ? -37.866 24.153 50.786 1.00 67.06 1059 GLU A N 1
ATOM 8335 C CA . GLU A 1 1059 ? -37.556 25.324 51.615 1.00 67.06 1059 GLU A CA 1
ATOM 8336 C C . GLU A 1 1059 ? -36.248 25.169 52.400 1.00 67.06 1059 GLU A C 1
ATOM 8338 O O . GLU A 1 1059 ? -35.473 26.124 52.511 1.00 67.06 1059 GLU A O 1
ATOM 8343 N N . GLU A 1 1060 ? -35.964 23.975 52.922 1.00 69.56 1060 GLU A N 1
ATOM 8344 C CA . GLU A 1 1060 ? -34.721 23.728 53.656 1.00 69.56 1060 GLU A CA 1
ATOM 8345 C C . GLU A 1 1060 ? -33.485 23.778 52.756 1.00 69.56 1060 GLU A C 1
ATOM 8347 O O . GLU A 1 1060 ? -32.473 24.377 53.137 1.00 69.56 1060 GLU A O 1
ATOM 8352 N N . LEU A 1 1061 ? -33.580 23.234 51.539 1.00 67.81 1061 LEU A N 1
ATOM 8353 C CA . LEU A 1 1061 ? -32.519 23.336 50.537 1.00 67.81 1061 LEU A CA 1
ATOM 8354 C C . LEU A 1 1061 ? -32.182 24.806 50.232 1.00 67.81 1061 LEU A C 1
ATOM 8356 O O . LEU A 1 1061 ? -31.004 25.155 50.180 1.00 67.81 1061 LEU A O 1
ATOM 8360 N N . ARG A 1 1062 ? -33.187 25.693 50.152 1.00 66.06 1062 ARG A N 1
ATOM 8361 C CA . ARG A 1 1062 ? -32.991 27.144 49.933 1.00 66.06 1062 ARG A CA 1
ATOM 8362 C C . ARG A 1 1062 ? -32.285 27.853 51.090 1.00 66.06 1062 ARG A C 1
ATOM 8364 O O . ARG A 1 1062 ? -31.592 28.845 50.871 1.00 66.06 1062 ARG A O 1
ATOM 8371 N N . ARG A 1 1063 ? -32.455 27.381 52.329 1.00 64.38 1063 ARG A N 1
ATOM 8372 C CA . ARG A 1 1063 ? -31.766 27.961 53.498 1.00 64.38 1063 ARG A CA 1
ATOM 8373 C C . ARG A 1 1063 ? -30.291 27.573 53.562 1.00 64.38 1063 ARG A C 1
ATOM 8375 O O . ARG A 1 1063 ? -29.501 28.318 54.132 1.00 64.38 1063 ARG A O 1
ATOM 8382 N N . LEU A 1 1064 ? -29.940 26.408 53.022 1.00 66.62 1064 LEU A N 1
ATOM 8383 C CA . LEU A 1 1064 ? -28.600 25.825 53.117 1.00 66.62 1064 LEU A CA 1
ATOM 8384 C C . LEU A 1 1064 ? -27.705 26.160 51.913 1.00 66.62 1064 LEU A C 1
ATOM 8386 O O . LEU A 1 1064 ? -26.489 25.994 51.994 1.00 66.62 1064 LEU A O 1
ATOM 8390 N N . THR A 1 1065 ? -28.277 26.663 50.817 1.00 64.44 1065 THR A N 1
ATOM 8391 C CA . THR A 1 1065 ? -27.526 27.198 49.673 1.00 64.44 1065 THR A CA 1
ATOM 8392 C C . THR A 1 1065 ? -26.824 28.525 50.011 1.00 64.44 1065 THR A C 1
ATOM 8394 O O . THR A 1 1065 ? -27.431 29.385 50.655 1.00 64.44 1065 THR A O 1
ATOM 8397 N N . PRO A 1 1066 ? -25.562 28.731 49.579 1.00 63.41 1066 PRO A N 1
ATOM 8398 C CA . PRO A 1 1066 ? -24.780 29.920 49.920 1.00 63.41 1066 PRO A CA 1
ATOM 8399 C C . PRO A 1 1066 ? -25.420 31.197 49.359 1.00 63.41 1066 PRO A C 1
ATOM 8401 O O . PRO A 1 1066 ? -25.692 31.296 48.164 1.00 63.41 1066 PRO A O 1
ATOM 8404 N N . GLN A 1 1067 ? -25.655 32.180 50.232 1.00 62.94 1067 GLN A N 1
ATOM 8405 C CA . GLN A 1 1067 ? -26.222 33.474 49.846 1.00 62.94 1067 GLN A CA 1
ATOM 8406 C C . GLN A 1 1067 ? -25.139 34.412 49.291 1.00 62.94 1067 GLN A C 1
ATOM 8408 O O . GLN A 1 1067 ? -24.013 34.398 49.794 1.00 62.94 1067 GLN A O 1
ATOM 8413 N N . PRO A 1 1068 ? -25.464 35.257 48.295 1.00 65.44 1068 PRO A N 1
ATOM 8414 C CA . PRO A 1 1068 ? -24.513 36.209 47.735 1.00 65.44 1068 PRO A CA 1
ATOM 8415 C C . PRO A 1 1068 ? -24.050 37.207 48.801 1.00 65.44 1068 PRO A C 1
ATOM 8417 O O . PRO A 1 1068 ? -24.861 37.871 49.456 1.00 65.44 1068 PRO A O 1
ATOM 8420 N N . VAL A 1 1069 ? -22.734 37.331 48.958 1.00 76.19 1069 VAL A N 1
ATOM 8421 C CA . VAL A 1 1069 ? -22.115 38.286 49.877 1.00 76.19 1069 VAL A CA 1
ATOM 8422 C C . VAL A 1 1069 ? -22.016 39.634 49.170 1.00 76.19 1069 VAL A C 1
ATOM 8424 O O . VAL A 1 1069 ? -21.544 39.729 48.035 1.00 76.19 1069 VAL A O 1
ATOM 8427 N N . LYS A 1 1070 ? -22.475 40.692 49.844 1.00 76.81 1070 LYS A N 1
ATOM 8428 C CA . LYS A 1 1070 ? -22.308 42.069 49.368 1.00 76.81 1070 LYS A CA 1
ATOM 8429 C C . LYS A 1 1070 ? -20.936 42.571 49.795 1.00 76.81 1070 LYS A C 1
ATOM 8431 O O . LYS A 1 1070 ? -20.674 42.643 50.993 1.00 76.81 1070 LYS A O 1
ATOM 8436 N N . ILE A 1 1071 ? -20.094 42.917 48.832 1.00 82.38 1071 ILE A N 1
ATOM 8437 C CA . ILE A 1 1071 ? -18.779 43.513 49.063 1.00 82.38 1071 ILE A CA 1
ATOM 8438 C C . ILE A 1 1071 ? -18.891 45.003 48.751 1.00 82.38 1071 ILE A C 1
ATOM 8440 O O . ILE A 1 1071 ? -19.530 45.402 47.771 1.00 82.38 1071 ILE A O 1
ATOM 8444 N N . ARG A 1 1072 ? -18.323 45.829 49.631 1.00 81.62 1072 ARG A N 1
ATOM 8445 C CA . ARG A 1 1072 ? -18.409 47.284 49.563 1.00 81.62 1072 ARG A CA 1
ATOM 8446 C C . ARG A 1 1072 ? -17.013 47.894 49.679 1.00 81.62 1072 ARG A C 1
ATOM 8448 O O . ARG A 1 1072 ? -16.300 47.628 50.639 1.00 81.62 1072 ARG A O 1
ATOM 8455 N N . ALA A 1 1073 ? -16.669 48.762 48.735 1.00 82.62 1073 ALA A N 1
ATOM 8456 C CA . ALA A 1 1073 ? -15.465 49.582 48.783 1.00 82.62 1073 ALA A CA 1
ATOM 8457 C C . ALA A 1 1073 ? -15.849 51.062 48.820 1.00 82.62 1073 ALA A C 1
ATOM 8459 O O . ALA A 1 1073 ? -16.516 51.554 47.907 1.00 82.62 1073 ALA A O 1
ATOM 8460 N N . ASP A 1 1074 ? -15.417 51.766 49.864 1.00 83.56 1074 ASP A N 1
ATOM 8461 C CA . ASP A 1 1074 ? -15.582 53.211 49.983 1.00 83.56 1074 ASP A CA 1
ATOM 8462 C C . ASP A 1 1074 ? -14.339 53.901 49.402 1.00 83.56 1074 ASP A C 1
ATOM 8464 O O . ASP A 1 1074 ? -13.195 53.563 49.720 1.00 83.56 1074 ASP A O 1
ATOM 8468 N N . ILE A 1 1075 ? -14.565 54.856 48.505 1.00 85.62 1075 ILE A N 1
ATOM 8469 C CA . ILE A 1 1075 ? -13.545 55.436 47.636 1.00 85.62 1075 ILE A CA 1
ATOM 8470 C C . ILE A 1 1075 ? -13.656 56.958 47.664 1.00 85.62 1075 ILE A C 1
ATOM 8472 O O . ILE A 1 1075 ? -14.678 57.529 47.292 1.00 85.62 1075 ILE A O 1
ATOM 8476 N N . GLU A 1 1076 ? -12.582 57.630 48.056 1.00 83.56 1076 GLU A N 1
ATOM 8477 C CA . GLU A 1 1076 ? -12.452 59.085 47.984 1.00 83.56 1076 GLU A CA 1
ATOM 8478 C C . GLU A 1 1076 ? -11.660 59.459 46.728 1.00 83.56 1076 GLU A C 1
ATOM 8480 O O . GLU A 1 1076 ? -10.524 59.015 46.563 1.00 83.56 1076 GLU A O 1
ATOM 8485 N N . VAL A 1 1077 ? -12.243 60.269 45.836 1.00 82.06 1077 VAL A N 1
ATOM 8486 C CA . VAL A 1 1077 ? -11.610 60.704 44.577 1.00 82.06 1077 VAL A CA 1
ATOM 8487 C C . VAL A 1 1077 ? -11.657 62.218 44.454 1.00 82.06 1077 VAL A C 1
ATOM 8489 O O . VAL A 1 1077 ? -12.722 62.834 44.514 1.00 82.06 1077 VAL A O 1
ATOM 8492 N N . THR A 1 1078 ? -10.492 62.816 44.213 1.00 81.44 1078 THR A N 1
ATOM 8493 C CA . THR A 1 1078 ? -10.328 64.260 44.010 1.00 81.44 1078 THR A CA 1
ATOM 8494 C C . THR A 1 1078 ? -9.536 64.531 42.734 1.00 81.44 1078 THR A C 1
ATOM 8496 O O . THR A 1 1078 ? -8.517 63.896 42.485 1.00 81.44 1078 THR A O 1
ATOM 8499 N N . CYS A 1 1079 ? -9.983 65.478 41.910 1.00 81.38 1079 CYS A N 1
ATOM 8500 C CA . CYS A 1 1079 ? -9.241 65.964 40.747 1.00 81.38 1079 CYS A CA 1
ATOM 8501 C C . CYS A 1 1079 ? -9.442 67.480 40.648 1.00 81.38 1079 CYS A C 1
ATOM 8503 O O . CYS A 1 1079 ? -10.579 67.948 40.657 1.00 81.38 1079 CYS A O 1
ATOM 8505 N N . PHE A 1 1080 ? -8.343 68.237 40.606 1.00 76.50 1080 PHE A N 1
ATOM 8506 C CA . PHE A 1 1080 ? -8.349 69.708 40.606 1.00 76.50 1080 PHE A CA 1
ATOM 8507 C C . PHE A 1 1080 ? -8.029 70.314 39.226 1.00 76.50 1080 PHE A C 1
ATOM 8509 O O . PHE A 1 1080 ? -7.792 71.517 39.132 1.00 76.50 1080 PHE A O 1
ATOM 8516 N N . ASP A 1 1081 ? -7.991 69.496 38.169 1.00 73.88 1081 ASP A N 1
ATOM 8517 C CA . ASP A 1 1081 ? -7.728 69.944 36.796 1.00 73.88 1081 ASP A CA 1
ATOM 8518 C C . ASP A 1 1081 ? -9.003 70.488 36.114 1.00 73.88 1081 ASP A C 1
ATOM 8520 O O . ASP A 1 1081 ? -10.121 70.227 36.568 1.00 73.88 1081 ASP A O 1
ATOM 8524 N N . TYR A 1 1082 ? -8.848 71.241 35.019 1.00 73.19 1082 TYR A N 1
ATOM 8525 C CA . TYR A 1 1082 ? -9.945 71.940 34.322 1.00 73.19 1082 TYR A CA 1
ATOM 8526 C C . TYR A 1 1082 ? -11.058 70.989 33.835 1.00 73.19 1082 TYR A C 1
ATOM 8528 O O . TYR A 1 1082 ? -12.231 71.356 33.841 1.00 73.19 1082 TYR A O 1
ATOM 8536 N N . GLU A 1 1083 ? -10.708 69.742 33.500 1.00 74.81 1083 GLU A N 1
ATOM 8537 C CA . GLU A 1 1083 ? -11.635 68.678 33.073 1.00 74.81 1083 GLU A CA 1
ATOM 8538 C C . GLU A 1 1083 ? -11.975 67.675 34.200 1.00 74.81 1083 GLU A C 1
ATOM 8540 O O . GLU A 1 1083 ? -12.466 66.575 33.948 1.00 74.81 1083 GLU A O 1
ATOM 8545 N N . GLY A 1 1084 ? -11.728 68.026 35.470 1.00 74.00 1084 GLY A N 1
ATOM 8546 C CA . GLY A 1 1084 ? -11.740 67.073 36.587 1.00 74.00 1084 GLY A CA 1
ATOM 8547 C C . GLY A 1 1084 ? -13.054 66.311 36.806 1.00 74.00 1084 GLY A C 1
ATOM 8548 O O . GLY A 1 1084 ? -13.028 65.149 37.203 1.00 74.00 1084 GLY A O 1
ATOM 8549 N N . ILE A 1 1085 ? -14.213 66.911 36.512 1.00 77.62 1085 ILE A N 1
ATOM 8550 C CA . ILE A 1 1085 ? -15.517 66.230 36.641 1.00 77.62 1085 ILE A CA 1
ATOM 8551 C C . ILE A 1 1085 ? -15.671 65.136 35.579 1.00 77.62 1085 ILE A C 1
ATOM 8553 O O . ILE A 1 1085 ? -16.176 64.049 35.877 1.00 77.62 1085 ILE A O 1
ATOM 8557 N N . ASP A 1 1086 ? -15.244 65.417 34.351 1.00 78.50 1086 ASP A N 1
ATOM 8558 C CA . ASP A 1 1086 ? -15.356 64.471 33.246 1.00 78.50 1086 ASP A CA 1
ATOM 8559 C C . ASP A 1 1086 ? -14.305 63.368 33.373 1.00 78.50 1086 ASP A C 1
ATOM 8561 O O . ASP A 1 1086 ? -14.647 62.203 33.183 1.00 78.50 1086 ASP A O 1
ATOM 8565 N N . ALA A 1 1087 ? -13.105 63.693 33.863 1.00 78.31 1087 ALA A N 1
ATOM 8566 C CA . ALA A 1 1087 ? -12.067 62.719 34.198 1.00 78.31 1087 ALA A CA 1
ATOM 8567 C C . ALA A 1 1087 ? -12.501 61.711 35.284 1.00 78.31 1087 ALA A C 1
ATOM 8569 O O . ALA A 1 1087 ? -12.212 60.518 35.194 1.00 78.31 1087 ALA A O 1
ATOM 8570 N N . ILE A 1 1088 ? -13.240 62.160 36.307 1.00 82.75 1088 ILE A N 1
ATOM 8571 C CA . ILE A 1 1088 ? -13.776 61.261 37.345 1.00 82.75 1088 ILE A CA 1
ATOM 8572 C C . ILE A 1 1088 ? -14.862 60.348 36.759 1.00 82.75 1088 ILE A C 1
ATOM 8574 O O . ILE A 1 1088 ? -14.899 59.153 37.052 1.00 82.75 1088 ILE A O 1
ATOM 8578 N N . LYS A 1 1089 ? -15.737 60.879 35.895 1.00 82.12 1089 LYS A N 1
ATOM 8579 C CA . LYS A 1 1089 ? -16.774 60.077 35.227 1.00 82.12 1089 LYS A CA 1
ATOM 8580 C C . LYS A 1 1089 ? -16.187 59.050 34.261 1.00 82.12 1089 LYS A C 1
ATOM 8582 O O . LYS A 1 1089 ? -16.719 57.945 34.186 1.00 82.12 1089 LYS A O 1
ATOM 8587 N N . THR A 1 1090 ? -15.136 59.393 33.515 1.00 81.69 1090 THR A N 1
ATOM 8588 C CA . THR A 1 1090 ? -14.458 58.443 32.621 1.00 81.69 1090 THR A CA 1
ATOM 8589 C C . THR A 1 1090 ? -13.769 57.349 33.423 1.00 81.69 1090 THR A C 1
ATOM 8591 O O . THR A 1 1090 ? -13.981 56.180 33.117 1.00 81.69 1090 THR A O 1
ATOM 8594 N N . ALA A 1 1091 ? -13.077 57.698 34.513 1.00 83.38 1091 ALA A N 1
ATOM 8595 C CA . ALA A 1 1091 ? -12.431 56.722 35.390 1.00 83.38 1091 ALA A CA 1
ATOM 8596 C C . ALA A 1 1091 ? -13.430 55.706 35.971 1.00 83.38 1091 ALA A C 1
ATOM 8598 O O . ALA A 1 1091 ? -13.189 54.501 35.929 1.00 83.38 1091 ALA A O 1
ATOM 8599 N N . PHE A 1 1092 ? -14.591 56.163 36.460 1.00 85.81 1092 PHE A N 1
ATOM 8600 C CA . PHE A 1 1092 ? -15.621 55.251 36.972 1.00 85.81 1092 PHE A CA 1
ATOM 8601 C C . PHE A 1 1092 ? -16.264 54.389 35.879 1.00 85.81 1092 PHE A C 1
ATOM 8603 O O . PHE A 1 1092 ? -16.568 53.229 36.141 1.00 85.81 1092 PHE A O 1
ATOM 8610 N N . LYS A 1 1093 ? -16.428 54.900 34.650 1.00 84.12 1093 LYS A N 1
ATOM 8611 C CA . LYS A 1 1093 ? -16.898 54.082 33.517 1.00 84.12 1093 LYS A CA 1
ATOM 8612 C C . LYS A 1 1093 ? -15.898 52.993 33.131 1.00 84.12 1093 LYS A C 1
ATOM 8614 O O . LYS A 1 1093 ? -16.310 51.878 32.828 1.00 84.12 1093 LYS A O 1
ATOM 8619 N N . GLU A 1 1094 ? -14.604 53.302 33.152 1.00 82.44 1094 GLU A N 1
ATOM 8620 C CA . GLU A 1 1094 ? -13.548 52.315 32.904 1.00 82.44 1094 GLU A CA 1
ATOM 8621 C C . GLU A 1 1094 ? -13.524 51.238 33.996 1.00 82.44 1094 GLU A C 1
ATOM 8623 O O . GLU A 1 1094 ? -13.406 50.056 33.685 1.00 82.44 1094 GLU A O 1
ATOM 8628 N N . ALA A 1 1095 ? -13.736 51.618 35.260 1.00 82.06 1095 ALA A N 1
ATOM 8629 C CA . ALA A 1 1095 ? -13.860 50.664 36.361 1.00 82.06 1095 ALA A CA 1
ATOM 8630 C C . ALA A 1 1095 ? -15.128 49.788 36.263 1.00 82.06 1095 ALA A C 1
ATOM 8632 O O . ALA A 1 1095 ? -15.068 48.594 36.555 1.00 82.06 1095 ALA A O 1
ATOM 8633 N N . GLU A 1 1096 ? -16.265 50.334 35.812 1.00 83.31 1096 GLU A N 1
ATOM 8634 C CA . GLU A 1 1096 ? -17.489 49.551 35.566 1.00 83.31 1096 GLU A CA 1
ATOM 8635 C C . GLU A 1 1096 ? -17.337 48.564 34.396 1.00 83.31 1096 GLU A C 1
ATOM 8637 O O . GLU A 1 1096 ? -17.922 47.479 34.431 1.00 83.31 1096 GLU A O 1
ATOM 8642 N N . ALA A 1 1097 ? -16.513 48.877 33.391 1.00 81.50 1097 ALA A N 1
ATOM 8643 C CA . ALA A 1 1097 ? -16.249 47.987 32.256 1.00 81.50 1097 ALA A CA 1
ATOM 8644 C C . ALA A 1 1097 ? -15.501 46.694 32.643 1.00 81.50 1097 ALA A C 1
ATOM 8646 O O . ALA A 1 1097 ? -15.540 45.721 31.894 1.00 81.50 1097 ALA A O 1
ATOM 8647 N N . VAL A 1 1098 ? -14.864 46.652 33.819 1.00 81.81 1098 VAL A N 1
ATOM 8648 C CA . VAL A 1 1098 ? -14.203 45.451 34.372 1.00 81.81 1098 VAL A CA 1
ATOM 8649 C C . VAL A 1 1098 ? -15.220 44.456 34.964 1.00 81.81 1098 VAL A C 1
ATOM 8651 O O . VAL A 1 1098 ? -14.853 43.353 35.371 1.00 81.81 1098 VAL A O 1
ATOM 8654 N N . SER A 1 1099 ? -16.509 44.816 35.016 1.00 76.81 1099 SER A N 1
ATOM 8655 C CA . SER A 1 1099 ? -17.561 43.939 35.537 1.00 76.81 1099 SER A CA 1
ATOM 8656 C C . SER A 1 1099 ? -17.692 42.634 34.740 1.00 76.81 1099 SER A C 1
ATOM 8658 O O . SER A 1 1099 ? -17.707 42.617 33.511 1.00 76.81 1099 SER A O 1
ATOM 8660 N N . LEU A 1 1100 ? -17.807 41.519 35.465 1.00 74.62 1100 LEU A N 1
ATOM 8661 C CA . LEU A 1 1100 ? -18.112 40.207 34.893 1.00 74.62 1100 LEU A CA 1
ATOM 8662 C C . LEU A 1 1100 ? -19.627 39.950 34.986 1.00 74.62 1100 LEU A C 1
ATOM 8664 O O . LEU A 1 1100 ? -20.252 40.432 35.935 1.00 74.62 1100 LEU A O 1
ATOM 8668 N N . PRO A 1 1101 ? -20.228 39.153 34.078 1.00 65.06 1101 PRO A N 1
ATOM 8669 C CA . PRO A 1 1101 ? -21.655 38.812 34.138 1.00 65.06 1101 PRO A CA 1
ATOM 8670 C C . PRO A 1 1101 ? -22.085 38.212 35.487 1.00 65.06 1101 PRO A C 1
ATOM 8672 O O . PRO A 1 1101 ? -23.169 38.514 35.981 1.00 65.06 1101 PRO A O 1
ATOM 8675 N N . ASP A 1 1102 ? -21.197 37.431 36.110 1.00 62.25 1102 ASP A N 1
ATOM 8676 C CA . ASP A 1 1102 ? -21.428 36.769 37.400 1.00 62.25 1102 ASP A CA 1
ATOM 8677 C C . ASP A 1 1102 ? -21.145 37.669 38.621 1.00 62.25 1102 ASP A C 1
ATOM 8679 O O . ASP A 1 1102 ? -21.599 37.372 39.728 1.00 62.25 1102 ASP A O 1
ATOM 8683 N N . VAL A 1 1103 ? -20.398 38.769 38.442 1.00 75.56 1103 VAL A N 1
ATOM 8684 C CA . VAL A 1 1103 ? -20.018 39.720 39.505 1.00 75.56 1103 VAL A CA 1
ATOM 8685 C C . VAL A 1 1103 ? -20.161 41.162 38.990 1.00 75.56 1103 VAL A C 1
ATOM 8687 O O . VAL A 1 1103 ? -19.179 41.787 38.573 1.00 75.56 1103 VAL A O 1
ATOM 8690 N N . PRO A 1 1104 ? -21.382 41.727 39.004 1.00 78.69 1104 PRO A N 1
ATOM 8691 C CA . PRO A 1 1104 ? -21.612 43.085 38.530 1.00 78.69 1104 PRO A CA 1
ATOM 8692 C C . PRO A 1 1104 ? -21.101 44.120 39.542 1.00 78.69 1104 PRO A C 1
ATOM 8694 O O . PRO A 1 1104 ? -21.534 44.136 40.699 1.00 78.69 1104 PRO A O 1
ATOM 8697 N N . ILE A 1 1105 ? -20.224 45.021 39.089 1.00 82.81 1105 ILE A N 1
ATOM 8698 C CA . ILE A 1 1105 ? -19.742 46.179 39.857 1.00 82.81 1105 ILE A CA 1
ATOM 8699 C C . ILE A 1 1105 ? -20.699 47.347 39.628 1.00 82.81 1105 ILE A C 1
ATOM 8701 O O . ILE A 1 1105 ? -21.008 47.685 38.489 1.00 82.81 1105 ILE A O 1
ATOM 8705 N N . ARG A 1 1106 ? -21.186 47.966 40.707 1.00 80.81 1106 ARG A N 1
ATOM 8706 C CA . ARG A 1 1106 ? -22.013 49.178 40.639 1.00 80.81 1106 ARG A CA 1
ATOM 8707 C C . ARG A 1 1106 ? -21.380 50.297 41.439 1.00 80.81 1106 ARG A C 1
ATOM 8709 O O . ARG A 1 1106 ? -21.151 50.130 42.639 1.00 80.81 1106 ARG A O 1
ATOM 8716 N N . VAL A 1 1107 ? -21.185 51.451 40.811 1.00 82.12 1107 VAL A N 1
ATOM 8717 C CA . VAL A 1 1107 ? -20.712 52.656 41.493 1.00 82.12 1107 VAL A CA 1
ATOM 8718 C C . VAL A 1 1107 ? -21.910 53.498 41.934 1.00 82.12 1107 VAL A C 1
ATOM 8720 O O . VAL A 1 1107 ? -22.851 53.737 41.178 1.00 82.12 1107 VAL A O 1
ATOM 8723 N N . LYS A 1 1108 ? -21.899 53.967 43.182 1.00 82.50 1108 LYS A N 1
ATOM 8724 C CA . LYS A 1 1108 ? -22.868 54.926 43.718 1.00 82.50 1108 LYS A CA 1
ATOM 8725 C C . LYS A 1 1108 ? -22.143 56.144 44.271 1.00 82.50 1108 LYS A C 1
ATOM 8727 O O . LYS A 1 1108 ? -21.200 56.019 45.046 1.00 82.50 1108 LYS A O 1
ATOM 8732 N N . LEU A 1 1109 ? -22.626 57.329 43.912 1.00 82.19 1109 LEU A N 1
ATOM 8733 C CA . LEU A 1 1109 ? -22.214 58.579 44.544 1.00 82.19 1109 LEU A CA 1
ATOM 8734 C C . LEU A 1 1109 ? -22.881 58.682 45.923 1.00 82.19 1109 LEU A C 1
ATOM 8736 O O . LEU A 1 1109 ? -24.105 58.581 46.012 1.00 82.19 1109 LEU A O 1
ATOM 8740 N N . VAL A 1 1110 ? -22.092 58.901 46.978 1.00 82.06 1110 VAL A N 1
ATOM 8741 C CA . VAL A 1 1110 ? -22.624 59.214 48.316 1.00 82.06 1110 VAL A CA 1
ATOM 8742 C C . VAL A 1 1110 ? -22.674 60.727 48.506 1.00 82.06 1110 VAL A C 1
ATOM 8744 O O . VAL A 1 1110 ? -23.747 61.277 48.732 1.00 82.06 1110 VAL A O 1
ATOM 8747 N N . ALA A 1 1111 ? -21.537 61.405 48.354 1.00 78.06 1111 ALA A N 1
ATOM 8748 C CA . ALA A 1 1111 ? -21.415 62.864 48.314 1.00 78.06 1111 ALA A CA 1
ATOM 8749 C C . ALA A 1 1111 ? -20.014 63.208 47.792 1.00 78.06 1111 ALA A C 1
ATOM 8751 O O . ALA A 1 1111 ? -19.082 62.568 48.252 1.00 78.06 1111 ALA A O 1
ATOM 8752 N N . PRO A 1 1112 ? -19.790 64.189 46.901 1.00 74.88 1112 PRO A N 1
ATOM 8753 C CA . PRO A 1 1112 ? -18.427 64.535 46.484 1.00 74.88 1112 PRO A CA 1
ATOM 8754 C C . PRO A 1 1112 ? -17.565 64.941 47.698 1.00 74.88 1112 PRO A C 1
ATOM 8756 O O . PRO A 1 1112 ? -18.034 65.772 48.481 1.00 74.88 1112 PRO A O 1
ATOM 8759 N N . PRO A 1 1113 ? -16.334 64.414 47.891 1.00 74.81 1113 PRO A N 1
ATOM 8760 C CA . PRO A 1 1113 ? -15.537 63.521 47.025 1.00 74.81 1113 PRO A CA 1
ATOM 8761 C C . PRO A 1 1113 ? -15.640 61.995 47.313 1.00 74.81 1113 PRO A C 1
ATOM 8763 O O . PRO A 1 1113 ? -14.799 61.233 46.845 1.00 74.81 1113 PRO A O 1
ATOM 8766 N N . LEU A 1 1114 ? -16.638 61.534 48.071 1.00 83.06 1114 LEU A N 1
ATOM 8767 C CA . LEU A 1 1114 ? -16.905 60.139 48.461 1.00 83.06 1114 LEU A CA 1
ATOM 8768 C C . LEU A 1 1114 ? -17.829 59.378 47.483 1.00 83.06 1114 LEU A C 1
ATOM 8770 O O . LEU A 1 1114 ? -18.994 59.733 47.256 1.00 83.06 1114 LEU A O 1
ATOM 8774 N N . TYR A 1 1115 ? -17.330 58.244 47.003 1.00 85.62 1115 TYR A N 1
ATOM 8775 C CA . TYR A 1 1115 ? -17.989 57.286 46.118 1.00 85.62 1115 TYR A CA 1
ATOM 8776 C C . TYR A 1 1115 ? -17.944 55.886 46.734 1.00 85.62 1115 TYR A C 1
ATOM 8778 O O . TYR A 1 1115 ? -17.076 55.580 47.545 1.00 85.62 1115 TYR A O 1
ATOM 8786 N N . VAL A 1 1116 ? -18.884 55.022 46.358 1.00 86.81 1116 VAL A N 1
ATOM 8787 C CA . VAL A 1 1116 ? -18.951 53.645 46.860 1.00 86.81 1116 VAL A CA 1
ATOM 8788 C C . VAL A 1 1116 ? -19.110 52.685 45.698 1.00 86.81 1116 VAL A C 1
ATOM 8790 O O . VAL A 1 1116 ? -20.028 52.840 44.894 1.00 86.81 1116 VAL A O 1
ATOM 8793 N N . MET A 1 1117 ? -18.254 51.669 45.635 1.00 84.88 1117 MET A N 1
ATOM 8794 C CA . MET A 1 1117 ? -18.407 50.545 44.715 1.00 84.88 1117 MET A CA 1
ATOM 8795 C C . MET A 1 1117 ? -18.999 49.351 45.454 1.00 84.88 1117 MET A C 1
ATOM 8797 O O . MET A 1 1117 ? -18.551 48.994 46.542 1.00 84.88 1117 MET A O 1
ATOM 8801 N N . ILE A 1 1118 ? -20.036 48.752 44.874 1.00 85.50 1118 ILE A N 1
ATOM 8802 C CA . ILE A 1 1118 ? -20.758 47.620 45.451 1.00 85.50 1118 ILE A CA 1
ATOM 8803 C C . ILE A 1 1118 ? -20.753 46.479 44.441 1.00 85.50 1118 ILE A C 1
ATOM 8805 O O . ILE A 1 1118 ? -21.156 46.673 43.293 1.00 85.50 1118 ILE A O 1
ATOM 8809 N N . THR A 1 1119 ? -20.366 45.288 44.887 1.00 82.19 1119 THR A N 1
ATOM 8810 C CA . THR A 1 1119 ? -20.527 44.036 44.142 1.00 82.19 1119 THR A CA 1
ATOM 8811 C C . THR A 1 1119 ? -21.331 43.045 44.962 1.00 82.19 1119 THR A C 1
ATOM 8813 O O . THR A 1 1119 ? -21.187 42.943 46.181 1.00 82.19 1119 THR A O 1
ATOM 8816 N N . ASN A 1 1120 ? -22.197 42.299 44.281 1.00 78.75 1120 ASN A N 1
ATOM 8817 C CA . ASN A 1 1120 ? -22.843 41.127 44.855 1.00 78.75 1120 ASN A CA 1
ATOM 8818 C C . ASN A 1 1120 ? -22.187 39.910 44.205 1.00 78.75 1120 ASN A C 1
ATOM 8820 O O . ASN A 1 1120 ? -22.383 39.697 43.011 1.00 78.75 1120 ASN A O 1
ATOM 8824 N N . ALA A 1 1121 ? -21.411 39.145 44.968 1.00 72.19 1121 ALA A N 1
ATOM 8825 C CA . ALA A 1 1121 ? -20.728 37.956 44.470 1.00 72.19 1121 ALA A CA 1
ATOM 8826 C C . ALA A 1 1121 ? -21.152 36.725 45.279 1.00 72.19 1121 ALA A C 1
ATOM 8828 O O . ALA A 1 1121 ? -21.302 36.788 46.501 1.00 72.19 1121 ALA A O 1
ATOM 8829 N N . LEU A 1 1122 ? -21.352 35.597 44.597 1.00 66.56 1122 LEU A N 1
ATOM 8830 C CA . LEU A 1 1122 ? -21.578 34.300 45.249 1.00 66.56 1122 LEU A CA 1
ATOM 8831 C C . LEU A 1 1122 ? -20.283 33.751 45.857 1.00 66.56 1122 LEU A C 1
ATOM 8833 O O . LEU A 1 1122 ? -20.312 33.111 46.906 1.00 66.56 1122 LEU A O 1
ATOM 8837 N N . ASP A 1 1123 ? -19.152 34.036 45.214 1.00 67.38 1123 ASP A N 1
ATOM 8838 C CA . ASP A 1 1123 ? -17.822 33.714 45.710 1.00 67.38 1123 ASP A CA 1
ATOM 8839 C C . ASP A 1 1123 ? -17.144 34.977 46.250 1.00 67.38 1123 ASP A C 1
ATOM 8841 O O . ASP A 1 1123 ? -16.929 35.960 45.534 1.00 67.38 1123 ASP A O 1
ATOM 8845 N N . LYS A 1 1124 ? -16.816 34.946 47.544 1.00 72.44 1124 LYS A N 1
ATOM 8846 C CA . LYS A 1 1124 ? -16.202 36.067 48.255 1.00 72.44 1124 LYS A CA 1
ATOM 8847 C C . LYS A 1 1124 ? -14.818 36.405 47.695 1.00 72.44 1124 LYS A C 1
ATOM 8849 O O . LYS A 1 1124 ? -14.474 37.580 47.685 1.00 72.44 1124 LYS A O 1
ATOM 8854 N N . GLN A 1 1125 ? -14.034 35.421 47.245 1.00 74.56 1125 GLN A N 1
ATOM 8855 C CA . GLN A 1 1125 ? -12.669 35.672 46.764 1.00 74.56 1125 GLN A CA 1
ATOM 8856 C C . GLN A 1 1125 ? -12.673 36.296 45.370 1.00 74.56 1125 GLN A C 1
ATOM 8858 O O . GLN A 1 1125 ? -12.121 37.377 45.193 1.00 74.56 1125 GLN A O 1
ATOM 8863 N N . LEU A 1 1126 ? -13.406 35.705 44.421 1.00 76.12 1126 LEU A N 1
ATOM 8864 C CA . LEU A 1 1126 ? -13.582 36.290 43.085 1.00 76.12 1126 LEU A CA 1
ATOM 8865 C C . LEU A 1 1126 ? -14.195 37.698 43.147 1.00 76.12 1126 LEU A C 1
ATOM 8867 O O . LEU A 1 1126 ? -13.821 38.577 42.369 1.00 76.12 1126 LEU A O 1
ATOM 8871 N N . GLY A 1 1127 ? -15.114 37.933 44.088 1.00 77.81 1127 GLY A N 1
ATOM 8872 C CA . GLY A 1 1127 ? -15.696 39.252 44.325 1.00 77.81 1127 GLY A CA 1
ATOM 8873 C C . GLY A 1 1127 ? -14.700 40.296 44.846 1.00 77.81 1127 GLY A C 1
ATOM 8874 O O . GLY A 1 1127 ? -14.798 41.461 44.464 1.00 77.81 1127 GLY A O 1
ATOM 8875 N N . ILE A 1 1128 ? -13.738 39.893 45.683 1.00 81.75 1128 ILE A N 1
ATOM 8876 C CA . ILE A 1 1128 ? -12.660 40.771 46.162 1.00 81.75 1128 ILE A CA 1
ATOM 8877 C C . ILE A 1 1128 ? -11.673 41.048 45.025 1.00 81.75 1128 ILE A C 1
ATOM 8879 O O . ILE A 1 1128 ? -11.408 42.210 44.739 1.00 81.75 1128 ILE A O 1
ATOM 8883 N N . ASP A 1 1129 ? -11.214 40.016 44.316 1.00 82.31 1129 ASP A N 1
ATOM 8884 C CA . ASP A 1 1129 ? -10.221 40.146 43.240 1.00 82.31 1129 ASP A CA 1
ATOM 8885 C C . ASP A 1 1129 ? -10.709 41.050 42.099 1.00 82.31 1129 ASP A C 1
ATOM 8887 O O . ASP A 1 1129 ? -9.958 41.855 41.544 1.00 82.31 1129 ASP A O 1
ATOM 8891 N N . THR A 1 1130 ? -11.982 40.920 41.718 1.00 81.31 1130 THR A N 1
ATOM 8892 C CA . THR A 1 1130 ? -12.601 41.774 40.691 1.00 81.31 1130 THR A CA 1
ATOM 8893 C C . THR A 1 1130 ? -12.752 43.216 41.168 1.00 81.31 1130 THR A C 1
ATOM 8895 O O . THR A 1 1130 ? -12.500 44.142 40.396 1.00 81.31 1130 THR A O 1
ATOM 8898 N N . MET A 1 1131 ? -13.093 43.422 42.443 1.00 84.00 1131 MET A N 1
ATOM 8899 C CA . MET A 1 1131 ? -13.180 44.751 43.044 1.00 84.00 1131 MET A CA 1
ATOM 8900 C C . MET A 1 1131 ? -11.805 45.421 43.165 1.00 84.00 1131 MET A C 1
ATOM 8902 O O . MET A 1 1131 ? -11.682 46.599 42.839 1.00 84.00 1131 MET A O 1
ATOM 8906 N N . GLU A 1 1132 ? -10.761 44.683 43.547 1.00 85.12 1132 GLU A N 1
ATOM 8907 C CA . GLU A 1 1132 ? -9.379 45.176 43.590 1.00 85.12 1132 GLU A CA 1
ATOM 8908 C C . GLU A 1 1132 ? -8.864 45.567 42.199 1.00 85.12 1132 GLU A C 1
ATOM 8910 O O . GLU A 1 1132 ? -8.275 46.636 42.036 1.00 85.12 1132 GLU A O 1
ATOM 8915 N N . LYS A 1 1133 ? -9.147 44.760 41.167 1.00 85.38 1133 LYS A N 1
ATOM 8916 C CA . LYS A 1 1133 ? -8.799 45.098 39.776 1.00 85.38 1133 LYS A CA 1
ATOM 8917 C C . LYS A 1 1133 ? -9.494 46.373 39.300 1.00 85.38 1133 LYS A C 1
ATOM 8919 O O . LYS A 1 1133 ? -8.851 47.216 38.679 1.00 85.38 1133 LYS A O 1
ATOM 8924 N N . ALA A 1 1134 ? -10.781 46.537 39.605 1.00 84.88 1134 ALA A N 1
ATOM 8925 C CA . ALA A 1 1134 ? -11.522 47.746 39.248 1.00 84.88 1134 ALA A CA 1
ATOM 8926 C C . ALA A 1 1134 ? -10.985 48.992 39.974 1.00 84.88 1134 ALA A C 1
ATOM 8928 O O . ALA A 1 1134 ? -10.877 50.056 39.367 1.00 84.88 1134 ALA A O 1
ATOM 8929 N N . ILE A 1 1135 ? -10.588 48.855 41.246 1.00 86.25 1135 ILE A N 1
ATOM 8930 C CA . ILE A 1 1135 ? -9.913 49.914 42.012 1.00 86.25 1135 ILE A CA 1
ATOM 8931 C C . ILE A 1 1135 ? -8.579 50.302 41.360 1.00 86.25 1135 ILE A C 1
ATOM 8933 O O . ILE A 1 1135 ? -8.313 51.491 41.205 1.00 86.25 1135 ILE A O 1
ATOM 8937 N N . ALA A 1 1136 ? -7.767 49.326 40.943 1.00 85.25 1136 ALA A N 1
ATOM 8938 C CA . ALA A 1 1136 ? -6.472 49.586 40.312 1.00 85.25 1136 ALA A CA 1
ATOM 8939 C C . ALA A 1 1136 ? -6.611 50.345 38.979 1.00 85.25 1136 ALA A C 1
ATOM 8941 O O . ALA A 1 1136 ? -5.899 51.321 38.746 1.00 85.25 1136 ALA A O 1
ATOM 8942 N N . VAL A 1 1137 ? -7.572 49.952 38.132 1.00 85.94 1137 VAL A N 1
ATOM 8943 C CA . VAL A 1 1137 ? -7.882 50.661 36.874 1.00 85.94 1137 VAL A CA 1
ATOM 8944 C C . VAL A 1 1137 ? -8.341 52.094 37.153 1.00 85.94 1137 VAL A C 1
ATOM 8946 O O . VAL A 1 1137 ? -7.894 53.033 36.490 1.00 85.94 1137 VAL A O 1
ATOM 8949 N N . LEU A 1 1138 ? -9.185 52.280 38.173 1.00 85.50 1138 LEU A N 1
ATOM 8950 C CA . LEU A 1 1138 ? -9.640 53.605 38.585 1.00 85.50 1138 LEU A CA 1
ATOM 8951 C C . LEU A 1 1138 ? -8.466 54.493 39.030 1.00 85.50 1138 LEU A C 1
ATOM 8953 O O . LEU A 1 1138 ? -8.381 55.656 38.634 1.00 85.50 1138 LEU A O 1
ATOM 8957 N N . GLU A 1 1139 ? -7.543 53.943 39.821 1.00 84.19 1139 GLU A N 1
ATOM 8958 C CA . GLU A 1 1139 ? -6.356 54.649 40.304 1.00 84.19 1139 GLU A CA 1
ATOM 8959 C C . GLU A 1 1139 ? -5.436 55.076 39.149 1.00 84.19 1139 GLU A C 1
ATOM 8961 O O . GLU A 1 1139 ? -4.971 56.220 39.113 1.00 84.19 1139 GLU A O 1
ATOM 8966 N N . GLU A 1 1140 ? -5.204 54.193 38.173 1.00 85.31 1140 GLU A N 1
ATOM 8967 C CA . GLU A 1 1140 ? -4.417 54.510 36.977 1.00 85.31 1140 GLU A CA 1
ATOM 8968 C C . GLU A 1 1140 ? -5.059 55.617 36.135 1.00 85.31 1140 GLU A C 1
ATOM 8970 O O . GLU A 1 1140 ? -4.368 56.557 35.723 1.00 85.31 1140 GLU A O 1
ATOM 8975 N N . SER A 1 1141 ? -6.374 55.542 35.896 1.00 82.88 1141 SER A N 1
ATOM 8976 C CA . SER A 1 1141 ? -7.104 56.563 35.138 1.00 82.88 1141 SER A CA 1
ATOM 8977 C C . SER A 1 1141 ? -7.051 57.924 35.837 1.00 82.88 1141 SER A C 1
ATOM 8979 O O . SER A 1 1141 ? -6.820 58.943 35.188 1.00 82.88 1141 SER A O 1
ATOM 8981 N N . ILE A 1 1142 ? -7.215 57.958 37.162 1.00 83.62 1142 ILE A N 1
ATOM 8982 C CA . ILE A 1 1142 ? -7.219 59.206 37.939 1.00 83.62 1142 ILE A CA 1
ATOM 8983 C C . ILE A 1 1142 ? -5.818 59.827 38.013 1.00 83.62 1142 ILE A C 1
ATOM 8985 O O . ILE A 1 1142 ? -5.681 61.051 37.917 1.00 83.62 1142 ILE A O 1
ATOM 8989 N N . LYS A 1 1143 ? -4.762 59.010 38.127 1.00 82.56 1143 LYS A N 1
ATOM 8990 C CA . LYS A 1 1143 ? -3.369 59.486 38.096 1.00 82.56 1143 LYS A CA 1
ATOM 8991 C C . LYS A 1 1143 ? -3.004 60.115 36.751 1.00 82.56 1143 LYS A C 1
ATOM 8993 O O . LYS A 1 1143 ? -2.333 61.149 36.738 1.00 82.56 1143 LYS A O 1
ATOM 8998 N N . LYS A 1 1144 ? -3.475 59.553 35.627 1.00 82.31 1144 LYS A N 1
ATOM 8999 C CA . LYS A 1 1144 ? -3.291 60.151 34.287 1.00 82.31 1144 LYS A CA 1
ATOM 9000 C C . LYS A 1 1144 ? -3.890 61.558 34.205 1.00 82.31 1144 LYS A C 1
ATOM 9002 O O . LYS A 1 1144 ? -3.279 62.440 33.610 1.00 82.31 1144 LYS A O 1
ATOM 9007 N N . SER A 1 1145 ? -5.024 61.789 34.863 1.00 76.44 1145 SER A N 1
ATOM 9008 C CA . SER A 1 1145 ? -5.693 63.093 34.948 1.00 76.44 1145 SER A CA 1
ATOM 9009 C C . SER A 1 1145 ? -5.253 63.960 36.143 1.00 76.44 1145 SER A C 1
ATOM 9011 O O . SER A 1 1145 ? -5.997 64.846 36.555 1.00 76.44 1145 SER A O 1
ATOM 9013 N N . LYS A 1 1146 ? -4.082 63.700 36.753 1.00 77.38 1146 LYS A N 1
ATOM 9014 C CA . LYS A 1 1146 ? -3.542 64.440 37.921 1.00 77.38 1146 LYS A CA 1
ATOM 9015 C C . LYS A 1 1146 ? -4.491 64.523 39.134 1.00 77.38 1146 LYS A C 1
ATOM 9017 O O . LYS A 1 1146 ? -4.442 65.482 39.905 1.00 77.38 1146 LYS A O 1
ATOM 9022 N N . GLY A 1 1147 ? -5.361 63.532 39.312 1.00 76.00 1147 GLY A N 1
ATOM 9023 C CA . GLY A 1 1147 ? -6.191 63.385 40.504 1.00 76.00 1147 GLY A CA 1
ATOM 9024 C C . GLY A 1 1147 ? -5.534 62.506 41.570 1.00 76.00 1147 GLY A C 1
ATOM 9025 O O . GLY A 1 1147 ? -4.509 61.867 41.331 1.00 76.00 1147 GLY A O 1
ATOM 9026 N N . ASN A 1 1148 ? -6.136 62.469 42.756 1.00 78.12 1148 ASN A N 1
ATOM 9027 C CA . ASN A 1 1148 ? -5.696 61.657 43.883 1.00 78.12 1148 ASN A CA 1
ATOM 9028 C C . ASN A 1 1148 ? -6.857 60.811 44.428 1.00 78.12 1148 ASN A C 1
ATOM 9030 O O . ASN A 1 1148 ? -8.003 61.277 44.460 1.00 78.12 1148 ASN A O 1
ATOM 9034 N N . MET A 1 1149 ? -6.551 59.584 44.856 1.00 79.25 1149 MET A N 1
ATOM 9035 C CA . MET A 1 1149 ? -7.523 58.576 45.291 1.00 79.25 1149 MET A CA 1
ATOM 9036 C C . MET A 1 1149 ? -7.116 57.966 46.638 1.00 79.25 1149 MET A C 1
ATOM 9038 O O . MET A 1 1149 ? -5.948 57.643 46.841 1.00 79.25 1149 MET A O 1
ATOM 9042 N N . VAL A 1 1150 ? -8.084 57.765 47.538 1.00 79.31 1150 VAL A N 1
ATOM 9043 C CA . VAL A 1 1150 ? -7.906 57.026 48.800 1.00 79.31 1150 VAL A CA 1
ATOM 9044 C C . VAL A 1 1150 ? -9.007 55.974 48.933 1.00 79.31 1150 VAL A C 1
ATOM 9046 O O . VAL A 1 1150 ? -10.191 56.289 48.845 1.00 79.31 1150 VAL A O 1
ATOM 9049 N N . THR A 1 1151 ? -8.628 54.717 49.166 1.00 76.06 1151 THR A N 1
ATOM 9050 C CA . THR A 1 1151 ? -9.563 53.590 49.332 1.00 76.06 1151 THR A CA 1
ATOM 9051 C C . THR A 1 1151 ? -9.663 53.132 50.777 1.00 76.06 1151 THR A C 1
ATOM 9053 O O . THR A 1 1151 ? -8.642 52.906 51.431 1.00 76.06 1151 THR A O 1
ATOM 9056 N N . LYS A 1 1152 ? -10.887 52.883 51.248 1.00 69.75 1152 LYS A N 1
ATOM 9057 C CA . LYS A 1 1152 ? -11.173 52.122 52.469 1.00 69.75 1152 LYS A CA 1
ATOM 9058 C C . LYS A 1 1152 ? -12.040 50.914 52.106 1.00 69.75 1152 LYS A C 1
ATOM 9060 O O . LYS A 1 1152 ? -13.193 51.062 51.715 1.00 69.75 1152 LYS A O 1
ATOM 9065 N N . MET A 1 1153 ? -11.468 49.719 52.231 1.00 61.22 1153 MET A N 1
ATOM 9066 C CA . MET A 1 1153 ? -12.178 48.447 52.045 1.00 61.22 1153 MET A CA 1
ATOM 9067 C C . MET A 1 1153 ? -12.834 48.034 53.370 1.00 61.22 1153 MET A C 1
ATOM 9069 O O . MET A 1 1153 ? -12.172 48.096 54.410 1.00 61.22 1153 MET A O 1
ATOM 9073 N N . SER A 1 1154 ? -14.108 47.624 53.340 1.00 48.88 1154 SER A N 1
ATOM 9074 C CA . SER A 1 1154 ? -14.868 47.167 54.518 1.00 48.88 1154 SER A CA 1
ATOM 9075 C C . SER A 1 1154 ? -15.611 45.864 54.270 1.00 48.88 1154 SER A C 1
ATOM 9077 O O . SER A 1 1154 ? -16.342 45.819 53.253 1.00 48.88 1154 SER A O 1
#

Sequence (1154 aa):
MAMSVKAQTIERDLQNARAKAQYSAFPELTRRYVKHNKDGIVLANTALLELAIVEAENAVSRTQKWTQAISLDDTPELITTSPKIKQASVQEAVDRLERVLSKGTEEHQEYAAIVLARTAMATDAPDRVQRVAHYLQNIQLPPAKIPTGYNFALVICGLTVKGMALEEEDRIPEAIVSYDNASILAQANPNERSDELHAWVENALYRASLLKMRQRDLIAATRSFRAYHGQALQWSPNFRLPRRSTIYQYYSQALLSSYKAFLSQSIATNGISSIIEYVPLNEQSQFYLPTLTQETAQIHAYWEDALYAVTQFPKADEKNWRALAMIEQIIEDRRLLGPGSDADKRTLVETIYRASQKTFQSPRILRFLFLALVDLGQYDEAVLALSSYLDMIKLNNKVKNASEGGELSNEQRSRQDVESERDIASVMVAGCRLYGKELKKPSEALLYAKEAFEIIEKHLQQEDAQELLSDVYKYQGIAYGLQASRAHEPELRPGLFSKAIESIEKAIEISPESFDTHYYHAYHLAETRDIPKAILAVKQSLNFNASHIPSWHLLTLLLSSQKDYERALNVCAVGLKESEWDLPNLDEFTASRQEGEEYLSLRITQMALQNQLYGPEAALEQQEVLFSLYTKVFAADPNAQGESVYDVRTISRGSHSELELTANGTIVMSGRPRASSVLSSRSRNGGGSDIGTMTAGGSNNTLEVPKANYAASVTSSIGSSGSRGRRSIPPPSATATHSTLGRSMLGLPPQVNRPTAKSIQQTAKANKILVTLWLMSASTFLKLGRVDDAIKAIGEAERVDASNPDVWYQLGLFHLSQEDAETASVSFSKALALEPFHVACLTRVGRNYLEAGSLEMAEGVLGSATKSQGWDSAEAWFYLGKVFEASDRLTRAKECLWYALDLESSRVDDLVMVNVRQIAEMGAYVELLEYNNIDGMILLSELSRRRIRSIQKLIRVGKNEVVVVLRVDKEKGYIDLSKRRVSATDIIKCEERYNKSKAVHSIMSTVAKKEDKDLEKLYEQLAWPLYAKYGHAYDAFKVALNEPEKVFEGLEIPESTKEELRRLTPQPVKIRADIEVTCFDYEGIDAIKTAFKEAEAVSLPDVPIRVKLVAPPLYVMITNALDKQLGIDTMEKAIAVLEESIKKSKGNMVTKMS

InterPro domains:
  IPR003029 S1 domain [PF00575] (908-980)
  IPR003029 S1 domain [PS50126] (909-980)
  IPR003029 S1 domain [SM00316] (907-980)
  IPR011488 Translation initiation factor 2, alpha subunit [PF07541] (1018-1124)
  IPR011990 Tetratricopeptide-like helical domain superfamily [G3DSA:1.25.40.10] (342-580)
  IPR011990 Tetratricopeptide-like helical domain superfamily [G3DSA:1.25.40.10] (757-904)
  IPR011990 Tetratricopeptide-like helical domain superfamily [SSF48452] (361-571)
  IPR011990 Tetratricopeptide-like helical domain superfamily [SSF48452] (773-906)
  IPR012340 Nucleic acid-binding, OB-fold [G3DSA:2.40.50.140] (905-982)
  IPR012340 Nucleic acid-binding, OB-fold [SSF50249] (905-982)
  IPR019734 Tetratricopeptide repeat [PS50005] (805-838)
  IPR019734 Tetratricopeptide repeat [PS50005] (874-907)
  IPR019734 Tetratricopeptide repeat [SM00028] (156-189)
  IPR019734 Tetratricopeptide repeat [SM00028] (470-514)
  IPR019734 Tetratricopeptide repeat [SM00028] (771-804)
  IPR019734 Tetratricopeptide repeat [SM00028] (805-838)
  IPR019734 Tetratricopeptide repeat [SM00028] (874-907)
  IPR024054 Translation initiation factor 2, alpha subunit, middle domain superfamily [G3DSA:1.10.150.190] (983-1065)
  IPR024054 Translation initiation factor 2, alpha subunit, middle domain superfamily [SSF116742] (982-1063)
  IPR024055 Translation initiation factor 2, alpha subunit, C-terminal [G3DSA:3.30.70.1130] (1068-1154)

Foldseek 3Di:
DDQDPQLVVLVVVQLVCLLAVVLVCLVVSLVSNCVRPVLCPLVSLLSVLVSLLVVQLVVVCVVVVDDLLVQLPDALVRGDDRDAGACVSRVVSVVSNVVCLVSHDPLSNLLSLLSQLVNLLRHPDPCSLVSNCVSCVPPDQVDPDQDAGVSNLSSLSNLQSNLVSCVVVVVLVVSLVSLVSSLVSCVVCVVGDGPSSLVSNLSSLLSNLSNCVVVVVLVSNLVSLVSNVVSVVVDDLPPSLSSLLVSLLVNLVSLQVVVVVVVVVVVVPPPDDDDPDDDDDPPVLSDDLVSSVVVNVVSLVSNLSSVVVVAAADDPPAFPLVLVVSLVSNVVSCVVSDVFDLVSLVVNLVSLVVSPVRGDLFLSSLLSNLVSCVVNVQLVVNVVSLVSSVVSVVVVVVVVVVPDDDDDDPSRCSRVSHDDLLSVLVSLLSQLCSCLPPVNNLVSSLVSLVVSVVSLVPPDDDPSSLVSQLSSLLSNLSSLQSCLLFFLAVVCNVVSLVSSLVSLVSSCVSPVLALSSLQSNLVSCVVVVVLVVSLVSLVSSCVNPVQPLSSLLSNLVSCVLVVVLVVSLVSLVSNLVSHPVPDPPPDVGPDDLVSLLSSLVSLVVNLVSCCVVVNLVVSVVCLVVSLVSLCVSPPDDPPPPDPDPNDPVVVVVPPDPDDDDDDPDDDDDDDDDDDDDDDDDDDDDDDDDDDDDDDDDDDDDDDDDPDDDDDDDDDDDDDDDDDDDDDDDDDDDDDDDDDDDDPPDDDDDPPPPPPRPSNVVVLVSSLVSQLVSLLVVLVSCVVVVVLVSSVVSLVVNCVSPVLALSSLQSVLVSCVSVVNNPSSVVSLVSSCVSPVQPQVSLLVVLVVCVVVVVLVSSLVSLSSNCSGNNVLPLSSLQSNLVSCVSVVVNVSSVVSNVSSCVSSDPVFWDKFKWAFADQDPQFTWTFGPVPPRQIETEGPVQQAPDDDPDPCVRDPHGDIDIWTFHDQDVVVRYTYIHPHPDDPVNRVVNVVVVVLVVLVLVLLVVLCVVVVHDSVVSCVQQFVVLCVPPVGVSVLLVVCQPVVCVSCPPGPDDPVSSVSSNVSRQFWDKWKKKKFKFADDPCGVVLLVVLLVQLQVLADPQWGWDKDDPDPRIIMIIIGHSDPVVNVVSNVVSVVSSQVSRVVRVMDMDMDTD

pLDDT: mean 75.12, std 20.08, range [20.53, 95.5]